Protein AF-A0A135RST0-F1 (afdb_monomer_lite)

pLDDT: mean 75.48, std 20.86, range [19.62, 98.0]

InterPro domains:
  IPR000719 Protein kinase domain [PS50011] (641-855)
  IPR011009 Protein kinase-like domain superfamily [SSF56112] (664-830)
  IPR013126 Heat shock protein 70 family [PF00012] (160-393)
  IPR043129 ATPase, nucleotide binding domain [SSF53067] (18-211)
  IPR043129 ATPase, nucleotide binding domain [SSF53067] (223-397)

Secondary structure (DSSP, 8-state):
--EE----SS-TT--SEEEEEEEE-SSEEEEEEEETT-TT-PEE------SSTT-SS-S-EE--EEE-SSSS-EEEGGGS-TT--S--B--GGGGGS-GGGS-HHHHT-HHHHHHHHHHHHTT--HHHHHHHHHHHHHHHHHHHHHHHH-HHHHHTSEEEEEEEE-TT--HHHHHHHHHHHHHTTTT---TT-PPEEEEEEHHHHHHHHHHHHHHT-TT--TT-EEEEEEE-SS-EEEEEEEEEEETTEEEEEEEEEEEES-SHHHHHHHHHHHHHHHSPTTHHHHS-HHHHHHHIIIIIIIIIHHH-SS-S--EEEEPPGGG-----STTEETTEEEE-HHHHHHHHHHHHHHHHHHHHHHHHHHHHHHS--EEEEEEEHHHHT-HHHHHHHHHHHHH--STT--PEEEE-----EEEEEEE--TTTS-GGGEEEETTTTEEEEEEEEEESS-TT----TT-----------SS--S---------SSS----------------------------------------SS-GGGSEEEEEEE--SSSPEEEEEEETTTTEEEEEEESS--S-SHHHHHHHHHHGGGS-TT--EEEE-TTS-EEEEE--GGG---PPPP--BGGGS-PPTT-EEEEGGGPEEEEEEETTEEEEEE-SSTT-SSPEEEEEE----GGGHHHHHHHHHHHTTSPP-TTBPPEEEEEE-TTT-BEEEEEEE--TT-BTTT-TTS---HHHHHHHHHHHHIIIIIS-EE-S---GGGEEE-TTT--EEE---TT-EETTSTT--TTS-HHHHHHHHHHHHHH---GGGTS-TTT--GGGGGG-TT--------S---S----------

Organism: NCBI:txid1209931

Structure (mmCIF, N/CA/C/O backbone):
data_AF-A0A135RST0-F1
#
_entry.id   AF-A0A135RST0-F1
#
loop_
_atom_site.group_PDB
_atom_site.id
_atom_site.type_symbol
_atom_site.label_atom_id
_atom_site.label_alt_id
_atom_site.label_comp_id
_atom_site.label_asym_id
_atom_site.label_entity_id
_atom_site.label_seq_id
_atom_site.pdbx_PDB_ins_code
_atom_site.Cartn_x
_atom_site.Cartn_y
_atom_site.Cartn_z
_atom_site.occupancy
_atom_site.B_iso_or_equiv
_atom_site.auth_seq_id
_atom_site.auth_comp_id
_atom_site.auth_asym_id
_atom_site.auth_atom_id
_atom_site.pdbx_PDB_model_num
ATOM 1 N N . MET A 1 1 ? -19.488 8.723 31.913 1.00 23.17 1 MET A N 1
ATOM 2 C CA . MET A 1 1 ? -19.859 7.309 31.723 1.00 23.17 1 MET A CA 1
ATOM 3 C C . MET A 1 1 ? -20.310 7.168 30.286 1.00 23.17 1 MET A C 1
ATOM 5 O O . MET A 1 1 ? -21.385 7.648 29.958 1.00 23.17 1 MET A O 1
ATOM 9 N N . VAL A 1 2 ? -19.439 6.656 29.420 1.00 26.12 2 VAL A N 1
ATOM 10 C CA . VAL A 1 2 ? -19.799 6.300 28.045 1.00 26.12 2 VAL A CA 1
ATOM 11 C C . VAL A 1 2 ? -19.950 4.783 28.057 1.00 26.12 2 VAL A C 1
ATOM 13 O O . VAL A 1 2 ? -18.961 4.070 28.192 1.00 26.12 2 VAL A O 1
ATOM 16 N N . GLU A 1 3 ? -21.185 4.290 28.034 1.00 26.34 3 GLU A N 1
ATOM 17 C CA . GLU A 1 3 ? -21.435 2.897 27.664 1.00 26.34 3 GLU A CA 1
ATOM 18 C C . GLU A 1 3 ? -21.085 2.761 26.181 1.00 26.34 3 GLU A C 1
ATOM 20 O O . GLU A 1 3 ? -21.714 3.391 25.325 1.00 26.34 3 GLU A O 1
ATOM 25 N N . LEU A 1 4 ? -20.065 1.958 25.875 1.00 36.06 4 LEU A N 1
ATOM 26 C CA . LEU A 1 4 ? -19.845 1.427 24.536 1.00 36.06 4 LEU A CA 1
ATOM 27 C C . LEU A 1 4 ? -20.716 0.177 24.419 1.00 36.06 4 LEU A C 1
ATOM 29 O O . LEU A 1 4 ? -20.244 -0.957 24.351 1.00 36.06 4 LEU A O 1
ATOM 33 N N . CYS A 1 5 ? -22.031 0.386 24.425 1.00 27.81 5 CYS A N 1
ATOM 34 C CA . CYS A 1 5 ? -22.897 -0.540 23.720 1.00 27.81 5 CYS A CA 1
ATOM 35 C C . CYS A 1 5 ? -22.493 -0.487 22.244 1.00 27.81 5 CYS A C 1
ATOM 37 O O . CYS A 1 5 ? -21.988 0.540 21.780 1.00 27.81 5 CYS A O 1
ATOM 39 N N . TYR A 1 6 ? -22.765 -1.554 21.492 1.00 33.84 6 TYR A N 1
ATOM 40 C CA . TYR A 1 6 ? -23.078 -1.423 20.071 1.00 33.84 6 TYR A CA 1
ATOM 41 C C . TYR A 1 6 ? -24.105 -0.282 19.991 1.00 33.84 6 TYR A C 1
ATOM 43 O O . TYR A 1 6 ? -25.286 -0.493 20.257 1.00 33.84 6 TYR A O 1
ATOM 51 N N . ARG A 1 7 ? -23.655 0.969 19.804 1.00 31.70 7 ARG A N 1
ATOM 52 C CA . ARG A 1 7 ? -24.569 2.071 19.542 1.00 31.70 7 ARG A CA 1
ATOM 53 C C . ARG A 1 7 ? -25.293 1.591 18.314 1.00 31.70 7 ARG A C 1
ATOM 55 O O . ARG A 1 7 ? -24.616 1.187 17.363 1.00 31.70 7 ARG A O 1
ATOM 62 N N . ASP A 1 8 ? -26.620 1.546 18.406 1.00 29.84 8 ASP A N 1
ATOM 63 C CA . ASP A 1 8 ? -27.477 1.146 17.303 1.00 29.84 8 ASP A CA 1
ATOM 64 C C . ASP A 1 8 ? -26.841 1.646 16.007 1.00 29.84 8 ASP A C 1
ATOM 66 O O . ASP A 1 8 ? -26.459 2.828 15.966 1.00 29.84 8 ASP A O 1
ATOM 70 N N . PRO A 1 9 ? -26.623 0.765 15.006 1.00 36.66 9 PRO A N 1
ATOM 71 C CA . PRO A 1 9 ? -26.068 1.194 13.732 1.00 36.66 9 PRO A CA 1
ATOM 72 C C . PRO A 1 9 ? -26.836 2.444 13.356 1.00 36.66 9 PRO A C 1
ATOM 74 O O . PRO A 1 9 ? -28.068 2.380 13.390 1.00 36.66 9 PRO A O 1
ATOM 77 N N . VAL A 1 10 ? -26.102 3.555 13.158 1.00 37.12 10 VAL A N 1
ATOM 78 C CA . VAL A 1 10 ? -26.606 4.890 12.795 1.00 37.12 10 VAL A CA 1
ATOM 79 C C . VAL A 1 10 ? -28.027 4.734 12.308 1.00 37.12 10 VAL A C 1
ATOM 81 O O . VAL A 1 10 ? -28.175 4.106 11.258 1.00 37.12 10 VAL A O 1
ATOM 84 N N . SER A 1 11 ? -29.011 5.159 13.123 1.00 35.94 11 SER A N 1
ATOM 85 C CA . SER A 1 11 ? -30.448 4.908 12.933 1.00 35.94 11 SER A CA 1
ATOM 86 C C . SER A 1 11 ? -30.737 4.542 11.484 1.00 35.94 11 SER A C 1
ATOM 88 O O . SER A 1 11 ? -30.429 5.351 10.601 1.00 35.94 11 SER A O 1
ATOM 90 N N . THR A 1 12 ? -31.308 3.364 11.233 1.00 42.47 12 THR A N 1
ATOM 91 C CA . THR A 1 12 ? -31.633 2.790 9.907 1.00 42.47 12 THR A CA 1
ATOM 92 C C . THR A 1 12 ? -32.415 3.722 8.954 1.00 42.47 12 THR A C 1
ATOM 94 O O . THR A 1 12 ? -32.726 3.356 7.820 1.00 42.47 12 THR A O 1
ATOM 97 N N . GLU A 1 13 ? -32.690 4.949 9.384 1.00 43.19 13 GLU A N 1
ATOM 98 C CA . GLU A 1 13 ? -33.202 6.097 8.654 1.00 43.19 13 GLU A CA 1
ATOM 99 C C . GLU A 1 13 ? -32.157 6.887 7.830 1.00 43.19 13 GLU A C 1
ATOM 101 O O . GLU A 1 13 ? -32.544 7.482 6.824 1.00 43.19 13 GLU A O 1
ATOM 106 N N . GLN A 1 14 ? -30.849 6.888 8.144 1.00 50.53 14 GLN A N 1
ATOM 107 C CA . GLN A 1 14 ? -29.845 7.614 7.331 1.00 50.53 14 GLN A CA 1
ATOM 108 C C . GLN A 1 14 ? -29.258 6.753 6.204 1.00 50.53 14 GLN A C 1
ATOM 110 O O . GLN A 1 14 ? -28.095 6.337 6.201 1.00 50.53 14 GLN A O 1
ATOM 115 N N . LYS A 1 15 ? -30.089 6.522 5.186 1.00 62.88 15 LYS A N 1
ATOM 116 C CA . LYS A 1 15 ? -29.631 6.041 3.877 1.00 62.88 15 LYS A CA 1
ATOM 117 C C . LYS A 1 15 ? -28.751 7.130 3.235 1.00 62.88 15 LYS A C 1
ATOM 119 O O . LYS A 1 15 ? -29.149 8.292 3.217 1.00 62.88 15 LYS A O 1
ATOM 124 N N . ASN A 1 16 ? -27.586 6.750 2.697 1.00 84.56 16 ASN A N 1
ATOM 125 C CA . ASN A 1 16 ? -26.627 7.603 1.960 1.00 84.56 16 ASN A CA 1
ATOM 126 C C . ASN A 1 16 ? -25.632 8.417 2.814 1.00 84.56 16 ASN A C 1
ATOM 128 O O . ASN A 1 16 ? -25.447 9.615 2.586 1.00 84.56 16 ASN A O 1
ATOM 132 N N . VAL A 1 17 ? -24.948 7.777 3.769 1.00 91.62 17 VAL A N 1
ATOM 133 C CA . VAL A 1 17 ? -23.801 8.379 4.476 1.00 91.62 17 VAL A CA 1
ATOM 134 C C . VAL A 1 17 ? -22.530 7.582 4.186 1.00 91.62 17 VAL A C 1
ATOM 136 O O . VAL A 1 17 ? -22.540 6.355 4.247 1.00 91.62 17 VAL A O 1
ATOM 139 N N . ILE A 1 18 ? -21.435 8.276 3.883 1.00 93.81 18 ILE A N 1
ATOM 140 C CA . ILE A 1 18 ? -20.086 7.703 3.861 1.00 93.81 18 ILE A CA 1
ATOM 141 C C . ILE A 1 18 ? -19.405 8.094 5.172 1.00 93.81 18 ILE A C 1
ATOM 143 O O . ILE A 1 18 ? -19.219 9.280 5.456 1.00 93.81 18 ILE A O 1
ATOM 147 N N . VAL A 1 19 ? -19.060 7.090 5.974 1.00 95.44 19 VAL A N 1
ATOM 148 C CA . VAL A 1 19 ? -18.311 7.263 7.221 1.00 95.44 19 V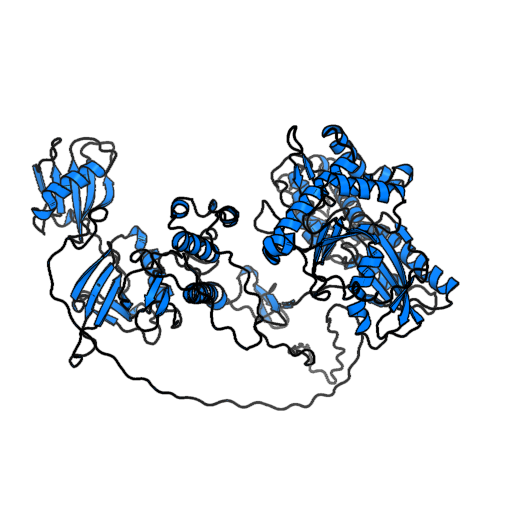AL A CA 1
ATOM 149 C C . VAL A 1 19 ? -16.830 7.103 6.901 1.00 95.44 19 VAL A C 1
ATOM 151 O O . VAL A 1 19 ? -16.457 6.127 6.257 1.00 95.44 19 VAL A O 1
ATOM 154 N N . ILE A 1 20 ? -15.995 8.054 7.314 1.00 96.81 20 ILE A N 1
ATOM 155 C CA . ILE A 1 20 ? -14.556 8.088 7.019 1.00 96.81 20 ILE A CA 1
ATOM 156 C C . ILE A 1 20 ? -13.793 8.207 8.334 1.00 96.81 20 ILE A C 1
ATOM 158 O O . ILE A 1 20 ? -13.926 9.207 9.035 1.00 96.81 20 ILE A O 1
ATOM 162 N N . GLY A 1 21 ? -12.989 7.200 8.659 1.00 96.94 21 GLY A N 1
ATOM 163 C CA . GLY A 1 21 ? -12.062 7.212 9.784 1.00 96.94 21 GLY A CA 1
ATOM 164 C C . GLY A 1 21 ? -10.684 7.707 9.350 1.00 96.94 21 GLY A C 1
ATOM 165 O O . GLY A 1 21 ? -10.096 7.140 8.431 1.00 96.94 21 GLY A O 1
ATOM 166 N N . ILE A 1 22 ? -10.153 8.736 10.010 1.00 97.50 22 ILE A N 1
ATOM 167 C CA . ILE A 1 22 ? -8.796 9.248 9.788 1.00 97.50 22 ILE A CA 1
ATOM 168 C C . ILE A 1 22 ? -7.980 9.047 11.061 1.00 97.50 22 ILE A C 1
ATOM 170 O O . ILE A 1 22 ? -8.283 9.630 12.103 1.00 97.50 22 ILE A O 1
ATOM 174 N N . ASP A 1 23 ? -6.910 8.268 10.945 1.00 94.88 23 ASP A N 1
ATOM 175 C CA . ASP A 1 23 ? -5.874 8.168 11.965 1.00 94.88 23 ASP A CA 1
ATOM 176 C C . ASP A 1 23 ? -4.697 9.056 11.563 1.00 94.88 23 ASP A C 1
ATOM 178 O O . ASP A 1 23 ? -3.902 8.679 10.705 1.00 94.88 23 ASP A O 1
ATOM 182 N N . PHE A 1 24 ? -4.603 10.261 12.130 1.00 94.50 24 PHE A N 1
ATOM 183 C CA . PHE A 1 24 ? -3.471 11.160 11.898 1.00 94.50 24 PHE A CA 1
ATOM 184 C C . PHE A 1 24 ? -2.422 10.933 12.983 1.00 94.50 24 PHE A C 1
ATOM 186 O O . PHE A 1 24 ? -2.474 11.576 14.027 1.00 94.50 24 PHE A O 1
ATOM 193 N N . GLY A 1 25 ? -1.476 10.017 12.772 1.00 89.81 25 GLY A N 1
ATOM 194 C CA . GLY A 1 25 ? -0.436 9.684 13.749 1.00 89.81 25 GLY A CA 1
ATOM 195 C C . GLY A 1 25 ? 0.806 10.581 13.670 1.00 89.81 25 GLY A C 1
ATOM 196 O O . GLY A 1 25 ? 1.017 11.323 12.712 1.00 89.81 25 GLY A O 1
ATOM 197 N N . THR A 1 26 ? 1.676 10.503 14.684 1.00 87.00 26 THR A N 1
ATOM 198 C CA . THR A 1 26 ? 2.928 11.290 14.741 1.00 87.00 26 THR A CA 1
ATOM 199 C C . THR A 1 26 ? 3.917 10.911 13.636 1.00 87.00 26 THR A C 1
ATOM 201 O O . THR A 1 26 ? 4.614 11.776 13.108 1.00 87.00 26 THR A O 1
ATOM 204 N N . THR A 1 27 ? 3.992 9.621 13.303 1.00 84.50 27 THR A N 1
ATOM 205 C CA . THR A 1 27 ? 4.923 9.068 12.306 1.00 84.50 27 THR A CA 1
ATOM 206 C C . THR A 1 27 ? 4.229 8.638 11.024 1.00 84.50 27 THR A C 1
ATOM 208 O O . THR A 1 27 ? 4.768 8.862 9.945 1.00 84.50 27 THR A O 1
ATOM 211 N N . PHE A 1 28 ? 3.043 8.045 11.135 1.00 88.75 28 PHE A N 1
ATOM 212 C CA . PHE A 1 28 ? 2.257 7.536 10.018 1.00 88.75 28 PHE A CA 1
ATOM 213 C C . PHE A 1 28 ? 0.783 7.866 10.216 1.00 88.75 28 PHE A C 1
ATOM 215 O O . PHE A 1 28 ? 0.310 7.883 11.351 1.00 88.75 28 PHE A O 1
ATOM 222 N N . SER A 1 29 ? 0.069 8.064 9.114 1.00 92.94 29 SER A N 1
ATOM 223 C CA . SER A 1 29 ? -1.367 8.313 9.071 1.00 92.94 29 SER A CA 1
ATOM 224 C C . SER A 1 29 ? -2.078 7.301 8.178 1.00 92.94 29 SER A C 1
ATOM 226 O O . SER A 1 29 ? -1.499 6.833 7.201 1.00 92.94 29 SER A O 1
ATOM 228 N N . GLY A 1 30 ? -3.325 6.967 8.493 1.00 93.31 30 GLY A N 1
ATOM 229 C CA . GLY A 1 30 ? -4.154 6.040 7.722 1.00 93.31 30 GLY A CA 1
ATOM 230 C C . GLY A 1 30 ? -5.575 6.562 7.543 1.00 93.31 30 GLY A C 1
ATOM 231 O O . GLY A 1 30 ? -6.039 7.408 8.310 1.00 93.31 30 GLY A O 1
ATOM 232 N N . VAL A 1 31 ? -6.268 6.058 6.521 1.00 95.69 31 VAL A N 1
ATOM 233 C CA . VAL A 1 31 ? -7.671 6.393 6.255 1.00 95.69 31 VAL A CA 1
ATOM 234 C C . VAL A 1 31 ? -8.448 5.118 5.959 1.00 95.69 31 VAL A C 1
ATOM 236 O O . VAL A 1 31 ? -8.016 4.293 5.157 1.00 95.69 31 VAL A O 1
ATOM 239 N N . SER A 1 32 ? -9.609 4.980 6.589 1.00 94.06 32 SER A N 1
ATOM 240 C CA . SER A 1 32 ? -10.587 3.930 6.309 1.00 94.06 32 SER A CA 1
ATOM 241 C C . SER A 1 32 ? -11.959 4.543 6.061 1.00 94.06 32 SER A C 1
ATOM 243 O O . SER A 1 32 ? -12.219 5.679 6.461 1.00 94.06 32 SER A O 1
ATOM 245 N N . TRP A 1 33 ? -12.844 3.828 5.380 1.00 94.38 33 TRP A N 1
ATOM 246 C CA . TRP A 1 33 ? -14.198 4.303 5.132 1.00 94.38 33 TRP A CA 1
ATOM 247 C C . TRP A 1 33 ? -15.186 3.151 4.954 1.00 94.38 33 TRP A C 1
ATOM 249 O O . TRP A 1 33 ? -14.810 2.039 4.604 1.00 94.38 33 TRP A O 1
ATOM 259 N N . ALA A 1 34 ? -16.465 3.427 5.192 1.00 91.31 34 ALA A N 1
ATOM 260 C CA . ALA A 1 34 ? -17.558 2.491 4.962 1.00 91.31 34 ALA A CA 1
ATOM 261 C C . ALA A 1 34 ? -18.831 3.244 4.562 1.00 91.31 34 ALA A C 1
ATOM 263 O O . ALA A 1 34 ? -19.029 4.414 4.906 1.00 91.31 34 ALA A O 1
ATOM 264 N N . PHE A 1 35 ? -19.727 2.566 3.850 1.00 88.94 35 PHE A N 1
ATOM 265 C CA . PHE A 1 35 ? -21.057 3.094 3.555 1.00 88.94 35 PHE A CA 1
ATOM 266 C C . PHE A 1 35 ? -22.028 2.744 4.690 1.00 88.94 35 PHE A C 1
ATOM 268 O O . PHE A 1 35 ? -22.030 1.608 5.159 1.00 88.94 35 PHE A O 1
ATOM 275 N N . SER A 1 36 ? -22.906 3.666 5.102 1.00 84.38 36 SER A N 1
ATOM 276 C CA . SER A 1 36 ? -23.853 3.423 6.208 1.00 84.38 36 SER A CA 1
ATOM 277 C C . SER A 1 36 ? -24.799 2.247 5.955 1.00 84.38 36 SER A C 1
ATOM 279 O O . SER A 1 36 ? -25.218 1.577 6.893 1.00 84.38 36 SER A O 1
ATOM 281 N N . GLY A 1 37 ? -25.102 1.951 4.686 1.00 78.31 37 GLY A N 1
ATOM 282 C CA . GLY A 1 37 ? -25.871 0.767 4.294 1.00 78.31 37 GLY A CA 1
ATOM 283 C C . GLY A 1 37 ? -25.095 -0.556 4.363 1.00 78.31 37 GLY A C 1
ATOM 284 O O . GLY A 1 37 ? -25.708 -1.613 4.248 1.00 78.31 37 GLY A O 1
ATOM 285 N N . GLN A 1 38 ? -23.771 -0.517 4.530 1.00 80.69 38 GLN A N 1
ATOM 286 C CA . GLN A 1 38 ? -22.887 -1.684 4.636 1.00 80.69 38 GLN A CA 1
ATOM 287 C C . GLN A 1 38 ? -21.825 -1.465 5.734 1.00 80.69 38 GLN A C 1
ATOM 289 O O . GLN A 1 38 ? -20.629 -1.464 5.451 1.00 80.69 38 GLN A O 1
ATOM 294 N N . PRO A 1 39 ? -22.230 -1.295 7.006 1.00 75.75 39 PRO A N 1
ATOM 295 C CA . PRO A 1 39 ? -21.328 -0.868 8.081 1.00 75.75 39 PRO A CA 1
ATOM 296 C C . PRO A 1 39 ? -20.241 -1.894 8.436 1.00 75.75 39 PRO A C 1
ATOM 298 O O . PRO A 1 39 ? -19.277 -1.548 9.107 1.00 75.75 39 PRO A O 1
ATOM 301 N N . LYS A 1 40 ? -20.386 -3.152 7.996 1.00 76.69 40 LYS A N 1
ATOM 302 C CA . LYS A 1 40 ? -19.386 -4.215 8.189 1.00 76.69 40 LYS A CA 1
ATOM 303 C C . LYS A 1 40 ? -18.304 -4.245 7.102 1.00 76.69 40 LYS A C 1
ATOM 305 O O . LYS A 1 40 ? -17.291 -4.906 7.291 1.00 76.69 40 LYS A O 1
ATOM 310 N N . ASN A 1 41 ? -18.505 -3.537 5.990 1.00 80.31 41 ASN A N 1
ATOM 311 C CA . ASN A 1 41 ? -17.571 -3.503 4.866 1.00 80.31 41 ASN A CA 1
ATOM 312 C C . ASN A 1 41 ? -16.693 -2.254 4.990 1.00 80.31 41 ASN A C 1
ATOM 314 O O . ASN A 1 41 ? -16.931 -1.245 4.324 1.00 80.31 41 ASN A O 1
ATOM 318 N N . VAL A 1 42 ? -15.731 -2.306 5.913 1.00 84.62 42 VAL A N 1
ATOM 319 C CA . VAL A 1 42 ? -14.754 -1.231 6.115 1.00 84.62 42 VAL A CA 1
ATOM 320 C C . VAL A 1 42 ? -13.608 -1.404 5.125 1.00 84.62 42 VAL A C 1
ATOM 322 O O . VAL A 1 42 ? -12.909 -2.411 5.141 1.00 84.62 42 VAL A O 1
ATOM 325 N N . GLU A 1 43 ? -13.403 -0.396 4.289 1.00 86.00 43 GLU A N 1
ATOM 326 C CA . GLU A 1 43 ? -12.329 -0.332 3.304 1.00 86.00 43 GLU A CA 1
ATOM 327 C C . GLU A 1 43 ? -11.182 0.523 3.847 1.00 86.00 43 GLU A C 1
ATOM 329 O O . GLU A 1 43 ? -11.392 1.658 4.283 1.00 86.00 43 GLU A O 1
ATOM 334 N N . VAL A 1 44 ? -9.954 0.008 3.795 1.00 87.00 44 VAL A N 1
ATOM 335 C CA . VAL A 1 44 ? -8.740 0.745 4.179 1.00 87.00 44 VAL A CA 1
ATOM 336 C C . VAL A 1 44 ? -8.047 1.248 2.918 1.00 87.00 44 VAL A C 1
ATOM 338 O O . VAL A 1 44 ? -7.855 0.503 1.960 1.00 87.00 44 VAL A O 1
ATOM 341 N N . ILE A 1 45 ? -7.655 2.521 2.902 1.00 86.19 45 ILE A N 1
ATOM 342 C CA . ILE A 1 45 ? -6.867 3.070 1.798 1.00 86.19 45 ILE A CA 1
ATOM 343 C C . ILE A 1 45 ? -5.432 2.572 1.948 1.00 86.19 45 ILE A C 1
ATOM 345 O O . ILE A 1 45 ? -4.734 2.970 2.877 1.00 86.19 45 ILE A O 1
ATOM 349 N N . THR A 1 46 ? -4.992 1.719 1.024 1.00 81.88 46 THR A N 1
ATOM 350 C CA . THR A 1 46 ? -3.617 1.194 1.008 1.00 81.88 46 THR A CA 1
ATOM 351 C C . THR A 1 46 ? -2.754 1.776 -0.111 1.00 81.88 46 THR A C 1
ATOM 353 O O . THR A 1 46 ? -1.524 1.715 -0.066 1.00 81.88 46 THR A O 1
ATOM 356 N N . GLN A 1 47 ? -3.398 2.388 -1.109 1.00 80.38 47 GLN A N 1
ATOM 357 C CA . GLN A 1 47 ? -2.740 2.922 -2.296 1.00 80.38 47 GLN A CA 1
ATOM 358 C C . GLN A 1 47 ? -2.372 4.382 -2.104 1.00 80.38 47 GLN A C 1
ATOM 360 O O . GLN A 1 47 ? -3.190 5.276 -2.322 1.00 80.38 47 GLN A O 1
ATOM 365 N N . TRP A 1 48 ? -1.125 4.626 -1.725 1.00 82.12 48 TRP A N 1
ATOM 366 C CA . TRP A 1 48 ? -0.570 5.966 -1.571 1.00 82.12 48 TRP A CA 1
ATOM 367 C C . TRP A 1 48 ? 0.269 6.338 -2.788 1.00 82.12 48 TRP A C 1
ATOM 369 O O . TRP A 1 48 ? 1.008 5.515 -3.328 1.00 82.12 48 TRP A O 1
ATOM 379 N N . ALA A 1 49 ? 0.166 7.591 -3.225 1.00 71.75 49 ALA A N 1
ATOM 380 C CA . ALA A 1 49 ? 1.057 8.104 -4.255 1.00 71.75 49 ALA A CA 1
ATOM 381 C C . ALA A 1 49 ? 2.509 8.093 -3.733 1.00 71.75 49 ALA A C 1
ATOM 383 O O . ALA A 1 49 ? 2.765 8.520 -2.603 1.00 71.75 49 ALA A O 1
ATOM 384 N N . SER A 1 50 ? 3.434 7.572 -4.544 1.00 68.56 50 SER A N 1
ATOM 385 C CA . SER A 1 50 ? 4.864 7.511 -4.234 1.00 68.56 50 SER A CA 1
ATOM 386 C C . SER A 1 50 ? 5.715 7.798 -5.469 1.00 68.56 50 SER A C 1
ATOM 388 O O . SER A 1 50 ? 5.318 7.462 -6.585 1.00 68.56 50 SER A O 1
ATOM 390 N N . GLU A 1 51 ? 6.902 8.380 -5.266 1.00 60.19 51 GLU A N 1
ATOM 391 C CA . GLU A 1 51 ? 7.921 8.504 -6.318 1.00 60.19 51 GLU A CA 1
ATOM 392 C C . GLU A 1 51 ? 8.670 7.191 -6.610 1.00 60.19 51 GLU A C 1
ATOM 394 O O . GLU A 1 51 ? 9.249 7.051 -7.685 1.00 60.19 51 GLU A O 1
ATOM 399 N N . LEU A 1 52 ? 8.668 6.223 -5.684 1.00 50.38 52 LEU A N 1
ATOM 400 C CA . LEU A 1 52 ? 9.377 4.947 -5.831 1.00 50.38 52 LEU A CA 1
ATOM 401 C C . LEU A 1 52 ? 8.386 3.785 -5.992 1.00 50.38 52 LEU A C 1
ATOM 403 O O . LEU A 1 52 ? 7.408 3.679 -5.255 1.00 50.38 52 LEU A O 1
ATOM 407 N N . ASN A 1 53 ? 8.681 2.862 -6.913 1.00 41.31 53 ASN A N 1
ATOM 408 C CA . ASN A 1 53 ? 7.785 1.772 -7.338 1.00 41.31 53 ASN A CA 1
ATOM 409 C C . ASN A 1 53 ? 7.449 0.712 -6.261 1.00 41.31 53 ASN A C 1
ATOM 411 O O . ASN A 1 53 ? 6.656 -0.183 -6.533 1.00 41.31 53 ASN A O 1
ATOM 415 N N . PHE A 1 54 ? 8.028 0.779 -5.056 1.00 41.44 54 PHE A N 1
ATOM 416 C CA . PHE A 1 54 ? 8.027 -0.338 -4.096 1.00 41.44 54 PHE A CA 1
ATOM 417 C C . PHE A 1 54 ? 7.149 -0.163 -2.844 1.00 41.44 54 PHE A C 1
ATOM 419 O O . PHE A 1 54 ? 7.143 -1.057 -2.005 1.00 41.44 54 PHE A O 1
ATOM 426 N N . ASN A 1 55 ? 6.401 0.938 -2.692 1.00 48.59 55 ASN A N 1
ATOM 427 C CA . ASN A 1 55 ? 5.729 1.256 -1.416 1.00 48.59 55 ASN A CA 1
ATOM 428 C C . ASN A 1 55 ? 4.206 1.504 -1.508 1.00 48.59 55 ASN A C 1
ATOM 430 O O . ASN A 1 55 ? 3.636 2.078 -0.586 1.00 48.59 55 ASN A O 1
ATOM 434 N N . SER A 1 56 ? 3.531 1.114 -2.595 1.00 50.12 56 SER A N 1
ATOM 435 C CA . SER A 1 56 ? 2.143 1.532 -2.886 1.00 50.12 56 SER A CA 1
ATOM 436 C C . SER A 1 56 ? 1.021 0.595 -2.399 1.00 50.12 56 SER A C 1
ATOM 438 O O . SER A 1 56 ? -0.109 0.726 -2.867 1.00 50.12 56 SER A O 1
ATOM 440 N N . ASP A 1 57 ? 1.283 -0.301 -1.443 1.00 56.62 57 ASP A N 1
ATOM 441 C CA . ASP A 1 57 ? 0.240 -1.118 -0.797 1.00 56.62 57 ASP A CA 1
ATOM 442 C C . ASP A 1 57 ? 0.505 -1.258 0.711 1.00 56.62 57 ASP A C 1
ATOM 444 O O . ASP A 1 57 ? 0.895 -2.307 1.224 1.00 56.62 57 ASP A O 1
ATOM 448 N N . THR A 1 58 ? 0.384 -0.142 1.431 1.00 69.81 58 THR A N 1
ATOM 449 C CA . THR A 1 58 ? 0.587 -0.082 2.885 1.00 69.81 58 THR A CA 1
ATOM 450 C C . THR A 1 58 ? -0.631 0.529 3.555 1.00 69.81 58 THR A C 1
ATOM 452 O O . THR A 1 58 ? -1.168 1.516 3.082 1.00 69.81 58 THR A O 1
ATOM 455 N N . GLU A 1 59 ? -1.055 0.022 4.711 1.00 78.44 59 GLU A N 1
ATOM 456 C CA . GLU A 1 59 ? -2.228 0.550 5.444 1.00 78.44 59 GLU A CA 1
ATOM 457 C C . GLU A 1 59 ? -2.082 2.022 5.882 1.00 78.44 59 GLU A C 1
ATOM 459 O O . GLU A 1 59 ? -3.060 2.671 6.253 1.00 78.44 59 GLU A O 1
ATOM 464 N N . LYS A 1 60 ? -0.851 2.552 5.882 1.00 84.56 60 LYS A N 1
ATOM 465 C CA . LYS A 1 60 ? -0.534 3.914 6.318 1.00 84.56 60 LYS A CA 1
ATOM 466 C C . LYS A 1 60 ? 0.498 4.588 5.415 1.00 84.56 60 LYS A C 1
ATOM 468 O O . LYS A 1 60 ? 1.328 3.918 4.804 1.00 84.56 60 LYS A O 1
ATOM 473 N N . THR A 1 61 ? 0.486 5.918 5.421 1.00 87.81 61 THR A N 1
ATOM 474 C CA . THR A 1 61 ? 1.443 6.816 4.759 1.00 87.81 61 THR A CA 1
ATOM 475 C C . THR A 1 61 ? 2.206 7.664 5.787 1.00 87.81 61 THR A C 1
ATOM 477 O O . THR A 1 61 ? 1.642 7.977 6.836 1.00 87.81 61 THR A O 1
ATOM 480 N N . PRO A 1 62 ? 3.481 8.038 5.567 1.00 89.62 62 PRO A N 1
ATOM 481 C CA . PRO A 1 62 ? 4.237 8.851 6.512 1.00 89.62 62 PRO A CA 1
ATOM 482 C C . PRO A 1 62 ? 3.584 10.212 6.788 1.00 89.62 62 PRO A C 1
ATOM 484 O O . PRO A 1 62 ? 3.114 10.900 5.877 1.00 89.62 62 PRO A O 1
ATOM 487 N N . SER A 1 63 ? 3.612 10.637 8.050 1.00 93.56 63 SER A N 1
ATOM 488 C CA . SER A 1 63 ? 3.183 11.966 8.505 1.00 93.56 63 SER A CA 1
ATOM 489 C C . SER A 1 63 ? 4.301 12.985 8.294 1.00 93.56 63 SER A C 1
ATOM 491 O O . SER A 1 63 ? 4.913 13.473 9.248 1.00 93.56 63 SER A O 1
ATOM 493 N N . THR A 1 64 ? 4.626 13.249 7.029 1.00 92.81 64 THR A N 1
ATOM 494 C CA . THR A 1 64 ? 5.772 14.072 6.623 1.00 92.81 64 THR A CA 1
ATOM 495 C C . THR A 1 64 ? 5.385 15.100 5.566 1.00 92.81 64 THR A C 1
ATOM 497 O O . THR A 1 64 ? 4.559 14.814 4.697 1.00 92.81 64 THR A O 1
ATOM 500 N N . LEU A 1 65 ? 6.006 16.280 5.628 1.00 93.19 65 LEU A N 1
ATOM 501 C CA . LEU A 1 65 ? 5.848 17.369 4.658 1.00 93.19 65 LEU A CA 1
ATOM 502 C C . LEU A 1 65 ? 7.209 17.904 4.217 1.00 93.19 65 LEU A C 1
ATOM 504 O O . LEU A 1 65 ? 8.114 18.031 5.032 1.00 93.19 65 LEU A O 1
ATOM 508 N N . LEU A 1 66 ? 7.340 18.276 2.950 1.00 91.62 66 LEU A N 1
ATOM 509 C CA . LEU A 1 66 ? 8.480 19.029 2.438 1.00 91.62 66 LEU A CA 1
ATOM 510 C C . LEU A 1 66 ? 7.954 20.207 1.616 1.00 91.62 66 LEU A C 1
ATOM 512 O O . LEU A 1 66 ? 7.388 19.995 0.546 1.00 91.62 66 LEU A O 1
ATOM 516 N N . TYR A 1 67 ? 8.117 21.425 2.129 1.00 88.06 67 TYR A N 1
ATOM 517 C CA . TYR A 1 67 ? 7.693 22.653 1.452 1.00 88.06 67 TYR A CA 1
ATOM 518 C C . TYR A 1 67 ? 8.710 23.066 0.389 1.00 88.06 67 TYR A C 1
ATOM 520 O O . TYR A 1 67 ? 9.901 23.125 0.682 1.00 88.06 67 TYR A O 1
ATOM 528 N N . ARG A 1 68 ? 8.246 23.405 -0.820 1.00 78.81 68 ARG A N 1
ATOM 529 C CA . ARG A 1 68 ? 9.087 23.963 -1.887 1.00 78.81 68 ARG A CA 1
ATOM 530 C C . ARG A 1 68 ? 8.364 25.148 -2.537 1.00 78.81 68 ARG A C 1
ATOM 532 O O . ARG A 1 68 ? 7.287 24.982 -3.090 1.00 78.81 68 ARG A O 1
ATOM 539 N N . GLY A 1 69 ? 8.962 26.341 -2.500 1.00 63.03 69 GLY A N 1
ATOM 540 C CA . GLY A 1 69 ? 8.418 27.548 -3.148 1.00 63.03 69 GLY A CA 1
ATOM 541 C C . GLY A 1 69 ? 7.483 28.407 -2.277 1.00 63.03 69 GLY A C 1
ATOM 542 O O . GLY A 1 69 ? 7.361 28.198 -1.075 1.00 63.03 69 GLY A O 1
ATOM 543 N N . LEU A 1 70 ? 6.853 29.424 -2.888 1.00 55.72 70 LEU A N 1
ATOM 544 C CA . LEU A 1 70 ? 6.100 30.497 -2.203 1.00 55.72 70 LEU A CA 1
ATOM 545 C C . LEU A 1 70 ? 4.567 30.282 -2.130 1.00 55.72 70 LEU A C 1
ATOM 547 O O . LEU A 1 70 ? 3.861 31.155 -1.630 1.00 55.72 70 LEU A O 1
ATOM 551 N N . GLN A 1 71 ? 4.021 29.157 -2.612 1.00 55.00 71 GLN A N 1
ATOM 552 C CA . GLN A 1 71 ? 2.564 28.954 -2.744 1.00 55.00 71 GLN A CA 1
ATOM 553 C C . GLN A 1 71 ? 2.089 27.559 -2.315 1.00 55.00 71 GLN A C 1
ATOM 555 O O . GLN A 1 71 ? 1.667 26.778 -3.151 1.00 55.00 71 GLN A O 1
ATOM 560 N N . ASP A 1 72 ? 2.138 27.230 -1.021 1.00 62.38 72 ASP A N 1
ATOM 561 C CA . ASP A 1 72 ? 1.552 26.004 -0.421 1.00 62.38 72 ASP A CA 1
ATOM 562 C C . ASP A 1 72 ? 1.921 24.655 -1.093 1.00 62.38 72 ASP A C 1
ATOM 564 O O . ASP A 1 72 ? 1.398 23.607 -0.711 1.00 62.38 72 ASP A O 1
ATOM 568 N N . GLU A 1 73 ? 2.840 24.655 -2.062 1.00 74.00 73 GLU A N 1
ATOM 569 C CA . GLU A 1 73 ? 3.373 23.498 -2.762 1.00 74.00 73 GLU A CA 1
ATOM 570 C C . GLU A 1 73 ? 4.258 22.722 -1.791 1.00 74.00 73 GLU A C 1
ATOM 572 O O . GLU A 1 73 ? 5.314 23.174 -1.343 1.00 74.00 73 GLU A O 1
ATOM 577 N N . ALA A 1 74 ? 3.773 21.544 -1.410 1.00 86.44 74 ALA A N 1
ATOM 578 C CA . ALA A 1 74 ? 4.481 20.658 -0.512 1.00 86.44 74 ALA A CA 1
ATOM 579 C C . ALA A 1 74 ? 4.363 19.223 -1.006 1.00 86.44 74 ALA A C 1
ATOM 581 O O . ALA A 1 74 ? 3.264 18.737 -1.303 1.00 86.44 74 ALA A O 1
ATOM 582 N N . PHE A 1 75 ? 5.496 18.533 -1.040 1.00 90.19 75 PHE A N 1
ATOM 583 C CA . PHE A 1 75 ? 5.506 17.082 -1.107 1.00 90.19 75 PHE A CA 1
ATOM 584 C C . PHE A 1 75 ? 5.097 16.522 0.255 1.00 90.19 75 PHE A C 1
ATOM 586 O O . PHE A 1 75 ? 5.314 17.147 1.296 1.00 90.19 75 PHE A O 1
ATOM 593 N N . TRP A 1 76 ? 4.481 15.346 0.261 1.00 91.88 76 TRP A N 1
ATOM 594 C CA . TRP A 1 76 ? 3.946 14.746 1.479 1.00 91.88 76 TRP A CA 1
ATOM 595 C C . TRP A 1 76 ? 4.031 13.226 1.426 1.00 91.88 76 TRP A C 1
ATOM 597 O O . TRP A 1 76 ? 4.000 12.636 0.343 1.00 91.88 76 TRP A O 1
ATOM 607 N N . GLY A 1 77 ? 4.135 12.593 2.594 1.00 89.62 77 GLY A N 1
ATOM 608 C CA . GLY A 1 77 ? 4.181 11.135 2.707 1.00 89.62 77 GLY A CA 1
ATOM 609 C C . GLY A 1 77 ? 5.231 10.504 1.787 1.00 89.62 77 GLY A C 1
ATOM 610 O O . GLY A 1 77 ? 6.371 10.964 1.718 1.00 89.62 77 GLY A O 1
ATOM 611 N N . TYR A 1 78 ? 4.830 9.469 1.047 1.00 84.69 78 TYR A N 1
ATOM 612 C CA . TYR A 1 78 ? 5.701 8.746 0.113 1.00 84.69 78 TYR A CA 1
ATOM 613 C C . TYR A 1 78 ? 6.028 9.489 -1.197 1.00 84.69 78 TYR A C 1
ATOM 615 O O . TYR A 1 78 ? 6.828 8.980 -1.985 1.00 84.69 78 TYR A O 1
ATOM 623 N N . ASN A 1 79 ? 5.437 10.665 -1.440 1.00 84.38 79 ASN A N 1
ATOM 624 C CA . ASN A 1 79 ? 5.760 11.518 -2.591 1.00 84.38 79 ASN A CA 1
ATOM 625 C C . ASN A 1 79 ? 6.948 12.455 -2.335 1.00 84.38 79 ASN A C 1
ATOM 627 O O . ASN A 1 79 ? 7.306 13.222 -3.221 1.00 84.38 79 ASN A O 1
ATOM 631 N N . ILE A 1 80 ? 7.524 12.468 -1.130 1.00 82.50 80 ILE A N 1
ATOM 632 C CA . ILE A 1 80 ? 8.729 13.262 -0.868 1.00 82.50 80 ILE A CA 1
ATOM 633 C C . ILE A 1 80 ? 9.911 12.623 -1.615 1.00 82.50 80 ILE A C 1
ATOM 635 O O . ILE A 1 80 ? 10.164 11.434 -1.392 1.00 82.50 80 ILE A O 1
ATOM 639 N N . PRO A 1 81 ? 10.646 13.375 -2.459 1.00 76.38 81 PRO A N 1
ATOM 640 C CA . PRO A 1 81 ? 11.712 12.798 -3.262 1.00 76.38 81 PRO A CA 1
ATOM 641 C C . PRO A 1 81 ? 12.838 12.203 -2.428 1.00 76.38 81 PRO A C 1
ATOM 643 O O . PRO A 1 81 ? 13.438 12.884 -1.597 1.00 76.38 81 PRO A O 1
ATOM 646 N N . ALA A 1 82 ? 13.166 10.935 -2.688 1.00 64.31 82 ALA A N 1
ATOM 647 C CA . ALA A 1 82 ? 14.197 10.211 -1.942 1.00 64.31 82 ALA A CA 1
ATOM 648 C C . ALA A 1 82 ? 15.616 10.764 -2.165 1.00 64.31 82 ALA A C 1
ATOM 650 O O . ALA A 1 82 ? 16.487 10.538 -1.335 1.00 64.31 82 ALA A O 1
ATOM 651 N N . ALA A 1 83 ? 15.837 11.477 -3.274 1.00 60.84 83 ALA A N 1
ATOM 652 C CA . ALA A 1 83 ? 17.108 12.108 -3.632 1.00 60.84 83 ALA A CA 1
ATOM 653 C C . ALA A 1 83 ? 17.185 13.598 -3.237 1.00 60.84 83 ALA A C 1
ATOM 655 O O . ALA A 1 83 ? 18.040 14.322 -3.740 1.00 60.84 83 ALA A O 1
ATOM 656 N N . SER A 1 84 ? 16.256 14.096 -2.412 1.00 64.81 84 SER A N 1
ATOM 657 C CA . SER A 1 84 ? 16.289 15.486 -1.950 1.00 64.81 84 SER A CA 1
ATOM 658 C C . SER A 1 84 ? 17.236 15.649 -0.758 1.00 64.81 84 SER A C 1
ATOM 660 O O . SER A 1 84 ? 17.061 14.991 0.263 1.00 64.81 84 SER A O 1
ATOM 662 N N . ASP A 1 85 ? 18.177 16.594 -0.854 1.00 67.81 85 ASP A N 1
ATOM 663 C CA . ASP A 1 85 ? 19.026 17.032 0.270 1.00 67.81 85 ASP A CA 1
ATOM 664 C C . ASP A 1 85 ? 18.254 17.856 1.330 1.00 67.81 85 ASP A C 1
ATOM 666 O O . ASP A 1 85 ? 18.788 18.212 2.394 1.00 67.81 85 ASP A O 1
ATOM 670 N N . GLU A 1 86 ? 16.997 18.201 1.030 1.00 77.62 86 GLU A N 1
ATOM 671 C CA . GLU A 1 86 ? 16.134 19.029 1.865 1.00 77.62 86 GLU A CA 1
ATOM 672 C C . GLU A 1 86 ? 15.521 18.203 3.006 1.00 77.62 86 GLU A C 1
ATOM 674 O O . GLU A 1 86 ? 15.086 17.062 2.848 1.00 77.62 86 GLU A O 1
ATOM 679 N N . GLU A 1 87 ? 15.475 18.786 4.202 1.00 83.69 87 GLU A N 1
ATOM 680 C CA . GLU A 1 87 ? 14.981 18.090 5.386 1.00 83.69 87 GLU A CA 1
ATOM 681 C C . GLU A 1 87 ? 13.455 18.210 5.489 1.00 83.69 87 GLU A C 1
ATOM 683 O O . GLU A 1 87 ? 12.916 19.299 5.677 1.00 83.69 87 GLU A O 1
ATOM 688 N N . ALA A 1 88 ? 12.752 17.081 5.388 1.00 88.56 88 ALA A N 1
ATOM 689 C CA . ALA A 1 88 ? 11.301 17.047 5.534 1.00 88.56 88 ALA A CA 1
ATOM 690 C C . ALA A 1 88 ? 10.860 17.303 6.988 1.00 88.56 88 ALA A C 1
ATOM 692 O O . ALA A 1 88 ? 11.407 16.730 7.934 1.00 88.56 8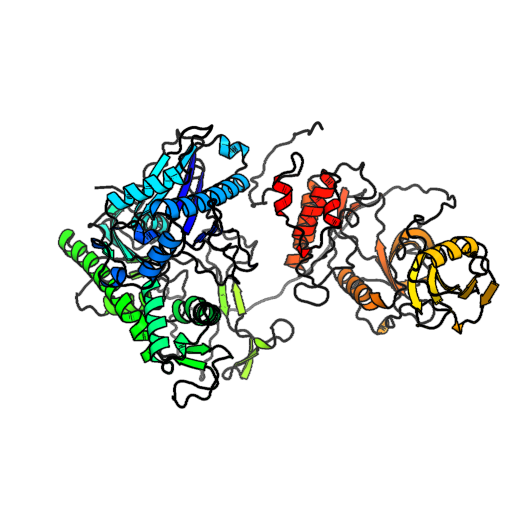8 ALA A O 1
ATOM 693 N N . LEU A 1 89 ? 9.799 18.090 7.155 1.00 91.81 89 LEU A N 1
ATOM 694 C CA . LEU A 1 89 ? 9.101 18.312 8.414 1.00 91.81 89 LEU A CA 1
ATOM 695 C C . LEU A 1 89 ? 8.436 17.011 8.891 1.00 91.81 89 LEU A C 1
ATOM 697 O O . LEU A 1 89 ? 7.598 16.423 8.201 1.00 91.81 89 LEU A O 1
ATOM 701 N N . LYS A 1 90 ? 8.788 16.585 10.106 1.00 91.12 90 LYS A N 1
ATOM 702 C CA . LYS A 1 90 ? 8.244 15.409 10.804 1.00 91.12 90 LYS A CA 1
ATOM 703 C C . LYS A 1 90 ? 7.814 15.806 12.217 1.00 91.12 90 LYS A C 1
ATOM 705 O O . LYS A 1 90 ? 8.226 16.846 12.717 1.00 91.12 90 LYS A O 1
ATOM 710 N N . TRP A 1 91 ? 6.987 14.981 12.862 1.00 89.38 91 TRP A N 1
ATOM 711 C CA . TRP A 1 91 ? 6.573 15.127 14.273 1.00 89.38 91 TRP A CA 1
ATOM 712 C C . TRP A 1 91 ? 5.805 16.418 14.605 1.00 89.38 91 TRP A C 1
ATOM 714 O O . TRP A 1 91 ? 5.523 16.698 15.770 1.00 89.38 91 TRP A O 1
ATOM 724 N N . PHE A 1 92 ? 5.382 17.171 13.590 1.00 93.06 92 PHE A N 1
ATOM 725 C CA . PHE A 1 92 ? 4.620 18.408 13.748 1.00 93.06 92 PHE A CA 1
ATOM 726 C C . PHE A 1 92 ? 3.254 18.193 14.429 1.00 93.06 92 PHE A C 1
ATOM 728 O O . PHE A 1 92 ? 2.741 19.123 15.043 1.00 93.06 92 PHE A O 1
ATOM 735 N N . LYS A 1 93 ? 2.709 16.960 14.444 1.00 92.00 93 LYS A N 1
ATOM 736 C CA . LYS A 1 93 ? 1.540 16.585 15.271 1.00 92.00 93 LYS A CA 1
ATOM 737 C C . LYS A 1 93 ? 1.752 16.927 16.753 1.00 92.00 93 LYS A C 1
ATOM 739 O O . LYS A 1 93 ? 0.847 17.460 17.387 1.00 92.00 93 LYS A O 1
ATOM 744 N N . LEU A 1 94 ? 2.939 16.652 17.305 1.00 88.75 94 LEU A N 1
ATOM 745 C CA . LEU A 1 94 ? 3.237 16.883 18.726 1.00 88.75 94 LEU A CA 1
ATOM 746 C C . LEU A 1 94 ? 3.342 18.375 19.071 1.00 88.75 94 LEU A C 1
ATOM 748 O O . LEU A 1 94 ? 3.151 18.748 20.225 1.00 88.75 94 LEU A O 1
ATOM 752 N N . LEU A 1 95 ? 3.576 19.238 18.077 1.00 91.88 95 LEU A N 1
ATOM 753 C CA . LEU A 1 95 ? 3.616 20.691 18.258 1.00 91.88 95 LEU A CA 1
ATOM 754 C C . LEU A 1 95 ? 2.222 21.308 18.456 1.00 91.88 95 LEU A C 1
ATOM 756 O O . LEU A 1 95 ? 2.116 22.502 18.735 1.00 91.88 95 LEU A O 1
ATOM 760 N N . LEU A 1 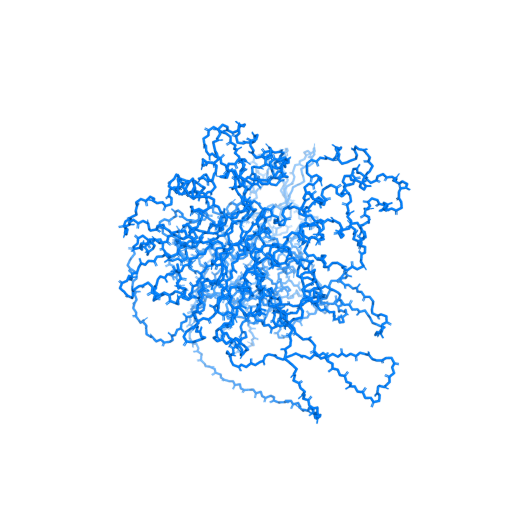96 ? 1.145 20.522 18.310 1.00 91.94 96 LEU A N 1
ATOM 761 C CA . LEU A 1 96 ? -0.203 20.946 18.698 1.00 91.94 96 LEU A CA 1
ATOM 762 C C . LEU A 1 96 ? -0.342 21.072 20.221 1.00 91.94 96 LEU A C 1
ATOM 764 O O . LEU A 1 96 ? -1.242 21.773 20.685 1.00 91.94 96 LEU A O 1
ATOM 768 N N . ILE A 1 97 ? 0.563 20.453 20.982 1.00 89.94 97 ILE A N 1
ATOM 769 C CA . ILE A 1 97 ? 0.649 20.530 22.438 1.00 89.94 97 ILE A CA 1
ATOM 770 C C . ILE A 1 97 ? 1.637 21.641 22.819 1.00 89.94 97 ILE A C 1
ATOM 772 O O . ILE A 1 97 ? 2.725 21.753 22.254 1.00 89.94 97 ILE A O 1
ATOM 776 N N . ASP A 1 98 ? 1.282 22.463 23.807 1.00 87.12 98 ASP A N 1
ATOM 777 C CA . ASP A 1 98 ? 2.206 23.477 24.322 1.00 87.12 98 ASP A CA 1
ATOM 778 C C . ASP A 1 98 ? 3.434 22.825 24.968 1.00 87.12 98 ASP A C 1
ATOM 780 O O . ASP A 1 98 ? 3.302 21.848 25.703 1.00 87.12 98 ASP A O 1
ATOM 784 N N . ALA A 1 99 ? 4.613 23.436 24.803 1.00 83.38 99 ALA A N 1
ATOM 785 C CA . ALA A 1 99 ? 5.874 22.903 25.327 1.00 83.38 99 ALA A CA 1
ATOM 786 C C . ALA A 1 99 ? 5.813 22.539 26.821 1.00 83.38 99 ALA A C 1
ATOM 788 O O . ALA A 1 99 ? 6.323 21.496 27.203 1.00 83.38 99 ALA A O 1
ATOM 789 N N . LYS A 1 100 ? 5.117 23.336 27.646 1.00 82.31 100 LYS A N 1
ATOM 790 C CA . LYS A 1 100 ? 4.927 23.087 29.091 1.00 82.31 100 LYS A CA 1
ATOM 791 C C . LYS A 1 100 ? 4.227 21.762 29.426 1.00 82.31 100 LYS A C 1
ATOM 793 O O . LYS A 1 100 ? 4.352 21.288 30.546 1.00 82.31 100 LYS A O 1
ATOM 798 N N . ASN A 1 101 ? 3.468 21.211 28.479 1.00 81.06 101 ASN A N 1
ATOM 799 C CA . ASN A 1 101 ? 2.721 19.964 28.623 1.00 81.06 101 ASN A CA 1
ATOM 800 C C . ASN A 1 101 ? 3.418 18.785 27.916 1.00 81.06 101 ASN A C 1
ATOM 802 O O . ASN A 1 101 ? 2.899 17.674 27.934 1.00 81.06 101 ASN A O 1
ATOM 806 N N . LEU A 1 102 ? 4.576 19.015 27.285 1.00 75.56 102 LEU A N 1
ATOM 807 C CA . LEU A 1 102 ? 5.450 17.954 26.786 1.00 75.56 102 LEU A CA 1
ATOM 808 C C . LEU A 1 102 ? 6.386 17.493 27.911 1.00 75.56 102 LEU A C 1
ATOM 810 O O . LEU A 1 102 ? 6.767 18.293 28.769 1.00 75.56 102 LEU A O 1
ATOM 814 N N . SER A 1 103 ? 6.810 16.227 27.885 1.00 70.56 103 SER A N 1
ATOM 815 C CA . SER A 1 103 ? 7.820 15.733 28.828 1.00 70.56 103 SER A CA 1
ATOM 816 C C . SER A 1 103 ? 9.135 16.524 28.695 1.00 70.56 103 SER A C 1
ATOM 818 O O . SER A 1 103 ? 9.454 16.996 27.597 1.00 70.56 103 SER A O 1
ATOM 820 N N . PRO A 1 104 ? 9.926 16.685 29.775 1.00 71.31 104 PRO A N 1
ATOM 821 C CA . PRO A 1 104 ? 11.195 17.415 29.723 1.00 71.31 104 PRO A CA 1
ATOM 822 C C . PRO A 1 104 ? 12.159 16.904 28.645 1.00 71.31 104 PRO A C 1
ATOM 824 O O . PRO A 1 104 ? 12.845 17.706 28.009 1.00 71.31 104 PRO A O 1
ATOM 827 N N . ASP A 1 105 ? 12.179 15.593 28.410 1.00 65.81 105 ASP A N 1
ATOM 828 C CA . ASP A 1 105 ? 13.033 14.971 27.396 1.00 65.81 105 ASP A CA 1
ATOM 829 C C . ASP A 1 105 ? 12.564 15.315 25.981 1.00 65.81 105 ASP A C 1
ATOM 831 O O . ASP A 1 105 ? 13.372 15.679 25.126 1.00 65.81 105 ASP A O 1
ATOM 835 N N . LEU A 1 106 ? 11.248 15.326 25.744 1.00 69.56 106 LEU A N 1
ATOM 836 C CA . LEU A 1 106 ? 10.695 15.713 24.452 1.00 69.56 106 LEU A CA 1
ATOM 837 C C . LEU A 1 106 ? 10.836 17.220 24.188 1.00 69.56 106 LEU A C 1
ATOM 839 O O . LEU A 1 106 ? 11.055 17.629 23.051 1.00 69.56 106 LEU A O 1
ATOM 843 N N . GLN A 1 107 ? 10.778 18.068 25.219 1.00 75.75 107 GLN A N 1
ATOM 844 C CA . GLN A 1 107 ? 11.060 19.500 25.058 1.00 75.75 107 GLN A CA 1
ATOM 845 C C . GLN A 1 107 ? 12.493 19.760 24.569 1.00 75.75 107 GLN A C 1
ATOM 847 O O . GLN A 1 107 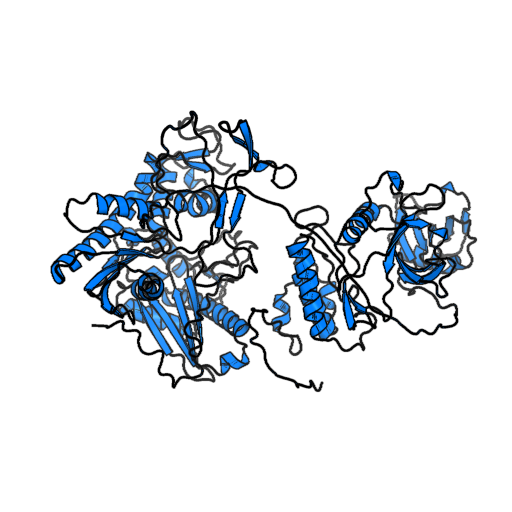? 12.720 20.721 23.833 1.00 75.75 107 GLN A O 1
ATOM 852 N N . LYS A 1 108 ? 13.445 18.908 24.970 1.00 74.62 108 LYS A N 1
ATOM 853 C CA . LYS A 1 108 ? 14.868 18.989 24.602 1.00 74.62 108 LYS A CA 1
ATOM 854 C C . LYS A 1 108 ? 15.231 18.142 23.377 1.00 74.62 108 LYS A C 1
ATOM 856 O O . LYS A 1 108 ? 16.383 18.164 22.948 1.00 74.62 108 LYS A O 1
ATOM 861 N N . SER A 1 109 ? 14.274 17.403 22.818 1.00 74.75 109 SER A N 1
ATOM 862 C CA . SER A 1 109 ? 14.485 16.532 21.663 1.00 74.75 109 SER A CA 1
ATOM 863 C C . SER A 1 109 ? 14.924 17.338 20.439 1.00 74.75 109 SER A C 1
ATOM 865 O O . SER A 1 109 ? 14.314 18.349 20.071 1.00 74.75 109 SER A O 1
ATOM 867 N N . CYS A 1 110 ? 15.966 16.848 19.761 1.00 75.62 110 CYS A N 1
ATOM 868 C CA . CYS A 1 110 ? 16.445 17.447 18.518 1.00 75.62 110 CYS A CA 1
ATOM 869 C C . CYS A 1 110 ? 15.380 17.423 17.412 1.00 75.62 110 CYS A C 1
ATOM 871 O O . CYS A 1 110 ? 15.321 18.345 16.612 1.00 75.62 110 CYS A O 1
ATOM 873 N N . GLN A 1 111 ? 14.481 16.437 17.412 1.00 80.00 111 GLN A N 1
ATOM 874 C CA . GLN A 1 111 ? 13.398 16.307 16.442 1.00 80.00 111 GLN A CA 1
ATOM 875 C C . GLN A 1 111 ? 12.348 17.408 16.615 1.00 80.00 111 GLN A C 1
ATOM 877 O O . GLN A 1 111 ? 11.923 18.003 15.629 1.00 80.00 111 GLN A O 1
ATOM 882 N N . ILE A 1 112 ? 11.967 17.732 17.857 1.00 85.81 112 ILE A N 1
ATOM 883 C CA . ILE A 1 112 ? 11.056 18.852 18.145 1.00 85.81 112 ILE A CA 1
ATOM 884 C C . ILE A 1 112 ? 11.714 20.192 17.810 1.00 85.81 112 ILE A C 1
ATOM 886 O O . ILE A 1 112 ? 11.058 21.069 17.248 1.00 85.81 112 ILE A O 1
ATOM 890 N N . ALA A 1 113 ? 13.004 20.352 18.120 1.00 87.31 113 ALA A N 1
ATOM 891 C CA . ALA A 1 113 ? 13.758 21.545 17.745 1.00 87.31 113 ALA A CA 1
ATOM 892 C C . ALA A 1 113 ? 13.835 21.714 16.217 1.00 87.31 113 ALA A C 1
ATOM 894 O O . ALA A 1 113 ? 13.552 22.797 15.709 1.00 87.31 113 ALA A O 1
ATOM 895 N N . THR A 1 114 ? 14.132 20.639 15.481 1.00 87.50 114 THR A N 1
ATOM 896 C CA . THR A 1 114 ? 14.119 20.618 14.013 1.00 87.50 114 THR A CA 1
ATOM 897 C C . THR A 1 114 ? 12.734 20.933 13.463 1.00 87.50 114 THR A C 1
ATOM 899 O O . THR A 1 114 ? 12.625 21.759 12.565 1.00 87.50 114 THR A O 1
ATOM 902 N N . ALA A 1 115 ? 11.671 20.330 14.001 1.00 91.12 115 ALA A N 1
ATOM 903 C CA . ALA A 1 115 ? 10.312 20.575 13.529 1.00 91.12 115 ALA A CA 1
ATOM 904 C C . ALA A 1 115 ? 9.905 22.048 13.694 1.00 91.12 115 ALA A C 1
ATOM 906 O O . ALA A 1 115 ? 9.341 22.626 12.772 1.00 91.12 115 ALA A O 1
ATOM 907 N N . LYS A 1 116 ? 10.246 22.673 14.830 1.00 91.94 116 LYS A N 1
ATOM 908 C CA . LYS A 1 116 ? 10.035 24.113 15.050 1.00 91.94 116 LYS A CA 1
ATOM 909 C C . LYS A 1 116 ? 10.842 24.961 14.070 1.00 91.94 116 LYS A C 1
ATOM 911 O O . LYS A 1 116 ? 10.263 25.798 13.397 1.00 91.94 116 LYS A O 1
ATOM 916 N N . ARG A 1 117 ? 12.143 24.680 13.923 1.00 93.38 117 ARG A N 1
ATOM 917 C CA . ARG A 1 117 ? 13.011 25.389 12.973 1.00 93.38 117 ARG A CA 1
ATOM 918 C C . ARG A 1 117 ? 12.468 25.316 11.545 1.00 93.38 117 ARG A C 1
ATOM 920 O O . ARG A 1 117 ? 12.401 26.333 10.881 1.00 93.38 117 ARG A O 1
ATOM 927 N N . LEU A 1 118 ? 12.060 24.134 11.080 1.00 91.81 118 LEU A N 1
ATOM 928 C CA . LEU A 1 118 ? 11.524 23.958 9.726 1.00 91.81 118 LEU A CA 1
ATOM 929 C C . LEU A 1 118 ? 10.185 24.681 9.517 1.00 91.81 118 LEU A C 1
ATOM 931 O O . LEU A 1 118 ? 9.905 25.115 8.404 1.00 91.81 118 LEU A O 1
ATOM 935 N N . LEU A 1 119 ? 9.358 24.811 10.560 1.00 91.88 119 LEU A N 1
ATOM 936 C CA . LEU A 1 119 ? 8.146 25.634 10.512 1.00 91.88 119 LEU A CA 1
ATOM 937 C C . LEU A 1 119 ? 8.478 27.126 10.422 1.00 91.88 119 LEU A C 1
ATOM 939 O O . LEU A 1 119 ? 7.901 27.822 9.587 1.00 91.88 119 LEU A O 1
ATOM 943 N N . ASP A 1 120 ? 9.436 27.587 11.228 1.00 91.62 120 ASP A N 1
ATOM 944 C CA . ASP A 1 120 ? 9.916 28.970 11.208 1.00 91.62 120 ASP A CA 1
ATOM 945 C C . ASP A 1 120 ? 10.539 29.314 9.841 1.00 91.62 120 ASP A C 1
ATOM 947 O O . ASP A 1 120 ? 10.185 30.328 9.242 1.00 91.62 120 ASP A O 1
ATOM 951 N N . ASP A 1 121 ? 11.390 28.431 9.302 1.00 89.62 121 ASP A N 1
ATOM 952 C CA . ASP A 1 121 ? 12.019 28.562 7.978 1.00 89.62 121 ASP A CA 1
ATOM 953 C C . ASP A 1 121 ? 10.968 28.615 6.853 1.00 89.62 121 ASP A C 1
ATOM 955 O O . ASP A 1 121 ? 11.129 29.340 5.871 1.00 89.62 121 ASP A O 1
ATOM 959 N N . ALA A 1 122 ? 9.868 27.868 7.003 1.00 87.06 122 ALA A N 1
ATOM 960 C CA . ALA A 1 122 ? 8.741 27.881 6.073 1.00 87.06 122 ALA A CA 1
ATOM 961 C C . ALA A 1 122 ? 7.768 29.055 6.300 1.00 87.06 122 ALA A C 1
ATOM 963 O O . ALA A 1 122 ? 6.828 29.212 5.520 1.00 87.06 122 ALA A O 1
ATOM 964 N N . ASN A 1 123 ? 7.965 29.866 7.349 1.00 89.00 123 ASN A N 1
ATOM 965 C CA . ASN A 1 123 ? 7.039 30.906 7.802 1.00 89.00 123 ASN A CA 1
ATOM 966 C C . ASN A 1 123 ? 5.599 30.374 7.961 1.00 89.00 123 ASN A C 1
ATOM 968 O O . ASN A 1 123 ? 4.639 30.937 7.424 1.00 89.00 123 ASN A O 1
ATOM 972 N N . ARG A 1 124 ? 5.471 29.237 8.654 1.00 89.38 124 ARG A N 1
ATOM 973 C CA . ARG A 1 124 ? 4.211 28.520 8.888 1.00 89.38 124 ARG A CA 1
ATOM 974 C C . ARG A 1 124 ? 4.008 28.251 10.370 1.00 89.38 124 ARG A C 1
ATOM 976 O O . ARG A 1 124 ? 4.944 27.868 11.065 1.00 89.38 124 ARG A O 1
ATOM 983 N N . ASP A 1 125 ? 2.771 28.356 10.842 1.00 93.19 125 ASP A N 1
ATOM 984 C CA . ASP A 1 125 ? 2.422 27.865 12.176 1.00 93.19 125 ASP A CA 1
ATOM 985 C C . ASP A 1 125 ? 2.083 26.358 12.176 1.00 93.19 125 ASP A C 1
ATOM 987 O O . ASP A 1 125 ? 1.883 25.718 11.138 1.00 93.19 125 ASP A O 1
ATOM 991 N N . THR A 1 126 ? 2.027 25.751 13.365 1.00 94.44 126 THR A N 1
ATOM 992 C CA . THR A 1 126 ? 1.725 24.319 13.505 1.00 94.44 126 THR A CA 1
ATOM 993 C C . THR A 1 126 ? 0.363 23.928 12.922 1.00 94.44 126 THR A C 1
ATOM 995 O O . THR A 1 126 ? 0.241 22.870 12.305 1.00 94.44 126 THR A O 1
ATOM 998 N N . VAL A 1 127 ? -0.680 24.734 13.147 1.00 96.56 127 VAL A N 1
ATOM 999 C CA . VAL A 1 127 ? -2.041 24.453 12.662 1.00 96.56 127 VAL A CA 1
ATOM 1000 C C . VAL A 1 127 ? -2.067 24.521 11.141 1.00 96.56 127 VAL A C 1
ATOM 1002 O O . VAL A 1 127 ? -2.697 23.669 10.516 1.00 96.56 127 VAL A O 1
ATOM 1005 N N . GLU A 1 128 ? -1.348 25.468 10.539 1.00 94.44 128 GLU A N 1
ATOM 1006 C CA . GLU A 1 128 ? -1.173 25.544 9.089 1.00 94.44 128 GLU A CA 1
ATOM 1007 C C . GLU A 1 128 ? -0.499 24.285 8.544 1.00 94.44 128 GLU A C 1
ATOM 1009 O O . GLU A 1 128 ? -1.020 23.678 7.609 1.00 94.44 128 GLU A O 1
ATOM 1014 N N . ALA A 1 129 ? 0.586 23.816 9.166 1.00 94.94 129 ALA A N 1
ATOM 1015 C CA . ALA A 1 129 ? 1.261 22.599 8.722 1.00 94.94 129 ALA A CA 1
ATOM 1016 C C . ALA A 1 129 ? 0.400 21.338 8.865 1.00 94.94 129 ALA A C 1
ATOM 1018 O O . ALA A 1 129 ? 0.327 20.529 7.938 1.00 94.94 129 ALA A O 1
ATOM 1019 N N . VAL A 1 130 ? -0.317 21.191 9.984 1.00 97.12 130 VAL A N 1
ATOM 1020 C CA . VAL A 1 130 ? -1.283 20.096 10.157 1.00 97.12 130 VAL A CA 1
ATOM 1021 C C . VAL A 1 130 ? -2.392 20.194 9.113 1.00 97.12 130 VAL A C 1
ATOM 1023 O O . VAL A 1 130 ? -2.718 19.188 8.489 1.00 97.12 130 VAL A O 1
ATOM 1026 N N . SER A 1 131 ? -2.922 21.390 8.853 1.00 96.56 131 SER A N 1
ATOM 1027 C CA . SER A 1 131 ? -3.956 21.583 7.833 1.00 96.56 131 SER A CA 1
ATOM 1028 C C . SER A 1 131 ? -3.457 21.276 6.421 1.00 96.56 131 SER A C 1
ATOM 1030 O O . SER A 1 131 ? -4.182 20.659 5.647 1.00 96.56 131 SER A O 1
ATOM 1032 N N . SER A 1 132 ? -2.207 21.624 6.098 1.00 94.94 132 SER A N 1
ATOM 1033 C CA . SER A 1 132 ? -1.585 21.338 4.803 1.00 94.94 132 SER A CA 1
ATOM 1034 C C . SER A 1 132 ? -1.455 19.830 4.582 1.00 94.94 132 SER A C 1
ATOM 1036 O O . SER A 1 132 ? -1.860 19.318 3.538 1.00 94.94 132 SER A O 1
ATOM 1038 N N . TYR A 1 133 ? -0.991 19.089 5.596 1.00 96.44 133 TYR A N 1
ATOM 1039 C CA . TYR A 1 133 ? -0.938 17.629 5.532 1.00 96.44 133 TYR A CA 1
ATOM 1040 C C . TYR A 1 133 ? -2.335 17.004 5.428 1.00 96.44 133 TYR A C 1
ATOM 1042 O O . TYR A 1 133 ? -2.581 16.191 4.537 1.00 96.44 133 TYR A O 1
ATOM 1050 N N . LEU A 1 134 ? -3.269 17.408 6.298 1.00 97.56 134 LEU A N 1
ATOM 1051 C CA . LEU A 1 134 ? -4.633 16.878 6.308 1.00 97.56 134 LEU A CA 1
ATOM 1052 C C . LEU A 1 134 ? -5.373 17.163 5.001 1.00 97.56 134 LEU A C 1
ATOM 1054 O O . LEU A 1 134 ? -6.087 16.287 4.532 1.00 97.56 134 LEU A O 1
ATOM 1058 N N . ARG A 1 135 ? -5.171 18.327 4.371 1.00 96.06 135 ARG A N 1
ATOM 1059 C CA . ARG A 1 135 ? -5.757 18.654 3.061 1.00 96.06 135 ARG A CA 1
ATOM 1060 C C . ARG A 1 135 ? -5.301 17.667 1.995 1.00 96.06 135 ARG A C 1
ATOM 1062 O O . ARG A 1 135 ? -6.098 17.203 1.188 1.00 96.06 135 ARG A O 1
ATOM 1069 N N . ARG A 1 136 ? -4.014 17.318 1.999 1.00 94.75 136 ARG A N 1
ATOM 1070 C CA . ARG A 1 136 ? -3.426 16.375 1.037 1.00 94.75 136 ARG A CA 1
ATOM 1071 C C . ARG A 1 136 ? -3.908 14.951 1.273 1.00 94.75 136 ARG A C 1
ATOM 1073 O O . ARG A 1 136 ? -4.330 14.297 0.321 1.00 94.75 136 ARG A O 1
ATOM 1080 N N . LEU A 1 137 ? -3.920 14.520 2.535 1.00 95.69 137 LEU A N 1
ATOM 1081 C CA . LEU A 1 137 ? -4.474 13.232 2.943 1.00 95.69 137 LEU A CA 1
ATOM 1082 C C . LEU A 1 137 ? -5.958 13.126 2.566 1.00 95.69 137 LEU A C 1
ATOM 1084 O O . LEU A 1 137 ? -6.383 12.118 2.006 1.00 95.69 137 LEU A O 1
ATOM 1088 N N . TRP A 1 138 ? -6.728 14.184 2.827 1.00 96.31 138 TRP A N 1
ATOM 1089 C CA . TRP A 1 138 ? -8.148 14.274 2.514 1.00 96.31 138 TRP A CA 1
ATOM 1090 C C . TRP A 1 138 ? -8.409 14.207 1.017 1.00 96.31 138 TRP A C 1
ATOM 1092 O O . TRP A 1 138 ? -9.170 13.351 0.587 1.00 96.31 138 TRP A O 1
ATOM 1102 N N . ASN A 1 139 ? -7.754 15.045 0.214 1.00 94.06 139 ASN A N 1
ATOM 1103 C CA . ASN A 1 139 ? -7.949 15.055 -1.235 1.00 94.06 139 ASN A CA 1
ATOM 1104 C C . ASN A 1 139 ? -7.634 13.685 -1.846 1.00 94.06 139 ASN A C 1
ATOM 1106 O O . ASN A 1 139 ? -8.432 13.155 -2.614 1.00 94.06 139 ASN A O 1
ATOM 1110 N N . HIS A 1 140 ? -6.531 13.062 -1.417 1.00 93.19 140 HIS A N 1
ATOM 1111 C CA . HIS A 1 140 ? -6.186 11.700 -1.826 1.00 93.19 140 HIS A CA 1
ATOM 1112 C C . HIS A 1 140 ? -7.260 10.682 -1.417 1.00 93.19 140 HIS A C 1
ATOM 1114 O O . HIS A 1 140 ? -7.659 9.839 -2.222 1.00 93.19 140 HIS A O 1
ATOM 1120 N N . ALA A 1 141 ? -7.762 10.772 -0.182 1.00 93.19 141 ALA A N 1
ATOM 1121 C CA . ALA A 1 141 ? -8.813 9.891 0.306 1.00 93.19 141 ALA A CA 1
ATOM 1122 C C . ALA A 1 141 ? -10.125 10.058 -0.468 1.00 93.19 141 ALA A C 1
ATOM 1124 O O . ALA A 1 141 ? -10.727 9.065 -0.868 1.00 93.19 141 ALA A O 1
ATOM 1125 N N . ILE A 1 142 ? -10.554 11.294 -0.729 1.00 92.62 142 ILE A N 1
ATOM 1126 C CA . ILE A 1 142 ? -11.762 11.592 -1.504 1.00 92.62 142 ILE A CA 1
ATOM 1127 C C . ILE A 1 142 ? -11.640 11.089 -2.937 1.00 92.62 142 ILE A C 1
ATOM 1129 O O . ILE A 1 142 ? -12.582 10.479 -3.442 1.00 92.62 142 ILE A O 1
ATOM 1133 N N . ASP A 1 143 ? -10.484 11.270 -3.570 1.00 87.94 143 ASP A N 1
ATOM 1134 C CA . ASP A 1 143 ? -10.240 10.740 -4.907 1.00 87.94 143 ASP A CA 1
ATOM 1135 C C . ASP A 1 143 ? -10.326 9.210 -4.920 1.00 87.94 143 ASP A C 1
ATOM 1137 O O . ASP A 1 143 ? -10.930 8.634 -5.828 1.00 87.94 143 ASP A O 1
ATOM 1141 N N . HIS A 1 144 ? -9.750 8.534 -3.922 1.00 87.12 144 HIS A N 1
ATOM 1142 C CA . HIS A 1 144 ? -9.789 7.074 -3.805 1.00 87.12 144 HIS A CA 1
ATOM 1143 C C . HIS A 1 144 ? -11.205 6.546 -3.522 1.00 87.12 144 HIS A C 1
ATOM 1145 O O . HIS A 1 144 ? -11.662 5.596 -4.164 1.00 87.12 144 HIS A O 1
ATOM 1151 N N . ILE A 1 145 ? -11.936 7.179 -2.600 1.00 86.00 145 ILE A N 1
ATOM 1152 C CA . ILE A 1 145 ? -13.334 6.844 -2.299 1.00 86.00 145 ILE A CA 1
ATOM 1153 C C . ILE A 1 145 ? -14.203 7.080 -3.537 1.00 86.00 145 ILE A C 1
ATOM 1155 O O . ILE A 1 145 ? -15.027 6.233 -3.874 1.00 86.00 145 ILE A O 1
ATOM 1159 N N . GLY A 1 146 ? -13.993 8.178 -4.267 1.00 83.19 146 GLY A N 1
ATOM 1160 C CA . GLY A 1 146 ? -14.713 8.491 -5.501 1.00 83.19 146 GLY A CA 1
ATOM 1161 C C . GLY A 1 146 ? -14.451 7.486 -6.625 1.00 83.19 146 GLY A C 1
ATOM 1162 O O . GLY A 1 146 ? -15.378 7.132 -7.352 1.00 83.19 146 GLY A O 1
ATOM 1163 N N . GLN A 1 147 ? -13.223 6.971 -6.741 1.00 77.25 147 GLN A N 1
ATOM 1164 C CA . GLN A 1 147 ? -12.891 5.873 -7.660 1.00 77.25 147 GLN A CA 1
ATOM 1165 C C . GLN A 1 147 ? -13.560 4.554 -7.255 1.00 77.25 147 GLN A C 1
ATOM 1167 O O . GLN A 1 147 ? -13.995 3.802 -8.123 1.00 77.25 147 GLN A O 1
ATOM 1172 N N . SER A 1 148 ? -13.649 4.284 -5.950 1.00 74.81 148 SER A N 1
ATOM 1173 C CA . SER A 1 148 ? -14.190 3.028 -5.413 1.00 74.81 148 SER A CA 1
ATOM 1174 C C . SER A 1 148 ? -15.723 2.987 -5.441 1.00 74.81 148 SER A C 1
ATOM 1176 O O . SER A 1 148 ? -16.312 1.970 -5.788 1.00 74.81 148 SER A O 1
ATOM 1178 N N . THR A 1 149 ? -16.380 4.103 -5.108 1.00 75.50 149 THR A N 1
ATOM 1179 C CA . THR A 1 149 ? -17.851 4.220 -5.009 1.00 75.50 149 THR A CA 1
ATOM 1180 C C . THR A 1 149 ? -18.518 4.776 -6.267 1.00 75.50 149 THR A C 1
ATOM 1182 O O . THR A 1 149 ? -19.721 4.601 -6.456 1.00 75.50 149 THR A O 1
ATOM 1185 N N . GLY A 1 150 ? -17.759 5.452 -7.132 1.00 77.94 150 GLY A N 1
ATOM 1186 C CA . GLY A 1 150 ? -18.277 6.263 -8.230 1.00 77.94 150 GLY A CA 1
ATOM 1187 C C . GLY A 1 150 ? -18.572 7.704 -7.794 1.00 77.94 150 GLY A C 1
ATOM 1188 O O . GLY A 1 150 ? -19.366 7.961 -6.889 1.00 77.94 150 GLY A O 1
ATOM 1189 N N . ILE A 1 151 ? -17.978 8.675 -8.496 1.00 79.88 151 ILE A N 1
ATOM 1190 C CA . ILE A 1 151 ? -18.060 10.114 -8.173 1.00 79.88 151 ILE A CA 1
ATOM 1191 C C . ILE A 1 151 ? -19.513 10.613 -8.093 1.00 79.88 151 ILE A C 1
ATOM 1193 O O . ILE A 1 151 ? -19.839 11.434 -7.236 1.00 79.88 151 ILE A O 1
ATOM 1197 N N . GLY A 1 152 ? -20.393 10.120 -8.972 1.00 78.12 152 GLY A N 1
ATOM 1198 C CA . GLY A 1 152 ? -21.812 10.483 -8.973 1.00 78.12 152 GLY A CA 1
ATOM 1199 C C . GLY A 1 152 ? -22.526 10.067 -7.687 1.00 78.12 152 GLY A C 1
ATOM 1200 O O . GLY A 1 152 ? -23.228 10.883 -7.096 1.00 78.12 152 GLY A O 1
ATOM 1201 N N . LEU A 1 153 ? -22.288 8.839 -7.215 1.00 78.19 153 LEU A N 1
ATOM 1202 C CA . LEU A 1 153 ? -22.866 8.329 -5.972 1.00 78.19 153 LEU A CA 1
ATOM 1203 C C . LEU A 1 153 ? -22.293 9.067 -4.760 1.00 78.19 153 LEU A C 1
ATOM 1205 O O . LEU A 1 153 ? -23.045 9.501 -3.895 1.00 78.19 153 LEU A O 1
ATOM 1209 N N . MET A 1 154 ? -20.977 9.292 -4.738 1.00 84.94 154 MET A N 1
ATOM 1210 C CA . MET A 1 154 ? -20.310 10.011 -3.652 1.00 84.94 154 MET A CA 1
ATOM 1211 C C . MET A 1 154 ? -20.883 11.422 -3.436 1.00 84.94 154 MET A C 1
ATOM 1213 O O . MET A 1 154 ? -21.038 11.850 -2.295 1.00 84.94 154 MET A O 1
ATOM 1217 N N . LYS A 1 155 ? -21.246 12.135 -4.515 1.00 85.38 155 LYS A N 1
ATOM 1218 C CA . LYS A 1 155 ? -21.868 13.473 -4.447 1.00 85.38 155 LYS A CA 1
ATOM 1219 C C . LYS A 1 155 ? -23.268 13.476 -3.827 1.00 85.38 155 LYS A C 1
ATOM 1221 O O . LYS A 1 155 ? -23.705 14.528 -3.369 1.00 85.38 155 LYS A O 1
ATOM 1226 N N . LEU A 1 156 ? -23.957 12.334 -3.822 1.00 86.44 156 LEU A N 1
ATOM 1227 C CA . LEU A 1 156 ? -25.286 12.157 -3.226 1.00 86.44 156 LEU A CA 1
ATOM 1228 C C . LEU A 1 156 ? -25.222 11.726 -1.753 1.00 86.44 156 LEU A C 1
ATOM 1230 O O . LEU A 1 156 ? -26.262 11.626 -1.102 1.00 86.44 156 LEU A O 1
ATOM 1234 N N . CYS A 1 157 ? -24.023 11.480 -1.222 1.00 88.50 157 CYS A N 1
ATOM 1235 C CA . CYS A 1 157 ? -23.825 11.003 0.140 1.00 88.50 157 CYS A CA 1
ATOM 1236 C C . CYS A 1 157 ? -23.399 12.127 1.083 1.00 88.50 157 CYS A C 1
ATOM 1238 O O . CYS A 1 157 ? -22.491 12.904 0.777 1.00 88.50 157 CYS A O 1
ATOM 1240 N N . LYS A 1 158 ? -23.994 12.158 2.280 1.00 93.12 158 LYS A N 1
ATOM 1241 C CA . LYS A 1 158 ? -23.456 12.938 3.402 1.00 93.12 158 LYS A CA 1
ATOM 1242 C C . LYS A 1 158 ? -22.200 12.276 3.938 1.00 93.12 158 LYS A C 1
ATOM 1244 O O . LYS A 1 158 ? -22.011 11.070 3.791 1.00 93.12 158 LYS A O 1
ATOM 1249 N N . PHE A 1 159 ? -21.328 13.073 4.537 1.00 95.25 159 PHE A N 1
ATOM 1250 C CA . PHE A 1 159 ? -20.053 12.596 5.049 1.00 95.25 159 PHE A CA 1
ATOM 1251 C C . PHE A 1 159 ? -20.050 12.677 6.570 1.00 95.25 159 PHE A C 1
ATOM 1253 O O . PHE A 1 159 ? -20.430 13.698 7.140 1.00 95.25 159 PHE A O 1
ATOM 1260 N N . HIS A 1 160 ? -19.605 11.605 7.218 1.00 96.50 160 HIS A N 1
ATOM 1261 C CA . HIS A 1 160 ? -19.304 11.591 8.646 1.00 96.50 160 HIS A CA 1
ATOM 1262 C C . HIS A 1 160 ? -17.828 11.260 8.818 1.00 96.50 160 HIS A C 1
ATOM 1264 O O . HIS A 1 160 ? -17.410 10.127 8.615 1.00 96.50 160 HIS A O 1
ATOM 1270 N N . VAL A 1 161 ? -17.033 12.267 9.161 1.00 97.69 161 VAL A N 1
ATOM 1271 C CA . VAL A 1 161 ? -15.595 12.126 9.375 1.00 97.69 161 VAL A CA 1
ATOM 1272 C C . VAL A 1 161 ? -15.328 11.934 10.861 1.00 97.69 161 VAL A C 1
ATOM 1274 O O . VAL A 1 161 ? -15.742 12.747 11.689 1.00 97.69 161 VAL A O 1
ATOM 1277 N N . VAL A 1 162 ? -14.625 10.859 11.195 1.00 97.31 162 VAL A N 1
ATOM 1278 C CA . VAL A 1 162 ? -14.192 10.522 12.549 1.00 97.31 162 VAL A CA 1
ATOM 1279 C C . VAL A 1 162 ? -12.670 10.570 12.584 1.00 97.31 162 VAL A C 1
ATOM 1281 O O . VAL A 1 162 ? -12.017 9.860 11.826 1.00 97.31 162 VAL A O 1
ATOM 1284 N N . ILE A 1 163 ? -12.094 11.414 13.441 1.00 96.62 163 ILE A N 1
ATOM 1285 C CA . ILE A 1 163 ? -10.636 11.567 13.562 1.00 96.62 163 ILE A CA 1
ATOM 1286 C C . ILE A 1 163 ? -10.180 11.078 14.935 1.00 96.62 163 ILE A C 1
ATOM 1288 O O . ILE A 1 163 ? -10.772 11.455 15.952 1.00 96.62 163 ILE A O 1
ATOM 1292 N N . THR A 1 164 ? -9.133 10.255 14.967 1.00 92.69 164 THR A N 1
ATOM 1293 C CA . THR A 1 164 ? -8.532 9.779 16.219 1.00 92.69 164 THR A CA 1
ATOM 1294 C C . THR A 1 164 ? -7.659 10.864 16.863 1.00 92.69 164 THR A C 1
ATOM 1296 O O . THR A 1 164 ? -7.003 11.658 16.183 1.00 92.69 164 THR A O 1
ATOM 1299 N N . LEU A 1 165 ? -7.665 10.930 18.195 1.00 89.69 165 LEU A N 1
ATOM 1300 C CA . LEU A 1 165 ? -6.793 11.797 18.993 1.00 89.69 165 LEU A CA 1
ATOM 1301 C C . LEU A 1 165 ? -6.237 11.030 20.200 1.00 89.69 165 LEU A C 1
ATOM 1303 O O . LEU A 1 165 ? -6.974 10.236 20.783 1.00 89.69 165 LEU A O 1
ATOM 1307 N N . PRO A 1 166 ? -5.001 11.290 20.658 1.00 83.25 166 PRO A N 1
ATOM 1308 C CA . PRO A 1 166 ? -4.506 10.669 21.883 1.00 83.25 166 PRO A CA 1
ATOM 1309 C C . PRO A 1 166 ? -5.373 11.056 23.086 1.00 83.25 166 PRO A C 1
ATOM 1311 O O . PRO A 1 166 ? -5.786 12.213 23.220 1.00 83.25 166 PRO A O 1
ATOM 1314 N N . ALA A 1 167 ? -5.647 10.103 23.977 1.00 78.62 167 ALA A N 1
ATOM 1315 C CA . ALA A 1 167 ? -6.577 10.304 25.092 1.00 78.62 167 ALA A CA 1
ATOM 1316 C C . ALA A 1 167 ? -6.072 11.357 26.096 1.00 78.62 167 ALA A C 1
ATOM 1318 O O . ALA A 1 167 ? -6.863 12.052 26.735 1.00 78.62 167 ALA A O 1
ATOM 1319 N N . ILE A 1 168 ? -4.749 11.510 26.205 1.00 76.44 168 ILE A N 1
ATOM 1320 C CA . ILE A 1 168 ? -4.099 12.464 27.112 1.00 76.44 168 ILE A CA 1
ATOM 1321 C C . ILE A 1 168 ? -4.078 13.909 26.593 1.00 76.44 168 ILE A C 1
ATOM 1323 O O . ILE A 1 168 ? -3.602 14.807 27.291 1.00 76.44 168 ILE A O 1
ATOM 1327 N N . TRP A 1 169 ? -4.534 14.162 25.361 1.00 81.94 169 TRP A N 1
ATOM 1328 C CA . TRP A 1 169 ? -4.422 15.490 24.765 1.00 81.94 169 TRP A CA 1
ATOM 1329 C C . TRP A 1 169 ? -5.322 16.518 25.460 1.00 81.94 169 TRP A C 1
ATOM 1331 O O . TRP A 1 169 ? -6.533 16.315 25.563 1.00 81.94 169 TRP A O 1
ATOM 1341 N N . PRO A 1 170 ? -4.770 17.674 25.881 1.00 85.62 170 PRO A N 1
ATOM 1342 C CA . PRO A 1 170 ? -5.574 18.752 26.443 1.00 85.62 170 PRO A CA 1
ATOM 1343 C C . PRO A 1 170 ? -6.612 19.289 25.450 1.00 85.62 170 PRO A C 1
ATOM 1345 O O . PRO A 1 170 ? -6.355 19.330 24.245 1.00 85.62 170 PRO A O 1
ATOM 1348 N N . GLU A 1 171 ? -7.724 19.828 25.958 1.00 87.31 171 GLU A N 1
ATOM 1349 C CA . GLU A 1 171 ? -8.843 20.325 25.136 1.00 87.31 171 GLU A CA 1
ATOM 1350 C C . GLU A 1 171 ? -8.418 21.385 24.101 1.00 87.31 171 GLU A C 1
ATOM 1352 O O . GLU A 1 171 ? -8.920 21.411 22.977 1.00 87.31 171 GLU A O 1
ATOM 1357 N N . TYR A 1 172 ? -7.424 22.223 24.421 1.00 91.44 172 TYR A N 1
ATOM 1358 C CA . TYR A 1 172 ? -6.902 23.202 23.462 1.00 91.44 172 TYR A CA 1
ATOM 1359 C C . TYR A 1 172 ? -6.241 22.536 22.238 1.00 91.44 172 TYR A C 1
ATOM 1361 O O . TYR A 1 172 ? -6.280 23.099 21.146 1.00 91.44 172 TYR A O 1
ATOM 1369 N N . SER A 1 173 ? -5.663 21.339 22.386 1.00 90.19 173 SER A N 1
ATOM 1370 C CA . SER A 1 173 ? -5.045 20.586 21.281 1.00 90.19 173 SER A CA 1
ATOM 1371 C C . SER A 1 173 ? -6.119 20.044 20.341 1.00 90.19 173 SER A C 1
ATOM 1373 O O . SER A 1 173 ? -5.967 20.105 19.122 1.00 90.19 173 SER A O 1
ATOM 1375 N N . LYS A 1 174 ? -7.256 19.605 20.897 1.00 91.69 174 LYS A N 1
ATOM 1376 C CA . LYS A 1 174 ? -8.450 19.224 20.131 1.00 91.69 174 LYS A CA 1
ATOM 1377 C C . LYS A 1 174 ? -9.048 20.418 19.384 1.00 91.69 174 LYS A C 1
ATOM 1379 O O . LYS A 1 174 ? -9.396 20.287 18.213 1.00 91.69 174 LYS A O 1
ATOM 1384 N N . ALA A 1 175 ? -9.095 21.599 20.005 1.00 93.94 175 ALA A N 1
ATOM 1385 C CA . ALA A 1 175 ? -9.516 22.829 19.330 1.00 93.94 175 ALA A CA 1
ATOM 1386 C C . ALA A 1 175 ? -8.574 23.212 18.170 1.00 93.94 175 ALA A C 1
ATOM 1388 O O . ALA A 1 175 ? -9.043 23.557 17.084 1.00 93.94 175 ALA A O 1
ATOM 1389 N N . ARG A 1 176 ? -7.251 23.092 18.360 1.00 97.38 176 ARG A N 1
ATOM 1390 C CA . ARG A 1 176 ? -6.255 23.295 17.291 1.00 97.38 176 ARG A CA 1
ATOM 1391 C C . ARG A 1 176 ? -6.411 22.275 16.159 1.00 97.38 176 ARG A C 1
ATOM 1393 O O . ARG A 1 176 ? -6.370 22.672 14.999 1.00 97.38 176 ARG A O 1
ATOM 1400 N N . MET A 1 177 ? -6.656 20.999 16.478 1.00 96.50 177 MET A N 1
ATOM 1401 C CA . MET A 1 177 ? -6.954 19.969 15.475 1.00 96.50 177 MET A CA 1
ATOM 1402 C C . MET A 1 177 ? -8.218 20.311 14.685 1.00 96.50 177 MET A C 1
ATOM 1404 O O . MET A 1 177 ? -8.199 20.274 13.461 1.00 96.50 177 MET A O 1
ATOM 1408 N N . LYS A 1 178 ? -9.305 20.698 15.362 1.00 96.69 178 LYS A N 1
ATOM 1409 C CA . LYS A 1 178 ? -10.552 21.098 14.698 1.00 96.69 178 LYS A CA 1
ATOM 1410 C C . LYS A 1 178 ? -10.323 22.249 13.713 1.00 96.69 178 LYS A C 1
ATOM 1412 O O . LYS A 1 178 ? -10.765 22.163 12.573 1.00 96.69 178 LYS A O 1
ATOM 1417 N N . ARG A 1 179 ? -9.560 23.271 14.116 1.00 97.69 179 ARG A N 1
ATOM 1418 C CA . ARG A 1 179 ? -9.174 24.374 13.224 1.00 97.69 179 ARG A CA 1
ATOM 1419 C C . ARG A 1 179 ? -8.334 23.893 12.037 1.00 97.69 179 ARG A C 1
ATOM 1421 O O . ARG A 1 179 ? -8.529 24.364 10.925 1.00 97.69 179 ARG A O 1
ATOM 1428 N N . ALA A 1 180 ? -7.420 22.944 12.245 1.00 98.00 180 ALA A N 1
ATOM 1429 C CA . ALA A 1 180 ? -6.645 22.362 11.151 1.00 98.00 180 ALA A CA 1
ATOM 1430 C C . ALA A 1 180 ? -7.530 21.588 10.156 1.00 98.00 180 ALA A C 1
ATOM 1432 O O . ALA A 1 180 ? -7.313 21.686 8.954 1.00 98.00 180 ALA A O 1
ATOM 1433 N N . VAL A 1 181 ? -8.543 20.866 10.645 1.00 98.00 181 VAL A N 1
ATOM 1434 C CA . VAL A 1 181 ? -9.536 20.133 9.836 1.00 98.00 181 VAL A CA 1
ATOM 1435 C C . VAL A 1 181 ? -10.406 21.090 9.014 1.00 98.00 181 VAL A C 1
ATOM 1437 O O . VAL A 1 181 ? -10.637 20.845 7.831 1.00 98.00 181 VAL A O 1
ATOM 1440 N N . GLU A 1 182 ? -10.841 22.199 9.617 1.00 97.38 182 GLU A N 1
ATOM 1441 C CA . GLU A 1 182 ? -11.543 23.293 8.930 1.00 97.38 182 GLU A CA 1
ATOM 1442 C C . GLU A 1 182 ? -10.664 23.897 7.826 1.00 97.38 182 GLU A C 1
ATOM 1444 O O . GLU A 1 182 ? -11.055 23.910 6.660 1.00 97.38 182 GLU A O 1
ATOM 1449 N N . ASN A 1 183 ? -9.434 24.298 8.163 1.00 96.69 183 ASN A N 1
ATOM 1450 C CA . ASN A 1 183 ? -8.470 24.856 7.212 1.00 96.69 183 ASN A CA 1
ATOM 1451 C C . ASN A 1 183 ? -8.097 23.867 6.093 1.00 96.69 183 ASN A C 1
ATOM 1453 O O . ASN A 1 183 ? -7.745 24.285 4.990 1.00 96.69 183 ASN A O 1
ATOM 1457 N N . ALA A 1 184 ? -8.148 22.560 6.356 1.00 96.75 184 ALA A N 1
ATOM 1458 C CA . ALA A 1 184 ? -7.855 21.513 5.383 1.00 96.75 184 ALA A CA 1
ATOM 1459 C C . ALA A 1 184 ? -8.966 21.315 4.336 1.00 96.75 184 ALA A C 1
ATOM 1461 O O . ALA A 1 184 ? -8.763 20.558 3.392 1.00 96.75 184 ALA A O 1
ATOM 1462 N N . GLY A 1 185 ? -10.122 21.968 4.489 1.00 96.00 185 GLY A N 1
ATOM 1463 C CA . GLY A 1 185 ? -11.259 21.831 3.575 1.00 96.00 185 GLY A CA 1
ATOM 1464 C C . GLY A 1 185 ? -12.112 20.577 3.816 1.00 96.00 185 GLY A C 1
ATOM 1465 O O . GLY A 1 185 ? -12.996 20.252 3.028 1.00 96.00 185 GLY A O 1
ATOM 1466 N N . ILE A 1 186 ? -11.891 19.855 4.922 1.00 97.00 186 ILE A N 1
ATOM 1467 C CA . ILE A 1 186 ? -12.633 18.619 5.242 1.00 97.00 186 ILE A CA 1
ATOM 1468 C C . ILE A 1 186 ? -14.120 18.918 5.510 1.00 97.00 186 ILE A C 1
ATOM 1470 O O . ILE A 1 186 ? -14.995 18.097 5.219 1.00 97.00 186 ILE A O 1
ATOM 1474 N N . LEU A 1 187 ? -14.409 20.112 6.040 1.00 95.69 187 LEU A N 1
ATOM 1475 C CA . LEU A 1 187 ? -15.760 20.577 6.371 1.00 95.69 187 LEU A CA 1
ATOM 1476 C C . LEU A 1 187 ? -16.362 21.511 5.312 1.00 95.69 187 LEU A C 1
ATOM 1478 O O . LEU A 1 187 ? -17.354 22.180 5.592 1.00 95.69 187 LEU A O 1
ATOM 1482 N N . GLU A 1 188 ? -15.775 21.583 4.114 1.00 91.81 188 GLU A N 1
ATOM 1483 C CA . GLU A 1 188 ? -16.359 22.352 3.014 1.00 91.81 188 GLU A CA 1
ATOM 1484 C C . GLU A 1 188 ? -17.763 21.847 2.660 1.00 91.81 188 GLU A C 1
ATOM 1486 O O . GLU A 1 188 ? -18.056 20.647 2.710 1.00 91.81 188 GLU A O 1
ATOM 1491 N N . THR A 1 189 ? -18.639 22.784 2.291 1.00 88.44 189 THR A N 1
ATOM 1492 C CA . THR A 1 189 ? -20.031 22.495 1.943 1.00 88.44 189 THR A CA 1
ATOM 1493 C C . THR A 1 189 ? -20.111 21.541 0.757 1.00 88.44 189 THR A C 1
ATOM 1495 O O . THR A 1 189 ? -19.433 21.707 -0.258 1.00 88.44 189 THR A O 1
ATOM 1498 N N . ARG A 1 190 ? -20.993 20.545 0.866 1.00 85.56 190 ARG A N 1
ATOM 1499 C CA . ARG A 1 190 ? -21.187 19.500 -0.144 1.00 85.56 190 ARG A CA 1
ATOM 1500 C C . ARG A 1 190 ? -22.635 19.460 -0.632 1.00 85.56 190 ARG A C 1
ATOM 1502 O O . ARG A 1 190 ? -23.537 19.777 0.140 1.00 85.56 190 ARG A O 1
ATOM 1509 N N . PRO A 1 191 ? -22.892 19.009 -1.878 1.00 84.81 191 PRO A N 1
ATOM 1510 C CA . PRO A 1 191 ? -24.248 18.957 -2.435 1.00 84.81 191 PRO A CA 1
ATOM 1511 C C . PRO A 1 191 ? -25.246 18.136 -1.605 1.00 84.81 191 PRO A C 1
ATOM 1513 O O . PRO A 1 191 ? -26.413 18.498 -1.511 1.00 84.81 191 PRO A O 1
ATOM 1516 N N . ALA A 1 192 ? -24.791 17.045 -0.983 1.00 86.00 192 ALA A N 1
ATOM 1517 C CA . ALA A 1 192 ? -25.625 16.180 -0.148 1.00 86.00 192 ALA A CA 1
ATOM 1518 C C . ALA A 1 192 ? -25.875 16.721 1.277 1.00 86.00 192 ALA A C 1
ATOM 1520 O O . ALA A 1 192 ? -26.645 16.124 2.034 1.00 86.00 192 ALA A O 1
ATOM 1521 N N . GLY A 1 193 ? -25.240 17.836 1.651 1.00 88.56 193 GLY A N 1
ATOM 1522 C CA . GLY A 1 193 ? -25.305 18.451 2.976 1.00 88.56 193 GLY A CA 1
ATOM 1523 C C . GLY A 1 193 ? -23.956 18.489 3.696 1.00 88.56 193 GLY A C 1
ATOM 1524 O O . GLY A 1 193 ? -22.959 17.953 3.212 1.00 88.56 193 GLY A O 1
ATOM 1525 N N . ASP A 1 194 ? -23.948 19.134 4.862 1.00 91.62 194 ASP A N 1
ATOM 1526 C CA . ASP A 1 194 ? -22.733 19.387 5.639 1.00 91.62 194 ASP A CA 1
ATOM 1527 C C . ASP A 1 194 ? -22.074 18.104 6.163 1.00 91.62 194 ASP A C 1
ATOM 1529 O O . ASP A 1 194 ? -22.743 17.132 6.535 1.00 91.62 194 ASP A O 1
ATOM 1533 N N . THR A 1 195 ? -20.741 18.124 6.222 1.00 94.50 195 THR A N 1
ATOM 1534 C CA . THR A 1 195 ? -19.935 17.058 6.824 1.00 94.50 195 THR A CA 1
ATOM 1535 C C . THR A 1 195 ? -20.087 17.072 8.345 1.00 94.50 195 THR A C 1
ATOM 1537 O O . THR A 1 195 ? -19.830 18.082 9.001 1.00 94.50 195 THR A O 1
ATOM 1540 N N . VAL A 1 196 ? -20.428 15.925 8.930 1.00 96.06 196 VAL A N 1
ATOM 1541 C CA . VAL A 1 196 ? -20.405 15.726 10.384 1.00 96.06 196 VAL A CA 1
ATOM 1542 C C . VAL A 1 196 ? -18.983 15.373 10.809 1.00 96.06 196 VAL A C 1
ATOM 1544 O O . VAL A 1 196 ? -18.422 14.398 10.319 1.00 96.06 196 VAL A O 1
ATOM 1547 N N . LEU A 1 197 ? -18.405 16.136 11.738 1.00 96.81 197 LEU A N 1
ATOM 1548 C CA . LEU A 1 197 ? -17.102 15.842 12.337 1.00 96.81 197 LEU A CA 1
ATOM 1549 C C . LEU A 1 197 ? -17.273 15.259 13.738 1.00 96.81 197 LEU A C 1
ATOM 1551 O O . LEU A 1 197 ? -17.984 15.814 14.576 1.00 96.81 197 LEU A O 1
ATOM 1555 N N . SER A 1 198 ? -16.581 14.164 14.021 1.00 95.81 198 SER A N 1
ATOM 1556 C CA . SER A 1 198 ? -16.468 13.586 15.357 1.00 95.81 198 SER A CA 1
ATOM 1557 C C . SER A 1 198 ? -15.012 13.280 15.684 1.00 95.81 198 SER A C 1
ATOM 1559 O O . SER A 1 198 ? -14.203 13.010 14.800 1.00 95.81 198 SER A O 1
ATOM 1561 N N . PHE A 1 199 ? -14.688 13.317 16.972 1.00 93.00 199 PHE A N 1
ATOM 1562 C CA . PHE A 1 199 ? -13.399 12.868 17.480 1.00 93.00 199 PHE A CA 1
ATOM 1563 C C . PHE A 1 199 ? -13.616 11.653 18.366 1.00 93.00 199 PHE A C 1
ATOM 1565 O O . PHE A 1 199 ? -14.569 11.630 19.147 1.00 93.00 199 PHE A O 1
ATOM 1572 N N . ILE A 1 200 ? -12.716 10.688 18.251 1.00 90.56 200 ILE A N 1
ATOM 1573 C CA . ILE A 1 200 ? -12.638 9.506 19.106 1.00 90.56 200 ILE A CA 1
ATOM 1574 C C . ILE A 1 200 ? -11.224 9.423 19.672 1.00 90.56 200 ILE A C 1
ATOM 1576 O O . ILE A 1 200 ? -10.283 9.912 19.039 1.00 90.56 200 ILE A O 1
ATOM 1580 N N . SER A 1 201 ? -11.051 8.851 20.862 1.00 85.81 201 SER A N 1
ATOM 1581 C CA . SER A 1 201 ? -9.688 8.624 21.340 1.00 85.81 201 SER A CA 1
ATOM 1582 C C . SER A 1 201 ? -9.024 7.476 20.562 1.00 85.81 201 SER A C 1
ATOM 1584 O O . SER A 1 201 ? -9.692 6.516 20.189 1.00 85.81 201 SER A O 1
ATOM 1586 N N . GLU A 1 202 ? -7.722 7.575 20.290 1.00 84.94 202 GLU A N 1
ATOM 1587 C CA . GLU A 1 202 ? -6.911 6.512 19.666 1.00 84.94 202 GLU A CA 1
ATOM 1588 C C . GLU A 1 202 ? -7.108 5.144 20.352 1.00 84.94 202 GLU A C 1
ATOM 1590 O O . GLU A 1 202 ? -7.524 4.201 19.671 1.00 84.94 202 GLU A O 1
ATOM 1595 N N . PRO A 1 203 ? -6.960 5.018 21.688 1.00 79.62 203 PRO A N 1
ATOM 1596 C CA . PRO A 1 203 ? -7.137 3.729 22.351 1.00 79.62 203 PRO A CA 1
ATOM 1597 C C . PRO A 1 203 ? -8.597 3.227 22.351 1.00 79.62 203 PRO A C 1
ATOM 1599 O O . PRO A 1 203 ? -8.821 2.019 22.353 1.00 79.62 203 PRO A O 1
ATOM 1602 N N . GLU A 1 204 ? -9.602 4.110 22.287 1.00 83.25 204 GLU A N 1
ATOM 1603 C CA . GLU A 1 204 ? -11.017 3.720 22.129 1.00 83.25 204 GLU A CA 1
ATOM 1604 C C . GLU A 1 204 ? -11.314 3.214 20.712 1.00 83.25 204 GLU A C 1
ATOM 1606 O O . GLU A 1 204 ? -11.987 2.198 20.546 1.00 83.25 204 GLU A O 1
ATOM 1611 N N . ALA A 1 205 ? -10.774 3.876 19.684 1.00 85.62 205 ALA A N 1
ATOM 1612 C CA . ALA A 1 205 ? -10.868 3.403 18.305 1.00 85.62 205 ALA A CA 1
ATOM 1613 C C . ALA A 1 205 ? -10.189 2.037 18.143 1.00 85.62 205 ALA A C 1
ATOM 1615 O O . ALA A 1 205 ? -10.741 1.144 17.499 1.00 85.62 205 ALA A O 1
ATOM 1616 N N . ALA A 1 206 ? -9.025 1.852 18.770 1.00 82.56 206 ALA A N 1
ATOM 1617 C CA . ALA A 1 206 ? -8.335 0.574 18.768 1.00 82.56 206 ALA A CA 1
ATOM 1618 C C . ALA A 1 206 ? -9.126 -0.509 19.516 1.00 82.56 206 ALA A C 1
ATOM 1620 O O . ALA A 1 206 ? -9.232 -1.625 19.020 1.00 82.56 206 ALA A O 1
ATOM 1621 N N . ALA A 1 207 ? -9.746 -0.182 20.653 1.00 80.50 207 ALA A N 1
ATOM 1622 C CA . ALA A 1 207 ? -10.618 -1.112 21.364 1.00 80.50 207 ALA A CA 1
ATOM 1623 C C . ALA A 1 207 ? -11.810 -1.556 20.509 1.00 80.50 207 ALA A C 1
ATOM 1625 O O . ALA A 1 207 ? -12.090 -2.746 20.432 1.00 80.50 207 ALA A O 1
ATOM 1626 N N . LEU A 1 208 ? -12.483 -0.628 19.820 1.00 81.81 208 LEU A N 1
ATOM 1627 C CA . LEU A 1 208 ? -13.574 -0.963 18.898 1.00 81.81 208 LEU A CA 1
ATOM 1628 C C . LEU A 1 208 ? -13.109 -1.887 17.765 1.00 81.81 208 LEU A C 1
ATOM 1630 O O . LEU A 1 208 ? -13.838 -2.804 17.394 1.00 81.81 208 LEU A O 1
ATOM 1634 N N . ALA A 1 209 ? -11.899 -1.676 17.243 1.00 79.00 209 ALA A N 1
ATOM 1635 C CA . ALA A 1 209 ? -11.332 -2.524 16.199 1.00 79.00 209 ALA A CA 1
ATOM 1636 C C . ALA A 1 209 ? -11.021 -3.951 16.690 1.00 79.00 209 ALA A C 1
ATOM 1638 O O . ALA A 1 209 ? -11.160 -4.892 15.917 1.00 79.00 209 ALA A O 1
ATOM 1639 N N . THR A 1 210 ? -10.649 -4.129 17.963 1.00 74.38 210 THR A N 1
ATOM 1640 C CA . THR A 1 210 ? -10.324 -5.448 18.543 1.00 74.38 210 THR A CA 1
ATOM 1641 C C . THR A 1 210 ? -11.517 -6.155 19.193 1.00 74.38 210 THR A C 1
ATOM 1643 O O . THR A 1 210 ? -11.413 -7.317 19.594 1.00 74.38 210 THR A O 1
ATOM 1646 N N . MET A 1 211 ? -12.683 -5.502 19.277 1.00 74.12 211 MET A N 1
ATOM 1647 C CA . MET A 1 211 ? -13.892 -6.098 19.856 1.00 74.12 211 MET A CA 1
ATOM 1648 C C . MET A 1 211 ? -14.391 -7.326 19.088 1.00 74.12 211 MET A C 1
ATOM 1650 O O . MET A 1 211 ? -14.872 -8.263 19.719 1.00 74.12 211 MET A O 1
ATOM 1654 N N . GLU A 1 212 ? -14.293 -7.374 17.757 1.00 68.00 212 GLU A N 1
ATOM 1655 C CA . GLU A 1 212 ? -14.769 -8.557 17.019 1.00 68.00 212 GLU A CA 1
ATOM 1656 C C . GLU A 1 212 ? -13.885 -9.790 17.302 1.00 68.00 212 GLU A C 1
ATOM 1658 O O . GLU A 1 212 ? -14.408 -10.896 17.445 1.00 68.00 212 GLU A O 1
ATOM 1663 N N . ASP A 1 213 ? -12.576 -9.593 17.502 1.00 68.19 213 ASP A N 1
ATOM 1664 C CA . ASP A 1 213 ? -11.636 -10.657 17.887 1.00 68.19 213 ASP A CA 1
ATOM 1665 C C . ASP A 1 213 ? -11.902 -11.153 19.315 1.00 68.19 213 ASP A C 1
ATOM 1667 O O . ASP A 1 213 ? -11.930 -12.355 19.583 1.00 68.19 213 ASP A O 1
ATOM 1671 N N . LEU A 1 214 ? -12.164 -10.226 20.243 1.00 67.88 214 LEU A N 1
ATOM 1672 C CA . LEU A 1 214 ? -12.558 -10.536 21.619 1.00 67.88 214 LEU A CA 1
ATOM 1673 C C . LEU A 1 214 ? -13.870 -11.348 21.659 1.00 67.88 214 LEU A C 1
ATOM 1675 O O . LEU A 1 214 ? -13.958 -12.343 22.371 1.00 67.88 214 LEU A O 1
ATOM 1679 N N . LYS A 1 215 ? -14.877 -10.979 20.862 1.00 69.19 215 LYS A N 1
ATOM 1680 C CA . LYS A 1 215 ? -16.227 -11.570 20.897 1.00 69.19 215 LYS A CA 1
ATOM 1681 C C . LYS A 1 215 ? -16.247 -13.068 20.583 1.00 69.19 215 LYS A C 1
ATOM 1683 O O . LYS A 1 215 ? -17.099 -13.788 21.096 1.00 69.19 215 LYS A O 1
ATOM 1688 N N . ASN A 1 216 ? -15.326 -13.543 19.748 1.00 67.31 216 ASN A N 1
ATOM 1689 C CA . ASN A 1 216 ? -15.262 -14.950 19.348 1.00 67.31 216 ASN A CA 1
ATOM 1690 C C . ASN A 1 216 ? -14.541 -15.843 20.369 1.00 67.31 216 ASN A C 1
ATOM 1692 O O . ASN A 1 216 ? -14.425 -17.053 20.156 1.00 67.31 216 ASN A O 1
ATOM 1696 N N . ARG A 1 217 ? -14.058 -15.278 21.483 1.00 68.88 217 ARG A N 1
ATOM 1697 C CA . ARG A 1 217 ? -13.311 -16.039 22.480 1.00 68.88 217 ARG A CA 1
ATOM 1698 C C . ARG A 1 217 ? -14.210 -16.722 23.509 1.00 68.88 217 ARG A C 1
ATOM 1700 O O . ARG A 1 217 ? -15.026 -16.064 24.152 1.00 68.88 217 ARG A O 1
ATOM 1707 N N . PRO A 1 218 ? -14.031 -18.039 23.730 1.00 73.12 218 PRO A N 1
ATOM 1708 C CA . PRO A 1 218 ? -14.889 -18.809 24.627 1.00 73.12 218 PRO A CA 1
ATOM 1709 C C . PRO A 1 218 ? -14.620 -18.533 26.112 1.00 73.12 218 PRO A C 1
ATOM 1711 O O . PRO A 1 218 ? -15.421 -18.921 26.963 1.00 73.12 218 PRO A O 1
ATOM 1714 N N . ASP A 1 219 ? -13.482 -17.927 26.451 1.00 78.88 219 ASP A N 1
ATOM 1715 C CA . ASP A 1 219 ? -13.078 -17.675 27.827 1.00 78.88 219 ASP A CA 1
ATOM 1716 C C . ASP A 1 219 ? -13.511 -16.304 28.354 1.00 78.88 219 ASP A C 1
ATOM 1718 O O . ASP A 1 219 ? -13.449 -16.120 29.568 1.00 78.88 219 ASP A O 1
ATOM 1722 N N . ILE A 1 220 ? -14.017 -15.392 27.519 1.00 82.44 220 ILE A N 1
ATOM 1723 C CA . ILE A 1 220 ? -14.519 -14.073 27.935 1.00 82.44 220 ILE A CA 1
ATOM 1724 C C . ILE A 1 220 ? -15.883 -14.173 28.627 1.00 82.44 220 ILE A C 1
ATOM 1726 O O . ILE A 1 220 ? -16.780 -14.888 28.183 1.00 82.44 220 ILE A O 1
ATOM 1730 N N . ARG A 1 221 ? -16.047 -13.437 29.732 1.00 85.94 221 ARG A N 1
ATOM 1731 C CA . ARG A 1 221 ? -17.273 -13.392 30.536 1.00 85.94 221 ARG A CA 1
ATOM 1732 C C . ARG A 1 221 ? -17.620 -11.968 30.947 1.00 85.94 221 ARG A C 1
ATOM 1734 O O . ARG A 1 221 ? -16.750 -11.111 31.084 1.00 85.94 221 ARG A O 1
ATOM 1741 N N . ASP A 1 222 ? -18.896 -11.756 31.231 1.00 88.31 222 ASP A N 1
ATOM 1742 C CA . ASP A 1 222 ? -19.376 -10.516 31.830 1.00 88.31 222 ASP A CA 1
ATOM 1743 C C . ASP A 1 222 ? -18.647 -10.253 33.167 1.00 88.31 222 ASP A C 1
ATOM 1745 O O . ASP A 1 222 ? -18.464 -11.151 33.998 1.00 88.31 222 ASP A O 1
ATOM 1749 N N . GLY A 1 223 ? -18.207 -9.013 33.362 1.00 88.25 223 GLY A N 1
ATOM 1750 C CA . GLY A 1 223 ? -17.384 -8.565 34.485 1.00 88.25 223 GLY A CA 1
ATOM 1751 C C . GLY A 1 223 ? -15.874 -8.763 34.302 1.00 88.25 223 GLY A C 1
ATOM 1752 O O . GLY A 1 223 ? -15.106 -8.339 35.173 1.00 88.25 223 GLY A O 1
ATOM 1753 N N . ASP A 1 224 ? -15.417 -9.379 33.206 1.00 89.69 224 ASP A N 1
ATOM 1754 C CA . ASP A 1 224 ? -13.990 -9.422 32.878 1.00 89.69 224 ASP A CA 1
ATOM 1755 C C . ASP A 1 224 ? -13.470 -8.026 32.511 1.00 89.69 224 ASP A C 1
ATOM 1757 O O . ASP A 1 224 ? -14.185 -7.199 31.941 1.00 89.69 224 ASP A O 1
ATOM 1761 N N . HIS A 1 225 ? -12.204 -7.771 32.845 1.00 90.19 225 HIS A N 1
ATOM 1762 C CA . HIS A 1 225 ? -11.535 -6.503 32.577 1.00 90.19 225 HIS A CA 1
ATOM 1763 C C . HIS A 1 225 ? -10.364 -6.706 31.621 1.00 90.19 225 HIS A C 1
ATOM 1765 O O . HIS A 1 225 ? -9.602 -7.666 31.760 1.00 90.19 225 HIS A O 1
ATOM 1771 N N . PHE A 1 226 ? -10.180 -5.779 30.690 1.00 88.69 226 PHE A N 1
ATOM 1772 C CA . PHE A 1 226 ? -9.019 -5.755 29.807 1.00 88.69 226 PHE A CA 1
ATOM 1773 C C . PHE A 1 226 ? -8.475 -4.339 29.648 1.00 88.69 226 PHE A C 1
ATOM 1775 O O . PHE A 1 226 ? -9.194 -3.354 29.819 1.00 88.69 226 PHE A O 1
ATOM 1782 N N . VAL A 1 227 ? -7.190 -4.254 29.321 1.00 89.50 227 VAL A N 1
ATOM 1783 C CA . VAL A 1 227 ? -6.483 -3.006 29.031 1.00 89.50 227 VAL A CA 1
ATOM 1784 C C . VAL A 1 227 ? -6.111 -3.012 27.557 1.00 89.50 227 VAL A C 1
ATOM 1786 O O . VAL A 1 227 ? -5.529 -3.975 27.070 1.00 89.50 227 VAL A O 1
ATOM 1789 N N . VAL A 1 228 ? -6.424 -1.945 26.836 1.00 88.25 228 VAL A N 1
ATOM 1790 C CA . VAL A 1 228 ? -5.892 -1.699 25.494 1.00 88.25 228 VAL A CA 1
ATOM 1791 C C . VAL A 1 228 ? -4.724 -0.744 25.644 1.00 88.25 228 VAL A C 1
ATOM 1793 O O . VAL A 1 228 ? -4.892 0.347 26.180 1.00 88.25 228 VAL A O 1
ATOM 1796 N N . CYS A 1 229 ? -3.547 -1.169 25.199 1.00 90.25 229 CYS A N 1
ATOM 1797 C CA . CYS A 1 229 ? -2.322 -0.384 25.208 1.00 90.25 229 CYS A CA 1
ATOM 1798 C C . CYS A 1 229 ? -1.936 -0.066 23.760 1.00 90.25 229 CYS A C 1
ATOM 1800 O O . CYS A 1 229 ? -1.314 -0.879 23.069 1.00 90.25 229 CYS A O 1
ATOM 1802 N N . ASP A 1 230 ? -2.320 1.126 23.306 1.00 88.62 230 ASP A N 1
ATOM 1803 C CA . ASP A 1 230 ? -1.921 1.682 22.018 1.00 88.62 230 ASP A CA 1
ATOM 1804 C C . ASP A 1 230 ? -0.513 2.247 22.113 1.00 88.62 230 ASP A C 1
ATOM 1806 O O . ASP A 1 230 ? -0.294 3.399 22.478 1.00 88.62 230 ASP A O 1
ATOM 1810 N N . ALA A 1 231 ? 0.462 1.395 21.807 1.00 89.00 231 ALA A N 1
ATOM 1811 C CA . ALA A 1 231 ? 1.852 1.780 21.706 1.00 89.00 231 ALA A CA 1
ATOM 1812 C C . ALA A 1 231 ? 2.146 2.232 20.269 1.00 89.00 231 ALA A C 1
ATOM 1814 O O . ALA A 1 231 ? 2.509 1.451 19.381 1.00 89.00 231 ALA A O 1
ATOM 1815 N N . GLY A 1 232 ? 1.978 3.529 20.032 1.00 84.56 232 GLY A N 1
ATOM 1816 C CA . GLY A 1 232 ? 2.171 4.176 18.744 1.00 84.56 232 GLY A CA 1
ATOM 1817 C C . GLY A 1 232 ? 3.620 4.576 18.448 1.00 84.56 232 GLY A C 1
ATOM 1818 O O . GLY A 1 232 ? 4.590 4.164 19.087 1.00 84.56 232 GLY A O 1
ATOM 1819 N N . GLY A 1 233 ? 3.779 5.412 17.419 1.00 80.19 233 GLY A N 1
ATOM 1820 C CA . GLY A 1 233 ? 5.081 5.970 17.052 1.00 80.19 233 GLY A CA 1
ATOM 1821 C C . GLY A 1 233 ? 5.587 6.992 18.069 1.00 80.19 233 GLY A C 1
ATOM 1822 O O . GLY A 1 233 ? 6.728 6.900 18.493 1.00 80.19 233 GLY A O 1
ATOM 1823 N N . GLY A 1 234 ? 4.750 7.955 18.466 1.00 77.88 234 GLY A N 1
ATOM 1824 C CA . GLY A 1 234 ? 5.146 9.042 19.374 1.00 77.88 234 GLY A CA 1
ATOM 1825 C C . GLY A 1 234 ? 4.596 8.925 20.796 1.00 77.88 234 GLY A C 1
ATOM 1826 O O . GLY A 1 234 ? 5.261 9.347 21.737 1.00 77.88 234 GLY A O 1
ATOM 1827 N N . THR A 1 235 ? 3.403 8.360 20.956 1.00 83.62 235 THR A N 1
ATOM 1828 C CA . THR A 1 235 ? 2.714 8.211 22.242 1.00 83.62 235 THR A CA 1
ATOM 1829 C C . THR A 1 235 ? 2.428 6.747 22.527 1.00 83.62 235 THR A C 1
ATOM 1831 O O . THR A 1 235 ? 2.392 5.920 21.613 1.00 83.62 235 THR A O 1
ATOM 1834 N N . VAL A 1 236 ? 2.262 6.450 23.808 1.00 87.69 236 VAL A N 1
ATOM 1835 C CA . VAL A 1 236 ? 1.656 5.222 24.300 1.00 87.69 236 VAL A CA 1
ATOM 1836 C C . VAL A 1 236 ? 0.440 5.635 25.112 1.00 87.69 236 VAL A C 1
ATOM 1838 O O . VAL A 1 236 ? 0.586 6.366 26.092 1.00 87.69 236 VAL A O 1
ATOM 1841 N N . ASP A 1 237 ? -0.741 5.198 24.697 1.00 87.06 237 ASP A N 1
ATOM 1842 C CA . ASP A 1 237 ? -2.021 5.537 25.309 1.00 87.06 237 ASP A CA 1
ATOM 1843 C C . ASP A 1 237 ? -2.725 4.250 25.755 1.00 87.06 237 ASP A C 1
ATOM 1845 O O . ASP A 1 237 ? -2.774 3.259 25.029 1.00 87.06 237 ASP A O 1
ATOM 1849 N N . LEU A 1 238 ? -3.266 4.251 26.969 1.00 87.88 238 LEU A N 1
ATOM 1850 C CA . LEU A 1 238 ? -3.930 3.108 27.573 1.00 87.88 238 LEU A CA 1
ATOM 1851 C C . LEU A 1 238 ? -5.352 3.462 27.966 1.00 87.88 238 LEU A C 1
ATOM 1853 O O . LEU A 1 238 ? -5.610 4.521 28.542 1.00 87.88 238 LEU A O 1
ATOM 1857 N N . ILE A 1 239 ? -6.257 2.523 27.727 1.00 87.75 239 ILE A N 1
ATOM 1858 C CA . ILE A 1 239 ? -7.629 2.573 28.216 1.00 87.75 239 ILE A CA 1
ATOM 1859 C C . ILE A 1 239 ? -8.033 1.205 28.747 1.00 87.75 239 ILE A C 1
ATOM 1861 O O . ILE A 1 239 ? -7.568 0.170 28.273 1.00 87.75 239 ILE A O 1
ATOM 1865 N N . SER A 1 240 ? -8.918 1.215 29.730 1.00 90.00 240 SER A N 1
ATOM 1866 C CA . SER A 1 240 ? -9.306 0.024 30.467 1.00 90.00 240 SER A CA 1
ATOM 1867 C C . SER A 1 240 ? -10.809 -0.152 30.392 1.00 90.00 240 SER A C 1
ATOM 1869 O O . SER A 1 240 ? -11.555 0.795 30.646 1.00 90.00 240 SER A O 1
ATOM 1871 N N . TYR A 1 241 ? -11.259 -1.363 30.089 1.00 89.31 241 TYR A N 1
ATOM 1872 C CA . TYR A 1 241 ? -12.667 -1.676 29.879 1.00 89.31 241 TYR A CA 1
ATOM 1873 C C . TYR A 1 241 ? -13.128 -2.835 30.757 1.00 89.31 241 TYR A C 1
ATOM 1875 O O . TYR A 1 241 ? -12.400 -3.804 30.959 1.00 89.31 241 TYR A O 1
ATOM 1883 N N . GLU A 1 242 ? -14.361 -2.727 31.247 1.00 91.12 242 GLU A N 1
ATOM 1884 C CA . GLU A 1 242 ? -15.141 -3.823 31.822 1.00 91.12 242 GLU A CA 1
ATOM 1885 C C . GLU A 1 242 ? -16.114 -4.329 30.755 1.00 91.12 242 GLU A C 1
ATOM 1887 O O . GLU A 1 242 ? -16.828 -3.536 30.133 1.00 91.12 242 GLU A O 1
ATOM 1892 N N . ILE A 1 243 ? -16.164 -5.644 30.564 1.00 88.44 243 ILE A N 1
ATOM 1893 C CA . ILE A 1 243 ? -17.116 -6.306 29.672 1.00 88.44 243 ILE A CA 1
ATOM 1894 C C . ILE A 1 243 ? -18.453 -6.400 30.398 1.00 88.44 243 ILE A C 1
ATOM 1896 O O . ILE A 1 243 ? -18.585 -7.130 31.374 1.00 88.44 243 ILE A O 1
ATOM 1900 N N . VAL A 1 244 ? -19.449 -5.645 29.940 1.00 88.88 244 VAL A N 1
ATOM 1901 C CA . VAL A 1 244 ? -20.789 -5.615 30.554 1.00 88.88 244 VAL A CA 1
ATOM 1902 C C . VAL A 1 244 ? -21.765 -6.582 29.894 1.00 88.88 244 VAL A C 1
ATOM 1904 O O . VAL A 1 244 ? -22.815 -6.868 30.460 1.00 88.88 244 VAL A O 1
ATOM 1907 N N . GLY A 1 245 ? -21.418 -7.091 28.714 1.00 82.94 245 GLY A N 1
ATOM 1908 C CA . GLY A 1 245 ? -22.167 -8.125 28.019 1.00 82.94 245 GLY A CA 1
ATOM 1909 C C . GLY A 1 245 ? -21.320 -8.758 26.926 1.00 82.94 245 GLY A C 1
ATOM 1910 O O . GLY A 1 245 ? -20.484 -8.090 26.319 1.00 82.94 245 GLY A O 1
ATOM 1911 N N . THR A 1 246 ? -21.540 -10.043 26.675 1.00 78.75 246 THR A N 1
ATOM 1912 C CA . THR A 1 246 ? -20.801 -10.845 25.683 1.00 78.75 246 THR A CA 1
ATOM 1913 C C . THR A 1 246 ? -21.585 -11.095 24.390 1.00 78.75 246 THR A C 1
ATOM 1915 O O . THR A 1 246 ? -20.990 -11.402 23.358 1.00 78.75 246 THR A O 1
ATOM 1918 N N . SER A 1 247 ? -22.911 -10.912 24.389 1.00 76.06 247 SER A N 1
ATOM 1919 C CA . SER A 1 247 ? -23.747 -11.036 23.186 1.00 76.06 247 SER A CA 1
ATOM 1920 C C . SER A 1 247 ? -25.033 -10.187 23.274 1.00 76.06 247 SER A C 1
ATOM 1922 O O . SER A 1 247 ? -26.000 -10.632 23.896 1.00 76.06 247 SER A O 1
ATOM 1924 N N . PRO A 1 248 ? -25.099 -9.006 22.619 1.00 75.19 248 PRO A N 1
ATOM 1925 C CA . PRO A 1 248 ? -24.015 -8.362 21.874 1.00 75.19 248 PRO A CA 1
ATOM 1926 C C . PRO A 1 248 ? -22.868 -7.971 22.806 1.00 75.19 248 PRO A C 1
ATOM 1928 O O . PRO A 1 248 ? -23.101 -7.677 23.980 1.00 75.19 248 PRO A O 1
ATOM 1931 N N . MET A 1 249 ? -21.635 -7.967 22.291 1.00 78.31 249 MET A N 1
ATOM 1932 C CA . MET A 1 249 ? -20.524 -7.514 23.114 1.00 78.31 249 MET A CA 1
ATOM 1933 C C . MET A 1 249 ? -20.677 -6.026 23.425 1.00 78.31 249 MET A C 1
ATOM 1935 O O . MET A 1 249 ? -20.884 -5.211 22.525 1.00 78.31 249 MET A O 1
ATOM 1939 N N . ALA A 1 250 ? -20.594 -5.694 24.706 1.00 79.50 250 ALA A N 1
ATOM 1940 C CA . ALA A 1 250 ? -20.698 -4.341 25.211 1.00 79.50 250 ALA A CA 1
ATOM 1941 C C . ALA A 1 250 ? -19.658 -4.140 26.307 1.00 79.50 250 ALA A C 1
ATOM 1943 O O . ALA A 1 250 ? -19.440 -5.015 27.151 1.00 79.50 250 ALA A O 1
ATOM 1944 N N . VAL A 1 251 ? -19.028 -2.970 26.301 1.00 83.81 251 VAL A N 1
ATOM 1945 C CA . VAL A 1 251 ? -18.017 -2.610 27.292 1.00 83.81 251 VAL A CA 1
ATOM 1946 C C . VAL A 1 251 ? -18.295 -1.227 27.866 1.00 83.81 251 VAL A C 1
ATOM 1948 O O . VAL A 1 251 ? -18.941 -0.384 27.242 1.00 83.81 251 VAL A O 1
ATOM 1951 N N . LYS A 1 252 ? -17.781 -0.960 29.061 1.00 84.81 252 LYS A N 1
ATOM 1952 C CA . LYS A 1 252 ? -17.740 0.392 29.630 1.00 84.81 252 LYS A CA 1
ATOM 1953 C C . LYS A 1 252 ? -16.346 0.677 30.160 1.00 84.81 252 LYS A C 1
ATOM 1955 O O . LYS A 1 252 ? -15.651 -0.232 30.609 1.00 84.81 252 LYS A O 1
ATOM 1960 N N . GLU A 1 253 ? -15.934 1.937 30.098 1.00 87.94 253 GLU A N 1
ATOM 1961 C CA . GLU A 1 253 ? -14.644 2.363 30.642 1.00 87.94 253 GLU A CA 1
ATOM 1962 C C . GLU A 1 253 ? -14.569 2.027 32.145 1.00 87.94 253 GLU A C 1
ATOM 1964 O O . GLU A 1 253 ? -15.406 2.467 32.942 1.00 87.94 253 GLU A O 1
ATOM 1969 N N . ALA A 1 254 ? -13.579 1.221 32.529 1.00 89.31 254 ALA A N 1
ATOM 1970 C CA . ALA A 1 254 ? -13.397 0.745 33.895 1.00 89.31 254 ALA A CA 1
ATOM 1971 C C . ALA A 1 254 ? -12.733 1.816 34.770 1.00 89.31 254 ALA A C 1
ATOM 1973 O O . ALA A 1 254 ? -13.212 2.129 35.868 1.00 89.31 254 ALA A O 1
ATOM 1974 N N . VAL A 1 255 ? -11.647 2.405 34.278 1.00 88.62 255 VAL A N 1
ATOM 1975 C CA . VAL A 1 255 ? -10.861 3.465 34.923 1.00 88.62 255 VAL A CA 1
ATOM 1976 C C . VAL A 1 255 ? -10.409 4.459 33.862 1.00 88.62 255 VAL A C 1
ATOM 1978 O O . VAL A 1 255 ? -10.415 4.140 32.676 1.00 88.62 255 VAL A O 1
ATOM 1981 N N . LYS A 1 256 ? -10.036 5.666 34.295 1.00 83.38 256 LYS A N 1
ATOM 1982 C CA . LYS A 1 256 ? -9.625 6.725 33.378 1.00 83.38 256 LYS A CA 1
ATOM 1983 C C . LYS A 1 256 ? -8.373 6.291 32.609 1.00 83.38 256 LYS A C 1
ATOM 1985 O O . LYS A 1 256 ? -7.396 5.850 33.215 1.00 83.38 256 LYS A O 1
ATOM 1990 N N . GLY A 1 257 ? -8.393 6.462 31.291 1.00 81.00 257 GLY A N 1
ATOM 1991 C CA . GLY A 1 257 ? -7.216 6.233 30.453 1.00 81.00 257 GLY A CA 1
ATOM 1992 C C . GLY A 1 257 ? -5.982 7.037 30.896 1.00 81.00 257 GLY A C 1
ATOM 1993 O O . GLY A 1 257 ? -6.094 8.103 31.509 1.00 81.00 257 GLY A O 1
ATOM 1994 N N . ASN A 1 258 ? -4.798 6.517 30.581 1.00 82.00 258 ASN A N 1
ATOM 1995 C CA . ASN A 1 258 ? -3.499 7.121 30.896 1.00 82.00 258 ASN A CA 1
ATOM 1996 C C . ASN A 1 258 ? -2.591 7.043 29.665 1.00 82.00 258 ASN A C 1
ATOM 1998 O O . ASN A 1 258 ? -2.880 6.294 28.742 1.00 82.00 258 ASN A O 1
ATOM 2002 N N . GLY A 1 259 ? -1.497 7.789 29.624 1.00 83.12 259 GLY A N 1
ATOM 2003 C CA . GLY A 1 259 ? -0.578 7.726 28.497 1.00 83.12 259 GLY A CA 1
ATOM 2004 C C . GLY A 1 259 ? 0.650 8.598 28.678 1.00 83.12 259 GLY A C 1
ATOM 2005 O O . GLY A 1 259 ? 0.712 9.454 29.564 1.00 83.12 259 GLY A O 1
ATOM 2006 N N . ARG A 1 260 ? 1.649 8.378 27.827 1.00 82.81 260 ARG A N 1
ATOM 2007 C CA . ARG A 1 260 ? 2.922 9.100 27.861 1.00 82.81 260 ARG A CA 1
ATOM 2008 C C . ARG A 1 260 ? 3.526 9.212 26.467 1.00 82.81 260 ARG A C 1
ATOM 2010 O O . ARG A 1 260 ? 3.219 8.456 25.551 1.00 82.81 260 ARG A O 1
ATOM 2017 N N . LEU A 1 261 ? 4.427 10.169 26.308 1.00 79.00 261 LEU A N 1
ATOM 2018 C CA . LEU A 1 261 ? 5.247 10.341 25.114 1.00 79.00 261 LEU A CA 1
ATOM 2019 C C . LEU A 1 261 ? 6.448 9.382 25.182 1.00 79.00 261 LEU A C 1
ATOM 2021 O O . LEU A 1 261 ? 7.555 9.836 25.435 1.00 79.00 261 LEU A O 1
ATOM 2025 N N . CYS A 1 262 ? 6.215 8.074 25.029 1.00 82.12 262 CYS A N 1
ATOM 2026 C CA . CYS A 1 262 ? 7.248 7.022 25.062 1.00 82.12 262 CYS A CA 1
ATOM 2027 C C . CYS A 1 262 ? 7.086 5.989 23.919 1.00 82.12 262 CYS A C 1
ATOM 2029 O O . CYS A 1 262 ? 7.323 4.797 24.090 1.00 82.12 262 CYS A O 1
ATOM 2031 N N . GLY A 1 263 ? 6.642 6.435 22.736 1.00 84.12 263 GLY A N 1
ATOM 2032 C CA . GLY A 1 263 ? 6.421 5.563 21.573 1.00 84.12 263 GLY A CA 1
ATOM 2033 C C . GLY A 1 263 ? 7.693 5.037 20.877 1.00 84.12 263 GLY A C 1
ATOM 2034 O O . GLY A 1 263 ? 8.828 5.284 21.283 1.00 84.12 263 GLY A O 1
ATOM 2035 N N . GLY A 1 264 ? 7.516 4.337 19.754 1.00 84.81 264 GLY A N 1
ATOM 2036 C CA . GLY A 1 264 ? 8.619 3.714 19.007 1.00 84.81 264 GLY A CA 1
ATOM 2037 C C . GLY A 1 264 ? 9.721 4.669 18.521 1.00 84.81 264 GLY A C 1
ATOM 2038 O O . GLY A 1 264 ? 10.837 4.221 18.277 1.00 84.81 264 GLY A O 1
ATOM 2039 N N . VAL A 1 265 ? 9.451 5.973 18.416 1.00 80.81 265 VAL A N 1
ATOM 2040 C CA . VAL A 1 265 ? 10.457 6.973 18.023 1.00 80.81 265 VAL A CA 1
ATOM 2041 C C . VAL A 1 265 ? 11.577 7.174 19.043 1.00 80.81 265 VAL A C 1
ATOM 2043 O O . VAL A 1 265 ? 12.678 7.587 18.681 1.00 80.81 265 VAL A O 1
ATOM 2046 N N . PHE A 1 266 ? 11.322 6.876 20.317 1.00 84.25 266 PHE A N 1
ATOM 2047 C CA . PHE A 1 266 ? 12.340 6.979 21.363 1.00 84.25 266 PHE A CA 1
ATOM 2048 C C . PHE A 1 266 ? 13.385 5.868 21.227 1.00 84.25 266 PHE A C 1
ATOM 2050 O O . PHE A 1 266 ? 14.557 6.085 21.534 1.00 84.25 266 PHE A O 1
ATOM 2057 N N . LEU A 1 267 ? 12.995 4.724 20.653 1.00 90.12 267 LEU A N 1
ATOM 2058 C CA . LEU A 1 267 ? 13.940 3.688 20.246 1.00 90.12 267 LEU A CA 1
ATOM 2059 C C . LEU A 1 267 ? 14.853 4.181 19.117 1.00 90.12 267 LEU A C 1
ATOM 2061 O O . LEU A 1 267 ? 16.045 3.893 19.128 1.00 90.12 267 LEU A O 1
ATOM 2065 N N . ASP A 1 268 ? 14.313 4.953 18.170 1.00 86.69 268 ASP A N 1
ATOM 2066 C CA . ASP A 1 268 ? 15.077 5.484 17.032 1.00 86.69 268 ASP A CA 1
ATOM 2067 C C . ASP A 1 268 ? 16.170 6.436 17.514 1.00 86.69 268 ASP A C 1
ATOM 2069 O O . ASP A 1 268 ? 17.324 6.347 17.088 1.00 86.69 268 ASP A O 1
ATOM 2073 N N . GLN A 1 269 ? 15.826 7.315 18.460 1.00 81.69 269 GLN A N 1
ATOM 2074 C CA . GLN A 1 269 ? 16.791 8.211 19.086 1.00 81.69 269 GLN A CA 1
ATOM 2075 C C . GLN A 1 269 ? 17.854 7.437 19.880 1.00 81.69 269 GLN A C 1
ATOM 2077 O O . GLN A 1 269 ? 19.049 7.662 19.676 1.00 81.69 269 GLN A O 1
ATOM 2082 N N . ALA A 1 270 ? 17.440 6.504 20.741 1.00 89.06 270 ALA A N 1
ATOM 2083 C CA . ALA A 1 270 ? 18.363 5.708 21.547 1.00 89.06 270 ALA A CA 1
ATOM 2084 C C . ALA A 1 270 ? 19.306 4.855 20.674 1.00 89.06 270 ALA A C 1
ATOM 2086 O O . ALA A 1 270 ? 20.483 4.685 21.002 1.00 89.06 270 ALA A O 1
ATOM 2087 N N . PHE A 1 271 ? 18.834 4.374 19.520 1.00 91.69 271 PHE A N 1
ATOM 2088 C CA . PHE A 1 271 ? 19.664 3.651 18.561 1.00 91.69 271 PHE A CA 1
ATOM 2089 C C . PHE A 1 271 ? 20.702 4.557 17.885 1.00 91.69 271 PHE A C 1
ATOM 2091 O O . PHE A 1 271 ? 21.873 4.186 17.783 1.00 91.69 271 PHE A O 1
ATOM 2098 N N . VAL A 1 272 ? 20.323 5.773 17.480 1.00 87.94 272 VAL A N 1
ATOM 2099 C CA . VAL A 1 272 ? 21.276 6.768 16.953 1.00 87.94 272 VAL A CA 1
ATOM 2100 C C . VAL A 1 272 ? 22.353 7.106 17.990 1.00 87.94 272 VAL A C 1
ATOM 2102 O O . VAL A 1 272 ? 23.537 7.193 17.656 1.00 87.94 272 VAL A O 1
ATOM 2105 N N . GLU A 1 273 ? 21.976 7.259 19.259 1.00 88.06 273 GLU A N 1
ATOM 2106 C CA . GLU A 1 273 ? 22.918 7.503 20.357 1.00 88.06 273 GLU A CA 1
ATOM 2107 C C . GLU A 1 273 ? 23.856 6.310 20.599 1.00 88.06 273 GLU A C 1
ATOM 2109 O O . GLU A 1 273 ? 25.064 6.500 20.786 1.00 88.06 273 GLU A O 1
ATOM 2114 N N . LEU A 1 274 ? 23.342 5.077 20.510 1.00 90.88 274 LEU A N 1
ATOM 2115 C CA . LEU A 1 274 ? 24.161 3.865 20.546 1.00 90.88 274 LEU A CA 1
ATOM 2116 C C . LEU A 1 274 ? 25.208 3.873 19.426 1.00 90.88 274 LEU A C 1
ATOM 2118 O O . LEU A 1 274 ? 26.388 3.639 19.699 1.00 90.88 274 LEU A O 1
ATOM 2122 N N . LEU A 1 275 ? 24.808 4.169 18.185 1.00 88.75 275 LEU A N 1
ATOM 2123 C CA . LEU A 1 275 ? 25.735 4.225 17.053 1.00 88.75 275 LEU A CA 1
ATOM 2124 C C . LEU A 1 275 ? 26.805 5.301 17.260 1.00 88.75 275 LEU A C 1
ATOM 2126 O O . LEU A 1 275 ? 27.991 5.013 17.111 1.00 88.75 275 LEU A O 1
ATOM 2130 N N . ARG A 1 276 ? 26.426 6.508 17.693 1.00 86.62 276 ARG A N 1
ATOM 2131 C CA . ARG A 1 276 ? 27.383 7.582 18.020 1.00 86.62 276 ARG A CA 1
ATOM 2132 C C . ARG A 1 276 ? 28.419 7.158 19.061 1.00 86.62 276 ARG A C 1
ATOM 2134 O O . ARG A 1 276 ? 29.583 7.523 18.936 1.00 86.62 276 ARG A O 1
ATOM 2141 N N . ARG A 1 277 ? 28.015 6.375 20.067 1.00 86.62 277 ARG A N 1
ATOM 2142 C CA . ARG A 1 277 ? 28.907 5.869 21.123 1.00 86.62 277 ARG A CA 1
ATOM 2143 C C . ARG A 1 277 ? 29.830 4.746 20.641 1.00 86.62 277 ARG A C 1
ATOM 2145 O O . ARG A 1 277 ? 30.987 4.672 21.064 1.00 86.62 277 ARG A O 1
ATOM 2152 N N . GLN A 1 278 ? 29.319 3.851 19.796 1.00 84.44 278 GLN A N 1
ATOM 2153 C CA . GLN A 1 278 ? 30.073 2.696 19.296 1.00 84.44 278 GLN A CA 1
ATOM 2154 C C . GLN A 1 278 ? 31.104 3.088 18.231 1.00 84.44 278 GLN A C 1
ATOM 2156 O O . GLN A 1 278 ? 32.198 2.513 18.175 1.00 84.44 278 GLN A O 1
ATOM 2161 N N . LEU A 1 279 ? 30.785 4.094 17.416 1.00 82.38 279 LEU A N 1
ATOM 2162 C CA . LEU A 1 279 ? 31.677 4.619 16.391 1.00 82.38 279 LEU A CA 1
ATOM 2163 C C . LEU A 1 279 ? 32.803 5.474 16.994 1.00 82.38 279 LEU A C 1
ATOM 2165 O O . LEU A 1 279 ? 32.721 5.975 18.115 1.00 82.38 279 LEU A O 1
ATOM 2169 N N . SER A 1 280 ? 33.895 5.622 16.242 1.00 78.19 280 SER A N 1
ATOM 2170 C CA . SER A 1 280 ? 34.985 6.524 16.627 1.00 78.19 280 SER A CA 1
ATOM 2171 C C . SER A 1 280 ? 34.493 7.980 16.666 1.00 78.19 280 SER A C 1
ATOM 2173 O O . SER A 1 280 ? 33.659 8.347 15.832 1.00 78.19 280 SER A O 1
ATOM 2175 N N . PRO A 1 281 ? 35.019 8.832 17.570 1.00 78.31 281 PRO A N 1
ATOM 2176 C CA . PRO A 1 281 ? 34.637 10.243 17.637 1.00 78.31 281 PRO A CA 1
ATOM 2177 C C . PRO A 1 281 ? 34.713 10.933 16.266 1.00 78.31 281 PRO A C 1
ATOM 2179 O O . PRO A 1 281 ? 35.688 10.752 15.537 1.00 78.31 281 PRO A O 1
ATOM 2182 N N . GLY A 1 282 ? 33.670 11.685 15.901 1.00 74.94 282 GLY A N 1
ATOM 2183 C CA . GLY A 1 282 ? 33.560 12.392 14.618 1.00 74.94 282 GLY A CA 1
ATOM 2184 C C . GLY A 1 282 ? 33.210 11.520 13.403 1.00 74.94 282 GLY A C 1
ATOM 2185 O O . GLY A 1 282 ? 32.902 12.061 12.345 1.00 74.94 282 GLY A O 1
ATOM 2186 N N . MET A 1 283 ? 33.202 10.184 13.517 1.00 80.50 283 MET A N 1
ATOM 2187 C CA . MET A 1 283 ? 32.824 9.308 12.397 1.00 80.50 283 MET A CA 1
ATOM 2188 C C . MET A 1 283 ? 31.345 9.450 12.035 1.00 80.50 283 MET A C 1
ATOM 2190 O O . MET A 1 283 ? 31.016 9.457 10.852 1.00 80.50 283 MET A O 1
ATOM 2194 N N . TRP A 1 284 ? 30.470 9.568 13.039 1.00 82.31 284 TRP A N 1
ATOM 2195 C CA . TRP A 1 284 ? 29.046 9.816 12.814 1.00 82.31 284 TRP A CA 1
ATOM 2196 C C . TRP A 1 284 ? 28.816 11.168 12.141 1.00 82.31 284 TRP A C 1
ATOM 2198 O O . TRP A 1 284 ? 28.121 11.239 11.134 1.00 82.31 284 TRP A O 1
ATOM 2208 N N . ASP A 1 285 ? 29.457 12.215 12.658 1.00 83.06 285 ASP A N 1
ATOM 2209 C CA . ASP A 1 285 ? 29.279 13.592 12.182 1.00 83.06 285 ASP A CA 1
ATOM 2210 C C . ASP A 1 285 ? 29.843 13.811 10.775 1.00 83.06 285 ASP A C 1
ATOM 2212 O O . ASP A 1 285 ? 29.426 14.721 10.068 1.00 83.06 285 ASP A O 1
ATOM 2216 N N . ALA A 1 286 ? 30.778 12.960 10.348 1.00 82.38 286 ALA A N 1
ATOM 2217 C CA . ALA A 1 286 ? 31.300 12.984 8.994 1.00 82.38 286 ALA A CA 1
ATOM 2218 C C . ALA A 1 286 ? 30.350 12.331 7.970 1.00 82.38 286 ALA A C 1
ATOM 2220 O O . ALA A 1 286 ? 30.511 12.575 6.774 1.00 82.38 286 ALA A O 1
ATOM 2221 N N . MET A 1 287 ? 29.408 11.471 8.379 1.00 82.06 287 MET A N 1
ATOM 2222 C CA . MET A 1 287 ? 28.488 10.820 7.437 1.00 82.06 287 MET A CA 1
ATOM 2223 C C . MET A 1 287 ? 27.547 11.837 6.788 1.00 82.06 287 MET A C 1
ATOM 2225 O O . MET A 1 287 ? 27.025 12.736 7.445 1.00 82.06 287 MET A O 1
ATOM 2229 N N . SER A 1 288 ? 27.312 11.671 5.487 1.00 80.00 288 SER A N 1
ATOM 2230 C CA . SER A 1 288 ? 26.278 12.434 4.785 1.00 80.00 288 SER A CA 1
ATOM 2231 C C . SER A 1 288 ? 24.884 12.058 5.301 1.00 80.00 288 SER A C 1
ATOM 2233 O O . SER A 1 288 ? 24.671 10.953 5.813 1.00 80.00 288 SER A O 1
ATOM 2235 N N . LYS A 1 289 ? 23.914 12.967 5.147 1.00 71.25 289 LYS A N 1
ATOM 2236 C CA . LYS A 1 289 ? 22.515 12.725 5.542 1.00 71.25 289 LYS A CA 1
ATOM 2237 C C . LYS A 1 289 ? 21.958 11.454 4.891 1.00 71.25 289 LYS A C 1
ATOM 2239 O O . LYS A 1 289 ? 21.388 10.613 5.578 1.00 71.25 289 LYS A O 1
ATOM 2244 N N . ASP A 1 290 ? 22.232 11.280 3.605 1.00 71.00 290 ASP A N 1
ATOM 2245 C CA . ASP A 1 290 ? 21.888 10.105 2.807 1.00 71.00 290 ASP A CA 1
ATOM 2246 C C . ASP A 1 290 ? 22.433 8.788 3.363 1.00 71.00 290 ASP A C 1
ATOM 2248 O O . ASP A 1 290 ? 21.739 7.770 3.403 1.00 71.00 290 ASP A O 1
ATOM 2252 N N . GLU A 1 291 ? 23.697 8.783 3.785 1.00 79.81 291 GLU A N 1
ATOM 2253 C CA . GLU A 1 291 ? 24.334 7.605 4.371 1.00 79.81 291 GLU A CA 1
ATOM 2254 C C . GLU A 1 291 ? 23.685 7.220 5.698 1.00 79.81 291 GLU A C 1
ATOM 2256 O O . GLU A 1 291 ? 23.411 6.040 5.924 1.00 79.81 291 GLU A O 1
ATOM 2261 N N . VAL A 1 292 ? 23.397 8.209 6.547 1.00 80.50 292 VAL A N 1
ATOM 2262 C CA . VAL A 1 292 ? 22.683 7.997 7.811 1.00 80.50 292 VAL A CA 1
ATOM 2263 C C . VAL A 1 292 ? 21.270 7.479 7.545 1.00 80.50 292 VAL A C 1
ATOM 2265 O O . VAL A 1 292 ? 20.839 6.520 8.184 1.00 80.50 292 VAL A O 1
ATOM 2268 N N . GLN A 1 293 ? 20.561 8.064 6.578 1.00 72.56 293 GLN A N 1
ATOM 2269 C CA . GLN A 1 293 ? 19.194 7.677 6.248 1.00 72.56 293 GLN A CA 1
ATOM 2270 C C . GLN A 1 293 ? 19.113 6.243 5.721 1.00 72.56 293 GLN A C 1
ATOM 2272 O O . GLN A 1 293 ? 18.283 5.480 6.208 1.00 72.56 293 GLN A O 1
ATOM 2277 N N . ARG A 1 294 ? 19.993 5.842 4.794 1.00 74.94 294 ARG A N 1
ATOM 2278 C CA . ARG A 1 294 ? 20.063 4.449 4.317 1.00 74.94 294 ARG A CA 1
ATOM 2279 C C . ARG A 1 294 ? 20.412 3.482 5.444 1.00 74.94 294 ARG A C 1
ATOM 2281 O O . ARG A 1 294 ? 19.767 2.449 5.586 1.00 74.94 294 ARG A O 1
ATOM 2288 N N . LEU A 1 295 ? 21.380 3.839 6.292 1.00 83.25 295 LEU A N 1
ATOM 2289 C CA . LEU A 1 295 ? 21.774 3.000 7.422 1.00 83.25 295 LEU A CA 1
ATOM 2290 C C . LEU A 1 295 ? 20.593 2.742 8.365 1.00 83.25 295 LEU A C 1
ATOM 2292 O O . LEU A 1 295 ? 20.348 1.586 8.717 1.00 83.25 295 LEU A O 1
ATOM 2296 N N . LEU A 1 296 ? 19.866 3.795 8.753 1.00 82.69 296 LEU A N 1
ATOM 2297 C CA . LEU A 1 296 ? 18.700 3.691 9.634 1.00 82.69 296 LEU A CA 1
ATOM 2298 C C . LEU A 1 296 ? 17.527 2.978 8.953 1.00 82.69 296 LEU A C 1
ATOM 2300 O O . LEU A 1 296 ? 16.863 2.159 9.583 1.00 82.69 296 LEU A O 1
ATOM 2304 N N . ASN A 1 297 ? 17.288 3.230 7.669 1.00 76.44 297 ASN A N 1
ATOM 2305 C CA . ASN A 1 297 ? 16.231 2.549 6.933 1.00 76.44 297 ASN A CA 1
ATOM 2306 C C . ASN A 1 297 ? 16.478 1.032 6.883 1.00 76.44 297 ASN A C 1
ATOM 2308 O O . ASN A 1 297 ? 15.646 0.245 7.335 1.00 76.44 297 ASN A O 1
ATOM 2312 N N . ASP A 1 298 ? 17.651 0.624 6.402 1.00 76.44 298 ASP A N 1
ATOM 2313 C CA . ASP A 1 298 ? 17.915 -0.772 6.054 1.00 76.44 298 ASP A CA 1
ATOM 2314 C C . ASP A 1 298 ? 18.230 -1.623 7.289 1.00 76.44 298 ASP A C 1
ATOM 2316 O O . ASP A 1 298 ? 17.705 -2.725 7.447 1.00 76.44 298 ASP A O 1
ATOM 2320 N N . ASN A 1 299 ? 19.072 -1.114 8.197 1.00 86.44 299 ASN A N 1
ATOM 2321 C CA . ASN A 1 299 ? 19.538 -1.895 9.345 1.00 86.44 299 ASN A CA 1
ATOM 2322 C C . ASN A 1 299 ? 18.595 -1.773 10.551 1.00 86.44 299 ASN A C 1
ATOM 2324 O O . ASN A 1 299 ? 18.481 -2.722 11.327 1.00 86.44 299 ASN A O 1
ATOM 2328 N N . TRP A 1 300 ? 17.925 -0.629 10.731 1.00 89.69 300 TRP A N 1
ATOM 2329 C CA . TRP A 1 300 ? 17.101 -0.360 11.911 1.00 89.69 300 TRP A CA 1
ATOM 2330 C C . TRP A 1 300 ? 15.604 -0.537 11.637 1.00 89.69 300 TRP A C 1
ATOM 2332 O O . TRP A 1 300 ? 15.029 -1.508 12.132 1.00 89.69 300 TRP A O 1
ATOM 2342 N N . GLU A 1 301 ? 14.985 0.314 10.812 1.00 79.88 301 GLU A N 1
ATOM 2343 C CA . GLU A 1 301 ? 13.529 0.303 10.568 1.00 79.88 301 GLU A CA 1
ATOM 2344 C C . GLU A 1 301 ? 13.039 -0.974 9.870 1.00 79.88 301 GLU A C 1
ATOM 2346 O O . GLU A 1 301 ? 11.988 -1.520 10.220 1.00 79.88 301 GLU A O 1
ATOM 2351 N N . HIS A 1 302 ? 13.796 -1.483 8.893 1.00 75.38 302 HIS A N 1
ATOM 2352 C CA . HIS A 1 302 ? 13.492 -2.734 8.187 1.00 75.38 302 HIS A CA 1
ATOM 2353 C C . HIS A 1 302 ? 14.245 -3.958 8.739 1.00 75.38 302 HIS A C 1
ATOM 2355 O O . HIS A 1 302 ? 14.006 -5.080 8.289 1.00 75.38 302 HIS A O 1
ATOM 2361 N N . GLY A 1 303 ? 15.090 -3.766 9.756 1.00 86.00 303 GLY A N 1
ATOM 2362 C CA . GLY A 1 303 ? 15.933 -4.804 10.346 1.00 86.00 303 GLY A CA 1
ATOM 2363 C C . GLY A 1 303 ? 15.697 -4.984 11.845 1.00 86.00 303 GLY A C 1
ATOM 2364 O O . GLY A 1 303 ? 14.697 -5.572 12.267 1.00 86.00 303 GLY A O 1
ATOM 2365 N N . ILE A 1 304 ? 16.651 -4.505 12.647 1.00 90.81 304 ILE A N 1
ATOM 2366 C CA . ILE A 1 304 ? 16.774 -4.768 14.089 1.00 90.81 304 ILE A CA 1
ATOM 2367 C C . ILE A 1 304 ? 15.484 -4.420 14.847 1.00 90.81 304 ILE A C 1
ATOM 2369 O O . ILE A 1 304 ? 14.997 -5.250 15.613 1.00 90.81 304 ILE A O 1
ATOM 2373 N N . LYS A 1 305 ? 14.877 -3.249 14.603 1.00 87.88 305 LYS A N 1
ATOM 2374 C CA . LYS A 1 305 ? 13.699 -2.756 15.347 1.00 87.88 305 LYS A CA 1
ATOM 2375 C C . LYS A 1 305 ? 12.493 -3.698 15.270 1.00 87.88 305 LYS A C 1
ATOM 2377 O O . LYS A 1 305 ? 11.748 -3.838 16.238 1.00 87.88 305 LYS A O 1
ATOM 2382 N N . LYS A 1 306 ? 12.307 -4.361 14.123 1.00 82.88 306 LYS A N 1
ATOM 2383 C CA . LYS A 1 306 ? 11.180 -5.277 13.864 1.00 82.88 306 LYS A CA 1
ATOM 2384 C C . LYS A 1 306 ? 11.449 -6.719 14.290 1.00 82.88 306 LYS A C 1
ATOM 2386 O O . LYS A 1 306 ? 10.501 -7.489 14.400 1.00 82.88 306 LYS A O 1
ATOM 2391 N N . GLN A 1 307 ? 12.711 -7.100 14.485 1.00 86.25 307 GLN A N 1
ATOM 2392 C CA . GLN A 1 307 ? 13.114 -8.497 14.691 1.00 86.25 307 GLN A CA 1
ATOM 2393 C C . GLN A 1 307 ? 13.748 -8.764 16.063 1.00 86.25 307 GLN A C 1
ATOM 2395 O O . GLN A 1 307 ? 13.862 -9.921 16.473 1.00 86.25 307 GLN A O 1
ATOM 2400 N N . PHE A 1 308 ? 14.196 -7.729 16.772 1.00 89.19 308 PHE A N 1
ATOM 2401 C CA . PHE A 1 308 ? 14.748 -7.871 18.111 1.00 89.19 308 PHE A CA 1
ATOM 2402 C C . PHE A 1 308 ? 13.619 -8.088 19.126 1.00 89.19 308 PHE A C 1
ATOM 2404 O O . PHE A 1 308 ? 12.699 -7.283 19.230 1.00 89.19 308 PHE A O 1
ATOM 2411 N N . TYR A 1 309 ? 13.697 -9.193 19.862 1.00 90.06 309 TYR A N 1
ATOM 2412 C CA . TYR A 1 309 ? 12.828 -9.567 20.981 1.00 90.06 309 TYR A CA 1
ATOM 2413 C C . TYR A 1 309 ? 13.620 -9.826 22.274 1.00 90.06 309 TYR A C 1
ATOM 2415 O O . TYR A 1 309 ? 13.110 -10.421 23.218 1.00 90.06 309 TYR A O 1
ATOM 2423 N N . GLY A 1 310 ? 14.889 -9.401 22.318 1.00 87.38 310 GLY A N 1
ATOM 2424 C CA . GLY A 1 310 ? 15.789 -9.639 23.449 1.00 87.38 310 GLY A CA 1
ATOM 2425 C C . GLY A 1 310 ? 16.624 -10.916 23.319 1.00 87.38 310 GLY A C 1
ATOM 2426 O O . GLY A 1 310 ? 17.259 -11.331 24.286 1.00 87.38 310 GLY A O 1
ATOM 2427 N N . GLN A 1 311 ? 16.665 -11.538 22.138 1.00 88.88 311 GLN A N 1
ATOM 2428 C CA . GLN A 1 311 ? 17.474 -12.728 21.885 1.00 88.88 311 GLN A CA 1
ATOM 2429 C C . GLN A 1 311 ? 18.977 -12.465 22.036 1.00 88.88 311 GLN A C 1
ATOM 2431 O O . GLN A 1 311 ? 19.481 -11.396 21.686 1.00 88.88 311 GLN A O 1
ATOM 2436 N N . GLN A 1 312 ? 19.704 -13.486 22.494 1.00 89.56 312 GLN A N 1
ATOM 2437 C CA . GLN A 1 312 ? 21.167 -13.503 22.520 1.00 89.56 312 GLN A CA 1
ATOM 2438 C C . GLN A 1 312 ? 21.695 -13.765 21.104 1.00 89.56 312 GLN A C 1
ATOM 2440 O O . GLN A 1 312 ? 21.990 -14.899 20.728 1.00 89.56 312 GLN A O 1
ATOM 2445 N N . LYS A 1 313 ? 21.722 -12.712 20.285 1.00 88.31 313 LYS A N 1
ATOM 2446 C CA . LYS A 1 313 ? 22.155 -12.743 18.887 1.00 88.31 313 LYS A CA 1
ATOM 2447 C C . LYS A 1 313 ? 22.969 -11.492 18.574 1.00 88.31 313 LYS A C 1
ATOM 2449 O O . LYS A 1 313 ? 22.598 -10.397 18.991 1.00 88.31 313 LYS A O 1
ATOM 2454 N N . ASP A 1 314 ? 24.015 -11.675 17.778 1.00 89.56 314 ASP A N 1
ATOM 2455 C CA . ASP A 1 314 ? 24.779 -10.582 17.190 1.00 89.56 314 ASP A CA 1
ATOM 2456 C C . ASP A 1 314 ? 24.078 -10.034 15.939 1.00 89.56 314 ASP A C 1
ATOM 2458 O O . ASP A 1 314 ? 23.637 -10.778 15.055 1.00 89.56 314 ASP A O 1
ATOM 2462 N N . TRP A 1 315 ? 23.999 -8.712 15.856 1.00 90.00 315 TRP A N 1
ATOM 2463 C CA . TRP A 1 315 ? 23.388 -7.967 14.766 1.00 90.00 315 TRP A CA 1
ATOM 2464 C C . TRP A 1 315 ? 24.451 -7.227 13.983 1.00 90.00 315 TRP A C 1
ATOM 2466 O O . TRP A 1 315 ? 25.302 -6.551 14.551 1.00 90.00 315 TRP A O 1
ATOM 2476 N N . VAL A 1 316 ? 24.389 -7.346 12.663 1.00 88.12 316 VAL A N 1
ATOM 2477 C CA . VAL A 1 316 ? 25.352 -6.709 11.771 1.00 88.12 316 VAL A CA 1
ATOM 2478 C C . VAL A 1 316 ? 24.741 -5.422 11.239 1.00 88.12 316 VAL A C 1
ATOM 2480 O O . VAL A 1 316 ? 23.706 -5.456 10.580 1.00 88.12 316 VAL A O 1
ATOM 2483 N N . VAL A 1 317 ? 25.401 -4.299 11.510 1.00 88.06 317 VAL A N 1
ATOM 2484 C CA . VAL A 1 317 ? 25.106 -2.995 10.915 1.00 88.06 317 VAL A CA 1
ATOM 2485 C C . VAL A 1 317 ? 26.157 -2.721 9.847 1.00 88.06 317 VAL A C 1
ATOM 2487 O O . VAL A 1 317 ? 27.354 -2.605 10.136 1.00 88.06 317 VAL A O 1
ATOM 2490 N N . THR A 1 318 ? 25.718 -2.646 8.593 1.00 84.75 318 THR A N 1
ATOM 2491 C CA . THR A 1 318 ? 26.621 -2.395 7.464 1.00 84.75 318 THR A CA 1
ATOM 2492 C C . THR A 1 318 ? 26.936 -0.908 7.374 1.00 84.75 318 THR A C 1
ATOM 2494 O O . THR A 1 318 ? 26.028 -0.089 7.235 1.00 84.75 318 THR A O 1
ATOM 2497 N N . MET A 1 319 ? 28.222 -0.549 7.432 1.00 82.62 319 MET A N 1
ATOM 2498 C CA . MET A 1 319 ? 28.637 0.848 7.311 1.00 82.62 319 MET A CA 1
ATOM 2499 C C . MET A 1 319 ? 28.780 1.264 5.841 1.00 82.62 319 MET A C 1
ATOM 2501 O O . MET A 1 319 ? 29.194 0.444 5.010 1.00 82.62 319 MET A O 1
ATOM 2505 N N . PRO A 1 320 ? 28.529 2.548 5.517 1.00 77.88 320 PRO A N 1
ATOM 2506 C CA . PRO A 1 320 ? 28.775 3.095 4.187 1.00 77.88 320 PRO A CA 1
ATOM 2507 C C . PRO A 1 320 ? 30.208 2.833 3.712 1.00 77.88 320 PRO A C 1
ATOM 2509 O O . PRO A 1 320 ? 31.149 2.904 4.505 1.00 77.88 320 PRO A O 1
ATOM 2512 N N . GLN A 1 321 ? 30.385 2.570 2.411 1.00 70.56 321 GLN A N 1
ATOM 2513 C CA . GLN A 1 321 ? 31.693 2.251 1.812 1.00 70.56 321 GLN A CA 1
ATOM 2514 C C . GLN A 1 321 ? 32.761 3.316 2.108 1.00 70.56 321 GLN A C 1
ATOM 2516 O O . GLN A 1 321 ? 33.910 2.978 2.388 1.00 70.56 321 GLN A O 1
ATOM 2521 N N . SER A 1 322 ? 32.362 4.591 2.156 1.00 65.75 322 SER A N 1
ATOM 2522 C CA . SER A 1 322 ? 33.213 5.737 2.509 1.00 65.75 322 SER A CA 1
ATOM 2523 C C . SER A 1 322 ? 33.827 5.649 3.921 1.00 65.75 322 SER A C 1
ATOM 2525 O O . SER A 1 322 ? 34.813 6.328 4.214 1.00 65.75 322 SER A O 1
ATOM 2527 N N . ARG A 1 323 ? 33.271 4.808 4.808 1.00 66.94 323 ARG A N 1
ATOM 2528 C CA . ARG A 1 323 ? 33.638 4.679 6.230 1.00 66.94 323 ARG A CA 1
ATOM 2529 C C . ARG A 1 323 ? 34.269 3.334 6.597 1.00 66.94 323 ARG A C 1
ATOM 2531 O O . ARG A 1 323 ? 34.541 3.092 7.771 1.00 66.94 323 ARG A O 1
ATOM 2538 N N . GLN A 1 324 ? 34.564 2.471 5.626 1.00 64.25 324 GLN A N 1
ATOM 2539 C CA . GLN A 1 324 ? 35.115 1.126 5.857 1.00 64.25 324 GLN A CA 1
ATOM 2540 C C . GLN A 1 324 ? 36.637 1.111 6.130 1.00 64.25 324 GLN A C 1
ATOM 2542 O O . GLN A 1 324 ? 37.366 0.269 5.606 1.00 64.25 324 GLN A O 1
ATOM 2547 N N . GLN A 1 325 ? 37.153 2.027 6.958 1.00 55.06 325 GLN A N 1
ATOM 2548 C CA . GLN A 1 325 ? 38.563 1.994 7.373 1.00 55.06 325 GLN A CA 1
ATOM 2549 C C . GLN A 1 325 ? 38.819 1.008 8.526 1.00 55.06 325 GLN A C 1
ATOM 2551 O O . GLN A 1 325 ? 37.915 0.630 9.274 1.00 55.06 325 GLN A O 1
ATOM 2556 N N . LYS A 1 326 ? 40.084 0.580 8.665 1.00 47.00 326 LYS A N 1
ATOM 2557 C CA . LYS A 1 326 ? 40.569 -0.341 9.707 1.00 47.00 326 LYS A CA 1
ATOM 2558 C C . LYS A 1 326 ? 40.430 0.293 11.098 1.00 47.00 326 LYS A C 1
ATOM 2560 O O . LYS A 1 326 ? 41.342 0.949 11.587 1.00 47.00 326 LYS A O 1
ATOM 2565 N N . SER A 1 327 ? 39.289 0.079 11.740 1.00 47.81 327 SER A N 1
ATOM 2566 C CA . SER A 1 327 ? 39.130 0.284 13.179 1.00 47.81 327 SER A CA 1
ATOM 2567 C C . SER A 1 327 ? 39.818 -0.854 13.944 1.00 47.81 327 SER A C 1
ATOM 2569 O O . SER A 1 327 ? 39.696 -2.020 13.572 1.00 47.81 327 SER A O 1
ATOM 2571 N N . HIS A 1 328 ? 40.536 -0.515 15.018 1.00 49.50 328 HIS A N 1
ATOM 2572 C CA . HIS A 1 328 ? 41.156 -1.473 15.943 1.00 49.50 328 HIS A CA 1
ATOM 2573 C C . HIS A 1 328 ? 40.204 -1.933 17.069 1.00 49.50 328 HIS A C 1
ATOM 2575 O O . HIS A 1 328 ? 40.629 -2.665 17.962 1.00 49.50 328 HIS A O 1
ATOM 2581 N N . ARG A 1 329 ? 38.925 -1.519 17.059 1.00 55.31 329 ARG A N 1
ATOM 2582 C CA . ARG A 1 329 ? 37.922 -1.997 18.029 1.00 55.31 329 ARG A CA 1
ATOM 2583 C C . ARG A 1 329 ? 37.410 -3.384 17.633 1.00 55.31 329 ARG A C 1
ATOM 2585 O O . ARG A 1 329 ? 37.054 -3.609 16.481 1.00 55.31 329 ARG A O 1
ATOM 2592 N N . SER A 1 330 ? 37.320 -4.296 18.603 1.00 53.09 330 SER A N 1
ATOM 2593 C CA . SER A 1 330 ? 36.881 -5.692 18.413 1.00 53.09 330 SER A CA 1
ATOM 2594 C C . SER A 1 330 ? 35.480 -5.840 17.797 1.00 53.09 330 SER A C 1
ATOM 2596 O O . SER A 1 330 ? 35.223 -6.850 17.137 1.00 53.09 330 SER A O 1
ATOM 2598 N N . THR A 1 331 ? 34.614 -4.835 17.976 1.00 58.44 331 THR A N 1
ATOM 2599 C CA . THR A 1 331 ? 33.238 -4.748 17.452 1.00 58.44 331 THR A CA 1
ATOM 2600 C C . THR A 1 331 ? 33.150 -4.329 15.982 1.00 58.44 331 THR A C 1
ATOM 2602 O O . THR A 1 331 ? 32.085 -4.453 15.381 1.00 58.44 331 THR A O 1
ATOM 2605 N N . PHE A 1 332 ? 34.248 -3.862 15.374 1.00 64.75 332 PHE A N 1
ATOM 2606 C CA . PHE A 1 332 ? 34.280 -3.425 13.979 1.00 64.75 332 PHE A CA 1
ATOM 2607 C C . PHE A 1 332 ? 35.102 -4.396 13.132 1.00 64.75 332 PHE A C 1
ATOM 2609 O O . PHE A 1 332 ? 36.322 -4.496 13.274 1.00 64.75 332 PHE A O 1
ATOM 2616 N N . ARG A 1 333 ? 34.453 -5.125 12.221 1.00 60.72 333 ARG A N 1
ATOM 2617 C CA . ARG A 1 333 ? 35.128 -6.092 11.343 1.00 60.72 333 ARG A CA 1
ATOM 2618 C C . ARG A 1 333 ? 34.788 -5.801 9.890 1.00 60.72 333 ARG A C 1
ATOM 2620 O O . ARG A 1 333 ? 33.628 -5.852 9.501 1.00 60.72 333 ARG A O 1
ATOM 2627 N N . ARG A 1 334 ? 35.813 -5.514 9.076 1.00 62.75 334 ARG A N 1
ATOM 2628 C CA . ARG A 1 334 ? 35.701 -5.354 7.608 1.00 62.75 334 ARG A CA 1
ATOM 2629 C C . ARG A 1 334 ? 34.564 -4.408 7.166 1.00 62.75 334 ARG A C 1
ATOM 2631 O O . ARG A 1 334 ? 33.815 -4.738 6.257 1.00 62.75 334 ARG A O 1
ATOM 2638 N N . GLY A 1 335 ? 34.417 -3.253 7.819 1.00 70.81 335 GLY A N 1
ATOM 2639 C CA . GLY A 1 335 ? 33.383 -2.276 7.448 1.00 70.81 335 GLY A CA 1
ATOM 2640 C C . GLY A 1 335 ? 31.978 -2.575 7.983 1.00 70.81 335 GLY A C 1
ATOM 2641 O O . GLY A 1 335 ? 31.019 -1.948 7.544 1.00 70.81 335 GLY A O 1
ATOM 2642 N N . THR A 1 336 ? 31.845 -3.503 8.932 1.00 81.06 336 THR A N 1
ATOM 2643 C CA . THR A 1 336 ? 30.584 -3.793 9.629 1.00 81.06 336 THR A CA 1
ATOM 2644 C C . THR A 1 336 ? 30.738 -3.595 11.133 1.00 81.06 336 THR A C 1
ATOM 2646 O O . THR A 1 336 ? 31.779 -3.938 11.705 1.00 81.06 336 THR A O 1
ATOM 2649 N N . LEU A 1 337 ? 29.709 -3.024 11.760 1.00 85.69 337 LEU A N 1
ATOM 2650 C CA . LEU A 1 337 ? 29.580 -2.895 13.207 1.00 85.69 337 LEU A CA 1
ATOM 2651 C C . LEU A 1 337 ? 28.717 -4.049 13.723 1.00 85.69 337 LEU A C 1
ATOM 2653 O O . LEU A 1 337 ? 27.601 -4.243 13.249 1.00 85.69 337 LEU A O 1
ATOM 2657 N N . ILE A 1 338 ? 29.235 -4.809 14.684 1.00 88.94 338 ILE A N 1
ATOM 2658 C CA . ILE A 1 338 ? 28.505 -5.907 15.319 1.00 88.94 338 ILE A CA 1
ATOM 2659 C C . ILE A 1 338 ? 27.928 -5.402 16.644 1.00 88.94 338 ILE A C 1
ATOM 2661 O O . ILE A 1 338 ? 28.679 -4.931 17.497 1.00 88.94 338 ILE A O 1
ATOM 2665 N N . LEU A 1 339 ? 26.607 -5.494 16.800 1.00 91.62 339 LEU A N 1
ATOM 2666 C CA . LEU A 1 339 ? 25.864 -5.127 18.004 1.00 91.62 339 LEU A CA 1
ATOM 2667 C C . LEU A 1 339 ? 25.324 -6.386 18.681 1.00 91.62 339 LEU A C 1
ATOM 2669 O O . LEU A 1 339 ? 24.585 -7.156 18.071 1.00 91.62 339 LEU A O 1
ATOM 2673 N N . SER A 1 340 ? 25.677 -6.590 19.942 1.00 92.31 340 SER A N 1
ATOM 2674 C CA . SER A 1 340 ? 25.211 -7.724 20.739 1.00 92.31 340 SER A CA 1
ATOM 2675 C C . SER A 1 340 ? 23.894 -7.412 21.460 1.00 92.31 340 SER A C 1
ATOM 2677 O O . SER A 1 340 ? 23.412 -6.275 21.469 1.00 92.31 340 SER A O 1
ATOM 2679 N N . HIS A 1 341 ? 23.337 -8.407 22.156 1.00 92.88 341 HIS A N 1
ATOM 2680 C CA . HIS A 1 341 ? 22.246 -8.181 23.109 1.00 92.88 341 HIS A CA 1
ATOM 2681 C C . HIS A 1 341 ? 22.593 -7.098 24.144 1.00 92.88 341 HIS A C 1
ATOM 2683 O O . HIS A 1 341 ? 21.760 -6.244 24.425 1.00 92.88 341 HIS A O 1
ATOM 2689 N N . ALA A 1 342 ? 23.819 -7.095 24.678 1.00 93.06 342 ALA A N 1
ATOM 2690 C CA . ALA A 1 342 ? 24.243 -6.126 25.692 1.00 93.06 342 ALA A CA 1
ATOM 2691 C C . ALA A 1 342 ? 24.289 -4.682 25.161 1.00 93.06 342 ALA A C 1
ATOM 2693 O O . ALA A 1 342 ? 24.188 -3.736 25.940 1.00 93.06 342 ALA A O 1
ATOM 2694 N N . ASP A 1 343 ? 24.414 -4.510 23.842 1.00 93.06 343 ASP A N 1
ATOM 2695 C CA . ASP A 1 343 ? 24.388 -3.202 23.191 1.00 93.06 343 ASP A CA 1
ATOM 2696 C C . ASP A 1 343 ? 22.960 -2.731 22.901 1.00 93.06 343 ASP A C 1
ATOM 2698 O O . ASP A 1 343 ? 22.656 -1.552 23.085 1.00 93.06 343 ASP A O 1
ATOM 2702 N N . LEU A 1 344 ? 22.092 -3.643 22.446 1.00 95.00 344 LEU A N 1
ATOM 2703 C CA . LEU A 1 344 ? 20.724 -3.330 22.026 1.00 95.00 344 LEU A CA 1
ATOM 2704 C C . LEU A 1 344 ? 19.721 -3.300 23.179 1.00 95.00 344 LEU A C 1
ATOM 2706 O O . LEU A 1 344 ? 18.820 -2.473 23.160 1.00 95.00 344 LEU A O 1
ATOM 2710 N N . ASP A 1 345 ? 19.849 -4.150 24.195 1.00 94.88 345 ASP A N 1
ATOM 2711 C CA . ASP A 1 345 ? 18.911 -4.175 25.324 1.00 94.88 345 ASP A CA 1
ATOM 2712 C C . ASP A 1 345 ? 18.768 -2.796 26.012 1.00 94.88 345 ASP A C 1
ATOM 2714 O O . ASP A 1 345 ? 17.633 -2.366 26.218 1.00 94.88 345 ASP A O 1
ATOM 2718 N N . PRO A 1 346 ? 19.847 -2.014 26.240 1.00 95.31 346 PRO A N 1
ATOM 2719 C CA . PRO A 1 346 ? 19.743 -0.644 26.753 1.00 95.31 346 PRO A CA 1
ATOM 2720 C C . PRO A 1 346 ? 19.026 0.354 25.832 1.00 95.31 346 PRO A C 1
ATOM 2722 O O . PRO A 1 346 ? 18.638 1.419 26.303 1.00 95.31 346 PRO A O 1
ATOM 2725 N N . VAL A 1 347 ? 18.863 0.046 24.540 1.00 94.69 347 VAL A N 1
ATOM 2726 C CA . VAL A 1 347 ? 18.085 0.870 23.596 1.00 94.69 347 VAL A CA 1
ATOM 2727 C C . VAL A 1 347 ? 16.590 0.663 23.808 1.00 94.69 347 VAL A C 1
ATOM 2729 O O . VAL A 1 347 ? 15.832 1.619 23.707 1.00 94.69 347 VAL A O 1
ATOM 2732 N N . PHE A 1 348 ? 16.156 -0.566 24.107 1.00 95.12 348 PHE A N 1
ATOM 2733 C CA . PHE A 1 348 ? 14.733 -0.897 24.224 1.00 95.12 348 PHE A CA 1
ATOM 2734 C C . PHE A 1 348 ? 14.215 -0.877 25.660 1.00 95.12 348 PHE A C 1
ATOM 2736 O O . PHE A 1 348 ? 13.104 -0.404 25.898 1.00 95.12 348 PHE A O 1
ATOM 2743 N N . ARG A 1 349 ? 15.002 -1.379 26.619 1.00 95.00 349 ARG A N 1
ATOM 2744 C CA . ARG A 1 349 ? 14.577 -1.582 28.009 1.00 95.00 349 ARG A CA 1
ATOM 2745 C C . ARG A 1 349 ? 14.011 -0.325 28.672 1.00 95.00 349 ARG A C 1
ATOM 2747 O O . ARG A 1 349 ? 12.956 -0.458 29.281 1.00 95.00 349 ARG A O 1
ATOM 2754 N N . PRO A 1 350 ? 14.641 0.866 28.594 1.00 93.50 350 PRO A N 1
ATOM 2755 C CA . PRO A 1 350 ? 14.114 2.036 29.295 1.00 93.50 350 PRO A CA 1
ATOM 2756 C C . PRO A 1 350 ? 12.724 2.428 28.782 1.00 93.50 350 PRO A C 1
ATOM 2758 O O . PRO A 1 350 ? 11.825 2.661 29.578 1.00 93.50 350 PRO A O 1
ATOM 2761 N N . ILE A 1 351 ? 12.522 2.388 27.462 1.00 92.75 351 ILE A N 1
ATOM 2762 C CA . ILE A 1 351 ? 11.241 2.711 26.828 1.00 92.75 351 ILE A CA 1
ATOM 2763 C C . ILE A 1 351 ? 10.198 1.638 27.174 1.00 92.75 351 ILE A C 1
ATOM 2765 O O . ILE A 1 351 ? 9.075 1.962 27.547 1.00 92.75 351 ILE A O 1
ATOM 2769 N N . ALA A 1 352 ? 10.563 0.353 27.102 1.00 94.19 352 ALA A N 1
ATOM 2770 C CA . ALA A 1 352 ? 9.668 -0.741 27.479 1.00 94.19 352 ALA A CA 1
ATOM 2771 C C . ALA A 1 352 ? 9.266 -0.678 28.964 1.00 94.19 352 ALA A C 1
ATOM 2773 O O . ALA A 1 352 ? 8.115 -0.957 29.292 1.00 94.19 352 ALA A O 1
ATOM 2774 N N . LYS A 1 353 ? 10.182 -0.248 29.842 1.00 94.31 353 LYS A N 1
ATOM 2775 C CA . LYS A 1 353 ? 9.909 -0.017 31.263 1.00 94.31 353 LYS A CA 1
ATOM 2776 C C . LYS A 1 353 ? 8.902 1.113 31.474 1.00 94.31 353 LYS A C 1
ATOM 2778 O O . LYS A 1 353 ? 8.015 0.983 32.306 1.00 94.31 353 LYS A O 1
ATOM 2783 N N . GLU A 1 354 ? 8.965 2.184 30.686 1.00 91.88 354 GLU A N 1
ATOM 2784 C CA . GLU A 1 354 ? 7.942 3.232 30.756 1.00 91.88 354 GLU A CA 1
ATOM 2785 C C . GLU A 1 354 ? 6.548 2.726 30.368 1.00 91.88 354 GLU A C 1
ATOM 2787 O O . GLU A 1 354 ? 5.561 3.133 30.980 1.00 91.88 354 GLU A O 1
ATOM 2792 N N . VAL A 1 355 ? 6.455 1.832 29.377 1.00 92.94 355 VAL A N 1
ATOM 2793 C CA . VAL A 1 355 ? 5.182 1.186 29.014 1.00 92.94 355 VAL A CA 1
ATOM 2794 C C . VAL A 1 355 ? 4.709 0.245 30.120 1.00 92.94 355 VAL A C 1
ATOM 2796 O O . VAL A 1 355 ? 3.531 0.255 30.464 1.00 92.94 355 VAL A O 1
ATOM 2799 N N . GLU A 1 356 ? 5.618 -0.536 30.703 1.00 93.94 356 GLU A N 1
ATOM 2800 C CA . GLU A 1 356 ? 5.334 -1.409 31.847 1.00 93.94 356 GLU A CA 1
ATOM 2801 C C . GLU A 1 356 ? 4.765 -0.620 33.029 1.00 93.94 356 GLU A C 1
ATOM 2803 O O . GLU A 1 356 ? 3.748 -1.026 33.582 1.00 93.94 356 GLU A O 1
ATOM 2808 N N . ASP A 1 357 ? 5.361 0.525 33.373 1.00 92.44 357 ASP A N 1
ATOM 2809 C CA . ASP A 1 357 ? 4.876 1.385 34.456 1.00 92.44 357 ASP A CA 1
ATOM 2810 C C . ASP A 1 357 ? 3.437 1.854 34.189 1.00 92.44 357 ASP A C 1
ATOM 2812 O O . ASP A 1 357 ? 2.581 1.760 35.067 1.00 92.44 357 ASP A O 1
ATOM 2816 N N . LEU A 1 358 ? 3.133 2.285 32.959 1.00 91.00 358 LEU A N 1
ATOM 2817 C CA . LEU A 1 358 ? 1.782 2.711 32.581 1.00 91.00 358 LEU A CA 1
ATOM 2818 C C . LEU A 1 358 ? 0.759 1.567 32.630 1.00 91.00 358 LEU A C 1
ATOM 2820 O O . LEU A 1 358 ? -0.370 1.762 33.088 1.00 91.00 358 LEU A O 1
ATOM 2824 N N . VAL A 1 359 ? 1.138 0.380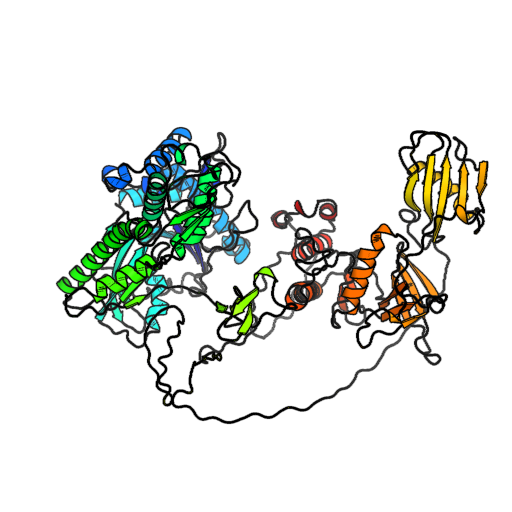 32.149 1.00 92.31 359 VAL A N 1
ATOM 2825 C CA . VAL A 1 359 ? 0.299 -0.825 32.213 1.00 92.31 359 VAL A CA 1
ATOM 2826 C C . VAL A 1 359 ? 0.056 -1.215 33.672 1.00 92.31 359 VAL A C 1
ATOM 2828 O O . VAL A 1 359 ? -1.085 -1.472 34.052 1.00 92.31 359 VAL A O 1
ATOM 2831 N N . GLY A 1 360 ? 1.100 -1.203 34.502 1.00 92.19 360 GLY A N 1
ATOM 2832 C CA . GLY A 1 360 ? 1.020 -1.492 35.932 1.00 92.19 360 GLY A CA 1
ATOM 2833 C C . GLY A 1 360 ? 0.108 -0.518 36.678 1.00 92.19 360 GLY A C 1
ATOM 2834 O O . GLY A 1 360 ? -0.736 -0.950 37.461 1.00 92.19 360 GLY A O 1
ATOM 2835 N N . GLU A 1 361 ? 0.203 0.782 36.385 1.00 90.56 361 GLU A N 1
ATOM 2836 C CA . GLU A 1 361 ? -0.696 1.807 36.929 1.00 90.56 361 GLU A CA 1
ATOM 2837 C C . GLU A 1 361 ? -2.165 1.540 36.558 1.00 90.56 361 GLU A C 1
ATOM 2839 O O . GLU A 1 361 ? -3.042 1.653 37.416 1.00 90.56 361 GLU A O 1
ATOM 2844 N N . GLN A 1 362 ? -2.448 1.156 35.307 1.00 89.25 362 GLN A N 1
ATOM 2845 C CA . GLN A 1 362 ? -3.805 0.813 34.860 1.00 89.25 362 GLN A CA 1
ATOM 2846 C C . GLN A 1 362 ? -4.348 -0.439 35.559 1.00 89.25 362 GLN A C 1
ATOM 2848 O O . GLN A 1 362 ? -5.478 -0.428 36.050 1.00 89.25 362 GLN A O 1
ATOM 2853 N N . ILE A 1 363 ? -3.537 -1.499 35.654 1.00 91.88 363 ILE A N 1
ATOM 2854 C CA . ILE A 1 363 ? -3.897 -2.729 36.373 1.00 91.88 363 ILE A CA 1
ATOM 2855 C C . ILE A 1 363 ? -4.217 -2.407 37.833 1.00 91.88 363 ILE A C 1
ATOM 2857 O O . ILE A 1 363 ? -5.270 -2.806 38.331 1.00 91.88 363 ILE A O 1
ATOM 2861 N N . HIS A 1 364 ? -3.353 -1.637 38.496 1.00 91.81 364 HIS A N 1
ATOM 2862 C CA . HIS A 1 364 ? -3.531 -1.274 39.896 1.00 91.81 364 HIS A CA 1
ATOM 2863 C C . HIS A 1 364 ? -4.827 -0.488 40.129 1.00 91.81 364 HIS A C 1
ATOM 2865 O O . HIS A 1 364 ? -5.590 -0.825 41.031 1.00 91.81 364 HIS A O 1
ATOM 2871 N N . GLN A 1 365 ? -5.129 0.503 39.283 1.00 91.31 365 GLN A N 1
ATOM 2872 C CA . GLN A 1 365 ? -6.369 1.280 39.391 1.00 91.31 365 GLN A CA 1
ATOM 2873 C C . GLN A 1 365 ? -7.625 0.413 39.212 1.00 91.31 365 GLN A C 1
ATOM 2875 O O . GLN A 1 365 ? -8.640 0.651 39.869 1.00 91.31 365 GLN A O 1
ATOM 2880 N N . ILE A 1 366 ? -7.584 -0.591 38.329 1.00 91.88 366 ILE A N 1
ATOM 2881 C CA . ILE A 1 366 ? -8.696 -1.535 38.140 1.00 91.88 366 ILE A CA 1
ATOM 2882 C C . ILE A 1 366 ? -8.862 -2.420 39.376 1.00 91.88 366 ILE A C 1
ATOM 2884 O O . ILE A 1 366 ? -9.980 -2.578 39.869 1.00 91.88 366 ILE A O 1
ATOM 2888 N N . GLU A 1 367 ? -7.765 -2.976 39.888 1.00 91.50 367 GLU A N 1
ATOM 2889 C CA . GLU A 1 367 ? -7.775 -3.840 41.069 1.00 91.50 367 GLU A CA 1
ATOM 2890 C C . GLU A 1 367 ? -8.254 -3.090 42.320 1.00 91.50 367 GLU A C 1
ATOM 2892 O O . GLU A 1 367 ? -9.053 -3.625 43.093 1.00 91.50 367 GLU A O 1
ATOM 2897 N N . GLU A 1 368 ? -7.837 -1.833 42.489 1.00 92.50 368 GLU A N 1
ATOM 2898 C CA . GLU A 1 368 ? -8.265 -0.964 43.587 1.00 92.50 368 GLU A CA 1
ATOM 2899 C C . GLU A 1 368 ? -9.758 -0.617 43.490 1.00 92.50 368 GLU A C 1
ATOM 2901 O O . GLU A 1 368 ? -10.487 -0.743 44.474 1.00 92.50 368 GLU A O 1
ATOM 2906 N N . LYS A 1 369 ? -10.231 -0.210 42.304 1.00 93.06 369 LYS A N 1
ATOM 2907 C CA . LYS A 1 369 ? -11.602 0.285 42.109 1.00 93.06 369 LYS A CA 1
ATOM 2908 C C . LYS A 1 369 ? -12.651 -0.822 42.025 1.00 93.06 369 LYS A C 1
ATOM 2910 O O . LYS A 1 369 ? -13.761 -0.647 42.523 1.00 93.06 369 LYS A O 1
ATOM 2915 N N . HIS A 1 370 ? -12.333 -1.923 41.348 1.00 89.50 370 HIS A N 1
ATOM 2916 C CA . HIS A 1 370 ? -13.301 -2.974 41.009 1.00 89.50 370 HIS A CA 1
ATOM 2917 C C . HIS A 1 370 ? -13.070 -4.277 41.771 1.00 89.50 370 HIS A C 1
ATOM 2919 O O . HIS A 1 370 ? -13.913 -5.170 41.705 1.00 89.50 370 HIS A O 1
ATOM 2925 N N . HIS A 1 371 ? -11.949 -4.412 42.491 1.00 88.62 371 HIS A N 1
ATOM 2926 C CA . HIS A 1 371 ? -11.550 -5.653 43.172 1.00 88.62 371 HIS A CA 1
ATOM 2927 C C . HIS A 1 371 ? -11.516 -6.863 42.220 1.00 88.62 371 HIS A C 1
ATOM 2929 O O . HIS A 1 371 ? -11.816 -8.002 42.592 1.00 88.62 371 HIS A O 1
ATOM 2935 N N . ARG A 1 372 ? -11.166 -6.603 40.955 1.00 85.75 372 ARG A N 1
ATOM 2936 C CA . ARG A 1 372 ? -11.080 -7.575 39.863 1.00 85.75 372 ARG A CA 1
ATOM 2937 C C . ARG A 1 372 ? -9.715 -7.487 39.196 1.00 85.75 372 ARG A C 1
ATOM 2939 O O . ARG A 1 372 ? -9.082 -6.442 39.189 1.00 85.75 372 ARG A O 1
ATOM 2946 N N . LYS A 1 373 ? -9.287 -8.616 38.640 1.00 85.75 373 LYS A N 1
ATOM 2947 C CA . LYS A 1 373 ? -8.014 -8.771 37.929 1.00 85.75 373 LYS A CA 1
ATOM 2948 C C . LYS A 1 373 ? -8.191 -8.323 36.486 1.00 85.75 373 LYS A C 1
ATOM 2950 O O . LYS A 1 373 ? -9.244 -8.579 35.897 1.00 85.75 373 LYS A O 1
ATOM 2955 N N . VAL A 1 374 ? -7.136 -7.774 35.899 1.00 87.81 374 VAL A N 1
ATOM 2956 C CA . VAL A 1 374 ? -7.050 -7.633 34.443 1.00 87.81 374 VAL A CA 1
ATOM 2957 C C . VAL A 1 374 ? -6.801 -9.000 33.821 1.00 87.81 374 VAL A C 1
ATOM 2959 O O . VAL A 1 374 ? -5.923 -9.744 34.255 1.00 87.81 374 VAL A O 1
ATOM 2962 N N . LYS A 1 375 ? -7.592 -9.332 32.805 1.00 86.06 375 LYS A N 1
ATOM 2963 C CA . LYS A 1 375 ? -7.535 -10.614 32.106 1.00 86.06 375 LYS A CA 1
ATOM 2964 C C . LYS A 1 375 ? -6.718 -10.556 30.821 1.00 86.06 375 LYS A C 1
ATOM 2966 O O . LYS A 1 375 ? -5.986 -11.498 30.530 1.00 86.06 375 LYS A O 1
ATOM 2971 N N . TYR A 1 376 ? -6.806 -9.446 30.091 1.00 83.62 376 TYR A N 1
ATOM 2972 C CA . TYR A 1 376 ? -6.047 -9.242 28.859 1.00 83.62 376 TYR A CA 1
ATOM 2973 C C . TYR A 1 376 ? -5.414 -7.864 28.816 1.00 83.62 376 TYR A C 1
ATOM 2975 O O . TYR A 1 376 ? -6.002 -6.882 29.273 1.00 83.62 376 TYR A O 1
ATOM 2983 N N . ILE A 1 377 ? -4.237 -7.809 28.205 1.00 87.56 377 ILE A N 1
ATOM 2984 C CA . ILE A 1 377 ? -3.617 -6.576 27.741 1.00 87.56 377 ILE A CA 1
ATOM 2985 C C . ILE A 1 377 ? -3.475 -6.700 26.231 1.00 87.56 377 ILE A C 1
ATOM 2987 O O . ILE A 1 377 ? -2.754 -7.556 25.724 1.00 87.56 377 ILE A O 1
ATOM 2991 N N . ILE A 1 378 ? -4.183 -5.851 25.506 1.00 86.19 378 ILE A N 1
ATOM 2992 C CA . ILE A 1 378 ? -4.210 -5.864 24.050 1.00 86.19 378 ILE A CA 1
ATOM 2993 C C . ILE A 1 378 ? -3.205 -4.826 23.570 1.00 86.19 378 ILE A C 1
ATOM 2995 O O . ILE A 1 378 ? -3.402 -3.628 23.787 1.00 86.19 378 ILE A O 1
ATOM 2999 N N . LEU A 1 379 ? -2.121 -5.279 22.940 1.00 87.25 379 LEU A N 1
ATOM 3000 C CA . LEU A 1 379 ? -1.117 -4.395 22.359 1.00 87.25 379 LEU A CA 1
ATOM 3001 C C . LEU A 1 379 ? -1.523 -4.018 20.937 1.00 87.25 379 LEU A C 1
ATOM 3003 O O . LEU A 1 379 ? -1.650 -4.866 20.050 1.00 87.25 379 LEU A O 1
ATOM 3007 N N . VAL A 1 380 ? -1.682 -2.719 20.717 1.00 84.38 380 VAL A N 1
ATOM 3008 C CA . VAL A 1 380 ? -2.002 -2.122 19.416 1.00 84.38 380 VAL A CA 1
ATOM 3009 C C . VAL A 1 380 ? -0.995 -1.015 19.091 1.00 84.38 380 VAL A C 1
ATOM 3011 O O . VAL A 1 380 ? -0.132 -0.680 19.903 1.00 84.38 380 VAL A O 1
ATOM 3014 N N . GLY A 1 381 ? -1.041 -0.496 17.866 1.00 79.12 381 GLY A N 1
ATOM 3015 C CA . GLY A 1 381 ? -0.097 0.522 17.403 1.00 79.12 381 GLY A CA 1
ATOM 3016 C C . GLY A 1 381 ? 1.226 -0.042 16.862 1.00 79.12 381 GLY A C 1
ATOM 3017 O O . GLY A 1 381 ? 1.545 -1.229 16.960 1.00 79.12 381 GLY A O 1
ATOM 3018 N N . GLY A 1 382 ? 2.003 0.823 16.203 1.00 80.81 382 GLY A N 1
ATOM 3019 C CA . GLY A 1 382 ? 3.230 0.421 15.502 1.00 80.81 382 GLY A CA 1
ATOM 3020 C C . GLY A 1 382 ? 4.331 -0.103 16.430 1.00 80.81 382 GLY A C 1
ATOM 3021 O O . GLY A 1 382 ? 5.030 -1.049 16.070 1.00 80.81 382 GLY A O 1
ATOM 3022 N N . PHE A 1 383 ? 4.465 0.477 17.625 1.00 86.69 383 PHE A N 1
ATOM 3023 C CA . PHE A 1 383 ? 5.374 -0.005 18.662 1.00 86.69 383 PHE A CA 1
ATOM 3024 C C . PHE A 1 383 ? 4.772 -1.182 19.444 1.00 86.69 383 PHE A C 1
ATOM 3026 O O . PHE A 1 383 ? 5.514 -2.085 19.815 1.00 86.69 383 PHE A O 1
ATOM 3033 N N . GLY A 1 384 ? 3.444 -1.276 19.572 1.00 85.94 384 GLY A N 1
ATOM 3034 C CA . GLY A 1 384 ? 2.763 -2.459 20.118 1.00 85.94 384 GLY A CA 1
ATOM 3035 C C . GLY A 1 384 ? 3.058 -3.741 19.336 1.00 85.94 384 GLY A C 1
ATOM 3036 O O . GLY A 1 384 ? 3.135 -4.820 19.912 1.00 85.94 384 GLY A O 1
ATOM 3037 N N . ARG A 1 385 ? 3.337 -3.623 18.028 1.00 83.12 385 ARG A N 1
ATOM 3038 C CA . ARG A 1 385 ? 3.783 -4.740 17.170 1.00 83.12 385 ARG A CA 1
ATOM 3039 C C . ARG A 1 385 ? 5.252 -5.150 17.383 1.00 83.12 385 ARG A C 1
ATOM 3041 O O . ARG A 1 385 ? 5.687 -6.133 16.769 1.00 83.12 385 ARG A O 1
ATOM 3048 N N . CYS A 1 386 ? 6.024 -4.413 18.191 1.00 86.31 386 CYS A N 1
ATOM 3049 C CA . CYS A 1 386 ? 7.440 -4.675 18.450 1.00 86.31 386 CYS A CA 1
ATOM 3050 C C . CYS A 1 386 ? 7.623 -5.954 19.287 1.00 86.31 386 CYS A C 1
ATOM 3052 O O . CYS A 1 386 ? 7.157 -6.008 20.429 1.00 86.31 386 CYS A O 1
ATOM 3054 N N . PRO A 1 387 ? 8.356 -6.965 18.780 1.00 87.44 387 PRO A N 1
ATOM 3055 C CA . PRO A 1 387 ? 8.561 -8.221 19.502 1.00 87.44 387 PRO A CA 1
ATOM 3056 C C . PRO A 1 387 ? 9.241 -8.069 20.871 1.00 87.44 387 PRO A C 1
ATOM 3058 O O . PRO A 1 387 ? 8.938 -8.830 21.792 1.00 87.44 387 PRO A O 1
ATOM 3061 N N . TYR A 1 388 ? 10.146 -7.094 21.021 1.00 92.81 388 TYR A N 1
ATOM 3062 C CA . TYR A 1 388 ? 10.795 -6.807 22.303 1.00 92.81 388 TYR A CA 1
ATOM 3063 C C . TYR A 1 388 ? 9.786 -6.349 23.348 1.00 92.81 388 TYR A C 1
ATOM 3065 O O . TYR A 1 388 ? 9.793 -6.887 24.449 1.00 92.81 388 TYR A O 1
ATOM 3073 N N . LEU A 1 389 ? 8.905 -5.401 23.004 1.00 92.19 389 LEU A N 1
ATOM 3074 C CA . LEU A 1 389 ? 7.917 -4.870 23.944 1.00 92.19 389 LEU A CA 1
ATOM 3075 C C . LEU A 1 389 ? 6.985 -5.978 24.446 1.00 92.19 389 LEU A C 1
ATOM 3077 O O . LEU A 1 389 ? 6.808 -6.123 25.651 1.00 92.19 389 LEU A O 1
ATOM 3081 N N . TYR A 1 390 ? 6.470 -6.800 23.528 1.00 89.75 390 TYR A N 1
ATOM 3082 C CA . TYR A 1 390 ? 5.651 -7.963 23.869 1.00 89.75 390 TYR A CA 1
ATOM 3083 C C . TYR A 1 390 ? 6.378 -8.911 24.834 1.00 89.75 390 TYR A C 1
ATOM 3085 O O . TYR A 1 390 ? 5.870 -9.222 25.907 1.00 89.75 390 TYR A O 1
ATOM 3093 N N . THR A 1 391 ? 7.595 -9.339 24.476 1.00 89.00 391 THR A N 1
ATOM 3094 C CA . THR A 1 391 ? 8.366 -10.317 25.265 1.00 89.00 391 THR A CA 1
ATOM 3095 C C . THR A 1 391 ? 8.752 -9.759 26.632 1.00 89.00 391 THR A C 1
ATOM 3097 O O . THR A 1 391 ? 8.725 -10.479 27.629 1.00 89.00 391 THR A O 1
ATOM 3100 N N . TYR A 1 392 ? 9.101 -8.474 26.682 1.00 91.56 392 TYR A N 1
ATOM 3101 C CA . TYR A 1 392 ? 9.432 -7.765 27.908 1.00 91.56 392 TYR A CA 1
ATOM 3102 C C . TYR A 1 392 ? 8.222 -7.711 28.848 1.00 91.56 392 TYR A C 1
ATOM 3104 O O . TYR A 1 392 ? 8.309 -8.220 29.962 1.00 91.56 392 TYR A O 1
ATOM 3112 N N . LEU A 1 393 ? 7.077 -7.195 28.386 1.00 89.94 393 LEU A N 1
ATOM 3113 C CA . LEU A 1 393 ? 5.863 -7.104 29.203 1.00 89.94 393 LEU A CA 1
ATOM 3114 C C . LEU A 1 393 ? 5.371 -8.487 29.644 1.00 89.94 393 LEU A C 1
ATOM 3116 O O . LEU A 1 393 ? 5.030 -8.664 30.808 1.00 89.94 393 LEU A O 1
ATOM 3120 N N . ALA A 1 394 ? 5.394 -9.484 28.752 1.00 86.75 394 ALA A N 1
ATOM 3121 C CA . ALA A 1 394 ? 4.972 -10.846 29.080 1.00 86.75 394 ALA A CA 1
ATOM 3122 C C . ALA A 1 394 ? 5.836 -11.454 30.192 1.00 86.75 394 ALA A C 1
ATOM 3124 O O . ALA A 1 394 ? 5.325 -12.162 31.057 1.00 86.75 394 ALA A O 1
ATOM 3125 N N . ARG A 1 395 ? 7.144 -11.163 30.193 1.00 87.56 395 ARG A N 1
ATOM 3126 C CA . ARG A 1 395 ? 8.067 -11.615 31.237 1.00 87.56 395 ARG A CA 1
ATOM 3127 C C . ARG A 1 395 ? 7.849 -10.876 32.555 1.00 87.56 395 ARG A C 1
ATOM 3129 O O . ARG A 1 395 ? 7.754 -11.528 33.589 1.00 87.56 395 ARG A O 1
ATOM 3136 N N . GLU A 1 396 ? 7.813 -9.546 32.537 1.00 85.75 396 GLU A N 1
ATOM 3137 C CA . GLU A 1 396 ? 7.730 -8.756 33.774 1.00 85.75 396 GLU A CA 1
ATOM 3138 C C . GLU A 1 396 ? 6.382 -8.955 34.481 1.00 85.75 396 GLU A C 1
ATOM 3140 O O . GLU A 1 396 ? 6.353 -9.159 35.693 1.00 85.75 396 GLU A O 1
ATOM 3145 N N . LEU A 1 397 ? 5.279 -9.027 33.728 1.00 81.44 397 LEU A N 1
ATOM 3146 C CA . LEU A 1 397 ? 3.947 -9.286 34.287 1.00 81.44 397 LEU A CA 1
ATOM 3147 C C . LEU A 1 397 ? 3.768 -10.734 34.774 1.00 81.44 397 LEU A C 1
ATOM 3149 O O . LEU A 1 397 ? 2.943 -10.987 35.647 1.00 81.44 397 LEU A O 1
ATOM 3153 N N . ALA A 1 398 ? 4.545 -11.688 34.250 1.00 72.75 398 ALA A N 1
ATOM 3154 C CA . ALA A 1 398 ? 4.574 -13.056 34.772 1.00 72.75 398 ALA A CA 1
ATOM 3155 C C . ALA A 1 398 ? 5.410 -13.187 36.060 1.00 72.75 398 ALA A C 1
ATOM 3157 O O . ALA A 1 398 ? 5.122 -14.052 36.885 1.00 72.75 398 ALA A O 1
ATOM 3158 N N . ASN A 1 399 ? 6.440 -12.348 36.225 1.00 62.19 399 ASN A N 1
ATOM 3159 C CA . ASN A 1 399 ? 7.375 -12.389 37.354 1.00 62.19 399 ASN A CA 1
ATOM 3160 C C . ASN A 1 399 ? 6.955 -11.517 38.545 1.00 62.19 399 ASN A C 1
ATOM 3162 O O . ASN A 1 399 ? 7.523 -11.659 39.628 1.00 62.19 399 ASN A O 1
ATOM 3166 N N . SER A 1 400 ? 6.010 -10.592 38.374 1.00 57.69 400 SER A N 1
ATOM 3167 C CA . SER A 1 400 ? 5.520 -9.773 39.479 1.00 57.69 400 SER A CA 1
ATOM 3168 C C . SER A 1 400 ? 4.762 -10.639 40.497 1.00 57.69 400 SER A C 1
ATOM 3170 O O . SER A 1 400 ? 3.638 -11.066 40.242 1.00 57.69 400 SER A O 1
ATOM 3172 N N . ASP A 1 401 ? 5.366 -10.847 41.674 1.00 44.16 401 ASP A N 1
ATOM 3173 C CA . ASP A 1 401 ? 4.831 -11.540 42.867 1.00 44.16 401 ASP A CA 1
ATOM 3174 C C . ASP A 1 401 ? 3.558 -10.894 43.475 1.00 44.16 401 ASP A C 1
ATOM 3176 O O . ASP A 1 401 ? 3.091 -11.276 44.553 1.00 44.16 401 ASP A O 1
ATOM 3180 N N . THR A 1 402 ? 2.922 -9.945 42.778 1.00 43.50 402 THR A N 1
ATOM 3181 C CA . THR A 1 402 ? 1.502 -9.605 42.946 1.00 43.50 402 THR A CA 1
ATOM 3182 C C . THR A 1 402 ? 0.659 -10.797 42.507 1.00 43.50 402 THR A C 1
ATOM 3184 O O . THR A 1 402 ? 0.092 -10.852 41.419 1.00 43.50 402 THR A O 1
ATOM 3187 N N . SER A 1 403 ? 0.635 -11.798 43.382 1.00 35.75 403 SER A N 1
ATOM 3188 C CA . SER A 1 403 ? -0.128 -13.034 43.301 1.00 35.75 403 SER A CA 1
ATOM 3189 C C . SER A 1 403 ? -1.558 -12.796 42.811 1.00 35.75 403 SER A C 1
ATOM 3191 O O . SER A 1 403 ? -2.446 -12.507 43.611 1.00 35.75 403 SER A O 1
ATOM 3193 N N . SER A 1 404 ? -1.775 -12.921 41.490 1.00 36.88 404 SER A N 1
ATOM 3194 C CA . SER A 1 404 ? -2.996 -13.414 40.826 1.00 36.88 404 SER A CA 1
ATOM 3195 C C . SER A 1 404 ? -3.231 -12.948 39.378 1.00 36.88 404 SER A C 1
ATOM 3197 O O . SER A 1 404 ? -4.193 -13.415 38.762 1.00 36.88 404 SER A O 1
ATOM 3199 N N . THR A 1 405 ? -2.520 -11.956 38.852 1.00 38.88 405 THR A N 1
ATOM 3200 C CA . THR A 1 405 ? -2.977 -11.278 37.625 1.00 38.88 405 THR A CA 1
ATOM 3201 C C . THR A 1 405 ? -2.400 -11.980 36.392 1.00 38.88 405 THR A C 1
ATOM 3203 O O . THR A 1 405 ? -1.372 -11.587 35.860 1.00 38.88 405 THR A O 1
ATOM 3206 N N . SER A 1 406 ? -3.039 -13.070 35.942 1.00 42.88 406 SER A N 1
ATOM 3207 C CA . SER A 1 406 ? -2.681 -13.759 34.691 1.00 42.88 406 SER A CA 1
ATOM 3208 C C . SER A 1 406 ? -3.218 -12.984 33.481 1.00 42.88 406 SER A C 1
ATOM 3210 O O . SER A 1 406 ? -4.165 -13.425 32.827 1.00 42.88 406 SER A O 1
ATOM 3212 N N . ALA A 1 407 ? -2.673 -11.797 33.217 1.00 43.56 407 ALA A N 1
ATOM 3213 C CA . ALA A 1 407 ? -3.040 -11.039 32.028 1.00 43.56 407 ALA A CA 1
ATOM 3214 C C . ALA A 1 407 ? -2.361 -11.661 30.798 1.00 43.56 407 ALA A C 1
ATOM 3216 O O . ALA A 1 407 ? -1.133 -11.742 30.741 1.00 43.56 407 ALA A O 1
ATOM 3217 N N . ARG A 1 408 ? -3.144 -12.123 29.817 1.00 54.50 408 ARG A N 1
ATOM 3218 C CA . ARG A 1 408 ? -2.597 -12.556 28.521 1.00 54.50 408 ARG A CA 1
ATOM 3219 C C . ARG A 1 408 ? -2.334 -11.334 27.654 1.00 54.50 408 ARG A C 1
ATOM 3221 O O . ARG A 1 408 ? -3.184 -10.445 27.570 1.00 54.50 408 ARG A O 1
ATOM 3228 N N . ILE A 1 409 ? -1.152 -11.284 27.048 1.00 48.25 409 ILE A N 1
ATOM 3229 C CA . ILE A 1 409 ? -0.799 -10.235 26.096 1.00 48.25 409 ILE A CA 1
ATOM 3230 C C . ILE A 1 409 ? -1.137 -10.745 24.710 1.00 48.25 409 ILE A C 1
ATOM 3232 O O . ILE A 1 409 ? -0.677 -11.816 24.333 1.00 48.25 409 ILE A O 1
ATOM 3236 N N . GLU A 1 410 ? -1.877 -9.957 23.945 1.00 47.81 410 GLU A N 1
ATOM 3237 C CA . GLU A 1 410 ? -2.157 -10.278 22.553 1.00 47.81 410 GLU A CA 1
ATOM 3238 C C . GLU A 1 410 ? -1.658 -9.195 21.623 1.00 47.81 410 GLU A C 1
ATOM 3240 O O . GLU A 1 410 ? -1.796 -7.998 21.889 1.00 47.81 410 GLU A O 1
ATOM 3245 N N . THR A 1 411 ? -1.099 -9.639 20.501 1.00 39.84 411 THR A N 1
ATOM 3246 C CA . THR A 1 411 ? -0.767 -8.760 19.386 1.00 39.84 411 THR A CA 1
ATOM 3247 C C . THR A 1 411 ? -1.733 -9.059 18.252 1.00 39.84 411 THR A C 1
ATOM 3249 O O . THR A 1 411 ? -1.630 -10.106 17.615 1.00 39.84 411 THR A O 1
ATOM 3252 N N . VAL A 1 412 ? -2.628 -8.123 17.941 1.00 35.91 412 VAL A N 1
ATOM 3253 C CA . VAL A 1 412 ? -3.450 -8.238 16.732 1.00 35.91 412 VAL A CA 1
ATOM 3254 C C . VAL A 1 412 ? -2.536 -8.039 15.525 1.00 35.91 412 VAL A C 1
ATOM 3256 O O . VAL A 1 412 ? -1.977 -6.963 15.286 1.00 35.91 412 VAL A O 1
ATOM 3259 N N . ARG A 1 413 ? -2.321 -9.115 14.780 1.00 33.06 413 ARG A N 1
ATOM 3260 C CA . ARG A 1 413 ? -1.632 -9.112 13.490 1.00 33.06 413 ARG A CA 1
ATOM 3261 C C . ARG A 1 413 ? -2.542 -9.884 12.512 1.00 33.06 413 ARG A C 1
ATOM 3263 O O . ARG A 1 413 ? -3.440 -10.601 12.933 1.00 33.06 413 ARG A O 1
ATOM 3270 N N . THR A 1 414 ? -2.325 -9.720 11.213 1.00 31.56 414 THR A N 1
ATOM 3271 C CA . THR A 1 414 ? -2.991 -10.489 10.145 1.00 31.56 414 THR A CA 1
ATOM 3272 C C . THR A 1 414 ? -1.943 -10.846 9.091 1.00 31.56 414 THR A C 1
ATOM 3274 O O . THR A 1 414 ? -1.498 -9.981 8.341 1.00 31.56 414 THR A O 1
ATOM 3277 N N . THR A 1 415 ? -1.492 -12.100 9.037 1.00 34.78 415 THR A N 1
ATOM 3278 C CA . THR A 1 415 ? -0.537 -12.608 8.042 1.00 34.78 415 THR A CA 1
ATOM 3279 C C . THR A 1 415 ? -0.944 -14.000 7.569 1.00 34.78 415 THR A C 1
ATOM 3281 O O . THR A 1 415 ? -1.085 -14.922 8.365 1.00 34.78 415 THR A O 1
ATOM 3284 N N . LEU A 1 416 ? -1.097 -14.150 6.251 1.00 40.34 416 LEU A N 1
ATOM 3285 C CA . LEU A 1 416 ? -1.605 -15.346 5.559 1.00 40.34 416 LEU A CA 1
ATOM 3286 C C . LEU A 1 416 ? -0.492 -16.332 5.119 1.00 40.34 416 LEU A C 1
ATOM 3288 O O . LEU A 1 416 ? -0.746 -17.253 4.338 1.00 40.34 416 LEU A O 1
ATOM 3292 N N . SER A 1 417 ? 0.744 -16.160 5.606 1.00 45.66 417 SER A N 1
ATOM 3293 C CA . SER A 1 417 ? 1.938 -16.890 5.139 1.00 45.66 417 SER A CA 1
ATOM 3294 C C . SER A 1 417 ? 2.984 -17.149 6.221 1.00 45.66 417 SER A C 1
ATOM 3296 O O . SER A 1 417 ? 3.115 -16.352 7.148 1.00 45.66 417 SER A O 1
ATOM 3298 N N . TRP A 1 418 ? 3.813 -18.182 6.038 1.00 49.84 418 TRP A N 1
ATOM 3299 C CA . TRP A 1 418 ? 4.982 -18.472 6.876 1.00 49.84 418 TRP A CA 1
ATOM 3300 C C . TRP A 1 418 ? 6.216 -18.862 6.049 1.00 49.84 418 TRP A C 1
ATOM 3302 O O . TRP A 1 418 ? 6.107 -19.445 4.969 1.00 49.84 418 TRP A O 1
ATOM 3312 N N . LYS A 1 419 ? 7.414 -18.537 6.554 1.00 55.94 419 LYS A N 1
ATOM 3313 C CA . LYS A 1 419 ? 8.679 -18.922 5.913 1.00 55.94 419 LYS A CA 1
ATOM 3314 C C . LYS A 1 419 ? 9.048 -20.360 6.264 1.00 55.94 419 LYS A C 1
ATOM 3316 O O . LYS A 1 419 ? 9.028 -20.708 7.441 1.00 55.94 419 LYS A O 1
ATOM 3321 N N . TYR A 1 420 ? 9.445 -21.160 5.280 1.00 67.12 420 TYR A N 1
ATOM 3322 C CA . TYR A 1 420 ? 9.797 -22.565 5.475 1.00 67.12 420 TYR A CA 1
ATOM 3323 C C . TYR A 1 420 ? 11.081 -22.970 4.747 1.00 67.12 420 TYR A C 1
ATOM 3325 O O . TYR A 1 420 ? 11.508 -22.313 3.799 1.00 67.12 420 TYR A O 1
ATOM 3333 N N . LEU A 1 421 ? 11.690 -24.064 5.216 1.00 69.88 421 LEU A N 1
ATOM 3334 C CA . LEU A 1 421 ? 12.849 -24.706 4.598 1.00 69.88 421 LEU A CA 1
ATOM 3335 C C . LEU A 1 421 ? 12.372 -25.913 3.778 1.00 69.88 421 LEU A C 1
ATOM 3337 O O . LEU A 1 421 ? 11.599 -26.731 4.276 1.00 69.88 421 LEU A O 1
ATOM 3341 N N . THR A 1 422 ? 12.853 -26.060 2.546 1.00 82.00 422 THR A N 1
ATOM 3342 C CA . THR A 1 422 ? 12.494 -27.188 1.662 1.00 82.00 422 THR A CA 1
ATOM 3343 C C . THR A 1 422 ? 13.719 -27.743 0.947 1.00 82.00 422 THR A C 1
ATOM 3345 O O . THR A 1 422 ? 14.790 -27.153 1.026 1.00 82.00 422 THR A O 1
ATOM 3348 N N . ASN A 1 423 ? 13.610 -28.882 0.264 1.00 87.69 423 ASN A N 1
ATOM 3349 C CA . ASN A 1 423 ? 14.729 -29.432 -0.505 1.00 87.69 423 ASN A CA 1
ATOM 3350 C C . ASN A 1 423 ? 15.119 -28.479 -1.636 1.00 87.69 423 ASN A C 1
ATOM 3352 O O . ASN A 1 423 ? 14.262 -27.979 -2.363 1.00 87.69 423 ASN A O 1
ATOM 3356 N N . TYR A 1 424 ? 16.420 -28.227 -1.779 1.00 76.25 424 TYR A N 1
ATOM 3357 C CA . TYR A 1 424 ? 16.918 -27.388 -2.854 1.00 76.25 424 TYR A CA 1
ATOM 3358 C C . TYR A 1 424 ? 16.684 -28.090 -4.186 1.00 76.25 424 TYR A C 1
ATOM 3360 O O . TYR A 1 424 ? 17.153 -29.207 -4.407 1.00 76.25 424 TYR A O 1
ATOM 3368 N N . ASP A 1 425 ? 15.999 -27.392 -5.079 1.00 82.44 425 ASP A N 1
ATOM 3369 C CA . ASP A 1 425 ? 15.701 -27.857 -6.421 1.00 82.44 425 ASP A CA 1
ATOM 3370 C C . ASP A 1 425 ? 16.251 -26.785 -7.359 1.00 82.44 425 ASP A C 1
ATOM 3372 O O . ASP A 1 425 ? 15.739 -25.666 -7.355 1.00 82.44 425 ASP A O 1
ATOM 3376 N N . PRO A 1 426 ? 17.310 -27.075 -8.129 1.00 73.19 426 PRO A N 1
ATOM 3377 C CA . PRO A 1 426 ? 17.915 -26.098 -9.023 1.00 73.19 426 PRO A CA 1
ATOM 3378 C C . PRO A 1 426 ? 16.986 -25.628 -10.156 1.00 73.19 426 PRO A C 1
ATOM 3380 O O . PRO A 1 426 ? 17.344 -24.667 -10.834 1.00 73.19 426 PRO A O 1
ATOM 3383 N N . GLN A 1 427 ? 15.837 -26.279 -10.386 1.00 65.88 427 GLN A N 1
ATOM 3384 C CA . GLN A 1 427 ? 14.828 -25.860 -11.366 1.00 65.88 427 GLN A CA 1
ATOM 3385 C C . GLN A 1 427 ? 13.770 -24.909 -10.780 1.00 65.88 427 GLN A C 1
ATOM 3387 O O . GLN A 1 427 ? 13.115 -24.193 -11.539 1.00 65.88 427 GLN A O 1
ATOM 3392 N N . VAL A 1 428 ? 13.605 -24.892 -9.452 1.00 67.62 428 VAL A N 1
ATOM 3393 C CA . VAL A 1 428 ? 12.545 -24.142 -8.749 1.00 67.62 428 VAL A CA 1
ATOM 3394 C C . VAL A 1 428 ? 13.116 -23.041 -7.851 1.00 67.62 428 VAL A C 1
ATOM 3396 O O . VAL A 1 428 ? 12.545 -21.958 -7.763 1.00 67.62 428 VAL A O 1
ATOM 3399 N N . HIS A 1 429 ? 14.254 -23.292 -7.207 1.00 79.50 429 HIS A N 1
ATOM 3400 C CA . HIS A 1 429 ? 14.852 -22.422 -6.198 1.00 79.50 429 HIS A CA 1
ATOM 3401 C C . HIS A 1 429 ? 16.063 -21.661 -6.749 1.00 79.50 429 HIS A C 1
ATOM 3403 O O . HIS A 1 429 ? 16.866 -22.195 -7.520 1.00 79.50 429 HIS A O 1
ATOM 3409 N N . LEU A 1 430 ? 16.232 -20.405 -6.325 1.00 68.81 430 LEU A N 1
ATOM 3410 C CA . LEU A 1 430 ? 17.381 -19.597 -6.722 1.00 68.81 430 LEU A CA 1
ATOM 3411 C C . LEU A 1 430 ? 18.663 -20.161 -6.107 1.00 68.81 430 LEU A C 1
ATOM 3413 O O . LEU A 1 430 ? 18.698 -20.564 -4.948 1.00 68.81 430 LEU A O 1
ATOM 3417 N N . LYS A 1 431 ? 19.775 -20.101 -6.846 1.00 75.06 431 LYS A N 1
ATOM 3418 C CA . LYS A 1 431 ? 21.074 -20.597 -6.359 1.00 75.06 431 LYS A CA 1
ATOM 3419 C C . LYS A 1 431 ? 21.554 -19.905 -5.076 1.00 75.06 431 LYS A C 1
ATOM 3421 O O . LYS A 1 431 ? 22.316 -20.510 -4.326 1.00 75.06 431 LYS A O 1
ATOM 3426 N N . ILE A 1 432 ? 21.113 -18.667 -4.834 1.00 71.50 432 ILE A N 1
ATOM 3427 C CA . ILE A 1 432 ? 21.407 -17.901 -3.614 1.00 71.50 432 ILE A CA 1
ATOM 3428 C C . ILE A 1 432 ? 20.652 -18.421 -2.383 1.00 71.50 432 ILE A C 1
ATOM 3430 O O . ILE A 1 432 ? 21.167 -18.312 -1.277 1.00 71.50 432 ILE A O 1
ATOM 3434 N N . ASP A 1 433 ? 19.498 -19.057 -2.582 1.00 72.75 433 ASP A N 1
ATOM 3435 C CA . ASP A 1 433 ? 18.680 -19.627 -1.508 1.00 72.75 433 ASP A CA 1
ATOM 3436 C C . ASP A 1 433 ? 19.218 -20.991 -1.044 1.00 72.75 433 ASP A C 1
ATOM 3438 O O . ASP A 1 433 ? 18.737 -21.570 -0.074 1.00 72.75 433 ASP A O 1
ATOM 3442 N N . ARG A 1 434 ? 20.232 -21.538 -1.725 1.00 88.88 434 ARG A N 1
ATOM 3443 C CA . ARG A 1 434 ? 20.791 -22.857 -1.428 1.00 88.88 434 ARG A CA 1
ATOM 3444 C C . ARG A 1 434 ? 21.608 -22.856 -0.132 1.00 88.88 434 ARG A C 1
ATOM 3446 O O . ARG A 1 434 ? 22.713 -22.319 -0.095 1.00 88.88 434 ARG A O 1
ATOM 3453 N N . THR A 1 435 ? 21.137 -23.586 0.873 1.00 79.88 435 THR A N 1
ATOM 3454 C CA . THR A 1 435 ? 21.825 -23.832 2.148 1.00 79.88 435 THR A CA 1
ATOM 3455 C C . THR A 1 435 ? 22.028 -25.330 2.400 1.00 79.88 435 THR A C 1
ATOM 3457 O O . THR A 1 435 ? 21.283 -26.157 1.883 1.00 79.88 435 THR A O 1
ATOM 3460 N N . TRP A 1 436 ? 23.061 -25.722 3.147 1.00 84.50 436 TRP A N 1
ATOM 3461 C CA . TRP A 1 436 ? 23.324 -27.133 3.470 1.00 84.50 436 TRP A CA 1
ATOM 3462 C C . TRP A 1 436 ? 22.691 -27.507 4.811 1.00 84.50 436 TRP A C 1
ATOM 3464 O O . TRP A 1 436 ? 22.985 -26.865 5.820 1.00 84.50 436 TRP A O 1
ATOM 3474 N N . ASP A 1 437 ? 21.881 -28.567 4.841 1.00 77.19 437 ASP A N 1
ATOM 3475 C CA . ASP A 1 437 ? 21.370 -29.140 6.086 1.00 77.19 437 ASP A CA 1
ATOM 3476 C C . ASP A 1 437 ? 22.280 -30.280 6.553 1.00 77.19 437 ASP A C 1
ATOM 3478 O O . ASP A 1 437 ? 22.331 -31.353 5.952 1.00 77.19 437 ASP A O 1
ATOM 3482 N N . ALA A 1 438 ? 23.006 -30.045 7.646 1.00 64.38 438 ALA A N 1
ATOM 3483 C CA . ALA A 1 438 ? 23.943 -31.013 8.210 1.00 64.38 438 ALA A CA 1
ATOM 3484 C C . ALA A 1 438 ? 23.271 -32.210 8.913 1.00 64.38 438 ALA A C 1
ATOM 3486 O O . ALA A 1 438 ? 23.954 -33.191 9.188 1.00 64.38 438 ALA A O 1
ATOM 3487 N N . ARG A 1 439 ? 21.968 -32.144 9.224 1.00 66.38 439 ARG A N 1
ATOM 3488 C CA . ARG A 1 439 ? 21.227 -33.239 9.879 1.00 66.38 439 ARG A CA 1
ATOM 3489 C C . ARG A 1 439 ? 20.646 -34.197 8.851 1.00 66.38 439 ARG A C 1
ATOM 3491 O O . ARG A 1 439 ? 20.696 -35.405 9.043 1.00 66.38 439 ARG A O 1
ATOM 3498 N N . GLU A 1 440 ? 20.128 -33.656 7.752 1.00 70.12 440 GLU A N 1
ATOM 3499 C CA . GLU A 1 440 ? 19.609 -34.455 6.636 1.00 70.12 440 GLU A CA 1
ATOM 3500 C C . GLU A 1 440 ? 20.668 -34.787 5.583 1.00 70.12 440 GLU A C 1
ATOM 3502 O O . GLU A 1 440 ? 20.434 -35.639 4.730 1.00 70.12 440 GLU A O 1
ATOM 3507 N N . MET A 1 441 ? 21.838 -34.144 5.647 1.00 73.75 441 MET A N 1
ATOM 3508 C CA . MET A 1 441 ? 22.933 -34.299 4.686 1.00 73.75 441 MET A CA 1
ATOM 3509 C C . MET A 1 441 ? 22.483 -34.035 3.240 1.00 73.75 441 MET A C 1
ATOM 3511 O O . MET A 1 441 ? 22.894 -34.728 2.306 1.00 73.75 441 MET A O 1
ATOM 3515 N N . ILE A 1 442 ? 21.637 -33.017 3.053 1.00 78.12 442 ILE A N 1
ATOM 3516 C CA . ILE A 1 442 ? 21.130 -32.585 1.746 1.00 78.12 442 ILE A CA 1
ATOM 3517 C C . ILE A 1 442 ? 21.120 -31.059 1.629 1.00 78.12 442 ILE A C 1
ATOM 3519 O O . ILE A 1 442 ? 21.063 -30.326 2.617 1.00 78.12 442 ILE A O 1
ATOM 3523 N N . TRP A 1 443 ? 21.152 -30.565 0.391 1.00 75.81 443 TRP A N 1
ATOM 3524 C CA . TRP A 1 443 ? 20.963 -29.144 0.109 1.00 75.81 443 TRP A CA 1
ATOM 3525 C C . TRP A 1 443 ? 19.479 -28.774 0.253 1.00 75.81 443 TRP A C 1
ATOM 3527 O O . TRP A 1 443 ? 18.614 -29.401 -0.359 1.00 75.81 443 TRP A O 1
ATOM 3537 N N . LYS A 1 444 ? 19.195 -27.739 1.043 1.00 85.25 444 LYS A N 1
ATOM 3538 C CA . LYS A 1 444 ? 17.880 -27.125 1.258 1.00 85.25 444 LYS A CA 1
ATOM 3539 C C . LYS A 1 444 ? 17.825 -25.733 0.616 1.00 85.25 444 LYS A C 1
ATOM 3541 O O . LYS A 1 444 ? 18.861 -25.119 0.370 1.00 85.25 444 LYS A O 1
ATOM 3546 N N . ALA A 1 445 ? 16.630 -25.242 0.324 1.00 81.88 445 ALA A N 1
ATOM 3547 C CA . ALA A 1 445 ? 16.368 -23.855 -0.026 1.00 81.88 445 ALA A CA 1
ATOM 3548 C C . ALA A 1 445 ? 15.856 -23.115 1.221 1.00 81.88 445 ALA A C 1
ATOM 3550 O O . ALA A 1 445 ? 14.824 -23.489 1.783 1.00 81.88 445 ALA A O 1
ATOM 3551 N N . ASP A 1 446 ? 16.604 -22.106 1.661 1.00 64.25 446 ASP A N 1
ATOM 3552 C CA . ASP A 1 446 ? 16.218 -21.146 2.699 1.00 64.25 446 ASP A CA 1
ATOM 3553 C C . ASP A 1 446 ? 15.405 -19.998 2.064 1.00 64.25 446 ASP A C 1
ATOM 3555 O O . ASP A 1 446 ? 15.386 -19.845 0.846 1.00 64.25 446 ASP A O 1
ATOM 3559 N N . ASN A 1 447 ? 14.699 -19.197 2.862 1.00 64.06 447 ASN A N 1
ATOM 3560 C CA . ASN A 1 447 ? 13.896 -18.051 2.406 1.00 64.06 447 ASN A CA 1
ATOM 3561 C C . ASN A 1 447 ? 12.690 -18.386 1.493 1.00 64.06 447 ASN A C 1
ATOM 3563 O O . ASN A 1 447 ? 12.242 -17.541 0.719 1.00 64.06 447 ASN A O 1
ATOM 3567 N N . GLN A 1 448 ? 12.107 -19.581 1.620 1.00 80.69 448 GLN A N 1
ATOM 3568 C CA . GLN A 1 448 ? 10.874 -19.938 0.908 1.00 80.69 448 GLN A CA 1
ATOM 3569 C C . GLN A 1 448 ? 9.640 -19.525 1.715 1.00 80.69 448 GLN A C 1
ATOM 3571 O O . GLN A 1 448 ? 9.651 -19.588 2.943 1.00 80.69 448 GLN A O 1
ATOM 3576 N N . MET A 1 449 ? 8.567 -19.103 1.046 1.00 63.44 449 MET A N 1
ATOM 3577 C CA . MET A 1 449 ? 7.311 -18.694 1.688 1.00 63.44 449 MET A CA 1
ATOM 3578 C C . MET A 1 449 ? 6.198 -19.676 1.326 1.00 63.44 449 MET A C 1
ATOM 3580 O O . MET A 1 449 ? 5.992 -19.969 0.150 1.00 63.44 449 MET A O 1
ATOM 3584 N N . LYS A 1 450 ? 5.467 -20.171 2.327 1.00 58.78 450 LYS A N 1
ATOM 3585 C CA . LYS A 1 450 ? 4.297 -21.032 2.151 1.00 58.78 450 LYS A CA 1
ATOM 3586 C C . LYS A 1 450 ? 3.053 -20.295 2.641 1.00 58.78 450 LYS A C 1
ATOM 3588 O O . LYS A 1 450 ? 3.026 -19.766 3.751 1.00 58.78 450 LYS A O 1
ATOM 3593 N N . TRP A 1 451 ? 2.031 -20.245 1.796 1.00 58.19 451 TRP A N 1
ATOM 3594 C CA . TRP A 1 451 ? 0.742 -19.620 2.093 1.00 58.19 451 TRP A CA 1
ATOM 3595 C C . TRP A 1 451 ? -0.241 -20.693 2.568 1.00 58.19 451 TRP A C 1
ATOM 3597 O O . TRP A 1 451 ? -0.273 -21.784 2.000 1.00 58.19 451 TRP A O 1
ATOM 3607 N N . TYR A 1 452 ? -1.031 -20.403 3.607 1.00 50.34 452 TYR A N 1
ATOM 3608 C CA . TYR A 1 452 ? -2.045 -21.345 4.121 1.00 50.34 452 TYR A CA 1
ATOM 3609 C C . TYR A 1 452 ? -3.270 -21.456 3.207 1.00 50.34 452 TYR A C 1
ATOM 3611 O O . TYR A 1 452 ? -4.010 -22.435 3.259 1.00 50.34 452 TYR A O 1
ATOM 3619 N N . LEU A 1 453 ? -3.476 -20.434 2.380 1.00 53.56 453 LEU A N 1
ATOM 3620 C CA . LEU A 1 453 ? -4.564 -20.299 1.431 1.00 53.56 453 LEU A CA 1
ATOM 3621 C C . LEU A 1 453 ? -3.983 -19.766 0.128 1.00 53.56 453 LEU A C 1
ATOM 3623 O O . LEU A 1 453 ? -3.175 -18.839 0.133 1.00 53.56 453 LEU A O 1
ATOM 3627 N N . THR A 1 454 ? -4.402 -20.348 -0.986 1.00 50.03 454 THR A N 1
ATOM 3628 C CA . THR A 1 454 ? -4.116 -19.827 -2.323 1.00 50.03 454 THR A CA 1
ATOM 3629 C C . THR A 1 454 ? -5.363 -19.151 -2.876 1.00 50.03 454 THR A C 1
ATOM 3631 O O . THR A 1 454 ? -6.483 -19.570 -2.573 1.00 50.03 454 THR A O 1
ATOM 3634 N N . GLU A 1 455 ? -5.191 -18.112 -3.687 1.00 38.91 455 GLU A N 1
ATOM 3635 C CA . GLU A 1 455 ? -6.307 -17.414 -4.326 1.00 38.91 455 GLU A CA 1
ATOM 3636 C C . GLU A 1 455 ? -7.202 -18.404 -5.101 1.00 38.91 455 GLU A C 1
ATOM 3638 O O . GLU A 1 455 ? -6.710 -19.237 -5.863 1.00 38.91 455 GLU A O 1
ATOM 3643 N N . GLY A 1 456 ? -8.515 -18.366 -4.840 1.00 44.75 456 GLY A N 1
ATOM 3644 C CA . GLY A 1 456 ? -9.494 -19.319 -5.384 1.00 44.75 456 GLY A CA 1
ATOM 3645 C C . GLY A 1 456 ? -9.795 -20.550 -4.514 1.00 44.75 456 GLY A C 1
ATOM 3646 O O . GLY A 1 456 ? -10.600 -21.386 -4.918 1.00 44.75 456 GLY A O 1
ATOM 3647 N N . THR A 1 457 ? -9.193 -20.674 -3.326 1.00 50.56 457 THR A N 1
ATOM 3648 C CA . THR A 1 457 ? -9.557 -21.729 -2.360 1.00 50.56 457 THR A CA 1
ATOM 3649 C C . THR A 1 457 ? -10.924 -21.428 -1.738 1.00 50.56 457 THR A C 1
ATOM 3651 O O . THR A 1 457 ? -11.103 -20.368 -1.146 1.00 50.56 457 THR A O 1
ATOM 3654 N N . ASP A 1 458 ? -11.878 -22.357 -1.849 1.00 45.97 458 ASP A N 1
ATOM 3655 C CA . ASP A 1 458 ? -13.194 -22.257 -1.203 1.00 45.97 458 ASP A CA 1
ATOM 3656 C C . ASP A 1 458 ? -13.056 -22.552 0.300 1.00 45.97 458 ASP A C 1
ATOM 3658 O O . ASP A 1 458 ? -12.806 -23.691 0.712 1.00 45.97 458 ASP A O 1
ATOM 3662 N N . VAL A 1 459 ? -13.134 -21.503 1.121 1.00 46.12 459 VAL A N 1
ATOM 3663 C CA . VAL A 1 459 ? -12.943 -21.577 2.573 1.00 46.12 459 VAL A CA 1
ATOM 3664 C C . VAL A 1 459 ? -14.306 -21.460 3.242 1.00 46.12 459 VAL A C 1
ATOM 3666 O O . VAL A 1 459 ? -14.899 -20.389 3.318 1.00 46.12 459 VAL A O 1
ATOM 3669 N N . CYS A 1 460 ? -14.828 -22.584 3.722 1.00 39.62 460 CYS A N 1
ATOM 3670 C CA . CYS A 1 460 ? -16.058 -22.601 4.505 1.00 39.62 460 CYS A CA 1
ATOM 3671 C C . CYS A 1 460 ? -15.744 -22.112 5.930 1.00 39.62 460 CYS A C 1
ATOM 3673 O O . CYS A 1 460 ? -14.838 -22.665 6.557 1.00 39.62 460 CYS A O 1
ATOM 3675 N N . GLU A 1 461 ? -16.494 -21.132 6.456 1.00 42.88 461 GLU A N 1
ATOM 3676 C CA . GLU A 1 461 ? -16.266 -20.477 7.767 1.00 42.88 461 GLU A CA 1
ATOM 3677 C C . GLU A 1 461 ? -16.140 -21.454 8.960 1.00 42.88 461 GLU A C 1
ATOM 3679 O O . GLU A 1 461 ? -15.658 -21.085 10.026 1.00 42.88 461 GLU A O 1
ATOM 3684 N N . THR A 1 462 ? -16.532 -22.723 8.793 1.00 35.62 462 THR A N 1
ATOM 3685 C CA . THR A 1 462 ? -16.575 -23.738 9.854 1.00 35.62 462 THR A CA 1
ATOM 3686 C C . THR A 1 462 ? -15.541 -24.869 9.733 1.00 35.62 462 THR A C 1
ATOM 3688 O O . THR A 1 462 ? -15.564 -25.781 10.561 1.00 35.62 462 THR A O 1
ATOM 3691 N N . LYS A 1 463 ? -14.663 -24.902 8.712 1.00 41.88 463 LYS A N 1
ATOM 3692 C CA . LYS A 1 463 ? -13.778 -26.065 8.453 1.00 41.88 463 LYS A CA 1
ATOM 3693 C C . LYS A 1 463 ? -12.287 -25.728 8.618 1.00 41.88 463 LYS A C 1
ATOM 3695 O O . LYS A 1 463 ? -11.744 -24.916 7.881 1.00 41.88 463 LYS A O 1
ATOM 3700 N N . ALA A 1 464 ? -11.611 -26.400 9.556 1.00 42.28 464 ALA A N 1
ATOM 3701 C CA . ALA A 1 464 ? -10.189 -26.180 9.846 1.00 42.28 464 ALA A CA 1
ATOM 3702 C C . ALA A 1 464 ? -9.259 -26.619 8.693 1.00 42.28 464 ALA A C 1
ATOM 3704 O O . ALA A 1 464 ? -9.387 -27.732 8.174 1.00 42.28 464 ALA A O 1
ATOM 3705 N N . ILE A 1 465 ? -8.286 -25.769 8.352 1.00 50.81 465 ILE A N 1
ATOM 3706 C CA . ILE A 1 465 ? -7.206 -26.042 7.387 1.00 50.81 465 ILE A CA 1
ATOM 3707 C C . ILE A 1 465 ? -6.110 -26.859 8.094 1.00 50.81 465 ILE A C 1
ATOM 3709 O O . ILE A 1 465 ? -5.760 -26.565 9.235 1.00 50.81 465 ILE A O 1
ATOM 3713 N N . ARG A 1 466 ? -5.578 -27.907 7.448 1.00 52.06 466 ARG A N 1
ATOM 3714 C CA . ARG A 1 466 ? -4.557 -28.812 8.017 1.00 52.06 466 ARG A CA 1
ATOM 3715 C C . ARG A 1 466 ? -3.344 -28.905 7.090 1.00 52.06 466 ARG A C 1
ATOM 3717 O O . ARG A 1 466 ? -3.525 -29.012 5.882 1.00 52.06 466 ARG A O 1
ATOM 3724 N N . ASP A 1 467 ? -2.138 -28.941 7.654 1.00 53.47 467 ASP A N 1
ATOM 3725 C CA . ASP A 1 467 ? -0.875 -29.167 6.933 1.00 53.47 467 ASP A CA 1
ATOM 3726 C C . ASP A 1 467 ? -0.013 -30.192 7.697 1.00 53.47 467 ASP A C 1
ATOM 3728 O O . ASP A 1 467 ? -0.211 -30.406 8.894 1.00 53.47 467 ASP A O 1
ATOM 3732 N N . SER A 1 468 ? 0.903 -30.870 7.005 1.00 53.66 468 SER A N 1
ATOM 3733 C CA . SER A 1 468 ? 1.745 -31.932 7.581 1.00 53.66 468 SER A CA 1
ATOM 3734 C C . SER A 1 468 ? 3.142 -31.418 7.933 1.00 53.66 468 SER A C 1
ATOM 3736 O O . SER A 1 468 ? 3.702 -30.595 7.211 1.00 53.66 468 SER A O 1
ATOM 3738 N N . TYR A 1 469 ? 3.740 -31.948 9.003 1.00 57.91 469 TYR A N 1
ATOM 3739 C CA . TYR A 1 469 ? 5.130 -31.681 9.393 1.00 57.91 469 TYR A CA 1
ATOM 3740 C C . TYR A 1 469 ? 5.856 -32.986 9.749 1.00 57.91 469 TYR A C 1
ATOM 3742 O O . TYR A 1 469 ? 5.226 -34.026 9.946 1.00 57.91 469 TYR A O 1
ATOM 3750 N N . TYR A 1 470 ? 7.187 -32.938 9.821 1.00 58.75 470 TYR A N 1
ATOM 3751 C CA . TYR A 1 470 ? 8.017 -34.055 10.272 1.00 58.75 470 TYR A CA 1
ATOM 3752 C C . TYR A 1 470 ? 9.172 -33.556 11.151 1.00 58.75 470 TYR A C 1
ATOM 3754 O O . TYR A 1 470 ? 9.543 -32.382 11.101 1.00 58.75 470 TYR A O 1
ATOM 3762 N N . ARG A 1 471 ? 9.743 -34.452 11.964 1.00 54.94 471 ARG A N 1
ATOM 3763 C CA . ARG A 1 471 ? 10.891 -34.180 12.837 1.00 54.94 471 ARG A CA 1
ATOM 3764 C C . ARG A 1 471 ? 11.871 -35.345 12.800 1.00 54.94 471 ARG A C 1
ATOM 3766 O O . ARG A 1 471 ? 11.463 -36.499 12.708 1.00 54.94 471 ARG A O 1
ATOM 3773 N N . LEU A 1 472 ? 13.157 -35.032 12.890 1.00 59.94 472 LEU A N 1
ATOM 3774 C CA . LEU A 1 472 ? 14.235 -36.016 12.925 1.00 59.94 472 LEU A CA 1
ATOM 3775 C C . LEU A 1 472 ? 14.721 -36.215 14.359 1.00 59.94 472 LEU A C 1
ATOM 3777 O O . LEU A 1 472 ? 14.852 -35.246 15.108 1.00 59.94 472 LEU A O 1
ATOM 3781 N N . TYR A 1 473 ? 15.011 -37.466 14.710 1.00 57.38 473 TYR A N 1
ATOM 3782 C CA . TYR A 1 473 ? 15.587 -37.855 15.993 1.00 57.38 473 TYR A CA 1
ATOM 3783 C C . TYR A 1 473 ? 16.895 -38.600 15.749 1.00 57.38 473 TYR A C 1
ATOM 3785 O O . TYR A 1 473 ? 16.954 -39.487 14.900 1.00 57.38 473 TYR A O 1
ATOM 3793 N N . ASP A 1 474 ? 17.922 -38.292 16.538 1.00 59.22 474 ASP A N 1
ATOM 3794 C CA . ASP A 1 474 ? 19.239 -38.929 16.405 1.00 59.22 474 ASP A CA 1
ATOM 3795 C C . ASP A 1 474 ? 19.228 -40.417 16.815 1.00 59.22 474 ASP A C 1
ATOM 3797 O O . ASP A 1 474 ? 20.162 -41.162 16.514 1.00 59.22 474 ASP A O 1
ATOM 3801 N N . LYS A 1 475 ? 18.181 -40.868 17.524 1.00 58.09 475 LYS A N 1
ATOM 3802 C CA . LYS A 1 475 ? 17.944 -42.262 17.938 1.00 58.09 475 LYS A CA 1
ATOM 3803 C C . LYS A 1 475 ? 16.440 -42.575 17.924 1.00 58.09 475 LYS A C 1
ATOM 3805 O O . LYS A 1 475 ? 15.655 -41.651 18.135 1.00 58.09 475 LYS A O 1
ATOM 3810 N N . PRO A 1 476 ? 16.022 -43.845 17.736 1.00 57.09 476 PRO A N 1
ATOM 3811 C CA . PRO A 1 476 ? 14.611 -44.227 17.789 1.00 57.09 476 PRO A CA 1
ATOM 3812 C C . PRO A 1 476 ? 14.028 -43.916 19.179 1.00 57.09 476 PRO A C 1
ATOM 3814 O O . PRO A 1 476 ? 14.529 -44.461 20.168 1.00 57.09 476 PRO A O 1
ATOM 3817 N N . PRO A 1 477 ? 13.016 -43.042 19.292 1.00 59.41 477 PRO A N 1
ATOM 3818 C CA . PRO A 1 477 ? 12.421 -42.715 20.582 1.00 59.41 477 PRO A CA 1
ATOM 3819 C C . PRO A 1 477 ? 11.540 -43.873 21.074 1.00 59.41 477 PRO A C 1
ATOM 3821 O O . PRO A 1 477 ? 10.773 -44.449 20.305 1.00 59.41 477 PRO A O 1
ATOM 3824 N N . SER A 1 478 ? 11.642 -44.222 22.360 1.00 50.59 478 SER A N 1
ATOM 3825 C CA . SER A 1 478 ? 10.805 -45.252 23.001 1.00 50.59 478 SER A CA 1
ATOM 3826 C C . SER A 1 478 ? 9.384 -44.766 23.311 1.00 50.59 478 SER A C 1
ATOM 3828 O O . SER A 1 478 ? 8.471 -45.574 23.434 1.00 50.59 478 SER A O 1
ATOM 3830 N N . GLU A 1 479 ? 9.201 -43.452 23.421 1.00 48.75 479 GLU A N 1
ATOM 3831 C CA . GLU A 1 479 ? 7.927 -42.759 23.590 1.00 48.75 479 GLU A CA 1
ATOM 3832 C C . GLU A 1 479 ? 8.084 -41.359 22.979 1.00 48.75 479 GLU A C 1
ATOM 3834 O O . GLU A 1 479 ? 9.124 -40.719 23.156 1.00 48.75 479 GLU A O 1
ATOM 3839 N N . ILE A 1 480 ? 7.086 -40.895 22.223 1.00 46.88 480 ILE A N 1
ATOM 3840 C CA . ILE A 1 480 ? 7.065 -39.547 21.644 1.00 46.88 480 ILE A CA 1
ATOM 3841 C C . ILE A 1 480 ? 5.944 -38.775 22.335 1.00 46.88 480 ILE A C 1
ATOM 3843 O O . ILE A 1 480 ? 4.772 -38.956 22.015 1.00 46.88 480 ILE A O 1
ATOM 3847 N N . VAL A 1 481 ? 6.312 -37.913 23.282 1.00 40.47 481 VAL A N 1
ATOM 3848 C CA . VAL A 1 481 ? 5.409 -36.912 23.861 1.00 40.47 481 VAL A CA 1
ATOM 3849 C C . VAL A 1 481 ? 5.745 -35.577 23.206 1.00 40.47 481 VAL A C 1
ATOM 3851 O O . VAL A 1 481 ? 6.795 -34.996 23.477 1.00 40.47 481 VAL A O 1
ATOM 3854 N N . GLU A 1 482 ? 4.882 -35.110 22.304 1.00 38.88 482 GLU A N 1
ATOM 3855 C CA . GLU A 1 482 ? 5.038 -33.811 21.646 1.00 38.88 482 GLU A CA 1
ATOM 3856 C C . GLU A 1 482 ? 3.961 -32.826 22.099 1.00 38.88 482 GLU A C 1
ATOM 3858 O O . GLU A 1 482 ? 2.763 -33.090 22.008 1.00 38.88 482 GLU A O 1
ATOM 3863 N N . THR A 1 483 ? 4.408 -31.649 22.534 1.00 35.44 483 THR A N 1
ATOM 3864 C CA . THR A 1 483 ? 3.563 -30.468 22.713 1.00 35.44 483 THR A CA 1
ATOM 3865 C C . THR A 1 483 ? 3.657 -29.636 21.439 1.00 35.44 483 THR A C 1
ATOM 3867 O O . THR A 1 483 ? 4.691 -29.021 21.167 1.00 35.44 483 THR A O 1
ATOM 3870 N N . LEU A 1 484 ? 2.595 -29.652 20.636 1.00 31.41 484 LEU A N 1
ATOM 3871 C CA . LEU A 1 484 ? 2.472 -28.839 19.429 1.00 31.41 484 LEU A CA 1
ATOM 3872 C C . LEU A 1 484 ? 2.022 -27.423 19.789 1.00 31.41 484 LEU A C 1
ATOM 3874 O O . LEU A 1 484 ? 0.960 -27.233 20.377 1.00 31.41 484 LEU A O 1
ATOM 3878 N N . TRP A 1 485 ? 2.818 -26.437 19.388 1.00 33.03 485 TRP A N 1
ATOM 3879 C CA . TRP A 1 485 ? 2.490 -25.019 19.489 1.00 33.03 485 TRP A CA 1
ATOM 3880 C C . TRP A 1 485 ? 2.235 -24.507 18.069 1.00 33.03 485 TRP A C 1
ATOM 3882 O O . TRP A 1 485 ? 3.147 -24.540 17.244 1.00 33.03 485 TRP A O 1
ATOM 3892 N N . TYR A 1 486 ? 1.015 -24.068 17.756 1.00 33.28 486 TYR A N 1
ATOM 3893 C CA . TYR A 1 486 ? 0.718 -23.385 16.495 1.00 33.28 486 TYR A CA 1
ATOM 3894 C C . TYR A 1 486 ? 0.084 -22.021 16.778 1.00 33.28 486 TYR A C 1
ATOM 3896 O O . TYR A 1 486 ? -0.669 -21.869 17.735 1.00 33.28 486 TYR A O 1
ATOM 3904 N N . SER A 1 487 ? 0.436 -21.034 15.952 1.00 29.88 487 SER A N 1
ATOM 3905 C CA . SER A 1 487 ? -0.008 -19.641 16.035 1.00 29.88 487 SER A CA 1
ATOM 3906 C C . SER A 1 487 ? -0.964 -19.373 14.875 1.00 29.88 487 SER A C 1
ATOM 3908 O O . SER A 1 487 ? -0.555 -19.357 13.715 1.00 29.88 487 SER A O 1
ATOM 3910 N N . ALA A 1 488 ? -2.247 -19.206 15.183 1.00 33.75 488 ALA A N 1
ATOM 3911 C CA . ALA A 1 488 ? -3.175 -18.482 14.324 1.00 33.75 488 ALA A CA 1
ATOM 3912 C C . ALA A 1 488 ? -3.283 -17.098 14.950 1.00 33.75 488 ALA A C 1
ATOM 3914 O O . ALA A 1 488 ? -4.077 -16.901 15.855 1.00 33.75 488 ALA A O 1
ATOM 3915 N N . HIS A 1 489 ? -2.372 -16.211 14.566 1.00 28.56 489 HIS A N 1
ATOM 3916 C CA . HIS A 1 489 ? -2.156 -14.956 15.270 1.00 28.56 489 HIS A CA 1
ATOM 3917 C C . HIS A 1 489 ? -2.050 -15.070 16.789 1.00 28.56 489 HIS A C 1
ATOM 3919 O O . HIS A 1 489 ? -2.977 -14.756 17.514 1.00 28.56 489 HIS A O 1
ATOM 3925 N N . ASP A 1 490 ? -0.870 -15.521 17.219 1.00 28.20 490 ASP A N 1
ATOM 3926 C CA . ASP A 1 490 ? -0.274 -15.388 18.553 1.00 28.20 490 ASP A CA 1
ATOM 3927 C C . ASP A 1 490 ? -1.270 -15.164 19.709 1.00 28.20 490 ASP A C 1
ATOM 3929 O O . ASP A 1 490 ? -1.285 -14.098 20.319 1.00 28.20 490 ASP A O 1
ATOM 3933 N N . ASP A 1 491 ? -2.014 -16.216 20.070 1.00 25.94 491 ASP A N 1
ATOM 3934 C CA . ASP A 1 491 ? -2.312 -16.486 21.474 1.00 25.94 491 ASP A CA 1
ATOM 3935 C C . ASP A 1 491 ? -2.005 -17.951 21.814 1.00 25.94 491 ASP A C 1
ATOM 3937 O O . ASP A 1 491 ? -2.281 -18.899 21.069 1.00 25.94 491 ASP A O 1
ATOM 3941 N N . LEU A 1 492 ? -1.356 -18.122 22.959 1.00 27.38 492 LEU A N 1
ATOM 3942 C CA . LEU A 1 492 ? -1.036 -19.403 23.558 1.00 27.38 492 LEU A CA 1
ATOM 3943 C C . LEU A 1 492 ? -2.289 -19.981 24.226 1.00 27.38 492 LEU A C 1
ATOM 3945 O O . LEU A 1 492 ? -2.960 -19.317 25.010 1.00 27.38 492 LEU A O 1
ATOM 3949 N N . SER A 1 493 ? -2.463 -21.291 24.036 1.00 27.69 493 SER A N 1
ATOM 3950 C CA . SER A 1 493 ? -3.265 -22.252 24.814 1.00 27.69 493 SER A CA 1
ATOM 3951 C C . SER A 1 493 ? -4.692 -22.564 24.342 1.00 27.69 493 SER A C 1
ATOM 3953 O O . SER A 1 493 ? -5.674 -21.985 24.789 1.00 27.69 493 SER A O 1
ATOM 3955 N N . LEU A 1 494 ? -4.797 -23.665 23.592 1.00 23.84 494 LEU A N 1
ATOM 3956 C CA . LEU A 1 494 ? -5.776 -24.722 23.852 1.00 23.84 494 LEU A CA 1
ATOM 3957 C C . LEU A 1 494 ? -5.090 -26.068 23.578 1.00 23.84 494 LEU A C 1
ATOM 3959 O O . LEU A 1 494 ? -4.783 -26.412 22.440 1.00 23.84 494 LEU A O 1
ATOM 3963 N N . GLY A 1 495 ? -4.786 -26.807 24.647 1.00 23.47 495 GLY A N 1
ATOM 3964 C CA . GLY A 1 495 ? -4.264 -28.166 24.543 1.00 23.47 495 GLY A CA 1
ATOM 3965 C C . GLY A 1 495 ? -5.361 -29.114 24.068 1.00 23.47 495 GLY A C 1
ATOM 3966 O O . GLY A 1 495 ? -6.385 -29.251 24.733 1.00 23.47 495 GLY A O 1
ATOM 3967 N N . ILE A 1 496 ? -5.138 -29.786 22.939 1.00 23.06 496 ILE A N 1
ATOM 3968 C CA . ILE A 1 496 ? -5.946 -30.925 22.497 1.00 23.06 496 ILE A CA 1
ATOM 3969 C C . ILE A 1 496 ? -5.034 -32.149 22.477 1.00 23.06 496 ILE A C 1
ATOM 3971 O O . ILE A 1 496 ? -4.098 -32.235 21.686 1.00 23.06 496 ILE A O 1
ATOM 3975 N N . THR A 1 497 ? -5.314 -33.108 23.355 1.00 23.88 497 THR A N 1
ATOM 3976 C CA . THR A 1 497 ? -4.734 -34.452 23.303 1.00 23.88 497 THR A CA 1
ATOM 3977 C C . THR A 1 497 ? -5.522 -35.272 22.283 1.00 23.88 497 THR A C 1
ATOM 3979 O O . THR A 1 497 ? -6.709 -35.506 22.494 1.00 23.88 497 THR A O 1
ATOM 3982 N N . LEU A 1 498 ? -4.897 -35.726 21.191 1.00 22.81 498 LEU A N 1
ATOM 3983 C CA . LEU A 1 498 ? -5.500 -36.715 20.289 1.00 22.81 498 LEU A CA 1
ATOM 3984 C C . LEU A 1 498 ? -4.483 -37.774 19.849 1.00 22.81 498 LEU A C 1
ATOM 3986 O O . LEU A 1 498 ? -3.410 -37.477 19.331 1.00 22.81 498 LEU A O 1
ATOM 3990 N N . THR A 1 499 ? -4.875 -39.020 20.091 1.00 23.61 499 THR A N 1
ATOM 3991 C CA . THR A 1 499 ? -4.177 -40.279 19.823 1.00 23.61 499 THR A CA 1
ATOM 3992 C C . THR A 1 499 ? -4.200 -40.626 18.329 1.00 23.61 499 THR A C 1
ATOM 3994 O O . THR A 1 499 ? -5.225 -40.477 17.664 1.00 23.61 499 THR A O 1
ATOM 3997 N N . THR A 1 500 ? -3.082 -41.117 17.795 1.00 22.70 500 THR A N 1
ATOM 3998 C CA . THR A 1 500 ? -2.900 -41.523 16.392 1.00 22.70 500 THR A CA 1
ATOM 3999 C C . THR A 1 500 ? -3.449 -42.923 16.095 1.00 22.70 500 THR A C 1
ATOM 4001 O O . THR A 1 500 ? -3.212 -43.864 16.848 1.00 22.70 500 THR A O 1
ATOM 4004 N N . LEU A 1 501 ? -4.088 -43.085 14.928 1.00 22.30 501 LEU A N 1
ATOM 4005 C CA . LEU A 1 501 ? -4.262 -44.371 14.239 1.00 22.30 501 LEU A CA 1
ATOM 4006 C C . LEU A 1 501 ? -3.868 -44.218 12.761 1.00 22.30 501 LEU A C 1
ATOM 4008 O O . LEU A 1 501 ? -4.287 -43.286 12.079 1.00 22.30 501 LEU A O 1
ATOM 4012 N N . THR A 1 502 ? -3.021 -45.133 12.298 1.00 25.88 502 THR A N 1
ATOM 4013 C CA . THR A 1 502 ? -2.433 -45.238 10.956 1.00 25.88 502 THR A CA 1
ATOM 4014 C C . THR A 1 502 ? -3.338 -46.003 9.983 1.00 25.88 502 THR A C 1
ATOM 4016 O O . THR A 1 502 ? -4.031 -46.926 10.401 1.00 25.88 502 THR A O 1
ATOM 4019 N N . THR A 1 503 ? -3.295 -45.683 8.677 1.00 24.97 503 THR A N 1
ATOM 4020 C CA . THR A 1 503 ? -3.325 -46.654 7.546 1.00 24.97 503 THR A CA 1
ATOM 4021 C C . THR A 1 503 ? -3.182 -45.986 6.160 1.00 24.97 503 THR A C 1
ATOM 4023 O O . THR A 1 503 ? -3.350 -44.783 6.005 1.00 24.97 503 THR A O 1
ATOM 4026 N N . GLN A 1 504 ? -2.756 -46.807 5.191 1.00 24.30 504 GLN A N 1
ATOM 4027 C CA . GLN A 1 504 ? -2.070 -46.547 3.910 1.00 24.30 504 GLN A CA 1
ATOM 4028 C C . GLN A 1 504 ? -2.989 -46.373 2.655 1.00 24.30 504 GLN A C 1
ATOM 4030 O O . GLN A 1 504 ? -4.203 -46.507 2.786 1.00 24.30 504 GLN A O 1
ATOM 4035 N N . PRO A 1 505 ? -2.438 -46.066 1.445 1.00 27.83 505 PRO A N 1
ATOM 4036 C CA . PRO A 1 505 ? -3.120 -45.398 0.317 1.00 27.83 505 PRO A CA 1
ATOM 4037 C C . PRO A 1 505 ? -3.558 -46.327 -0.840 1.00 27.83 505 PRO A C 1
ATOM 4039 O O . PRO A 1 505 ? -3.094 -47.459 -0.919 1.00 27.83 505 PRO A O 1
ATOM 4042 N N . ASN A 1 506 ? -4.357 -45.820 -1.802 1.00 24.06 506 ASN A N 1
ATOM 4043 C CA . ASN A 1 506 ? -4.466 -46.392 -3.162 1.00 24.06 506 ASN A CA 1
ATOM 4044 C C . ASN A 1 506 ? -4.910 -45.393 -4.269 1.00 24.06 506 ASN A C 1
ATOM 4046 O O . ASN A 1 506 ? -5.528 -44.369 -3.994 1.00 24.06 506 ASN A O 1
ATOM 4050 N N . ARG A 1 507 ? -4.512 -45.725 -5.513 1.00 24.70 507 ARG A N 1
ATOM 4051 C CA . ARG A 1 507 ? -4.419 -44.964 -6.793 1.00 24.70 507 ARG A CA 1
ATOM 4052 C C . ARG A 1 507 ? -5.713 -44.889 -7.675 1.00 24.70 507 ARG A C 1
ATOM 4054 O O . ARG A 1 507 ? -6.679 -45.564 -7.339 1.00 24.70 507 ARG A O 1
ATOM 4061 N N . PRO A 1 508 ? -5.716 -44.120 -8.808 1.00 31.77 508 PRO A N 1
ATOM 4062 C CA . PRO A 1 508 ? -6.899 -43.670 -9.589 1.00 31.77 508 PRO A CA 1
ATOM 4063 C C . PRO A 1 508 ? -7.087 -44.311 -10.998 1.00 31.77 508 PRO A C 1
ATOM 4065 O O . PRO A 1 508 ? -6.206 -45.032 -11.463 1.00 31.77 508 PRO A O 1
ATOM 4068 N N . SER A 1 509 ? -8.178 -43.969 -11.724 1.00 22.39 509 SER A N 1
ATOM 4069 C CA . SER A 1 509 ? -8.386 -44.292 -13.164 1.00 22.39 509 SER A CA 1
ATOM 4070 C C . SER A 1 509 ? -9.350 -43.355 -13.958 1.00 22.39 509 SER A C 1
ATOM 4072 O O . SER A 1 509 ? -10.487 -43.164 -13.539 1.00 22.39 509 SER A O 1
ATOM 4074 N N . SER A 1 510 ? -8.836 -42.824 -15.092 1.00 23.61 510 SER A N 1
ATOM 4075 C CA . SER A 1 510 ? -9.330 -42.464 -16.472 1.00 23.61 510 SER A CA 1
ATOM 4076 C C . SER A 1 510 ? -10.828 -42.440 -16.919 1.00 23.61 510 SER A C 1
ATOM 4078 O O . SER A 1 510 ? -11.605 -43.136 -16.288 1.00 23.61 510 SER A O 1
ATOM 4080 N N . VAL A 1 511 ? -11.348 -41.900 -18.066 1.00 23.47 511 VAL A N 1
ATOM 4081 C CA . VAL A 1 511 ? -11.070 -40.967 -19.233 1.00 23.47 511 VAL A CA 1
ATOM 4082 C C . VAL A 1 511 ? -12.362 -40.945 -20.154 1.00 23.47 511 VAL A C 1
ATOM 4084 O O . VAL A 1 511 ? -13.128 -41.901 -20.068 1.00 23.47 511 VAL A O 1
ATOM 4087 N N . ALA A 1 512 ? -12.523 -39.944 -21.071 1.00 22.19 512 ALA A N 1
ATOM 4088 C CA . ALA A 1 512 ? -13.268 -39.882 -22.391 1.00 22.19 512 ALA A CA 1
ATOM 4089 C C . ALA A 1 512 ? -14.696 -39.248 -22.448 1.00 22.19 512 ALA A C 1
ATOM 4091 O O . ALA A 1 512 ? -15.431 -39.384 -21.481 1.00 22.19 512 ALA A O 1
ATOM 4092 N N . SER A 1 513 ? -15.266 -38.671 -23.541 1.00 21.89 513 SER A N 1
ATOM 4093 C CA . SER A 1 513 ? -14.904 -37.846 -24.743 1.00 21.89 513 SER A CA 1
ATOM 4094 C C . SER A 1 513 ? -16.168 -37.631 -25.644 1.00 21.89 513 SER A C 1
ATOM 4096 O O . SER A 1 513 ? -17.145 -38.346 -25.448 1.00 21.89 513 SER A O 1
ATOM 4098 N N . HIS A 1 514 ? -16.081 -36.753 -26.678 1.00 22.98 514 HIS A N 1
ATOM 4099 C CA . HIS A 1 514 ? -16.962 -36.522 -27.879 1.00 22.98 514 HIS A CA 1
ATOM 4100 C C . HIS A 1 514 ? -18.071 -35.443 -27.796 1.00 22.98 514 HIS A C 1
ATOM 4102 O O . HIS A 1 514 ? -18.626 -35.246 -26.726 1.00 22.98 514 HIS A O 1
ATOM 4108 N N . ASN A 1 515 ? -18.547 -34.745 -28.852 1.00 22.34 515 ASN A N 1
ATOM 4109 C CA . ASN A 1 515 ? -18.131 -34.331 -30.224 1.00 22.34 515 ASN A CA 1
ATOM 4110 C C . ASN A 1 515 ? -19.187 -33.292 -30.744 1.00 22.34 515 ASN A C 1
ATOM 4112 O O . ASN A 1 515 ? -20.312 -33.291 -30.251 1.00 22.34 515 ASN A O 1
ATOM 4116 N N . LEU A 1 516 ? -18.868 -32.472 -31.764 1.00 21.61 516 LEU A N 1
ATOM 4117 C CA . LEU A 1 516 ? -19.751 -31.530 -32.515 1.00 21.61 516 LEU A CA 1
ATOM 4118 C C . LEU A 1 516 ? -19.690 -31.807 -34.048 1.00 21.61 516 LEU A C 1
ATOM 4120 O O . LEU A 1 516 ? -18.694 -32.382 -34.488 1.00 21.61 516 LEU A O 1
ATOM 4124 N N . PRO A 1 517 ? -20.659 -31.334 -34.871 1.00 23.34 517 PRO A N 1
ATOM 4125 C CA . PRO A 1 517 ? -20.485 -31.055 -36.325 1.00 23.34 517 PRO A CA 1
ATOM 4126 C C . PRO A 1 517 ? -20.972 -29.620 -36.719 1.00 23.34 517 PRO A C 1
ATOM 4128 O O . PRO A 1 517 ? -21.919 -29.138 -36.108 1.00 23.34 517 PRO A O 1
ATOM 4131 N N . GLN A 1 518 ? -20.331 -28.774 -37.555 1.00 22.64 518 GLN A N 1
ATOM 4132 C CA . GLN A 1 518 ? -19.917 -28.727 -38.991 1.00 22.64 518 GLN A CA 1
ATOM 4133 C C . GLN A 1 518 ? -20.614 -27.576 -39.785 1.00 22.64 518 GLN A C 1
ATOM 4135 O O . GLN A 1 518 ? -21.665 -27.081 -39.398 1.00 22.64 518 GLN A O 1
ATOM 4140 N N . THR A 1 519 ? -19.942 -27.131 -40.858 1.00 25.39 519 THR A N 1
ATOM 4141 C CA . THR A 1 519 ? -19.880 -25.810 -41.549 1.00 25.39 519 THR A CA 1
ATOM 4142 C C . THR A 1 519 ? -20.677 -25.670 -42.870 1.00 25.39 519 THR A C 1
ATOM 4144 O O . THR A 1 519 ? -21.096 -26.678 -43.427 1.00 25.39 519 THR A O 1
ATOM 4147 N N . SER A 1 520 ? -20.691 -24.470 -43.491 1.00 21.34 520 SER A N 1
ATOM 4148 C CA . SER A 1 520 ? -20.696 -24.303 -44.971 1.00 21.34 520 SER A CA 1
ATOM 4149 C C . SER A 1 520 ? -19.992 -23.010 -45.459 1.00 21.34 520 SER A C 1
ATOM 4151 O O . SER A 1 520 ? -20.011 -22.002 -44.758 1.00 21.34 520 SER A O 1
ATOM 4153 N N . SER A 1 521 ? -19.376 -23.063 -46.653 1.00 21.91 521 SER A N 1
ATOM 4154 C CA . SER A 1 521 ? -18.357 -22.160 -47.243 1.00 21.91 521 SER A CA 1
ATOM 4155 C C . SER A 1 521 ? -18.806 -21.397 -48.514 1.00 21.91 521 SER A C 1
ATOM 4157 O O . SER A 1 521 ? -19.841 -21.728 -49.089 1.00 21.91 521 SER A O 1
ATOM 4159 N N . ALA A 1 522 ? -17.985 -20.439 -48.995 1.00 19.62 522 ALA A N 1
ATOM 4160 C CA . ALA A 1 522 ? -17.884 -20.014 -50.409 1.00 19.62 522 ALA A CA 1
ATOM 4161 C C . ALA A 1 522 ? -16.531 -19.307 -50.726 1.00 19.62 522 ALA A C 1
ATOM 4163 O O . ALA A 1 522 ? -15.957 -18.653 -49.855 1.00 19.62 522 ALA A O 1
ATOM 4164 N N . THR A 1 523 ? -16.038 -19.447 -51.970 1.00 21.88 523 THR A N 1
ATOM 4165 C CA . THR A 1 523 ? -14.702 -19.055 -52.503 1.00 21.88 523 THR A CA 1
ATOM 4166 C C . THR A 1 523 ? -14.783 -17.842 -53.458 1.00 21.88 523 THR A C 1
ATOM 4168 O O . THR A 1 523 ? -15.803 -17.666 -54.119 1.00 21.88 523 THR A O 1
ATOM 4171 N N . ILE A 1 524 ? -13.710 -17.035 -53.559 1.00 22.55 524 ILE A N 1
ATOM 4172 C CA . ILE A 1 524 ? -13.567 -15.799 -54.373 1.00 22.55 524 ILE A CA 1
ATOM 4173 C C . ILE A 1 524 ? -12.415 -15.935 -55.397 1.00 22.55 524 ILE A C 1
ATOM 4175 O O . ILE A 1 524 ? -11.412 -16.586 -55.109 1.00 22.55 524 ILE A O 1
ATOM 4179 N N . THR A 1 525 ? -12.572 -15.296 -56.564 1.00 21.50 525 THR A N 1
ATOM 4180 C CA . THR A 1 525 ? -11.637 -15.162 -57.706 1.00 21.50 525 THR A CA 1
ATOM 4181 C C . THR A 1 525 ? -10.655 -13.980 -57.555 1.00 21.50 525 THR A C 1
ATOM 4183 O O . THR A 1 525 ? -11.002 -12.959 -56.969 1.00 21.50 525 THR A O 1
ATOM 4186 N N . THR A 1 526 ? -9.445 -14.103 -58.113 1.00 26.23 526 THR A N 1
ATOM 4187 C CA . THR A 1 526 ? -8.273 -13.216 -57.945 1.00 26.23 526 THR A CA 1
ATOM 4188 C C . THR A 1 526 ? -8.176 -12.048 -58.945 1.00 26.23 526 THR A C 1
ATOM 4190 O O . THR A 1 526 ? -8.395 -12.218 -60.142 1.00 26.23 526 THR A O 1
ATOM 4193 N N . HIS A 1 527 ? -7.736 -10.879 -58.461 1.00 25.31 527 HIS A N 1
ATOM 4194 C CA . HIS A 1 527 ? -7.123 -9.797 -59.245 1.00 25.31 527 HIS A CA 1
ATOM 4195 C C . HIS A 1 527 ? -5.802 -9.396 -58.569 1.00 25.31 527 HIS A C 1
ATOM 4197 O O . HIS A 1 527 ? -5.791 -9.189 -57.357 1.00 25.31 527 HIS A O 1
ATOM 4203 N N . HIS A 1 528 ? -4.712 -9.295 -59.344 1.00 35.59 528 HIS A N 1
ATOM 4204 C CA . HIS A 1 528 ? -3.409 -8.796 -58.888 1.00 35.59 528 HIS A CA 1
ATOM 4205 C C . HIS A 1 528 ? -3.539 -7.330 -58.463 1.00 35.59 528 HIS A C 1
ATOM 4207 O O . HIS A 1 528 ? -3.655 -6.432 -59.295 1.00 35.59 528 HIS A O 1
ATOM 4213 N N . LYS A 1 529 ? -3.569 -7.126 -57.152 1.00 36.69 529 LYS A N 1
ATOM 4214 C CA . LYS A 1 529 ? -3.479 -5.840 -56.469 1.00 36.69 529 LYS A CA 1
ATOM 4215 C C . LYS A 1 529 ? -2.066 -5.767 -55.882 1.00 36.69 529 LYS A C 1
ATOM 4217 O O . LYS A 1 529 ? -1.528 -6.823 -55.552 1.00 36.69 529 LYS A O 1
ATOM 4222 N N . GLU A 1 530 ? -1.470 -4.579 -55.776 1.00 47.66 530 GLU A N 1
ATOM 4223 C CA . GLU A 1 530 ? -0.284 -4.376 -54.924 1.00 47.66 530 GLU A CA 1
ATOM 4224 C C . GLU A 1 530 ? -0.568 -5.052 -53.575 1.00 47.66 530 GLU A C 1
ATOM 4226 O O . GLU A 1 530 ? -1.570 -4.736 -52.927 1.00 47.66 530 GLU A O 1
ATOM 4231 N N . MET A 1 531 ? 0.206 -6.093 -53.251 1.00 54.28 531 MET A N 1
ATOM 4232 C CA . MET A 1 531 ? -0.122 -6.998 -52.142 1.00 54.28 531 MET A CA 1
ATOM 4233 C C . MET A 1 531 ? 0.316 -6.430 -50.788 1.00 54.28 531 MET A C 1
ATOM 4235 O O . MET A 1 531 ? -0.056 -6.975 -49.757 1.00 54.28 531 MET A O 1
ATOM 4239 N N . ILE A 1 532 ? 1.088 -5.338 -50.778 1.00 62.00 532 ILE A N 1
ATOM 4240 C CA . ILE A 1 532 ? 1.604 -4.674 -49.577 1.00 62.00 532 ILE A CA 1
ATOM 4241 C C . ILE A 1 532 ? 1.378 -3.164 -49.710 1.00 62.00 532 ILE A C 1
ATOM 4243 O O . ILE A 1 532 ? 1.396 -2.616 -50.811 1.00 62.00 532 ILE A O 1
ATOM 4247 N N . ASP A 1 533 ? 1.142 -2.491 -48.583 1.00 59.06 533 ASP A N 1
ATOM 4248 C CA . ASP A 1 533 ? 1.062 -1.031 -48.527 1.00 59.06 533 ASP A CA 1
ATOM 4249 C C . ASP A 1 533 ? 2.374 -0.389 -49.045 1.00 59.06 533 ASP A C 1
ATOM 4251 O O . ASP A 1 533 ? 3.460 -0.795 -48.607 1.00 59.06 533 ASP A O 1
ATOM 4255 N N . PRO A 1 534 ? 2.311 0.616 -49.942 1.00 63.31 534 PRO A N 1
ATOM 4256 C CA . PRO A 1 534 ? 3.487 1.300 -50.485 1.00 63.31 534 PRO A CA 1
ATOM 4257 C C . PRO A 1 534 ? 4.475 1.849 -49.441 1.00 63.31 534 PRO A C 1
ATOM 4259 O O . PRO A 1 534 ? 5.661 2.011 -49.758 1.00 63.31 534 PRO A O 1
ATOM 4262 N N . GLU A 1 535 ? 4.024 2.136 -48.213 1.00 58.75 535 GLU A N 1
ATOM 4263 C CA . GLU A 1 535 ? 4.893 2.582 -47.114 1.00 58.75 535 GLU A CA 1
ATOM 4264 C C . GLU A 1 535 ? 5.833 1.482 -46.598 1.00 58.75 535 GLU A C 1
ATOM 4266 O O . GLU A 1 535 ? 6.935 1.788 -46.145 1.00 58.75 535 GLU A O 1
ATOM 4271 N N . PHE A 1 536 ? 5.458 0.205 -46.725 1.00 63.66 536 PHE A N 1
ATOM 4272 C CA . PHE A 1 536 ? 6.249 -0.938 -46.252 1.00 63.66 536 PHE A CA 1
ATOM 4273 C C . PHE A 1 536 ? 6.929 -1.714 -47.383 1.00 63.66 536 PHE A C 1
ATOM 4275 O O . PHE A 1 536 ? 7.397 -2.821 -47.155 1.00 63.66 536 PHE A O 1
ATOM 4282 N N . GLY A 1 537 ? 6.992 -1.187 -48.608 1.00 73.44 537 GLY A N 1
ATOM 4283 C CA . GLY A 1 537 ? 7.585 -1.923 -49.734 1.00 73.44 537 GLY A CA 1
ATOM 4284 C C . GLY A 1 537 ? 9.114 -2.070 -49.667 1.00 73.44 537 GLY A C 1
ATOM 4285 O O . GLY A 1 537 ? 9.672 -2.992 -50.267 1.00 73.44 537 GLY A O 1
ATOM 4286 N N . TYR A 1 538 ? 9.800 -1.168 -48.949 1.00 81.31 538 TYR A N 1
ATOM 4287 C CA . TYR A 1 538 ? 11.263 -1.051 -48.955 1.00 81.31 538 TYR A CA 1
ATOM 4288 C C . TYR A 1 538 ? 11.815 -0.744 -47.567 1.00 81.31 538 TYR A C 1
ATOM 4290 O O . TYR A 1 538 ? 11.237 0.054 -46.834 1.00 81.31 538 TYR A O 1
ATOM 4298 N N . TRP A 1 539 ? 12.958 -1.336 -47.227 1.00 75.12 539 TRP A N 1
ATOM 4299 C CA . TRP A 1 539 ? 13.632 -1.102 -45.949 1.00 75.12 539 TRP A CA 1
ATOM 4300 C C . TRP A 1 539 ? 15.148 -1.274 -46.087 1.00 75.12 539 TRP A C 1
ATOM 4302 O O . TRP A 1 539 ? 15.586 -2.192 -46.775 1.00 75.12 539 TRP A O 1
ATOM 4312 N N . ALA A 1 540 ? 15.961 -0.434 -45.441 1.00 78.38 540 ALA A N 1
ATOM 4313 C CA . ALA A 1 540 ? 17.418 -0.533 -45.529 1.00 78.38 540 ALA A CA 1
ATOM 4314 C C . ALA A 1 540 ? 18.046 -1.098 -44.232 1.00 78.38 540 ALA A C 1
ATOM 4316 O O . ALA A 1 540 ? 18.061 -0.423 -43.202 1.00 78.38 540 ALA A O 1
ATOM 4317 N N . PRO A 1 541 ? 18.606 -2.331 -44.240 1.00 59.59 541 PRO A N 1
ATOM 4318 C CA . PRO A 1 541 ? 19.283 -2.894 -43.064 1.00 59.59 541 PRO A CA 1
ATOM 4319 C C . PRO A 1 541 ? 20.515 -2.137 -42.588 1.00 59.59 541 PRO A C 1
ATOM 4321 O O . PRO A 1 541 ? 20.929 -2.299 -41.437 1.00 59.59 541 PRO A O 1
ATOM 4324 N N . GLY A 1 542 ? 21.122 -1.347 -43.466 1.00 66.12 542 GLY A N 1
ATOM 4325 C CA . GLY A 1 542 ? 22.308 -0.567 -43.167 1.00 66.12 542 GLY A CA 1
ATOM 4326 C C . GLY A 1 542 ? 22.962 -0.014 -44.427 1.00 66.12 542 GLY A C 1
ATOM 4327 O O . GLY A 1 542 ? 22.549 -0.297 -45.553 1.00 66.12 542 GLY A O 1
ATOM 4328 N N . GLY A 1 543 ? 24.019 0.770 -44.226 1.00 67.81 543 GLY A N 1
ATOM 4329 C CA . GLY A 1 543 ? 24.812 1.346 -45.305 1.00 67.81 543 GLY A CA 1
ATOM 4330 C C . GLY A 1 543 ? 26.289 1.442 -44.936 1.00 67.81 543 GLY A C 1
ATOM 4331 O O . GLY A 1 543 ? 26.654 1.728 -43.793 1.00 67.81 543 GLY A O 1
ATOM 4332 N N . ALA A 1 544 ? 27.158 1.212 -45.915 1.00 65.31 544 ALA A N 1
ATOM 4333 C CA . ALA A 1 544 ? 28.599 1.374 -45.776 1.00 65.31 544 ALA A CA 1
ATOM 4334 C C . ALA A 1 544 ? 28.978 2.857 -45.957 1.00 65.31 544 ALA A C 1
ATOM 4336 O O . ALA A 1 544 ? 29.414 3.286 -47.026 1.00 65.31 544 ALA A O 1
ATOM 4337 N N . ILE A 1 545 ? 28.811 3.661 -44.901 1.00 60.06 545 ILE A N 1
ATOM 4338 C CA . ILE A 1 545 ? 29.157 5.094 -44.893 1.00 60.06 545 ILE A CA 1
ATOM 4339 C C . ILE A 1 545 ? 30.585 5.273 -44.353 1.00 60.06 545 ILE A C 1
ATOM 4341 O O . ILE A 1 545 ? 30.813 5.771 -43.250 1.00 60.06 545 ILE A O 1
ATOM 4345 N N . PHE A 1 546 ? 31.588 4.829 -45.111 1.00 52.59 546 PHE A N 1
ATOM 4346 C CA . PHE A 1 546 ? 32.985 5.135 -44.787 1.00 52.59 546 PHE A CA 1
ATOM 4347 C C . PHE A 1 546 ? 33.309 6.602 -45.141 1.00 52.59 546 PHE A C 1
ATOM 4349 O O . PHE A 1 546 ? 32.676 7.181 -46.023 1.00 52.59 546 PHE A O 1
ATOM 4356 N N . PRO A 1 547 ? 34.348 7.229 -44.553 1.00 52.69 547 PRO A N 1
ATOM 4357 C CA . PRO A 1 547 ? 34.822 8.560 -44.961 1.00 52.69 547 PRO A CA 1
ATOM 4358 C C . PRO A 1 547 ? 35.410 8.616 -46.392 1.00 52.69 547 PRO A C 1
ATOM 4360 O O . PRO A 1 547 ? 36.049 9.602 -46.758 1.00 52.69 547 PRO A O 1
ATOM 4363 N N . ARG A 1 548 ? 35.222 7.572 -47.210 1.00 51.84 548 ARG A N 1
ATOM 4364 C CA . ARG A 1 548 ? 35.612 7.511 -48.620 1.00 51.84 548 ARG A CA 1
ATOM 4365 C C . ARG A 1 548 ? 34.370 7.258 -49.475 1.00 51.84 548 ARG A C 1
ATOM 4367 O O . ARG A 1 548 ? 33.692 6.260 -49.289 1.00 51.84 548 ARG A O 1
ATOM 4374 N N . VAL A 1 549 ? 34.117 8.185 -50.394 1.00 60.50 549 VAL A N 1
ATOM 4375 C CA . VAL A 1 549 ? 33.126 8.105 -51.479 1.00 60.50 549 VAL A CA 1
ATOM 4376 C C . VAL A 1 549 ? 33.530 6.971 -52.436 1.00 60.50 549 VAL A C 1
ATOM 4378 O O . VAL A 1 549 ? 34.730 6.886 -52.728 1.00 60.50 549 VAL A O 1
ATOM 4381 N N . PRO A 1 550 ? 32.614 6.124 -52.954 1.00 71.75 550 PRO A N 1
ATOM 4382 C CA . PRO A 1 550 ? 31.139 6.202 -52.948 1.00 71.75 550 PRO A CA 1
ATOM 4383 C C . PRO A 1 550 ? 30.438 5.585 -51.720 1.00 71.75 550 PRO A C 1
ATOM 4385 O O . PRO A 1 550 ? 31.027 4.782 -51.004 1.00 71.75 550 PRO A O 1
ATOM 4388 N N . SER A 1 551 ? 29.175 5.968 -51.490 1.00 82.00 551 SER A N 1
ATOM 4389 C CA . SER A 1 551 ? 28.312 5.415 -50.432 1.00 82.00 551 SER A CA 1
ATOM 4390 C C . SER A 1 551 ? 27.426 4.295 -50.980 1.00 82.00 551 SER A C 1
ATOM 4392 O O . SER A 1 551 ? 26.815 4.463 -52.034 1.00 82.00 551 SER A O 1
ATOM 4394 N N . THR A 1 552 ? 27.317 3.186 -50.245 1.00 86.19 552 THR A N 1
ATOM 4395 C CA . THR A 1 552 ? 26.451 2.049 -50.600 1.00 86.19 552 THR A CA 1
ATOM 4396 C C . THR A 1 552 ? 25.403 1.821 -49.520 1.00 86.19 552 THR A C 1
ATOM 4398 O O . THR A 1 552 ? 25.748 1.736 -48.340 1.00 86.19 552 THR A O 1
ATOM 4401 N N . TRP A 1 553 ? 24.145 1.692 -49.934 1.00 86.12 553 TRP A N 1
ATOM 4402 C CA . TRP A 1 553 ? 23.017 1.308 -49.087 1.00 86.12 553 TRP A CA 1
ATOM 4403 C C . TRP A 1 553 ? 22.489 -0.051 -49.508 1.00 86.12 553 TRP A C 1
ATOM 4405 O O . TRP A 1 553 ? 22.314 -0.294 -50.695 1.00 86.12 553 TRP A O 1
ATOM 4415 N N . TYR A 1 554 ? 22.208 -0.920 -48.551 1.00 86.56 554 TYR A N 1
ATOM 4416 C CA . TYR A 1 554 ? 21.569 -2.203 -48.819 1.00 86.56 554 TYR A CA 1
ATOM 4417 C C . TYR A 1 554 ? 20.075 -2.014 -48.626 1.00 86.56 554 TYR A C 1
ATOM 4419 O O . TYR A 1 554 ? 19.675 -1.557 -47.561 1.00 86.56 554 TYR A O 1
ATOM 4427 N N . ILE A 1 555 ? 19.261 -2.308 -49.639 1.00 86.00 555 ILE A N 1
ATOM 4428 C CA . ILE A 1 555 ? 17.818 -2.060 -49.599 1.00 86.00 555 ILE A CA 1
ATOM 4429 C C . ILE A 1 555 ? 17.079 -3.359 -49.872 1.00 86.00 555 ILE A C 1
ATOM 4431 O O . ILE A 1 555 ? 17.188 -3.939 -50.948 1.00 86.00 555 ILE A O 1
ATOM 4435 N N . LEU A 1 556 ? 16.295 -3.799 -48.902 1.00 82.69 556 LEU A N 1
ATOM 4436 C CA . LEU A 1 556 ? 15.352 -4.888 -49.049 1.00 82.69 556 LEU A CA 1
ATOM 4437 C C . LEU A 1 556 ? 14.132 -4.412 -49.840 1.00 82.69 556 LEU A C 1
ATOM 4439 O O . LEU A 1 556 ? 13.431 -3.504 -49.396 1.00 82.69 556 LEU A O 1
ATOM 4443 N N . SER A 1 557 ? 13.844 -5.070 -50.963 1.00 82.88 557 SER A N 1
ATOM 4444 C CA . SER A 1 557 ? 12.508 -5.059 -51.561 1.00 82.88 557 SER A CA 1
ATOM 4445 C C . SER A 1 557 ? 11.689 -6.156 -50.899 1.00 82.88 557 SER A C 1
ATOM 4447 O O . SER A 1 557 ? 11.988 -7.342 -51.049 1.00 82.88 557 SER A O 1
ATOM 4449 N N . ILE A 1 558 ? 10.658 -5.768 -50.155 1.00 75.38 558 ILE A N 1
ATOM 4450 C CA . ILE A 1 558 ? 9.786 -6.718 -49.460 1.00 75.38 558 ILE A CA 1
ATOM 4451 C C . ILE A 1 558 ? 8.931 -7.479 -50.477 1.00 75.38 558 ILE A C 1
ATOM 4453 O O . ILE A 1 558 ? 8.721 -8.685 -50.333 1.00 75.38 558 ILE A O 1
ATOM 4457 N N . ASP A 1 559 ? 8.538 -6.817 -51.568 1.00 76.06 559 ASP A N 1
ATOM 4458 C CA . ASP A 1 559 ? 7.775 -7.457 -52.632 1.00 76.06 559 ASP A CA 1
ATOM 4459 C C . ASP A 1 559 ? 8.568 -8.535 -53.379 1.00 76.06 559 ASP A C 1
ATOM 4461 O O . ASP A 1 559 ? 8.035 -9.609 -53.678 1.00 76.06 559 ASP A O 1
ATOM 4465 N N . GLN A 1 560 ? 9.851 -8.289 -53.633 1.00 79.19 560 GLN A N 1
ATOM 4466 C CA . GLN A 1 560 ? 10.715 -9.249 -54.321 1.00 79.19 560 GLN A CA 1
ATOM 4467 C C . GLN A 1 560 ? 11.501 -10.157 -53.357 1.00 79.19 560 GLN A C 1
ATOM 4469 O O . GLN A 1 560 ? 12.161 -11.088 -53.805 1.00 79.19 560 GLN A O 1
ATOM 4474 N N . ARG A 1 561 ? 11.414 -9.920 -52.038 1.00 77.50 561 ARG A N 1
ATOM 4475 C CA . ARG A 1 561 ? 12.125 -10.643 -50.963 1.00 77.50 561 ARG A CA 1
ATOM 4476 C C . ARG A 1 561 ? 13.639 -10.765 -51.192 1.00 77.50 561 ARG A C 1
ATOM 4478 O O . ARG A 1 561 ? 14.238 -11.785 -50.852 1.00 77.50 561 ARG A O 1
ATOM 4485 N N . ARG A 1 562 ? 14.252 -9.719 -51.749 1.00 81.75 562 ARG A N 1
ATOM 4486 C CA . ARG A 1 562 ? 15.696 -9.653 -52.021 1.00 81.75 562 ARG A CA 1
ATOM 4487 C C . ARG A 1 562 ? 16.286 -8.316 -51.607 1.00 81.75 562 ARG A C 1
ATOM 4489 O O . ARG A 1 562 ? 15.599 -7.291 -51.653 1.00 81.75 562 ARG A O 1
ATOM 4496 N N . ILE A 1 563 ? 17.550 -8.338 -51.199 1.00 84.38 563 ILE A N 1
ATOM 4497 C CA . ILE A 1 563 ? 18.323 -7.138 -50.886 1.00 84.38 563 ILE A CA 1
ATOM 4498 C C . ILE A 1 563 ? 19.099 -6.722 -52.132 1.00 84.38 563 ILE A C 1
ATOM 4500 O O . ILE A 1 563 ? 19.767 -7.541 -52.751 1.00 84.38 563 ILE A O 1
ATOM 4504 N N . ILE A 1 564 ? 19.012 -5.440 -52.487 1.00 89.38 564 ILE A N 1
ATOM 4505 C CA . ILE A 1 564 ? 19.790 -4.843 -53.571 1.00 89.38 564 ILE A CA 1
ATOM 4506 C C . ILE A 1 564 ? 20.706 -3.771 -52.992 1.00 89.38 564 ILE A C 1
ATOM 4508 O O . ILE A 1 564 ? 20.251 -2.835 -52.327 1.00 89.38 564 ILE A O 1
ATOM 4512 N N . ALA A 1 565 ? 22.006 -3.894 -53.251 1.00 89.38 565 ALA A N 1
ATOM 4513 C CA . ALA A 1 565 ? 22.981 -2.873 -52.900 1.00 89.38 565 ALA A CA 1
ATOM 4514 C C . ALA A 1 565 ? 22.901 -1.703 -53.894 1.00 89.38 565 ALA A C 1
ATOM 4516 O O . ALA A 1 565 ? 23.065 -1.879 -55.096 1.00 89.38 565 ALA A O 1
ATOM 4517 N N . VAL A 1 566 ? 22.660 -0.491 -53.404 1.00 90.25 566 VAL A N 1
ATOM 4518 C CA . VAL A 1 566 ? 22.564 0.736 -54.200 1.00 90.25 566 VAL A CA 1
ATOM 4519 C C . VAL A 1 566 ? 23.759 1.629 -53.890 1.00 90.25 566 VAL A C 1
ATOM 4521 O O . VAL A 1 566 ? 23.847 2.228 -52.816 1.00 90.25 566 VAL A O 1
ATOM 4524 N N . THR A 1 567 ? 24.688 1.729 -54.839 1.00 90.06 567 THR A N 1
ATOM 4525 C CA . THR A 1 567 ? 25.892 2.559 -54.729 1.00 90.06 567 THR A CA 1
ATOM 4526 C C . THR A 1 567 ? 25.710 3.894 -55.443 1.00 90.06 567 THR A C 1
ATOM 4528 O O . THR A 1 567 ? 25.398 3.945 -56.633 1.00 90.06 567 THR A O 1
ATOM 4531 N N . MET A 1 568 ? 25.974 4.985 -54.727 1.00 87.31 568 MET A N 1
ATOM 4532 C CA . MET A 1 568 ? 25.858 6.361 -55.212 1.00 87.31 568 MET A CA 1
ATOM 4533 C C . MET A 1 568 ? 27.177 7.118 -55.059 1.00 87.31 568 MET A C 1
ATOM 4535 O O . MET A 1 568 ? 27.907 6.956 -54.076 1.00 87.31 568 MET A O 1
ATOM 4539 N N . ASP A 1 569 ? 27.463 7.999 -56.016 1.00 79.69 569 ASP A N 1
ATOM 4540 C CA . ASP A 1 569 ? 28.592 8.920 -55.920 1.00 79.69 569 ASP A CA 1
ATOM 4541 C C . ASP A 1 569 ? 28.240 10.090 -54.972 1.00 79.69 569 ASP A C 1
ATOM 4543 O O . ASP A 1 569 ? 27.270 10.817 -55.169 1.00 79.69 569 ASP A O 1
ATOM 4547 N N . GLY A 1 570 ? 29.043 10.271 -53.925 1.00 68.44 570 GLY A N 1
ATOM 4548 C CA . GLY A 1 570 ? 28.863 11.272 -52.863 1.00 68.44 570 GLY A CA 1
ATOM 4549 C C . GLY A 1 570 ? 28.640 10.641 -51.486 1.00 68.44 570 GLY A C 1
ATOM 4550 O O . GLY A 1 570 ? 28.312 9.464 -51.384 1.00 68.44 570 GLY A O 1
ATOM 4551 N N . LYS A 1 571 ? 28.854 11.415 -50.413 1.00 68.25 571 LYS A N 1
ATOM 4552 C CA . LYS A 1 571 ? 28.527 10.980 -49.047 1.00 68.25 571 LYS A CA 1
ATOM 4553 C C . LYS A 1 571 ? 27.026 11.168 -48.835 1.00 68.25 571 LYS A C 1
ATOM 4555 O O . LYS A 1 571 ? 26.564 12.305 -48.859 1.00 68.25 571 LYS A O 1
ATOM 4560 N N . GLN A 1 572 ? 26.301 10.078 -48.610 1.00 69.38 572 GLN A N 1
ATOM 4561 C CA . GLN A 1 572 ? 24.883 10.125 -48.251 1.00 69.38 572 GLN A CA 1
ATOM 4562 C C . GLN A 1 572 ? 24.712 9.832 -46.763 1.00 69.38 572 GLN A C 1
ATOM 4564 O O . GLN A 1 572 ? 25.301 8.887 -46.243 1.00 69.38 572 GLN A O 1
ATOM 4569 N N . GLU A 1 573 ? 23.937 10.671 -46.080 1.00 66.19 573 GLU A N 1
ATOM 4570 C CA . GLU A 1 573 ? 23.668 10.537 -44.640 1.00 66.19 573 GLU A CA 1
ATOM 4571 C C . GLU A 1 573 ? 22.333 9.830 -44.351 1.00 66.19 573 GLU A C 1
ATOM 4573 O O . GLU A 1 573 ? 22.110 9.435 -43.211 1.00 66.19 573 GLU A O 1
ATOM 4578 N N . SER A 1 574 ? 21.487 9.628 -45.373 1.00 76.38 574 SER A N 1
ATOM 4579 C CA . SER A 1 574 ? 20.196 8.927 -45.292 1.00 76.38 574 SER A CA 1
ATOM 4580 C C . SER A 1 574 ? 20.017 7.920 -46.439 1.00 76.38 574 SER A C 1
ATOM 4582 O O . SER A 1 574 ? 20.600 8.081 -47.516 1.00 76.38 574 SER A O 1
ATOM 4584 N N . GLU A 1 575 ? 19.193 6.900 -46.195 1.00 80.19 575 GLU A N 1
ATOM 4585 C CA . GLU A 1 575 ? 18.782 5.853 -47.138 1.00 80.19 575 GLU A CA 1
ATOM 4586 C C . GLU A 1 575 ? 17.696 6.305 -48.127 1.00 80.19 575 GLU A C 1
ATOM 4588 O O . GLU A 1 575 ? 17.547 5.691 -49.182 1.00 80.19 575 GLU A O 1
ATOM 4593 N N . ASP A 1 576 ? 16.978 7.394 -47.828 1.00 85.06 576 ASP A N 1
ATOM 4594 C CA . ASP A 1 576 ? 15.781 7.833 -48.568 1.00 85.06 576 ASP A CA 1
ATOM 4595 C C . ASP A 1 576 ? 16.026 7.958 -50.076 1.00 85.06 576 ASP A C 1
ATOM 4597 O O . ASP A 1 576 ? 15.269 7.437 -50.896 1.00 85.06 576 ASP A O 1
ATOM 4601 N N . LEU A 1 577 ? 17.141 8.593 -50.453 1.00 84.06 577 LEU A N 1
ATOM 4602 C CA . LEU A 1 577 ? 17.513 8.775 -51.854 1.00 84.06 577 LEU A CA 1
ATOM 4603 C C . LEU A 1 577 ? 17.800 7.433 -52.543 1.00 84.06 577 LEU A C 1
ATOM 4605 O O . LEU A 1 577 ? 17.440 7.235 -53.702 1.00 84.06 577 LEU A O 1
ATOM 4609 N N . ALA A 1 578 ? 18.429 6.500 -51.827 1.00 85.88 578 ALA A N 1
ATOM 4610 C CA . ALA A 1 578 ? 18.721 5.170 -52.343 1.00 85.88 578 ALA A CA 1
ATOM 4611 C C . ALA A 1 578 ? 17.418 4.390 -52.592 1.00 85.88 578 ALA A C 1
ATOM 4613 O O . ALA A 1 578 ? 17.273 3.750 -53.635 1.00 85.88 578 ALA A O 1
ATOM 4614 N N . VAL A 1 579 ? 16.451 4.500 -51.671 1.00 86.88 579 VAL A N 1
ATOM 4615 C CA . VAL A 1 579 ? 15.121 3.879 -51.777 1.00 86.88 579 VAL A CA 1
ATOM 4616 C C . VAL A 1 579 ? 14.333 4.471 -52.942 1.00 86.88 579 VAL A C 1
ATOM 4618 O O . VAL A 1 579 ? 13.779 3.721 -53.743 1.00 86.88 579 VAL A O 1
ATOM 4621 N N . GLU A 1 580 ? 14.305 5.797 -53.092 1.00 86.62 580 GLU A N 1
ATOM 4622 C CA . GLU A 1 580 ? 13.630 6.460 -54.216 1.00 86.62 580 GLU A CA 1
ATOM 4623 C C . GLU A 1 580 ? 14.210 6.057 -55.571 1.00 86.62 580 GLU A C 1
ATOM 4625 O O . GLU A 1 580 ? 13.471 5.903 -56.547 1.00 86.62 580 GLU A O 1
ATOM 4630 N N . ILE A 1 581 ? 15.531 5.897 -55.650 1.00 86.06 581 ILE A N 1
ATOM 4631 C CA . ILE A 1 581 ? 16.184 5.458 -56.877 1.00 86.06 581 ILE A CA 1
ATOM 4632 C C . ILE A 1 581 ? 15.855 3.992 -57.148 1.00 86.06 581 ILE A C 1
ATOM 4634 O O . ILE A 1 581 ? 15.461 3.669 -58.267 1.00 86.06 581 ILE A O 1
ATOM 4638 N N . LEU A 1 582 ? 15.947 3.114 -56.146 1.00 87.81 582 LEU A N 1
ATOM 4639 C CA . LEU A 1 582 ? 15.617 1.704 -56.333 1.00 87.81 582 LEU A CA 1
ATOM 4640 C C . LEU A 1 582 ? 14.160 1.517 -56.763 1.00 87.81 582 LEU A C 1
ATOM 4642 O O . LEU A 1 582 ? 13.914 0.786 -57.717 1.00 87.81 582 LEU A O 1
ATOM 4646 N N . LYS A 1 583 ? 13.216 2.242 -56.149 1.00 87.31 583 LYS A N 1
ATOM 4647 C CA . LYS A 1 583 ? 11.790 2.246 -56.522 1.00 87.31 583 LYS A CA 1
ATOM 4648 C C . LYS A 1 583 ? 11.555 2.499 -58.014 1.00 87.31 583 LYS A C 1
ATOM 4650 O O . LYS A 1 583 ? 10.627 1.942 -58.583 1.00 87.31 583 LYS A O 1
ATOM 4655 N N . LYS A 1 584 ? 12.387 3.320 -58.666 1.00 86.75 584 LYS A N 1
ATOM 4656 C CA . LYS A 1 584 ? 12.258 3.621 -60.106 1.00 86.75 584 LYS A CA 1
ATOM 4657 C C . LYS A 1 584 ? 12.707 2.473 -61.010 1.00 86.75 584 LYS A C 1
ATOM 4659 O O . LYS A 1 584 ? 12.301 2.437 -62.167 1.00 86.75 584 LYS A O 1
ATOM 4664 N N . HIS A 1 585 ? 13.565 1.586 -60.507 1.00 86.50 585 HIS A N 1
ATOM 4665 C CA . HIS A 1 585 ? 14.272 0.590 -61.317 1.00 86.50 585 HIS A CA 1
ATOM 4666 C C . HIS A 1 585 ? 13.893 -0.855 -60.979 1.00 86.50 585 HIS A C 1
ATOM 4668 O O . HIS A 1 585 ? 13.943 -1.705 -61.861 1.00 86.50 585 HIS A O 1
ATOM 4674 N N . ILE A 1 586 ? 13.490 -1.137 -59.742 1.00 86.94 586 ILE A N 1
ATOM 4675 C CA . ILE A 1 586 ? 13.266 -2.476 -59.169 1.00 86.94 586 ILE A CA 1
ATOM 4676 C C . ILE A 1 586 ? 12.365 -3.405 -59.997 1.00 86.94 586 ILE A C 1
ATOM 4678 O O . ILE A 1 586 ? 12.707 -4.572 -60.163 1.00 86.94 586 ILE A O 1
ATOM 4682 N N . ASP A 1 587 ? 11.280 -2.900 -60.585 1.00 84.44 587 ASP A N 1
ATOM 4683 C CA . ASP A 1 587 ? 10.364 -3.698 -61.421 1.00 84.44 587 ASP A CA 1
ATOM 4684 C C . ASP A 1 587 ? 10.952 -4.055 -62.794 1.00 84.44 587 ASP A C 1
ATOM 4686 O O . ASP A 1 587 ? 10.440 -4.919 -63.504 1.00 84.44 587 ASP A O 1
ATOM 4690 N N . THR A 1 588 ? 12.031 -3.376 -63.186 1.00 87.00 588 THR A N 1
ATOM 4691 C CA . THR A 1 588 ? 12.760 -3.606 -64.440 1.00 87.00 588 THR A CA 1
ATOM 4692 C C . THR A 1 588 ? 14.099 -4.314 -64.234 1.00 87.00 588 THR A C 1
ATOM 4694 O O . THR A 1 588 ? 14.732 -4.699 -65.219 1.00 87.00 588 THR A O 1
ATOM 4697 N N . LEU A 1 589 ? 14.541 -4.494 -62.982 1.00 88.38 589 LEU A N 1
ATOM 4698 C CA . LEU A 1 589 ? 15.788 -5.186 -62.661 1.00 88.38 589 LEU A CA 1
ATOM 4699 C C . LEU A 1 589 ? 15.610 -6.709 -62.803 1.00 88.38 589 LEU A C 1
ATOM 4701 O O . LEU A 1 589 ? 14.741 -7.270 -62.136 1.00 88.38 589 LEU A O 1
ATOM 4705 N N . PRO A 1 590 ? 16.460 -7.393 -63.592 1.00 89.19 590 PRO A N 1
ATOM 4706 C CA . PRO A 1 590 ? 16.522 -8.856 -63.634 1.00 89.19 590 PRO A CA 1
ATOM 4707 C C . PRO A 1 590 ? 16.678 -9.502 -62.247 1.00 89.19 590 PRO A C 1
ATOM 4709 O O . PRO A 1 590 ? 17.281 -8.908 -61.350 1.00 89.19 590 PRO A O 1
ATOM 4712 N N . ASP A 1 591 ? 16.159 -10.721 -62.072 1.00 84.31 591 ASP A N 1
ATOM 4713 C CA . ASP A 1 591 ? 16.140 -11.446 -60.786 1.00 84.31 591 ASP A CA 1
ATOM 4714 C C . ASP A 1 591 ? 17.541 -11.794 -60.249 1.00 84.31 591 ASP A C 1
ATOM 4716 O O . ASP A 1 591 ? 17.728 -11.908 -59.041 1.00 84.31 591 ASP A O 1
ATOM 4720 N N . ASP A 1 592 ? 18.534 -11.909 -61.131 1.00 87.31 592 ASP A N 1
ATOM 4721 C CA . ASP A 1 592 ? 19.928 -12.259 -60.833 1.00 87.31 592 ASP A CA 1
ATOM 4722 C C . ASP A 1 592 ? 20.826 -11.047 -60.531 1.00 87.31 592 ASP A C 1
ATOM 4724 O O . ASP A 1 592 ? 22.047 -11.179 -60.475 1.00 87.31 592 ASP A O 1
ATOM 4728 N N . VAL A 1 593 ? 20.237 -9.861 -60.354 1.00 91.12 593 VAL A N 1
ATOM 4729 C CA . VAL A 1 593 ? 20.956 -8.620 -60.038 1.00 91.12 593 VAL A CA 1
ATOM 4730 C C . VAL A 1 593 ? 20.922 -8.351 -58.540 1.00 91.12 593 VAL A C 1
ATOM 4732 O O . VAL A 1 593 ? 19.848 -8.215 -57.953 1.00 91.12 593 VAL A O 1
ATOM 4735 N N . TYR A 1 594 ? 22.107 -8.190 -57.953 1.00 90.31 594 TYR A N 1
ATOM 4736 C CA . TYR A 1 594 ? 22.305 -8.031 -56.508 1.00 90.31 594 TYR A CA 1
ATOM 4737 C C . TYR A 1 594 ? 22.796 -6.632 -56.116 1.00 90.31 594 TYR A C 1
ATOM 4739 O O . TYR A 1 594 ? 22.536 -6.157 -55.011 1.00 90.31 594 TYR A O 1
ATOM 4747 N N . ALA A 1 595 ? 23.444 -5.913 -57.039 1.00 90.44 595 ALA A N 1
ATOM 4748 C CA . ALA A 1 595 ? 23.889 -4.542 -56.807 1.00 90.44 595 ALA A CA 1
ATOM 4749 C C . ALA A 1 595 ? 23.669 -3.643 -58.025 1.00 90.44 595 ALA A C 1
ATOM 4751 O O . ALA A 1 595 ? 23.771 -4.074 -59.173 1.00 90.44 595 ALA A O 1
ATOM 4752 N N . ILE A 1 596 ? 23.420 -2.361 -57.780 1.00 92.81 596 ILE A N 1
ATOM 4753 C CA . ILE A 1 596 ? 23.302 -1.319 -58.793 1.00 92.81 596 ILE A CA 1
ATOM 4754 C C . ILE A 1 596 ? 24.156 -0.112 -58.412 1.00 92.81 596 ILE A C 1
ATOM 4756 O O . ILE A 1 596 ? 24.231 0.283 -57.248 1.00 92.81 596 ILE A O 1
ATOM 4760 N N . LYS A 1 597 ? 24.774 0.522 -59.409 1.00 90.88 597 LYS A N 1
ATOM 4761 C CA . LYS A 1 597 ? 25.431 1.820 -59.252 1.00 90.88 597 LYS A CA 1
ATOM 4762 C C . LYS A 1 597 ? 24.667 2.875 -60.026 1.00 90.88 597 LYS A C 1
ATOM 4764 O O . LYS A 1 597 ? 24.330 2.665 -61.194 1.00 90.88 597 LYS A O 1
ATOM 4769 N N . VAL A 1 598 ? 24.447 4.032 -59.416 1.00 89.31 598 VAL A N 1
ATOM 4770 C CA . VAL A 1 598 ? 23.632 5.105 -59.997 1.00 89.31 598 VAL A CA 1
ATOM 4771 C C . VAL A 1 598 ? 24.373 6.442 -60.010 1.00 89.31 598 VAL A C 1
ATOM 4773 O O . VAL A 1 598 ? 25.222 6.711 -59.158 1.00 89.31 598 VAL A O 1
ATOM 4776 N N . SER A 1 599 ? 24.083 7.267 -61.017 1.00 84.75 599 SER A N 1
ATOM 4777 C CA . SER A 1 599 ? 24.653 8.609 -61.164 1.00 84.75 599 SER A CA 1
ATOM 4778 C C . SER A 1 599 ? 24.051 9.590 -60.142 1.00 84.75 599 SER A C 1
ATOM 4780 O O . SER A 1 599 ? 23.010 9.288 -59.554 1.00 84.75 599 SER A O 1
ATOM 4782 N N . PRO A 1 600 ? 24.632 10.795 -59.961 1.00 76.44 600 PRO A N 1
ATOM 4783 C CA . PRO A 1 600 ? 24.048 11.835 -59.105 1.00 76.44 600 PRO A CA 1
ATOM 4784 C C . PRO A 1 600 ? 22.603 12.223 -59.465 1.00 76.44 600 PRO A C 1
ATOM 4786 O O . PRO A 1 600 ? 21.855 12.652 -58.594 1.00 76.44 600 PRO A O 1
ATOM 4789 N N . ASP A 1 601 ? 22.197 12.029 -60.725 1.00 78.44 601 ASP A N 1
ATOM 4790 C CA . ASP A 1 601 ? 20.833 12.289 -61.212 1.00 78.44 601 ASP A CA 1
ATOM 4791 C C . ASP A 1 601 ? 19.878 11.085 -61.025 1.00 78.44 601 ASP A C 1
ATOM 4793 O O . ASP A 1 601 ? 18.718 11.138 -61.435 1.00 78.44 601 ASP A O 1
ATOM 4797 N N . GLY A 1 602 ? 20.351 9.977 -60.436 1.00 77.50 602 GLY A N 1
ATOM 4798 C CA . GLY A 1 602 ? 19.559 8.774 -60.144 1.00 77.50 602 GLY A CA 1
ATOM 4799 C C . GLY A 1 602 ? 19.407 7.776 -61.302 1.00 77.50 602 GLY A C 1
ATOM 4800 O O . GLY A 1 602 ? 18.572 6.870 -61.229 1.00 77.50 602 GLY A O 1
ATOM 4801 N N . ASN A 1 603 ? 20.200 7.914 -62.369 1.00 85.81 603 ASN A N 1
ATOM 4802 C CA . ASN A 1 603 ? 20.185 6.992 -63.511 1.00 85.81 603 ASN A CA 1
ATOM 4803 C C . ASN A 1 603 ? 21.126 5.800 -63.281 1.00 85.81 603 ASN A C 1
ATOM 4805 O O . ASN A 1 603 ? 22.232 5.978 -62.771 1.00 85.81 603 ASN A O 1
ATOM 4809 N N . LEU A 1 604 ? 20.719 4.598 -63.703 1.00 87.94 604 LEU A N 1
ATOM 4810 C CA . LEU A 1 604 ? 21.553 3.389 -63.662 1.00 87.94 604 LEU A CA 1
ATOM 4811 C C . LEU A 1 604 ? 22.832 3.566 -64.497 1.00 87.94 604 LEU A C 1
ATOM 4813 O O . LEU A 1 604 ? 22.778 3.935 -65.668 1.00 87.94 604 LEU A O 1
ATOM 4817 N N . THR A 1 605 ? 23.982 3.278 -63.888 1.00 87.75 605 THR A N 1
ATOM 4818 C CA . THR A 1 605 ? 25.312 3.334 -64.527 1.00 87.75 605 THR A CA 1
ATOM 4819 C C . THR A 1 605 ? 25.949 1.954 -64.664 1.00 87.75 605 THR A C 1
ATOM 4821 O O . THR A 1 605 ? 26.610 1.689 -65.665 1.00 87.75 605 THR A O 1
ATOM 4824 N N . SER A 1 606 ? 25.727 1.060 -63.698 1.00 91.44 606 SER A N 1
ATOM 4825 C CA . SER A 1 606 ? 26.128 -0.348 -63.772 1.00 91.44 606 SER A CA 1
ATOM 4826 C C . SER A 1 606 ? 25.244 -1.222 -62.883 1.00 91.44 606 SER A C 1
ATOM 4828 O O . SER A 1 606 ? 24.599 -0.725 -61.961 1.00 91.44 606 SER A O 1
ATOM 4830 N N . MET A 1 607 ? 25.250 -2.527 -63.147 1.00 93.81 607 MET A N 1
ATOM 4831 C CA . MET A 1 607 ? 24.559 -3.563 -62.375 1.00 93.81 607 MET A CA 1
ATOM 4832 C C . MET A 1 607 ? 25.536 -4.716 -62.125 1.00 93.81 607 MET A C 1
ATOM 4834 O O . MET A 1 607 ? 26.369 -4.991 -62.991 1.00 93.81 607 MET A O 1
ATOM 4838 N N . SER A 1 608 ? 25.438 -5.368 -60.969 1.00 91.75 608 SER A N 1
ATOM 4839 C CA . SER A 1 608 ? 26.190 -6.578 -60.637 1.00 91.75 608 SER A CA 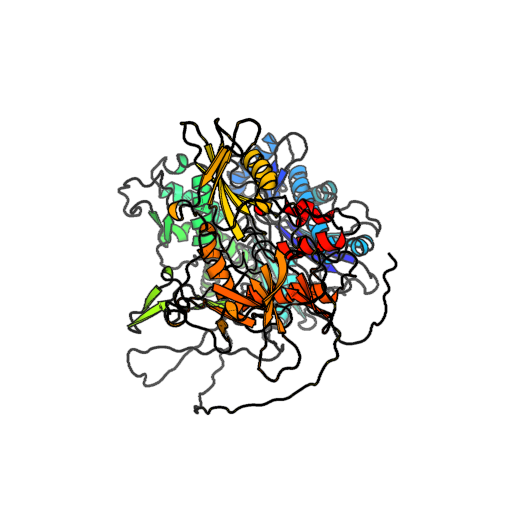1
ATOM 4840 C C . SER A 1 608 ? 25.259 -7.776 -60.537 1.00 91.75 608 SER A C 1
ATOM 4842 O O . SER A 1 608 ? 24.214 -7.701 -59.890 1.00 91.75 608 SER A O 1
ATOM 4844 N N . THR A 1 609 ? 25.676 -8.871 -61.164 1.00 91.44 609 THR A N 1
ATOM 4845 C CA . THR A 1 609 ? 25.068 -10.203 -61.056 1.00 91.44 609 THR A CA 1
ATOM 4846 C C . THR A 1 609 ? 26.017 -11.189 -60.366 1.00 91.44 609 THR A C 1
ATOM 4848 O O . THR A 1 609 ? 25.854 -12.400 -60.509 1.00 91.44 609 THR A O 1
ATOM 4851 N N . ASP A 1 610 ? 27.070 -10.692 -59.705 1.00 87.38 610 ASP A N 1
ATOM 4852 C CA . ASP A 1 610 ? 27.992 -11.527 -58.936 1.00 87.38 610 ASP A CA 1
ATOM 4853 C C . ASP A 1 610 ? 27.285 -12.003 -57.656 1.00 87.38 610 ASP A C 1
ATOM 4855 O O . ASP A 1 610 ? 26.867 -11.158 -56.864 1.00 87.38 610 ASP A O 1
ATOM 4859 N N . PRO A 1 611 ? 27.121 -13.319 -57.428 1.00 81.50 611 PRO A N 1
ATOM 4860 C CA . PRO A 1 611 ? 26.490 -13.829 -56.213 1.00 81.50 611 PRO A CA 1
ATOM 4861 C C . PRO A 1 611 ? 27.187 -13.401 -54.916 1.00 81.50 611 PRO A C 1
ATOM 4863 O O . PRO A 1 611 ? 26.554 -13.423 -53.868 1.00 81.50 611 PRO A O 1
ATOM 4866 N N . GLU A 1 612 ? 28.468 -13.016 -54.958 1.00 83.06 612 GLU A N 1
ATOM 4867 C CA . GLU A 1 612 ? 29.171 -12.485 -53.780 1.00 83.06 612 GLU A CA 1
ATOM 4868 C C . GLU A 1 612 ? 28.679 -11.083 -53.373 1.00 83.06 612 GLU A C 1
ATOM 4870 O O . GLU A 1 612 ? 28.924 -10.658 -52.246 1.00 83.06 612 GLU A O 1
ATOM 4875 N N . ASP A 1 613 ? 27.964 -10.384 -54.261 1.00 81.81 613 ASP A N 1
ATOM 4876 C CA . ASP A 1 613 ? 27.283 -9.121 -53.958 1.00 81.81 613 ASP A CA 1
ATOM 4877 C C . ASP A 1 613 ? 25.847 -9.342 -53.425 1.00 81.81 613 ASP A C 1
ATOM 4879 O O . ASP A 1 613 ? 25.157 -8.367 -53.107 1.00 81.81 613 ASP A O 1
ATOM 4883 N N . ASP A 1 614 ? 25.371 -10.595 -53.335 1.00 82.31 614 ASP A N 1
ATOM 4884 C CA . ASP A 1 614 ? 24.065 -10.925 -52.755 1.00 82.31 614 ASP A CA 1
ATOM 4885 C C . ASP A 1 614 ? 24.113 -10.877 -51.227 1.00 82.31 614 ASP A C 1
ATOM 4887 O O . ASP A 1 614 ? 24.543 -11.801 -50.535 1.00 82.31 614 ASP A O 1
ATOM 4891 N N . GLU A 1 615 ? 23.602 -9.780 -50.688 1.00 74.94 615 GLU A N 1
ATOM 4892 C CA . GLU A 1 615 ? 23.494 -9.556 -49.248 1.00 74.94 615 GLU A CA 1
ATOM 4893 C C . GLU A 1 615 ? 22.175 -10.106 -48.676 1.00 74.94 615 GLU A C 1
ATOM 4895 O O . GLU A 1 615 ? 21.829 -9.846 -47.520 1.00 74.94 615 GLU A O 1
ATOM 4900 N N . THR A 1 616 ? 21.400 -10.866 -49.462 1.00 72.31 616 THR A N 1
ATOM 4901 C CA . THR A 1 616 ? 20.155 -11.493 -49.008 1.00 72.31 616 THR A CA 1
ATOM 4902 C C . THR A 1 616 ? 20.458 -12.615 -48.014 1.00 72.31 616 THR A C 1
ATOM 4904 O O . THR A 1 616 ? 20.806 -13.743 -48.360 1.00 72.31 616 THR A O 1
ATOM 4907 N N . LEU A 1 617 ? 20.289 -12.321 -46.725 1.00 64.06 617 LEU A N 1
ATOM 4908 C CA . LEU A 1 617 ? 20.526 -13.285 -45.654 1.00 64.06 617 LEU A CA 1
ATOM 4909 C C . LEU A 1 617 ? 19.286 -14.153 -45.395 1.00 64.06 617 LEU A C 1
ATOM 4911 O O . LEU A 1 617 ? 18.182 -13.658 -45.180 1.00 64.06 617 LEU A O 1
ATOM 4915 N N . CYS A 1 618 ? 19.482 -15.472 -45.323 1.00 58.34 618 CYS A N 1
ATOM 4916 C CA . CYS A 1 618 ? 18.484 -16.390 -44.781 1.00 58.34 618 CYS A CA 1
ATOM 4917 C C . CYS A 1 618 ? 18.806 -16.697 -43.317 1.00 58.34 618 CYS A C 1
ATOM 4919 O O . CYS A 1 618 ? 19.900 -17.148 -42.973 1.00 58.34 618 CYS A O 1
ATOM 4921 N N . VAL A 1 619 ? 17.823 -16.511 -42.441 1.00 59.81 619 VAL A N 1
ATOM 4922 C CA . VAL A 1 619 ? 17.938 -16.856 -41.026 1.00 59.81 619 VAL A CA 1
ATOM 4923 C C . VAL A 1 619 ? 18.115 -18.375 -40.859 1.00 59.81 619 VAL A C 1
ATOM 4925 O O . VAL A 1 619 ? 17.262 -19.168 -41.255 1.00 59.81 619 VAL A O 1
ATOM 4928 N N . HIS A 1 620 ? 19.246 -18.788 -40.277 1.00 61.62 620 HIS A N 1
ATOM 4929 C CA . HIS A 1 620 ? 19.591 -20.192 -40.047 1.00 61.62 620 HIS A CA 1
ATOM 4930 C C . HIS A 1 620 ? 19.169 -20.666 -38.655 1.00 61.62 620 HIS A C 1
ATOM 4932 O O . HIS A 1 620 ? 19.707 -20.225 -37.641 1.00 61.62 620 HIS A O 1
ATOM 4938 N N . TYR A 1 621 ? 18.283 -21.653 -38.613 1.00 70.00 621 TYR A N 1
ATOM 4939 C CA . TYR A 1 621 ? 17.876 -22.342 -37.390 1.00 70.00 621 TYR A CA 1
ATOM 4940 C C . TYR A 1 621 ? 18.328 -23.814 -37.397 1.00 70.00 621 TYR A C 1
ATOM 4942 O O . TYR A 1 621 ? 18.764 -24.337 -38.437 1.00 70.00 621 TYR A O 1
ATOM 4950 N N . PRO A 1 622 ? 18.308 -24.486 -36.231 1.00 81.31 622 PRO A N 1
ATOM 4951 C CA . PRO A 1 622 ? 18.777 -25.861 -36.115 1.00 81.31 622 PRO A CA 1
ATOM 4952 C C . PRO A 1 622 ? 17.943 -26.843 -36.962 1.00 81.31 622 PRO A C 1
ATOM 4954 O O . PRO A 1 622 ? 16.757 -26.604 -37.227 1.00 81.31 622 PRO A O 1
ATOM 4957 N N . PRO A 1 623 ? 18.547 -27.967 -37.392 1.00 87.94 623 PRO A N 1
ATOM 4958 C CA . PRO A 1 623 ? 17.823 -29.113 -37.931 1.00 87.94 623 PRO A CA 1
ATOM 4959 C C . PRO A 1 623 ? 16.685 -29.551 -37.005 1.00 87.94 623 PRO A C 1
ATOM 4961 O O . PRO A 1 623 ? 16.814 -29.500 -35.781 1.00 87.94 623 PRO A O 1
ATOM 4964 N N . LEU A 1 624 ? 15.592 -30.061 -37.578 1.00 87.19 624 LEU A N 1
ATOM 4965 C CA . LEU A 1 624 ? 14.419 -30.489 -36.805 1.00 87.19 624 LEU A CA 1
ATOM 4966 C C . LEU A 1 624 ? 14.751 -31.499 -35.686 1.00 87.19 624 LEU A C 1
ATOM 4968 O O . LEU A 1 624 ? 14.097 -31.503 -34.647 1.00 87.19 624 LEU A O 1
ATOM 4972 N N . GLY A 1 625 ? 15.756 -32.354 -35.898 1.00 85.31 625 GLY A N 1
ATOM 4973 C CA . GLY A 1 625 ? 16.189 -33.367 -34.929 1.00 85.31 625 GLY A CA 1
ATOM 4974 C C . GLY A 1 625 ? 16.956 -32.823 -33.719 1.00 85.31 625 GLY A C 1
ATOM 4975 O O . GLY A 1 625 ? 17.104 -33.541 -32.737 1.00 85.31 625 GLY A O 1
ATOM 4976 N N . GLU A 1 626 ? 17.427 -31.576 -33.766 1.00 86.62 626 GLU A N 1
ATOM 4977 C CA . GLU A 1 626 ? 18.163 -30.936 -32.665 1.00 86.62 626 GLU A CA 1
ATOM 4978 C C . GLU A 1 626 ? 17.246 -30.158 -31.710 1.00 86.62 626 GLU A C 1
ATOM 4980 O O . GLU A 1 626 ? 17.712 -29.611 -30.711 1.00 86.62 626 GLU A O 1
ATOM 4985 N N . ILE A 1 627 ? 15.939 -30.104 -31.994 1.00 86.69 627 ILE A N 1
ATOM 4986 C CA . ILE A 1 627 ? 14.969 -29.378 -31.175 1.00 86.69 627 ILE A CA 1
ATOM 4987 C C . ILE A 1 627 ? 14.000 -30.311 -30.456 1.00 86.69 627 ILE A C 1
ATOM 4989 O O . ILE A 1 627 ? 13.482 -31.279 -31.013 1.00 86.69 627 ILE A O 1
ATOM 4993 N N . GLU A 1 628 ? 13.682 -29.967 -29.211 1.00 85.19 628 GLU A N 1
ATOM 4994 C CA . GLU A 1 628 ? 12.645 -30.652 -28.446 1.00 85.19 628 GLU A CA 1
ATOM 4995 C C . GLU A 1 628 ? 11.265 -30.106 -28.831 1.00 85.19 628 GLU A C 1
ATOM 4997 O O . GLU A 1 628 ? 10.928 -28.960 -28.523 1.00 85.19 628 GLU A O 1
ATOM 5002 N N . ARG A 1 629 ? 10.455 -30.910 -29.528 1.00 85.94 629 ARG A N 1
ATOM 5003 C CA . ARG A 1 629 ? 9.125 -30.500 -30.004 1.00 85.94 629 ARG A CA 1
ATOM 5004 C C . ARG A 1 629 ? 8.027 -30.893 -29.008 1.00 85.94 629 ARG A C 1
ATOM 5006 O O . ARG A 1 629 ? 7.972 -32.062 -28.633 1.00 85.94 629 ARG A O 1
ATOM 5013 N N . PRO A 1 630 ? 7.113 -29.973 -28.643 1.00 82.75 630 PRO A N 1
ATOM 5014 C CA . PRO A 1 630 ? 5.940 -30.286 -27.839 1.00 82.75 630 PRO A CA 1
ATOM 5015 C C . PRO A 1 630 ? 5.059 -31.335 -28.509 1.00 82.75 630 PRO A C 1
ATOM 5017 O O . PRO A 1 630 ? 4.894 -31.353 -29.735 1.00 82.75 630 PRO A O 1
ATOM 5020 N N . GLU A 1 631 ? 4.461 -32.188 -27.684 1.00 77.12 631 GLU A N 1
ATOM 5021 C CA . GLU A 1 631 ? 3.550 -33.229 -28.137 1.00 77.12 631 GLU A CA 1
ATOM 5022 C C . GLU A 1 631 ? 2.354 -32.609 -28.885 1.00 77.12 631 GLU A C 1
ATOM 5024 O O . GLU A 1 631 ? 1.690 -31.695 -28.397 1.00 77.12 631 GLU A O 1
ATOM 5029 N N . GLY A 1 632 ? 2.098 -33.083 -30.108 1.00 80.19 632 GLY A N 1
ATOM 5030 C CA . GLY A 1 632 ? 0.986 -32.620 -30.948 1.00 80.19 632 GLY A CA 1
ATOM 5031 C C . GLY A 1 632 ? 1.320 -31.549 -31.996 1.00 80.19 632 GLY A C 1
ATOM 5032 O O . GLY A 1 632 ? 0.485 -31.314 -32.871 1.00 80.19 632 GLY A O 1
ATOM 5033 N N . ILE A 1 633 ? 2.521 -30.955 -31.990 1.00 88.38 633 ILE A N 1
ATOM 5034 C CA . ILE A 1 633 ? 2.950 -30.014 -33.042 1.00 88.38 633 ILE A CA 1
ATOM 5035 C C . ILE A 1 633 ? 3.487 -30.777 -34.262 1.00 88.38 633 ILE A C 1
ATOM 5037 O O . ILE A 1 633 ? 4.481 -31.506 -34.184 1.00 88.38 633 ILE A O 1
ATOM 5041 N N . ARG A 1 634 ? 2.824 -30.604 -35.412 1.00 91.44 634 ARG A N 1
ATOM 5042 C CA . ARG A 1 634 ? 3.205 -31.228 -36.691 1.00 91.44 634 ARG A CA 1
ATOM 5043 C C . ARG A 1 634 ? 4.147 -30.329 -37.489 1.00 91.44 634 ARG A C 1
ATOM 5045 O O . ARG A 1 634 ? 4.256 -29.136 -37.216 1.00 91.44 634 ARG A O 1
ATOM 5052 N N . THR A 1 635 ? 4.802 -30.906 -38.489 1.00 93.19 635 THR A N 1
ATOM 5053 C CA . THR A 1 635 ? 5.638 -30.172 -39.444 1.00 93.19 635 THR A CA 1
ATOM 5054 C C . THR A 1 635 ? 4.973 -30.076 -40.815 1.00 93.19 635 THR A C 1
ATOM 5056 O O . THR A 1 635 ? 4.007 -30.799 -41.093 1.00 93.19 635 THR A O 1
ATOM 5059 N N . ILE A 1 636 ? 5.468 -29.159 -41.641 1.00 93.81 636 ILE A N 1
ATOM 5060 C CA . ILE A 1 636 ? 5.155 -29.012 -43.066 1.00 93.81 636 ILE A CA 1
ATOM 5061 C C . ILE A 1 636 ? 6.395 -28.486 -43.791 1.00 93.81 636 ILE A C 1
ATOM 5063 O O . ILE A 1 636 ? 7.160 -27.721 -43.195 1.00 93.81 636 ILE A O 1
ATOM 5067 N N . VAL A 1 637 ? 6.628 -28.909 -45.031 1.00 93.00 637 VAL A N 1
ATOM 5068 C CA . VAL A 1 637 ? 7.751 -28.384 -45.819 1.00 93.00 637 VAL A CA 1
ATOM 5069 C C . VAL A 1 637 ? 7.340 -27.044 -46.428 1.00 93.00 637 VAL A C 1
ATOM 5071 O O . VAL A 1 637 ? 6.200 -26.881 -46.856 1.00 93.00 637 VAL A O 1
ATOM 5074 N N . ARG A 1 638 ? 8.245 -26.060 -46.463 1.00 89.94 638 ARG A N 1
ATOM 5075 C CA . ARG A 1 638 ? 7.951 -24.711 -46.974 1.00 89.94 638 ARG A CA 1
ATOM 5076 C C . ARG A 1 638 ? 7.384 -24.740 -48.395 1.00 89.94 638 ARG A C 1
ATOM 5078 O O . ARG A 1 638 ? 6.431 -24.021 -48.667 1.00 89.94 638 ARG A O 1
ATOM 5085 N N . SER A 1 639 ? 7.923 -25.589 -49.267 1.00 90.25 639 SER A N 1
ATOM 5086 C CA . SER A 1 639 ? 7.464 -25.753 -50.653 1.00 90.25 639 SER A CA 1
ATOM 5087 C C . SER A 1 639 ? 6.032 -26.293 -50.797 1.00 90.25 639 SER A C 1
ATOM 5089 O O . SER A 1 639 ? 5.459 -26.206 -51.880 1.00 90.25 639 SER A O 1
ATOM 5091 N N . GLU A 1 640 ? 5.430 -26.818 -49.725 1.00 92.06 640 GLU A N 1
ATOM 5092 C CA . GLU A 1 640 ? 4.028 -27.262 -49.696 1.00 92.06 640 GLU A CA 1
ATOM 5093 C C . GLU A 1 640 ? 3.049 -26.121 -49.351 1.00 92.06 640 GLU A C 1
ATOM 5095 O O . GLU A 1 640 ? 1.832 -26.322 -49.378 1.00 92.06 640 GLU A O 1
ATOM 5100 N N . LEU A 1 641 ? 3.556 -24.931 -49.008 1.00 93.31 641 LEU A N 1
ATOM 5101 C CA . LEU A 1 641 ? 2.757 -23.743 -48.719 1.00 93.31 641 LEU A CA 1
ATOM 5102 C C . LEU A 1 641 ? 2.576 -22.910 -49.992 1.00 93.31 641 LEU A C 1
ATOM 5104 O O . LEU A 1 641 ? 3.539 -22.399 -50.558 1.00 93.31 641 LEU A O 1
ATOM 5108 N N . GLN A 1 642 ? 1.328 -22.725 -50.415 1.00 93.88 642 GLN A N 1
ATOM 5109 C CA . GLN A 1 642 ? 0.977 -21.840 -51.521 1.00 93.88 642 GLN A CA 1
ATOM 5110 C C . GLN A 1 642 ? 0.606 -20.452 -50.991 1.00 93.88 642 GLN A C 1
ATOM 5112 O O . GLN A 1 642 ? -0.374 -20.322 -50.256 1.00 93.88 642 GLN A O 1
ATOM 5117 N N . GLU A 1 643 ? 1.355 -19.422 -51.386 1.00 91.88 643 GLU A N 1
ATOM 5118 C CA . GLU A 1 643 ? 1.062 -18.018 -51.073 1.00 91.88 643 GLU A CA 1
ATOM 5119 C C . GLU A 1 643 ? -0.275 -17.583 -51.693 1.00 91.88 643 GLU A C 1
ATOM 5121 O O . GLU A 1 643 ? -0.535 -17.813 -52.875 1.00 91.88 643 GLU A O 1
ATOM 5126 N N . ILE A 1 644 ? -1.142 -16.996 -50.868 1.00 91.38 644 ILE A N 1
ATOM 5127 C CA . ILE A 1 644 ? -2.444 -16.447 -51.264 1.00 91.38 644 ILE A CA 1
ATOM 5128 C C . ILE A 1 644 ? -2.397 -14.921 -51.251 1.00 91.38 644 ILE A C 1
ATOM 5130 O O . ILE A 1 644 ? -2.953 -14.297 -52.149 1.00 91.38 644 ILE A O 1
ATOM 5134 N N . ASP A 1 645 ? -1.813 -14.347 -50.199 1.00 87.12 645 ASP A N 1
ATOM 5135 C CA . ASP A 1 645 ? -1.771 -12.905 -49.951 1.00 87.12 645 ASP A CA 1
ATOM 5136 C C . ASP A 1 645 ? -0.625 -12.568 -48.986 1.00 87.12 645 ASP A C 1
ATOM 5138 O O . ASP A 1 645 ? -0.087 -13.466 -48.329 1.00 87.12 645 ASP A O 1
ATOM 5142 N N . ARG A 1 646 ? -0.287 -11.285 -48.844 1.00 84.44 646 ARG A N 1
ATOM 5143 C CA . ARG A 1 646 ? 0.724 -10.804 -47.893 1.00 84.44 646 ARG A CA 1
ATOM 5144 C C . ARG A 1 646 ? 0.085 -9.876 -46.884 1.00 84.44 646 ARG A C 1
ATOM 5146 O O . ARG A 1 646 ? -0.509 -8.865 -47.225 1.00 84.44 646 ARG A O 1
ATOM 5153 N N . LEU A 1 647 ? 0.194 -10.249 -45.615 1.00 80.25 647 LEU A N 1
ATOM 5154 C CA . LEU A 1 647 ? -0.389 -9.481 -44.516 1.00 80.25 647 LEU A CA 1
ATOM 5155 C C . LEU A 1 647 ? 0.622 -8.494 -43.916 1.00 80.25 647 LEU A C 1
ATOM 5157 O O . LEU A 1 647 ? 0.239 -7.615 -43.152 1.00 80.25 647 LEU A O 1
ATOM 5161 N N . GLY A 1 648 ? 1.906 -8.641 -44.248 1.00 76.25 648 GLY A N 1
ATOM 5162 C CA . GLY A 1 648 ? 2.982 -7.743 -43.848 1.00 76.25 648 GLY A CA 1
ATOM 5163 C C . GLY A 1 648 ? 4.346 -8.234 -44.346 1.00 76.25 648 GLY A C 1
ATOM 5164 O O . GLY A 1 648 ? 4.411 -9.267 -45.013 1.00 76.25 648 GLY A O 1
ATOM 5165 N N . PRO A 1 649 ? 5.445 -7.538 -43.998 1.00 71.50 649 PRO A N 1
ATOM 5166 C CA . PRO A 1 649 ? 6.779 -7.827 -44.537 1.00 71.50 649 PRO A CA 1
ATOM 5167 C C . PRO A 1 649 ? 7.275 -9.270 -44.351 1.00 71.50 649 PRO A C 1
ATOM 5169 O O . PRO A 1 649 ? 7.955 -9.827 -45.209 1.00 71.50 649 PRO A O 1
ATOM 5172 N N . ASP A 1 650 ? 6.894 -9.877 -43.232 1.00 79.12 650 ASP A N 1
ATOM 5173 C CA . ASP A 1 650 ? 7.361 -11.179 -42.748 1.00 79.12 650 ASP A CA 1
ATOM 5174 C C . ASP A 1 650 ? 6.193 -12.161 -42.519 1.00 79.12 650 ASP A C 1
ATOM 5176 O O . ASP A 1 650 ? 6.305 -13.144 -41.778 1.00 79.12 650 ASP A O 1
ATOM 5180 N N . ILE A 1 651 ? 5.023 -11.848 -43.090 1.00 86.81 651 ILE A N 1
ATOM 5181 C CA . ILE A 1 651 ? 3.755 -12.504 -42.770 1.00 86.81 651 ILE A CA 1
ATOM 5182 C C . ILE A 1 651 ? 2.967 -12.771 -44.052 1.00 86.81 651 ILE A C 1
ATOM 5184 O O . ILE A 1 651 ? 2.315 -11.881 -44.600 1.00 86.81 651 ILE A O 1
ATOM 5188 N N . ASP A 1 652 ? 2.944 -14.034 -44.462 1.00 89.69 652 ASP A N 1
ATOM 5189 C CA . ASP A 1 652 ? 2.177 -14.485 -45.618 1.00 89.69 652 ASP A CA 1
ATOM 5190 C C . ASP A 1 652 ? 0.868 -15.143 -45.180 1.00 89.69 652 ASP A C 1
ATOM 5192 O O . ASP A 1 652 ? 0.827 -15.961 -44.256 1.00 89.69 652 ASP A O 1
ATOM 5196 N N . LEU A 1 653 ? -0.212 -14.866 -45.902 1.00 93.19 653 LEU A N 1
ATOM 5197 C CA . LEU A 1 653 ? -1.376 -15.737 -45.912 1.00 93.19 653 LEU A CA 1
ATOM 5198 C C . LEU A 1 653 ? -1.111 -16.858 -46.912 1.00 93.19 653 LEU A C 1
ATOM 5200 O O . LEU A 1 653 ? -1.016 -16.621 -48.113 1.00 93.19 653 LEU A O 1
ATOM 5204 N N . VAL A 1 654 ? -1.036 -18.093 -46.430 1.00 95.06 654 VAL A N 1
ATOM 5205 C CA . VAL A 1 654 ? -0.740 -19.263 -47.260 1.00 95.06 654 VAL A CA 1
ATOM 5206 C C . VAL A 1 654 ? -1.830 -20.319 -47.141 1.00 95.06 654 VAL A C 1
ATOM 5208 O O . VAL A 1 654 ? -2.659 -20.310 -46.225 1.00 95.06 654 VAL A O 1
ATOM 5211 N N . SER A 1 655 ? -1.834 -21.266 -48.072 1.00 95.00 655 SER A N 1
ATOM 5212 C CA . SER A 1 655 ? -2.671 -22.456 -47.998 1.00 95.00 655 SER A CA 1
ATOM 5213 C C . SER A 1 655 ? -1.893 -23.736 -48.235 1.00 95.00 655 SER A C 1
ATOM 5215 O O . SER A 1 655 ? -0.894 -23.744 -48.945 1.00 95.00 655 SER A O 1
ATOM 5217 N N . TYR A 1 656 ? -2.370 -24.821 -47.631 1.00 94.38 656 TYR A N 1
ATOM 5218 C CA . TYR A 1 656 ? -1.877 -26.172 -47.887 1.00 94.38 656 TYR A CA 1
ATOM 5219 C C . TYR A 1 656 ? -3.014 -27.190 -47.788 1.00 94.38 656 TYR A C 1
ATOM 5221 O O . TYR A 1 656 ? -4.067 -26.913 -47.202 1.00 94.38 656 TYR A O 1
ATOM 5229 N N . GLN A 1 657 ? -2.806 -28.388 -48.334 1.00 89.44 657 GLN A N 1
ATOM 5230 C CA . GLN A 1 657 ? -3.753 -29.493 -48.193 1.00 89.44 657 GLN A CA 1
ATOM 5231 C C . GLN A 1 657 ? -3.410 -30.370 -46.976 1.00 89.44 657 GLN A C 1
ATOM 5233 O O . GLN A 1 657 ? -2.327 -30.955 -46.939 1.00 89.44 657 GLN A O 1
ATOM 5238 N N . PRO A 1 658 ? -4.293 -30.483 -45.961 1.00 81.12 658 PRO A N 1
ATOM 5239 C CA . PRO A 1 658 ? -4.015 -31.291 -44.770 1.00 81.12 658 PRO A CA 1
ATOM 5240 C C . PRO A 1 658 ? -3.976 -32.798 -45.036 1.00 81.12 658 PRO A C 1
ATOM 5242 O O . PRO A 1 658 ? -3.235 -33.509 -44.352 1.00 81.12 658 PRO A O 1
ATOM 5245 N N . HIS A 1 659 ? -4.782 -33.261 -45.994 1.00 76.62 659 HIS A N 1
ATOM 5246 C CA . HIS A 1 659 ? -4.847 -34.633 -46.486 1.00 76.62 659 HIS A CA 1
ATOM 5247 C C . HIS A 1 659 ? -5.194 -34.608 -47.986 1.00 76.62 659 HIS A C 1
ATOM 5249 O O . HIS A 1 659 ? -5.968 -33.738 -48.384 1.00 76.62 659 HIS A O 1
ATOM 5255 N N . PRO A 1 660 ? -4.701 -35.553 -48.807 1.00 72.69 660 PRO A N 1
ATOM 5256 C CA . PRO A 1 660 ? -5.036 -35.621 -50.236 1.00 72.69 660 PRO A CA 1
ATOM 5257 C C . PRO A 1 660 ? -6.540 -35.698 -50.553 1.00 72.69 660 PRO A C 1
ATOM 5259 O O . PRO A 1 660 ? -6.956 -35.336 -51.648 1.00 72.69 660 PRO A O 1
ATOM 5262 N N . ASP A 1 661 ? -7.347 -36.164 -49.597 1.00 72.81 661 ASP A N 1
ATOM 5263 C CA . ASP A 1 661 ? -8.796 -36.366 -49.750 1.00 72.81 661 ASP A CA 1
ATOM 5264 C C . ASP A 1 661 ? -9.644 -35.192 -49.213 1.00 72.81 661 ASP A C 1
ATOM 5266 O O . ASP A 1 661 ? -10.874 -35.251 -49.243 1.00 72.81 661 ASP A O 1
ATOM 5270 N N . ASP A 1 662 ? -9.019 -34.132 -48.683 1.00 74.12 662 ASP A N 1
ATOM 5271 C CA . ASP A 1 662 ? -9.743 -32.956 -48.188 1.00 74.12 662 ASP A CA 1
ATOM 5272 C C . ASP A 1 662 ? -10.155 -32.040 -49.352 1.00 74.12 662 ASP A C 1
ATOM 5274 O O . ASP A 1 662 ? -9.324 -31.492 -50.074 1.00 74.12 662 ASP A O 1
ATOM 5278 N N . ASN A 1 663 ? -11.461 -31.796 -49.492 1.00 67.31 663 ASN A N 1
ATOM 5279 C CA . ASN A 1 663 ? -12.028 -30.993 -50.586 1.00 67.31 663 ASN A CA 1
ATOM 5280 C C . ASN A 1 663 ? -11.719 -29.483 -50.508 1.00 67.31 663 ASN A C 1
ATOM 5282 O O . ASN A 1 663 ? -12.075 -28.743 -51.427 1.00 67.31 663 ASN A O 1
ATOM 5286 N N . SER A 1 664 ? -11.102 -28.991 -49.429 1.00 77.62 664 SER A N 1
ATOM 5287 C CA . SER A 1 664 ? -10.785 -27.567 -49.273 1.00 77.62 664 SER A CA 1
ATOM 5288 C C . SER A 1 664 ? -9.391 -27.351 -48.678 1.00 77.62 664 SER A C 1
ATOM 5290 O O . SER A 1 664 ? -9.132 -27.849 -47.579 1.00 77.62 664 SER A O 1
ATOM 5292 N N . PRO A 1 665 ? -8.515 -26.568 -49.337 1.00 87.06 665 PRO A N 1
ATOM 5293 C CA . PRO A 1 665 ? -7.208 -26.236 -48.788 1.00 87.06 665 PRO A CA 1
ATOM 5294 C C . PRO A 1 665 ? -7.363 -25.403 -47.511 1.00 87.06 665 PRO A C 1
ATOM 5296 O O . PRO A 1 665 ? -8.205 -24.502 -47.421 1.00 87.06 665 PRO A O 1
ATOM 5299 N N . LYS A 1 666 ? -6.542 -25.704 -46.506 1.00 92.38 666 LYS A N 1
ATOM 5300 C CA . LYS A 1 666 ? -6.544 -25.000 -45.226 1.00 92.38 666 LYS A CA 1
ATOM 5301 C C . LYS A 1 666 ? -5.728 -23.721 -45.355 1.00 92.38 666 LYS A C 1
ATOM 5303 O O . LYS A 1 666 ? -4.565 -23.777 -45.741 1.00 92.38 666 LYS A O 1
ATOM 5308 N N . LYS A 1 667 ? -6.326 -22.583 -44.995 1.00 94.44 667 LYS A N 1
ATOM 5309 C CA . LYS A 1 667 ? -5.640 -21.286 -44.928 1.00 94.44 667 LYS A CA 1
ATOM 5310 C C . LYS A 1 667 ? -4.970 -21.100 -43.571 1.00 94.44 667 LYS A C 1
ATOM 5312 O O . LYS A 1 667 ? -5.593 -21.350 -42.536 1.00 94.44 667 LYS A O 1
ATOM 5317 N N . VAL A 1 668 ? -3.723 -20.654 -43.580 1.00 96.12 668 VAL A N 1
ATOM 5318 C CA . VAL A 1 668 ? -2.914 -20.388 -42.386 1.00 96.12 668 VAL A CA 1
ATOM 5319 C C . VAL A 1 668 ? -2.045 -19.158 -42.604 1.00 96.12 668 VAL A C 1
ATOM 5321 O O . VAL A 1 668 ? -1.780 -18.773 -43.738 1.00 96.12 668 VAL A O 1
ATOM 5324 N N . VAL A 1 669 ? -1.611 -18.538 -41.515 1.00 95.56 669 VAL A N 1
ATOM 5325 C CA . VAL A 1 669 ? -0.664 -17.423 -41.556 1.00 95.56 669 VAL A CA 1
ATOM 5326 C C . VAL A 1 669 ? 0.732 -17.989 -41.352 1.00 95.56 669 VAL A C 1
ATOM 5328 O O . VAL A 1 669 ? 0.977 -18.655 -40.347 1.00 95.56 669 VAL A O 1
ATOM 5331 N N . PHE A 1 670 ? 1.631 -17.763 -42.302 1.00 94.00 670 PHE A N 1
ATOM 5332 C CA . PHE A 1 670 ? 3.032 -18.142 -42.209 1.00 94.00 670 PHE A CA 1
ATOM 5333 C C . PHE A 1 670 ? 3.864 -16.927 -41.816 1.00 94.00 670 PHE A C 1
ATOM 5335 O O . PHE A 1 670 ? 3.974 -15.972 -42.577 1.00 94.00 670 PHE A O 1
ATOM 5342 N N . LYS A 1 671 ? 4.447 -16.980 -40.617 1.00 90.31 671 LYS A N 1
ATOM 5343 C CA . LYS A 1 671 ? 5.345 -15.943 -40.109 1.00 90.31 671 LYS A CA 1
ATOM 5344 C C . LYS A 1 671 ? 6.784 -16.416 -40.276 1.00 90.31 671 LYS A C 1
ATOM 5346 O O . LYS A 1 671 ? 7.109 -17.506 -39.806 1.00 90.31 671 LYS A O 1
ATOM 5351 N N . TYR A 1 672 ? 7.639 -15.632 -40.920 1.00 84.00 672 TYR A N 1
ATOM 5352 C CA . TYR A 1 672 ? 9.065 -15.924 -41.134 1.00 84.00 672 TYR A CA 1
ATOM 5353 C C . TYR A 1 672 ? 9.920 -14.683 -40.840 1.00 84.00 672 TYR A C 1
ATOM 5355 O O . TYR A 1 672 ? 9.376 -13.676 -40.425 1.00 84.00 672 TYR A O 1
ATOM 5363 N N . TYR A 1 673 ? 11.251 -14.786 -40.908 1.00 74.88 673 TYR A N 1
ATOM 5364 C CA . TYR A 1 673 ? 12.158 -13.642 -40.720 1.00 74.88 673 TYR A CA 1
ATOM 5365 C C . TYR A 1 673 ? 13.361 -13.773 -41.651 1.00 74.88 673 TYR A C 1
ATOM 5367 O O . TYR A 1 673 ? 13.936 -14.858 -41.755 1.00 74.88 673 TYR A O 1
ATOM 5375 N N . PHE A 1 674 ? 13.782 -12.665 -42.260 1.00 67.19 674 PHE A N 1
ATOM 5376 C CA . PHE A 1 674 ? 15.014 -12.573 -43.063 1.00 67.19 674 PHE A CA 1
ATOM 5377 C C . PHE A 1 674 ? 16.141 -11.781 -42.368 1.00 67.19 674 PHE A C 1
ATOM 5379 O O . PHE A 1 674 ? 17.302 -11.885 -42.752 1.00 67.19 674 PHE A O 1
ATOM 5386 N N . LEU A 1 675 ? 15.853 -11.044 -41.287 1.00 64.69 675 LEU A N 1
ATOM 5387 C CA . LEU A 1 675 ? 16.858 -10.228 -40.592 1.00 64.69 675 LEU A CA 1
ATOM 5388 C C . LEU A 1 675 ? 17.569 -10.978 -39.467 1.00 64.69 675 LEU A C 1
ATOM 5390 O O . LEU A 1 675 ? 16.979 -11.331 -38.440 1.00 64.69 675 LEU A O 1
ATOM 5394 N N . THR A 1 676 ? 18.882 -11.135 -39.616 1.00 64.56 676 THR A N 1
ATOM 5395 C CA . THR A 1 676 ? 19.748 -11.806 -38.636 1.00 64.56 676 THR A CA 1
ATOM 5396 C C . THR A 1 676 ? 19.741 -11.123 -37.268 1.00 64.56 676 THR A C 1
ATOM 5398 O O . THR A 1 676 ? 19.812 -11.812 -36.252 1.00 64.56 676 THR A O 1
ATOM 5401 N N . GLN A 1 677 ? 19.556 -9.799 -37.190 1.00 65.44 677 GLN A N 1
ATOM 5402 C CA . GLN A 1 677 ? 19.489 -9.086 -35.906 1.00 65.44 677 GLN A CA 1
ATOM 5403 C C . GLN A 1 677 ? 18.294 -9.485 -35.020 1.00 65.44 677 GLN A C 1
ATOM 5405 O O . GLN A 1 677 ? 18.341 -9.292 -33.804 1.00 65.44 677 GLN A O 1
ATOM 5410 N N . PHE A 1 678 ? 17.231 -10.061 -35.594 1.00 70.69 678 PHE A N 1
ATOM 5411 C CA . PHE A 1 678 ? 16.021 -10.441 -34.858 1.00 70.69 678 PHE A CA 1
ATOM 5412 C C . PHE A 1 678 ? 15.895 -11.951 -34.619 1.00 70.69 678 PHE A C 1
ATOM 5414 O O . PHE A 1 678 ? 14.934 -12.382 -33.979 1.00 70.69 678 PHE A O 1
ATOM 5421 N N . ILE A 1 679 ? 16.899 -12.747 -35.014 1.00 74.50 679 ILE A N 1
ATOM 5422 C CA . ILE A 1 679 ? 16.917 -14.217 -34.897 1.00 74.50 679 ILE A CA 1
ATOM 5423 C C . ILE A 1 679 ? 16.535 -14.721 -33.509 1.00 74.50 679 ILE A C 1
ATOM 5425 O O . ILE A 1 679 ? 15.747 -15.661 -33.386 1.00 74.50 679 ILE A O 1
ATOM 5429 N N . GLN A 1 680 ? 17.087 -14.104 -32.462 1.00 76.56 680 GLN A N 1
ATOM 5430 C CA . GLN A 1 680 ? 16.899 -14.572 -31.092 1.00 76.56 680 GLN A CA 1
ATOM 5431 C C . GLN A 1 680 ? 15.478 -14.296 -30.608 1.00 76.56 680 GLN A C 1
ATOM 5433 O O . GLN A 1 680 ? 14.870 -15.142 -29.955 1.00 76.56 680 GLN A O 1
ATOM 5438 N N . ARG A 1 681 ? 14.942 -13.115 -30.937 1.00 78.94 681 ARG A N 1
ATOM 5439 C CA . ARG A 1 681 ? 13.563 -12.739 -30.606 1.00 78.94 681 ARG A CA 1
ATOM 5440 C C . ARG A 1 681 ? 12.593 -13.676 -31.308 1.00 78.94 681 ARG A C 1
ATOM 5442 O O . ARG A 1 681 ? 11.731 -14.266 -30.666 1.00 78.94 681 ARG A O 1
ATOM 5449 N N . ALA A 1 682 ? 12.836 -13.879 -32.594 1.00 80.38 682 ALA A N 1
ATOM 5450 C CA . ALA A 1 682 ? 12.066 -14.765 -33.429 1.00 80.38 682 ALA A CA 1
ATOM 5451 C C . ALA A 1 682 ? 12.052 -16.212 -32.896 1.00 80.38 682 ALA A C 1
ATOM 5453 O O . ALA A 1 682 ? 11.009 -16.855 -32.772 1.00 80.38 682 ALA A O 1
ATOM 5454 N N . TRP A 1 683 ? 13.212 -16.712 -32.476 1.00 84.38 683 TRP A N 1
ATOM 5455 C CA . TRP A 1 683 ? 13.318 -18.029 -31.859 1.00 84.38 683 TRP A CA 1
ATOM 5456 C C . TRP A 1 683 ? 12.535 -18.138 -30.547 1.00 84.38 683 TRP A C 1
ATOM 5458 O O . TRP A 1 683 ? 11.858 -19.142 -30.306 1.00 84.38 683 TRP A O 1
ATOM 5468 N N . ASN A 1 684 ? 12.622 -17.113 -29.697 1.00 85.62 684 ASN A N 1
ATOM 5469 C CA . ASN A 1 684 ? 11.954 -17.088 -28.399 1.00 85.62 684 ASN A CA 1
ATOM 5470 C C . ASN A 1 684 ? 10.429 -17.068 -28.549 1.00 85.62 684 ASN A C 1
ATOM 5472 O O . ASN A 1 684 ? 9.762 -17.869 -27.896 1.00 85.62 684 ASN A O 1
ATOM 5476 N N . GLU A 1 685 ? 9.897 -16.223 -29.437 1.00 89.00 685 GLU A N 1
ATOM 5477 C CA . GLU A 1 685 ? 8.464 -16.145 -29.743 1.00 89.00 685 GLU A CA 1
ATOM 5478 C C . GLU A 1 685 ? 7.917 -17.520 -30.136 1.00 89.00 685 GLU A C 1
ATOM 5480 O O . GLU A 1 685 ? 6.986 -18.025 -29.506 1.00 89.00 685 GLU A O 1
ATOM 5485 N N . MET A 1 686 ? 8.521 -18.152 -31.152 1.00 88.12 686 MET A N 1
ATOM 5486 C CA . MET A 1 686 ? 8.079 -19.460 -31.635 1.00 88.12 686 MET A CA 1
ATOM 5487 C C . MET A 1 686 ? 8.049 -20.479 -30.499 1.00 88.12 686 MET A C 1
ATOM 5489 O O . MET A 1 686 ? 7.050 -21.172 -30.316 1.00 88.12 686 MET A O 1
ATOM 5493 N N . ASN A 1 687 ? 9.136 -20.559 -29.723 1.00 87.69 687 ASN A N 1
ATOM 5494 C CA . ASN A 1 687 ? 9.267 -21.557 -28.670 1.00 87.69 687 ASN A CA 1
ATOM 5495 C C . ASN A 1 687 ? 8.294 -21.338 -27.513 1.00 87.69 687 ASN A C 1
ATOM 5497 O O . ASN A 1 687 ? 7.830 -22.326 -26.939 1.00 87.69 687 ASN A O 1
ATOM 5501 N N . LEU A 1 688 ? 7.997 -20.084 -27.186 1.00 89.44 688 LEU A N 1
ATOM 5502 C CA . LEU A 1 688 ? 7.031 -19.711 -26.167 1.00 89.44 688 LEU A CA 1
ATOM 5503 C C . LEU A 1 688 ? 5.615 -20.042 -26.635 1.00 89.44 688 LEU A C 1
ATOM 5505 O O . LEU A 1 688 ? 4.926 -20.824 -25.982 1.00 89.44 688 LEU A O 1
ATOM 5509 N N . TRP A 1 689 ? 5.207 -19.535 -27.800 1.00 90.94 689 TRP A N 1
ATOM 5510 C CA . TRP A 1 689 ? 3.835 -19.659 -28.286 1.00 90.94 689 TRP A CA 1
ATOM 5511 C C . TRP A 1 689 ? 3.444 -21.116 -28.556 1.00 90.94 689 TRP A C 1
ATOM 5513 O O . TRP A 1 689 ? 2.385 -21.564 -28.121 1.00 90.94 689 TRP A O 1
ATOM 5523 N N . MET A 1 690 ? 4.325 -21.912 -29.172 1.00 88.88 690 MET A N 1
ATOM 5524 C CA . MET A 1 690 ? 4.045 -23.332 -29.437 1.00 88.88 690 MET A CA 1
ATOM 5525 C C . MET A 1 690 ? 3.986 -24.206 -28.170 1.00 88.88 690 MET A C 1
ATOM 5527 O O . MET A 1 690 ? 3.510 -25.338 -28.238 1.00 88.88 690 MET A O 1
ATOM 5531 N N . ARG A 1 691 ? 4.500 -23.716 -27.031 1.00 89.56 691 ARG A N 1
ATOM 5532 C CA . ARG A 1 691 ? 4.489 -24.412 -25.729 1.00 89.56 691 ARG A CA 1
ATOM 5533 C C . ARG A 1 691 ? 3.393 -23.922 -24.792 1.00 89.56 691 ARG A C 1
ATOM 5535 O O . ARG A 1 691 ? 3.183 -24.541 -23.748 1.00 89.56 691 ARG A O 1
ATOM 5542 N N . LEU A 1 692 ? 2.686 -22.851 -25.147 1.00 89.19 692 LEU A N 1
ATOM 5543 C CA . LEU A 1 692 ? 1.513 -22.432 -24.396 1.00 89.19 692 LEU A CA 1
ATOM 5544 C C . LEU A 1 692 ? 0.415 -23.501 -24.511 1.00 89.19 692 LEU A C 1
ATOM 5546 O O . LEU A 1 692 ? 0.161 -24.018 -25.605 1.00 89.19 692 LEU A O 1
ATOM 5550 N N . PRO A 1 693 ? -0.276 -23.836 -23.407 1.00 86.75 693 PRO A N 1
ATOM 5551 C CA . PRO A 1 693 ? -1.459 -24.678 -23.481 1.00 86.75 693 PRO A CA 1
ATOM 5552 C C . PRO A 1 693 ? -2.502 -24.064 -24.415 1.00 86.75 693 PRO A C 1
ATOM 5554 O O . PRO A 1 693 ? -2.640 -22.842 -24.495 1.00 86.75 693 PRO A O 1
ATOM 5557 N N . ARG A 1 694 ? -3.285 -24.910 -25.093 1.00 87.56 694 ARG A N 1
ATOM 5558 C CA . ARG A 1 694 ? -4.388 -24.423 -25.930 1.00 87.56 694 ARG A CA 1
ATOM 5559 C C . ARG A 1 694 ? -5.332 -23.558 -25.099 1.00 87.56 694 ARG A C 1
ATOM 5561 O O . ARG A 1 694 ? -5.842 -24.005 -24.071 1.00 87.56 694 ARG A O 1
ATOM 5568 N N . HIS A 1 695 ? -5.590 -22.350 -25.586 1.00 93.12 695 HIS A N 1
ATOM 5569 C CA . HIS A 1 695 ? -6.430 -21.369 -24.918 1.00 93.12 695 HIS A CA 1
ATOM 5570 C C . HIS A 1 695 ? -7.501 -20.846 -25.889 1.00 93.12 695 HIS A C 1
ATOM 5572 O O . HIS A 1 695 ? -7.169 -20.537 -27.032 1.00 93.12 695 HIS A O 1
ATOM 5578 N N . PRO A 1 696 ? -8.776 -20.714 -25.475 1.00 93.62 696 PRO A N 1
ATOM 5579 C CA . PRO A 1 696 ? -9.863 -20.276 -26.360 1.00 93.62 696 PRO A CA 1
ATOM 5580 C C . PRO A 1 696 ? -9.742 -18.820 -26.836 1.00 93.62 696 PRO A C 1
ATOM 5582 O O . PRO A 1 696 ? -10.465 -18.421 -27.742 1.00 93.62 696 PRO A O 1
ATOM 5585 N N . ASN A 1 697 ? -8.865 -18.030 -26.210 1.00 97.12 697 ASN A N 1
ATOM 5586 C CA . ASN A 1 697 ? -8.616 -16.622 -26.533 1.00 97.12 697 ASN A CA 1
ATOM 5587 C C . ASN A 1 697 ? -7.182 -16.351 -27.031 1.00 97.12 697 ASN A C 1
ATOM 5589 O O . ASN A 1 697 ? -6.742 -15.209 -26.989 1.00 97.12 697 ASN A O 1
ATOM 5593 N N . ILE A 1 698 ? -6.437 -17.378 -27.457 1.00 96.38 698 ILE A N 1
ATOM 5594 C CA . ILE A 1 698 ? -5.119 -17.229 -28.101 1.00 96.38 698 ILE A CA 1
ATOM 5595 C C . ILE A 1 698 ? -5.186 -17.908 -29.466 1.00 96.38 698 ILE A C 1
ATOM 5597 O O . ILE A 1 698 ? -5.689 -19.029 -29.562 1.00 96.38 698 ILE A O 1
ATOM 5601 N N . VAL A 1 699 ? -4.680 -17.259 -30.517 1.00 95.62 699 VAL A N 1
ATOM 5602 C CA . VAL A 1 699 ? -4.599 -17.897 -31.839 1.00 95.62 699 VAL A CA 1
ATOM 5603 C C . VAL A 1 699 ? -3.658 -19.107 -31.754 1.00 95.62 699 VAL A C 1
ATOM 5605 O O . VAL A 1 699 ? -2.516 -18.970 -31.309 1.00 95.62 699 VAL A O 1
ATOM 5608 N N . PRO A 1 700 ? -4.105 -20.311 -32.141 1.00 92.19 700 PRO A N 1
ATOM 5609 C CA . PRO A 1 700 ? -3.283 -21.504 -32.016 1.00 92.19 700 PRO A CA 1
ATOM 5610 C C . PRO A 1 700 ? -2.215 -21.578 -33.114 1.00 92.19 700 PRO A C 1
ATOM 5612 O O . PRO A 1 700 ? -2.478 -21.303 -34.289 1.00 92.19 700 PRO A O 1
ATOM 5615 N N . VAL A 1 701 ? -1.026 -22.040 -32.722 1.00 93.44 701 VAL A N 1
ATOM 5616 C CA . VAL A 1 701 ? 0.008 -22.505 -33.655 1.00 93.44 701 VAL A CA 1
ATOM 5617 C C . VAL A 1 701 ? -0.501 -23.760 -34.369 1.00 93.44 701 VAL A C 1
ATOM 5619 O O . VAL A 1 701 ? -1.046 -24.670 -33.739 1.00 93.44 701 VAL A O 1
ATOM 5622 N N . ASP A 1 702 ? -0.333 -23.800 -35.688 1.00 93.75 702 ASP A N 1
ATOM 5623 C CA . ASP A 1 702 ? -0.733 -24.912 -36.546 1.00 93.75 702 ASP A CA 1
ATOM 5624 C C . ASP A 1 702 ? 0.426 -25.896 -36.751 1.00 93.75 702 ASP A C 1
ATOM 5626 O O . ASP A 1 702 ? 0.319 -27.063 -36.358 1.00 93.75 702 ASP A O 1
ATOM 5630 N N . ARG A 1 703 ? 1.539 -25.447 -37.350 1.00 93.19 703 ARG A N 1
ATOM 5631 C CA . ARG A 1 703 ? 2.681 -26.309 -37.701 1.00 93.19 703 ARG A CA 1
ATOM 5632 C C . ARG A 1 703 ? 4.019 -25.592 -37.608 1.00 93.19 703 ARG A C 1
ATOM 5634 O O . ARG A 1 703 ? 4.086 -24.379 -37.737 1.00 93.19 703 ARG A O 1
ATOM 5641 N N . LEU A 1 704 ? 5.093 -26.363 -37.451 1.00 93.31 704 LEU A N 1
ATOM 5642 C CA . LEU A 1 704 ? 6.454 -25.899 -37.727 1.00 93.31 704 LEU A CA 1
ATOM 5643 C C . LEU A 1 704 ? 6.759 -26.060 -39.216 1.00 93.31 704 LEU A C 1
ATOM 5645 O O . LEU A 1 704 ? 6.528 -27.126 -39.788 1.00 93.31 704 LEU A O 1
ATOM 5649 N N . VAL A 1 705 ? 7.299 -25.015 -39.828 1.00 92.12 705 VAL A N 1
ATOM 5650 C CA . VAL A 1 705 ? 7.704 -25.023 -41.234 1.00 92.12 705 VAL A CA 1
ATOM 5651 C C . VAL A 1 705 ? 9.170 -25.409 -41.310 1.00 92.12 705 VAL A C 1
ATOM 5653 O O . VAL A 1 705 ? 9.983 -24.837 -40.584 1.00 92.12 705 VAL A O 1
ATOM 5656 N N . VAL A 1 706 ? 9.508 -26.369 -42.167 1.00 91.62 706 VAL A N 1
ATOM 5657 C CA . VAL A 1 706 ? 10.893 -26.782 -42.427 1.00 91.62 706 VAL A CA 1
ATOM 5658 C C . VAL A 1 706 ? 11.285 -26.522 -43.875 1.00 91.62 706 VAL A C 1
ATOM 5660 O O . VAL A 1 706 ? 10.431 -26.561 -44.758 1.00 91.62 706 VAL A O 1
ATOM 5663 N N . ASP A 1 707 ? 12.562 -26.252 -44.122 1.00 86.81 707 ASP A N 1
ATOM 5664 C CA . ASP A 1 707 ? 13.069 -26.073 -45.482 1.00 86.81 707 ASP A CA 1
ATOM 5665 C C . ASP A 1 707 ? 13.279 -27.421 -46.191 1.00 86.81 707 ASP A C 1
ATOM 5667 O O . ASP A 1 707 ? 13.543 -28.452 -45.568 1.00 86.81 707 ASP A O 1
ATOM 5671 N N . GLU A 1 708 ? 13.178 -27.396 -47.512 1.00 87.25 708 GLU A N 1
ATOM 5672 C CA . GLU A 1 708 ? 13.334 -28.539 -48.408 1.00 87.25 708 GLU A CA 1
ATOM 5673 C C . GLU A 1 708 ? 14.796 -28.946 -48.668 1.00 87.25 708 GLU A C 1
ATOM 5675 O O . GLU A 1 708 ? 15.044 -30.049 -49.152 1.00 87.25 708 GLU A O 1
ATOM 5680 N N . LEU A 1 709 ? 15.772 -28.089 -48.348 1.00 83.06 709 LEU A N 1
ATOM 5681 C CA . LEU A 1 709 ? 17.188 -28.290 -48.677 1.00 83.06 709 LEU A CA 1
ATOM 5682 C C . LEU A 1 709 ? 17.905 -29.164 -47.640 1.00 83.06 709 LEU A C 1
ATOM 5684 O O . LEU A 1 709 ? 18.670 -30.066 -47.980 1.00 83.06 709 LEU A O 1
ATOM 5688 N N . LYS A 1 710 ? 17.712 -28.852 -46.357 1.00 83.25 710 LYS A N 1
ATOM 5689 C CA . LYS A 1 710 ? 18.414 -29.434 -45.205 1.00 83.25 710 LYS A CA 1
ATOM 5690 C C . LYS A 1 710 ? 17.467 -29.819 -44.063 1.00 83.25 710 LYS A C 1
ATOM 5692 O O . LYS A 1 710 ? 17.952 -30.315 -43.046 1.00 83.25 710 LYS A O 1
ATOM 5697 N N . GLY A 1 711 ? 16.154 -29.604 -44.196 1.00 84.75 711 GLY A N 1
ATOM 5698 C CA . GLY A 1 711 ? 15.170 -29.974 -43.172 1.00 84.75 711 GLY A CA 1
ATOM 5699 C C . GLY A 1 711 ? 15.313 -29.180 -41.870 1.00 84.75 711 GLY A C 1
ATOM 5700 O O . GLY A 1 711 ? 15.087 -29.717 -40.778 1.00 84.75 711 GLY A O 1
ATOM 5701 N N . ARG A 1 712 ? 15.754 -27.922 -41.954 1.00 86.19 712 ARG A N 1
ATOM 5702 C CA . ARG A 1 712 ? 15.899 -27.023 -40.805 1.00 86.19 712 ARG A CA 1
ATOM 5703 C C . ARG A 1 712 ? 14.607 -26.269 -40.572 1.00 86.19 712 ARG A C 1
ATOM 5705 O O . ARG A 1 712 ? 13.796 -26.089 -41.475 1.00 86.19 712 ARG A O 1
ATOM 5712 N N . VAL A 1 713 ? 14.403 -25.851 -39.330 1.00 88.38 713 VAL A N 1
ATOM 5713 C CA . VAL A 1 713 ? 13.191 -25.128 -38.936 1.00 88.38 713 VAL A CA 1
ATOM 5714 C C . VAL A 1 713 ? 13.228 -23.730 -39.537 1.00 88.38 713 VAL A C 1
ATOM 5716 O O . VAL A 1 713 ? 14.059 -22.934 -39.150 1.00 88.38 713 VAL A O 1
ATOM 5719 N N . VAL A 1 714 ? 12.327 -23.397 -40.452 1.00 86.62 714 VAL A N 1
ATOM 5720 C CA . VAL A 1 714 ? 12.224 -22.034 -40.987 1.00 86.62 714 VAL A CA 1
ATOM 5721 C C . VAL A 1 714 ? 11.525 -21.145 -39.963 1.00 86.62 714 VAL A C 1
ATOM 5723 O O . VAL A 1 714 ? 12.109 -20.167 -39.516 1.00 86.62 714 VAL A O 1
ATOM 5726 N N . ARG A 1 715 ? 10.300 -21.514 -39.559 1.00 89.25 715 ARG A N 1
ATOM 5727 C CA . ARG A 1 715 ? 9.484 -20.871 -38.506 1.00 89.25 715 ARG A CA 1
ATOM 5728 C C . ARG A 1 715 ? 8.210 -21.711 -38.258 1.00 89.25 715 ARG A C 1
ATOM 5730 O O . ARG A 1 715 ? 8.297 -22.934 -38.158 1.00 89.25 715 ARG A O 1
ATOM 5737 N N . PHE A 1 716 ? 7.032 -21.094 -38.145 1.00 92.44 716 PHE A N 1
ATOM 5738 C CA . PHE A 1 716 ? 5.760 -21.727 -37.833 1.00 92.44 716 PHE A CA 1
ATOM 5739 C C . PHE A 1 716 ? 4.606 -21.083 -38.610 1.00 92.44 716 PHE A C 1
ATOM 5741 O O . PHE A 1 716 ? 4.682 -19.930 -39.031 1.00 92.44 716 PHE A O 1
ATOM 5748 N N . THR A 1 717 ? 3.519 -21.833 -38.763 1.00 95.25 717 THR A N 1
ATOM 5749 C CA . THR A 1 717 ? 2.223 -21.320 -39.206 1.00 95.25 717 THR A CA 1
ATOM 5750 C C . THR A 1 717 ? 1.253 -21.228 -38.032 1.00 95.25 717 THR A C 1
ATOM 5752 O O . THR A 1 717 ? 1.294 -22.054 -37.116 1.00 95.25 717 THR A O 1
ATOM 5755 N N . SER A 1 718 ? 0.354 -20.249 -38.052 1.00 94.88 718 SER A N 1
ATOM 5756 C CA . SER A 1 718 ? -0.776 -20.126 -37.125 1.00 94.88 718 SER A CA 1
ATOM 5757 C C . SER A 1 718 ? -2.105 -20.182 -37.877 1.00 94.88 718 SER A C 1
ATOM 5759 O O . SER A 1 718 ? -2.166 -20.020 -39.099 1.00 94.88 718 SER A O 1
ATOM 5761 N N . ILE A 1 719 ? -3.195 -20.476 -37.168 1.00 93.38 719 ILE A N 1
ATOM 5762 C CA . ILE A 1 719 ? -4.516 -20.533 -37.801 1.00 93.38 719 ILE A CA 1
ATOM 5763 C C . ILE A 1 719 ? -4.934 -19.140 -38.275 1.00 93.38 719 ILE A C 1
ATOM 5765 O O . ILE A 1 719 ? -4.950 -18.189 -37.497 1.00 93.38 719 ILE A O 1
ATOM 5769 N N . TYR A 1 720 ? -5.324 -19.043 -39.548 1.00 94.56 720 TYR A N 1
ATOM 5770 C CA . TYR A 1 720 ? -5.868 -17.811 -40.103 1.00 94.56 720 TYR A CA 1
ATOM 5771 C C . TYR A 1 720 ? -7.270 -17.539 -39.550 1.00 94.56 720 TYR A C 1
ATOM 5773 O O . TYR A 1 720 ? -8.166 -18.380 -39.670 1.00 94.56 720 TYR A O 1
ATOM 5781 N N . ILE A 1 721 ? -7.461 -16.348 -38.981 1.00 94.06 721 ILE A N 1
ATOM 5782 C CA . ILE A 1 721 ? -8.758 -15.866 -38.502 1.00 94.06 721 ILE A CA 1
ATOM 5783 C C . ILE A 1 721 ? -9.258 -14.777 -39.462 1.00 94.06 721 ILE A C 1
ATOM 5785 O O . ILE A 1 721 ? -8.626 -13.725 -39.566 1.00 94.06 721 ILE A O 1
ATOM 5789 N N . PRO A 1 722 ? -10.377 -14.997 -40.174 1.00 89.19 722 PRO A N 1
ATOM 5790 C CA . PRO A 1 722 ? -10.883 -14.021 -41.131 1.00 89.19 722 PRO A CA 1
ATOM 5791 C C . PRO A 1 722 ? -11.532 -12.810 -40.444 1.00 89.19 722 PRO A C 1
ATOM 5793 O O . PRO A 1 722 ? -12.108 -12.916 -39.362 1.00 89.19 722 PRO A O 1
ATOM 5796 N N . GLY A 1 723 ? -11.507 -11.662 -41.128 1.00 85.00 723 GLY A N 1
ATOM 5797 C CA . GLY A 1 723 ? -12.196 -10.433 -40.710 1.00 85.00 723 GLY A CA 1
ATOM 5798 C C . GLY A 1 723 ? -11.294 -9.306 -40.196 1.00 85.00 723 GLY A C 1
ATOM 5799 O O . GLY A 1 723 ? -11.827 -8.258 -39.823 1.00 85.00 723 GLY A O 1
ATOM 5800 N N . GLY A 1 724 ? -9.976 -9.512 -40.196 1.00 88.56 724 GLY A N 1
ATOM 5801 C CA . GLY A 1 724 ? -8.997 -8.515 -39.763 1.00 88.56 724 GLY A CA 1
ATOM 5802 C C . GLY A 1 724 ? -8.990 -8.289 -38.252 1.00 88.56 724 GLY A C 1
ATOM 5803 O O . GLY A 1 724 ? -9.840 -8.801 -37.509 1.00 88.56 724 GLY A O 1
ATOM 5804 N N . THR A 1 725 ? -8.000 -7.529 -37.808 1.00 91.62 725 THR A N 1
ATOM 5805 C CA . THR A 1 725 ? -7.798 -7.139 -36.414 1.00 91.62 725 THR A CA 1
ATOM 5806 C C . THR A 1 725 ? -8.826 -6.086 -35.987 1.00 91.62 725 THR A C 1
ATOM 5808 O O . THR A 1 725 ? -9.632 -5.591 -36.786 1.00 91.62 725 THR A O 1
ATOM 5811 N N . LEU A 1 726 ? -8.842 -5.737 -34.700 1.00 89.38 726 LEU A N 1
ATOM 5812 C CA . LEU A 1 726 ? -9.662 -4.625 -34.213 1.00 89.38 726 LEU A CA 1
ATOM 5813 C C . LEU A 1 726 ? -9.182 -3.261 -34.733 1.00 89.38 726 LEU A C 1
ATOM 5815 O O . LEU A 1 726 ? -9.982 -2.324 -34.766 1.00 89.38 726 LEU A O 1
ATOM 5819 N N . GLU A 1 727 ? -7.917 -3.160 -35.150 1.00 87.69 727 GLU A N 1
ATOM 5820 C CA . GLU A 1 727 ? -7.376 -1.984 -35.837 1.00 87.69 727 GLU A CA 1
ATOM 5821 C C . GLU A 1 727 ? -7.885 -1.901 -37.282 1.00 87.69 727 GLU A C 1
ATOM 5823 O O . GLU A 1 727 ? -8.419 -0.864 -37.676 1.00 87.69 727 GLU A O 1
ATOM 5828 N N . ASP A 1 728 ? -7.819 -3.008 -38.030 1.00 85.31 728 ASP A N 1
ATOM 5829 C CA . ASP A 1 728 ? -8.222 -3.053 -39.445 1.00 85.31 728 ASP A CA 1
ATOM 5830 C C . ASP A 1 728 ? -9.717 -2.775 -39.632 1.00 85.31 728 ASP A C 1
ATOM 5832 O O . ASP A 1 728 ? -10.148 -2.168 -40.613 1.00 85.31 728 ASP A O 1
ATOM 5836 N N . ASN A 1 729 ? -10.545 -3.238 -38.689 1.00 84.00 729 ASN A N 1
ATOM 5837 C CA . ASN A 1 729 ? -11.993 -3.101 -38.765 1.00 84.00 729 ASN A CA 1
ATOM 5838 C C . ASN A 1 729 ? -12.534 -2.150 -37.697 1.00 84.00 729 ASN A C 1
ATOM 5840 O O . ASN A 1 729 ? -13.214 -2.552 -36.748 1.00 84.00 729 ASN A O 1
ATOM 5844 N N . GLN A 1 730 ? -12.298 -0.856 -37.907 1.00 74.62 730 GLN A N 1
ATOM 5845 C CA . GLN A 1 730 ? -12.772 0.192 -37.004 1.00 74.62 730 GLN A CA 1
ATOM 5846 C C . GLN A 1 730 ? -14.305 0.282 -36.930 1.00 74.62 730 GLN A C 1
ATOM 5848 O O . GLN A 1 730 ? -14.845 0.725 -35.921 1.00 74.62 730 GLN A O 1
ATOM 5853 N N . SER A 1 731 ? -15.034 -0.194 -37.945 1.00 78.69 731 SER A N 1
ATOM 5854 C CA . SER A 1 731 ? -16.505 -0.232 -37.921 1.00 78.69 731 SER A CA 1
ATOM 5855 C C . SER A 1 731 ? -17.083 -1.309 -36.991 1.00 78.69 731 SER A C 1
ATOM 5857 O O . SER A 1 731 ? -18.278 -1.300 -36.685 1.00 78.69 731 SER A O 1
ATOM 5859 N N . ARG A 1 732 ? -16.251 -2.253 -36.529 1.00 83.19 732 ARG A N 1
ATOM 5860 C CA . ARG A 1 732 ? -16.680 -3.364 -35.683 1.00 83.19 732 ARG A CA 1
ATOM 5861 C C . ARG A 1 732 ? -17.125 -2.851 -34.315 1.00 83.19 732 ARG A C 1
ATOM 5863 O O . ARG A 1 732 ? -16.355 -2.237 -33.579 1.00 83.19 732 ARG A O 1
ATOM 5870 N N . VAL A 1 733 ? -18.361 -3.179 -33.940 1.00 81.44 733 VAL A N 1
ATOM 5871 C CA . VAL A 1 733 ? -18.891 -2.866 -32.608 1.00 81.44 733 VAL A CA 1
ATOM 5872 C C . VAL A 1 733 ? -18.124 -3.667 -31.563 1.00 81.44 733 VAL A C 1
ATOM 5874 O O . VAL A 1 733 ? -18.212 -4.897 -31.516 1.00 81.44 733 VAL A O 1
ATOM 5877 N N . PHE A 1 734 ? -17.377 -2.962 -30.718 1.00 82.56 734 PHE A N 1
ATOM 5878 C CA . PHE A 1 734 ? -16.615 -3.572 -29.642 1.00 82.56 734 PHE A CA 1
ATOM 5879 C C . PHE A 1 734 ? -17.544 -4.066 -28.526 1.00 82.56 734 PHE A C 1
ATOM 5881 O O . PHE A 1 734 ? -18.350 -3.311 -27.982 1.00 82.56 734 PHE A O 1
ATOM 5888 N N . LYS A 1 735 ? -17.456 -5.358 -28.187 1.00 86.00 735 LYS A N 1
ATOM 5889 C CA . LYS A 1 735 ? -18.346 -5.995 -27.205 1.00 86.00 735 LYS A CA 1
ATOM 5890 C C . LYS A 1 735 ? -17.694 -6.044 -25.828 1.00 86.00 735 LYS A C 1
ATOM 5892 O O . LYS A 1 735 ? -16.562 -6.495 -25.689 1.00 86.00 735 LYS A O 1
ATOM 5897 N N . LEU A 1 736 ? -18.457 -5.740 -24.776 1.00 81.88 736 LEU A N 1
ATOM 5898 C CA . LEU A 1 736 ? -17.982 -5.840 -23.386 1.00 81.88 736 LEU A CA 1
ATOM 5899 C C . LEU A 1 736 ? -17.450 -7.244 -23.034 1.00 81.88 736 LEU A C 1
ATOM 5901 O O . LEU A 1 736 ? -16.516 -7.390 -22.245 1.00 81.88 736 LEU A O 1
ATOM 5905 N N . LYS A 1 737 ? -18.009 -8.294 -23.649 1.00 91.06 737 LYS A N 1
ATOM 5906 C CA . LYS A 1 737 ? -17.521 -9.667 -23.468 1.00 91.06 737 LYS A CA 1
ATOM 5907 C C . LYS A 1 737 ? -16.059 -9.839 -23.908 1.00 91.06 737 LYS A C 1
ATOM 5909 O O . LYS A 1 737 ? -15.350 -10.639 -23.308 1.00 91.06 737 LYS A O 1
ATOM 5914 N N . TRP A 1 738 ? -15.604 -9.077 -24.904 1.00 92.50 738 TRP A N 1
ATOM 5915 C CA . TRP A 1 738 ? -14.226 -9.118 -25.387 1.00 92.50 738 TRP A CA 1
ATOM 5916 C C . TRP A 1 738 ? -13.261 -8.501 -24.377 1.00 92.50 738 TRP A C 1
ATOM 5918 O O . TRP A 1 738 ? -12.175 -9.032 -24.203 1.00 92.50 738 TRP A O 1
ATOM 5928 N N . ILE A 1 739 ? -13.682 -7.486 -23.611 1.00 88.19 739 ILE A N 1
ATOM 5929 C CA . ILE A 1 739 ? -12.888 -6.964 -22.483 1.00 88.19 739 ILE A CA 1
ATOM 5930 C C . ILE A 1 739 ? -12.634 -8.069 -21.461 1.00 88.19 739 ILE A C 1
ATOM 5932 O O . ILE A 1 739 ? -11.497 -8.313 -21.075 1.00 88.19 739 ILE A O 1
ATOM 5936 N N . LYS A 1 740 ? -13.692 -8.790 -21.066 1.00 86.44 740 LYS A N 1
ATOM 5937 C CA . LYS A 1 740 ? -13.575 -9.909 -20.119 1.00 86.44 740 LYS A CA 1
ATOM 5938 C C . LYS A 1 740 ? -12.634 -10.994 -20.641 1.00 86.44 740 LYS A C 1
ATOM 5940 O O . LYS A 1 740 ? -11.842 -11.531 -19.874 1.00 86.44 740 LYS A O 1
ATOM 5945 N N . GLN A 1 741 ? -12.719 -11.308 -21.933 1.00 95.00 741 GLN A N 1
ATOM 5946 C CA . GLN A 1 741 ? -11.843 -12.283 -22.580 1.00 95.00 741 GLN A CA 1
ATOM 5947 C C . GLN A 1 741 ? -10.387 -11.811 -22.614 1.00 95.00 741 GLN A C 1
ATOM 5949 O O . GLN A 1 741 ? -9.508 -12.592 -22.262 1.00 95.00 741 GLN A O 1
ATOM 5954 N N . LEU A 1 742 ? -10.142 -10.539 -22.951 1.00 93.88 742 LEU A N 1
ATOM 5955 C CA . LEU A 1 742 ? -8.809 -9.940 -22.984 1.00 93.88 742 LEU A CA 1
ATOM 5956 C C . LEU A 1 742 ? -8.153 -9.930 -21.601 1.00 93.88 742 LEU A C 1
ATOM 5958 O O . LEU A 1 742 ? -7.041 -10.419 -21.434 1.00 93.88 742 LEU A O 1
ATOM 5962 N N . THR A 1 743 ? -8.854 -9.417 -20.587 1.00 89.69 743 THR A N 1
ATOM 5963 C CA . THR A 1 743 ? -8.326 -9.369 -19.219 1.00 89.69 743 THR A CA 1
ATOM 5964 C C . THR A 1 743 ? -8.054 -10.774 -18.687 1.00 89.69 743 THR A C 1
ATOM 5966 O O . THR A 1 743 ? -7.048 -10.987 -18.015 1.00 89.69 743 THR A O 1
ATOM 5969 N N . ARG A 1 744 ? -8.910 -11.751 -19.017 1.00 91.31 744 ARG A N 1
ATOM 5970 C CA . ARG A 1 744 ? -8.725 -13.143 -18.599 1.00 91.31 744 ARG A CA 1
ATOM 5971 C C . ARG A 1 744 ? -7.514 -13.791 -19.261 1.00 91.31 744 ARG A C 1
ATOM 5973 O O . ARG A 1 744 ? -6.714 -14.381 -18.548 1.00 91.31 744 ARG A O 1
ATOM 5980 N N . VAL A 1 745 ? -7.355 -13.666 -20.581 1.00 94.69 745 VAL A N 1
ATOM 5981 C CA . VAL A 1 745 ? -6.206 -14.271 -21.276 1.00 94.69 745 VAL A CA 1
ATOM 5982 C C . VAL A 1 745 ? -4.886 -13.644 -20.836 1.00 94.69 745 VAL A C 1
ATOM 5984 O O . VAL A 1 745 ? -3.920 -14.366 -20.619 1.00 94.69 745 VAL A O 1
ATOM 5987 N N . VAL A 1 746 ? -4.855 -12.326 -20.615 1.00 93.94 746 VAL A N 1
ATOM 5988 C CA . VAL A 1 746 ? -3.684 -11.632 -20.057 1.00 93.94 746 VAL A CA 1
ATOM 5989 C C . VAL A 1 746 ? -3.400 -12.088 -18.624 1.00 93.94 746 VAL A C 1
ATOM 5991 O O . VAL A 1 746 ? -2.250 -12.333 -18.270 1.00 93.94 746 VAL A O 1
ATOM 5994 N N . GLY A 1 747 ? -4.439 -12.252 -17.800 1.00 88.12 747 GLY A N 1
ATOM 5995 C CA . GLY A 1 747 ? -4.306 -12.804 -16.451 1.00 88.12 747 GLY A CA 1
ATOM 5996 C C . GLY A 1 747 ? -3.741 -14.225 -16.455 1.00 88.12 747 GLY A C 1
ATOM 5997 O O . GLY A 1 747 ? -2.803 -14.509 -15.716 1.00 88.12 747 GLY A O 1
ATOM 5998 N N . ASP A 1 748 ? -4.248 -15.097 -17.327 1.00 91.31 748 ASP A N 1
ATOM 5999 C CA . ASP A 1 748 ? -3.759 -16.470 -17.473 1.00 91.31 748 ASP A CA 1
ATOM 6000 C C . ASP A 1 748 ? -2.296 -16.494 -17.957 1.00 91.31 748 ASP A C 1
ATOM 6002 O O . ASP A 1 748 ? -1.469 -17.217 -17.398 1.00 91.31 748 ASP A O 1
ATOM 6006 N N . LEU A 1 749 ? -1.923 -15.667 -18.937 1.00 90.12 749 LEU A N 1
ATOM 6007 C CA . LEU A 1 749 ? -0.530 -15.544 -19.381 1.00 90.12 749 LEU A CA 1
ATOM 6008 C C . LEU A 1 749 ? 0.396 -15.107 -18.233 1.00 90.12 749 LEU A C 1
ATOM 6010 O O . LEU A 1 749 ? 1.364 -15.809 -17.916 1.00 90.12 749 LEU A O 1
ATOM 6014 N N . ASN A 1 750 ? 0.057 -14.013 -17.551 1.00 90.12 750 ASN A N 1
ATOM 6015 C CA . ASN A 1 750 ? 0.918 -13.411 -16.535 1.00 90.12 750 ASN A CA 1
ATOM 6016 C C . ASN A 1 750 ? 1.011 -14.259 -15.268 1.00 90.12 750 ASN A C 1
ATOM 6018 O O . ASN A 1 750 ? 2.104 -14.507 -14.762 1.00 90.12 750 ASN A O 1
ATOM 6022 N N . LEU A 1 751 ? -0.135 -14.691 -14.743 1.00 82.94 751 LEU A N 1
ATOM 6023 C CA . LEU A 1 751 ? -0.231 -15.280 -13.408 1.00 82.94 751 LEU A CA 1
ATOM 6024 C C . LEU A 1 751 ? -0.068 -16.798 -13.435 1.00 82.94 751 LEU A C 1
ATOM 6026 O O . LEU A 1 751 ? 0.561 -17.363 -12.545 1.00 82.94 751 LEU A O 1
ATOM 6030 N N . LYS A 1 752 ? -0.607 -17.471 -14.458 1.00 89.12 752 LYS A N 1
ATOM 6031 C CA . LYS A 1 752 ? -0.562 -18.937 -14.554 1.00 89.12 752 LYS A CA 1
ATOM 6032 C C . LYS A 1 752 ? 0.638 -19.428 -15.354 1.00 89.12 752 LYS A C 1
ATOM 6034 O O . LYS A 1 752 ? 1.226 -20.449 -15.004 1.00 89.12 752 LYS A O 1
ATOM 6039 N N . HIS A 1 753 ? 1.001 -18.723 -16.422 1.00 86.44 753 HIS A N 1
ATOM 6040 C CA . HIS A 1 753 ? 2.108 -19.117 -17.297 1.00 86.44 753 HIS A CA 1
ATOM 6041 C C . HIS A 1 753 ? 3.395 -18.320 -17.052 1.00 86.44 753 HIS A C 1
ATOM 6043 O O . HIS A 1 753 ? 4.413 -18.609 -17.684 1.00 86.44 753 HIS A O 1
ATOM 6049 N N . GLY A 1 754 ? 3.382 -17.349 -16.130 1.00 88.94 754 GLY A N 1
ATOM 6050 C CA . GLY A 1 754 ? 4.558 -16.544 -15.787 1.00 88.94 754 GLY A CA 1
ATOM 6051 C C . GLY A 1 754 ? 5.145 -15.814 -16.995 1.00 88.94 754 GLY A C 1
ATOM 6052 O O . GLY A 1 754 ? 6.362 -15.656 -17.087 1.00 88.94 754 GLY A O 1
ATOM 6053 N N . THR A 1 755 ? 4.298 -15.449 -17.955 1.00 88.12 755 THR A N 1
ATOM 6054 C CA . THR A 1 755 ? 4.675 -14.940 -19.273 1.00 88.12 755 THR A CA 1
ATOM 6055 C C . THR A 1 755 ? 3.930 -13.644 -19.539 1.00 88.12 755 THR A C 1
ATOM 6057 O O . THR A 1 755 ? 2.709 -13.646 -19.488 1.00 88.12 755 THR A O 1
ATOM 6060 N N . MET A 1 756 ? 4.645 -12.567 -19.862 1.00 90.94 756 MET A N 1
ATOM 6061 C CA . MET A 1 756 ? 4.030 -11.340 -20.376 1.00 90.94 756 MET A CA 1
ATOM 6062 C C . MET A 1 756 ? 4.105 -11.305 -21.896 1.00 90.94 756 MET A C 1
ATOM 6064 O O . MET A 1 756 ? 5.132 -11.665 -22.468 1.00 90.94 756 MET A O 1
ATOM 6068 N N . HIS A 1 757 ? 3.042 -10.835 -22.540 1.00 94.12 757 HIS A N 1
ATOM 6069 C CA . HIS A 1 757 ? 2.960 -10.585 -23.976 1.00 94.12 757 HIS A CA 1
ATOM 6070 C C . HIS A 1 757 ? 3.767 -9.347 -24.398 1.00 94.12 757 HIS A C 1
ATOM 6072 O O . HIS A 1 757 ? 4.413 -9.351 -25.439 1.00 94.12 757 HIS A O 1
ATOM 6078 N N . GLN A 1 758 ? 3.752 -8.296 -23.578 1.00 92.50 758 GLN A N 1
ATOM 6079 C CA . GLN A 1 758 ? 4.461 -7.017 -23.707 1.00 92.50 758 GLN A CA 1
ATOM 6080 C C . GLN A 1 758 ? 4.132 -6.167 -24.947 1.00 92.50 758 GLN A C 1
ATOM 6082 O O . GLN A 1 758 ? 4.805 -5.164 -25.201 1.00 92.50 758 GLN A O 1
ATOM 6087 N N . ASP A 1 759 ? 3.097 -6.545 -25.700 1.00 92.00 759 ASP A N 1
ATOM 6088 C CA . ASP A 1 759 ? 2.579 -5.801 -26.862 1.00 92.00 759 ASP A CA 1
ATOM 6089 C C . ASP A 1 759 ? 1.066 -6.016 -27.032 1.00 92.00 759 ASP A C 1
ATOM 6091 O O . ASP A 1 759 ? 0.572 -6.425 -28.082 1.00 92.00 759 ASP A O 1
ATOM 6095 N N . ILE A 1 760 ? 0.313 -5.814 -25.947 1.00 93.56 760 ILE A N 1
ATOM 6096 C CA . ILE A 1 760 ? -1.151 -5.813 -26.016 1.00 93.56 760 ILE A CA 1
ATOM 6097 C C . ILE A 1 760 ? -1.583 -4.529 -26.730 1.00 93.56 760 ILE A C 1
ATOM 6099 O O . ILE A 1 760 ? -1.423 -3.439 -26.174 1.00 93.56 760 ILE A O 1
ATOM 6103 N N . ASN A 1 761 ? -2.103 -4.674 -27.951 1.00 91.06 761 ASN A N 1
ATOM 6104 C CA . ASN A 1 761 ? -2.559 -3.581 -28.810 1.00 91.06 761 ASN A CA 1
ATOM 6105 C C . ASN A 1 761 ? -3.709 -4.036 -29.738 1.00 91.06 761 ASN A C 1
ATOM 6107 O O . ASN A 1 761 ? -3.849 -5.232 -29.990 1.00 91.06 761 ASN A O 1
ATOM 6111 N N . ALA A 1 762 ? -4.532 -3.116 -30.260 1.00 89.62 762 ALA A N 1
ATOM 6112 C CA . ALA A 1 762 ? -5.682 -3.433 -31.118 1.00 89.62 762 ALA A CA 1
ATOM 6113 C C . ALA A 1 762 ? -5.294 -4.198 -32.398 1.00 89.62 762 ALA A C 1
ATOM 6115 O O . ALA A 1 762 ? -6.042 -5.083 -32.822 1.00 89.62 762 ALA A O 1
ATOM 6116 N N . ARG A 1 763 ? -4.102 -3.927 -32.949 1.00 89.81 763 ARG A N 1
ATOM 6117 C CA . ARG A 1 763 ? -3.517 -4.675 -34.078 1.00 89.81 763 ARG A CA 1
ATOM 6118 C C . ARG A 1 763 ? -3.195 -6.141 -33.755 1.00 89.81 763 ARG A C 1
ATOM 6120 O O . ARG A 1 763 ? -3.141 -6.965 -34.651 1.00 89.81 763 ARG A O 1
ATOM 6127 N N . ASN A 1 764 ? -3.065 -6.490 -32.474 1.00 93.94 764 ASN A N 1
ATOM 6128 C CA . ASN A 1 764 ? -2.763 -7.850 -32.003 1.00 93.94 764 ASN A CA 1
ATOM 6129 C C . ASN A 1 764 ? -4.015 -8.579 -31.481 1.00 93.94 764 ASN A C 1
ATOM 6131 O O . ASN A 1 764 ? -3.930 -9.612 -30.812 1.00 93.94 764 ASN A O 1
ATOM 6135 N N . LEU A 1 765 ? -5.206 -8.046 -31.780 1.00 94.69 765 LEU A N 1
ATOM 6136 C CA . LEU A 1 765 ? -6.489 -8.595 -31.353 1.00 94.69 765 LEU A CA 1
ATOM 6137 C C . LEU A 1 765 ? -7.375 -8.926 -32.552 1.00 94.69 765 LEU A C 1
ATOM 6139 O O . LEU A 1 765 ? -7.795 -8.049 -33.304 1.00 94.69 765 LEU A O 1
ATOM 6143 N N . LEU A 1 766 ? -7.717 -10.203 -32.681 1.00 94.88 766 LEU A N 1
ATOM 6144 C CA . LEU A 1 766 ? -8.650 -10.730 -33.672 1.00 94.88 766 LEU A CA 1
ATOM 6145 C C . LEU A 1 766 ? -9.974 -11.087 -33.003 1.00 94.88 766 LEU A C 1
ATOM 6147 O O . LEU A 1 766 ? -10.046 -11.313 -31.796 1.00 94.88 766 LEU A O 1
ATOM 6151 N N . VAL A 1 767 ? -11.037 -11.187 -33.793 1.00 94.38 767 VAL A N 1
ATOM 6152 C CA . VAL A 1 767 ? -12.313 -11.739 -33.328 1.00 94.38 767 VAL A CA 1
ATOM 6153 C C . VAL A 1 767 ? -12.741 -12.823 -34.296 1.00 94.38 767 VAL A C 1
ATOM 6155 O O . VAL A 1 767 ? -13.034 -12.535 -35.458 1.00 94.38 767 VAL A O 1
ATOM 6158 N N . ASP A 1 768 ? -12.804 -14.051 -33.793 1.00 93.50 768 ASP A N 1
ATOM 6159 C CA . ASP A 1 768 ? -13.249 -15.210 -34.557 1.00 93.50 768 ASP A CA 1
ATOM 6160 C C . ASP A 1 768 ? -14.725 -15.047 -34.942 1.00 93.50 768 ASP A C 1
ATOM 6162 O O . ASP A 1 768 ? -15.577 -14.973 -34.054 1.00 93.50 768 ASP A O 1
ATOM 6166 N N . PRO A 1 769 ? -15.068 -14.998 -36.240 1.00 90.06 769 PRO A N 1
ATOM 6167 C CA . PRO A 1 769 ? -16.449 -14.797 -36.662 1.00 90.06 769 PRO A CA 1
ATOM 6168 C C . PRO A 1 769 ? -17.364 -15.983 -36.339 1.00 90.06 769 PRO A C 1
ATOM 6170 O O . PRO A 1 769 ? -18.577 -15.802 -36.282 1.00 90.06 769 PRO A O 1
ATOM 6173 N N . SER A 1 770 ? -16.816 -17.183 -36.121 1.00 90.44 770 SER A N 1
ATOM 6174 C CA . SER A 1 770 ? -17.604 -18.383 -35.825 1.00 90.44 770 SER A CA 1
ATOM 6175 C C . SER A 1 770 ? -17.998 -18.483 -34.351 1.00 90.44 770 SER A C 1
ATOM 6177 O O . SER A 1 770 ? -19.131 -18.838 -34.031 1.00 90.44 770 SER A O 1
ATOM 6179 N N . THR A 1 771 ? -17.080 -18.137 -33.446 1.00 92.75 771 THR A N 1
ATOM 6180 C CA . THR A 1 771 ? -17.298 -18.209 -31.992 1.00 92.75 771 THR A CA 1
ATOM 6181 C C . THR A 1 771 ? -17.593 -16.851 -31.359 1.00 92.75 771 THR A C 1
ATOM 6183 O O . THR A 1 771 ? -18.018 -16.777 -30.205 1.00 92.75 771 THR A O 1
ATOM 6186 N N . ASP A 1 772 ? -17.383 -15.764 -32.106 1.00 93.31 772 ASP A N 1
ATOM 6187 C CA . ASP A 1 772 ? -17.466 -14.379 -31.642 1.00 93.31 772 ASP A CA 1
ATOM 6188 C C . ASP A 1 772 ? -16.528 -14.115 -30.444 1.00 93.31 772 ASP A C 1
ATOM 6190 O O . ASP A 1 772 ? -16.815 -13.271 -29.590 1.00 93.31 772 ASP A O 1
ATOM 6194 N N . ASN A 1 773 ? -15.427 -14.867 -30.341 1.00 95.44 773 ASN A N 1
ATOM 6195 C CA . ASN A 1 773 ? -14.427 -14.742 -29.283 1.00 95.44 773 ASN A CA 1
ATOM 6196 C C . ASN A 1 773 ? -13.275 -13.839 -29.713 1.00 95.44 773 ASN A C 1
ATOM 6198 O O . ASN A 1 773 ? -12.795 -13.928 -30.841 1.00 95.44 773 ASN A O 1
ATOM 6202 N N . LEU A 1 774 ? -12.797 -13.020 -28.778 1.00 96.25 774 LEU A N 1
ATOM 6203 C CA . LEU A 1 774 ? -11.545 -12.292 -28.928 1.00 96.25 774 LEU A CA 1
ATOM 6204 C C . LEU A 1 774 ? -10.366 -13.272 -28.870 1.00 96.25 774 LEU A C 1
ATOM 6206 O O . LEU A 1 774 ? -10.312 -14.119 -27.975 1.00 96.25 774 LEU A O 1
ATOM 6210 N N . LEU A 1 775 ? -9.423 -13.133 -29.792 1.00 97.25 775 LEU A N 1
ATOM 6211 C CA . LEU A 1 775 ? -8.206 -13.925 -29.887 1.00 97.25 775 LEU A CA 1
ATOM 6212 C C . LEU A 1 775 ? -6.991 -12.993 -29.865 1.00 97.25 775 LEU A C 1
ATOM 6214 O O . LEU A 1 775 ? -6.890 -12.084 -30.685 1.00 97.25 775 LEU A O 1
ATOM 6218 N N . LEU A 1 776 ? -6.076 -13.240 -28.931 1.00 97.12 776 LEU A N 1
ATOM 6219 C CA . LEU A 1 776 ? -4.770 -12.594 -28.848 1.00 97.12 776 LEU A CA 1
ATOM 6220 C C . LEU A 1 776 ? -3.758 -13.362 -29.706 1.00 97.12 776 LEU A C 1
ATOM 6222 O O . LEU A 1 776 ? -3.752 -14.599 -29.715 1.00 97.12 776 LEU A O 1
ATOM 6226 N N . PHE A 1 777 ? -2.913 -12.637 -30.425 1.00 94.00 777 PHE A N 1
ATOM 6227 C CA . PHE A 1 777 ? -1.848 -13.192 -31.253 1.00 94.00 777 PHE A CA 1
ATOM 6228 C C . PHE A 1 777 ? -0.641 -12.244 -31.264 1.00 94.00 777 PHE A C 1
ATOM 6230 O O . PHE A 1 777 ? -0.721 -11.156 -30.710 1.00 94.00 777 PHE A O 1
ATOM 6237 N N . ASP A 1 778 ? 0.441 -12.673 -31.914 1.00 90.06 778 ASP A N 1
ATOM 6238 C CA . ASP A 1 778 ? 1.685 -11.916 -32.102 1.00 90.06 778 ASP A CA 1
ATOM 6239 C C . ASP A 1 778 ? 2.551 -11.755 -30.838 1.00 90.06 778 ASP A C 1
ATOM 6241 O O . ASP A 1 778 ? 2.663 -10.698 -30.222 1.00 90.06 778 ASP A O 1
ATOM 6245 N N . PHE A 1 779 ? 3.214 -12.846 -30.453 1.00 91.88 779 PHE A N 1
ATOM 6246 C CA . PHE A 1 779 ? 3.984 -12.956 -29.210 1.00 91.88 779 PHE A CA 1
ATOM 6247 C C . PHE A 1 779 ? 5.434 -12.442 -29.340 1.00 91.88 779 PHE A C 1
ATOM 6249 O O . PHE A 1 779 ? 6.304 -12.845 -28.565 1.00 91.88 779 PHE A O 1
ATOM 6256 N N . ASP A 1 780 ? 5.739 -11.572 -30.304 1.00 85.62 780 ASP A N 1
ATOM 6257 C CA . ASP A 1 780 ? 7.112 -11.154 -30.636 1.00 85.62 780 ASP A CA 1
ATOM 6258 C C . ASP A 1 780 ? 7.892 -10.545 -29.475 1.00 85.62 780 ASP A C 1
ATOM 6260 O O . ASP A 1 780 ? 9.095 -10.770 -29.318 1.00 85.62 780 ASP A O 1
ATOM 6264 N N . PHE A 1 781 ? 7.207 -9.751 -28.659 1.00 88.00 781 PHE A N 1
ATOM 6265 C CA . PHE A 1 781 ? 7.791 -9.112 -27.485 1.00 88.00 781 PHE A CA 1
ATOM 6266 C C . PHE A 1 781 ? 7.594 -9.931 -26.215 1.00 88.00 781 PHE A C 1
ATOM 6268 O O . PHE A 1 781 ? 8.006 -9.498 -25.140 1.00 88.00 781 PHE A O 1
ATOM 6275 N N . SER A 1 782 ? 6.987 -11.113 -26.320 1.00 90.19 782 SER A N 1
ATOM 6276 C CA . SER A 1 782 ? 6.670 -11.902 -25.146 1.00 90.19 782 SER A CA 1
ATOM 6277 C C . SER A 1 782 ? 7.930 -12.387 -24.433 1.00 90.19 782 SER A C 1
ATOM 6279 O O . SER A 1 782 ? 8.972 -12.671 -25.030 1.00 90.19 782 SER A O 1
ATOM 6281 N N . GLY A 1 783 ? 7.843 -12.448 -23.111 1.00 85.69 783 GLY A N 1
ATOM 6282 C CA . GLY A 1 783 ? 8.962 -12.805 -22.256 1.00 85.69 783 GLY A CA 1
ATOM 6283 C C . GLY A 1 783 ? 8.485 -13.429 -20.958 1.00 85.69 783 GLY A C 1
ATOM 6284 O O . GLY A 1 783 ? 7.426 -13.090 -20.427 1.00 85.69 783 GLY A O 1
ATOM 6285 N N . ARG A 1 784 ? 9.289 -14.348 -20.422 1.00 85.50 784 ARG A N 1
ATOM 6286 C CA . ARG A 1 784 ? 9.046 -14.914 -19.092 1.00 85.50 784 ARG A CA 1
ATOM 6287 C C . ARG A 1 784 ? 9.303 -13.837 -18.042 1.00 85.50 784 ARG A C 1
ATOM 6289 O O . ARG A 1 784 ? 10.358 -13.211 -18.080 1.00 85.50 784 ARG A O 1
ATOM 6296 N N . ILE A 1 785 ? 8.386 -13.645 -17.099 1.00 81.62 785 ILE A N 1
ATOM 6297 C CA . ILE A 1 785 ? 8.498 -12.623 -16.048 1.00 81.62 785 ILE A CA 1
ATOM 6298 C C . ILE A 1 785 ? 9.807 -12.818 -15.270 1.00 81.62 785 ILE A C 1
ATOM 6300 O O . ILE A 1 785 ? 10.085 -13.910 -14.773 1.00 81.62 785 ILE A O 1
ATOM 6304 N N . GLY A 1 786 ? 10.629 -11.765 -15.213 1.00 76.62 786 GLY A N 1
ATOM 6305 C CA . GLY A 1 786 ? 11.962 -11.792 -14.594 1.00 76.62 786 GLY A CA 1
ATOM 6306 C C . GLY A 1 786 ? 13.041 -12.554 -15.383 1.00 76.62 786 GLY A C 1
ATOM 6307 O O . GLY A 1 786 ? 14.147 -12.734 -14.879 1.00 76.62 786 GLY A O 1
ATOM 6308 N N . GLY A 1 787 ? 12.737 -13.017 -16.599 1.00 75.81 787 GLY A N 1
ATOM 6309 C CA . GLY A 1 787 ? 13.631 -13.775 -17.475 1.00 75.81 787 GLY A CA 1
ATOM 6310 C C . GLY A 1 787 ? 14.014 -13.039 -18.765 1.00 75.81 787 GLY A C 1
ATOM 6311 O O . GLY A 1 787 ? 13.798 -11.841 -18.929 1.00 75.81 787 GLY A O 1
ATOM 6312 N N . THR A 1 788 ? 14.611 -13.769 -19.710 1.00 70.88 788 THR A N 1
ATOM 6313 C CA . THR A 1 788 ? 15.040 -13.221 -21.006 1.00 70.88 788 THR A CA 1
ATOM 6314 C C . THR A 1 788 ? 13.849 -12.695 -21.811 1.00 70.88 788 THR A C 1
ATOM 6316 O O . THR A 1 788 ? 12.851 -13.394 -21.976 1.00 70.88 788 THR A O 1
ATOM 6319 N N . GLY A 1 789 ? 13.972 -11.472 -22.334 1.00 71.19 789 GLY A N 1
ATOM 6320 C CA . GLY A 1 789 ? 12.930 -10.805 -23.124 1.00 71.19 789 GLY A CA 1
ATOM 6321 C C . GLY A 1 789 ? 11.931 -9.983 -22.304 1.00 71.19 789 GLY A C 1
ATOM 6322 O O . GLY A 1 789 ? 11.180 -9.220 -22.898 1.00 71.19 789 GLY A O 1
ATOM 6323 N N . TYR A 1 790 ? 11.938 -10.080 -20.969 1.00 81.69 790 TYR A N 1
ATOM 6324 C CA . TYR A 1 790 ? 11.064 -9.297 -20.088 1.00 81.69 790 TYR A CA 1
ATOM 6325 C C . TYR A 1 790 ? 11.552 -7.856 -19.893 1.00 81.69 790 TYR A C 1
ATOM 6327 O O . TYR A 1 790 ? 12.704 -7.620 -19.531 1.00 81.69 790 TYR A O 1
ATOM 6335 N N . VAL A 1 791 ? 10.646 -6.898 -20.080 1.00 81.56 791 VAL A N 1
ATOM 6336 C CA . VAL A 1 791 ? 10.844 -5.465 -19.863 1.00 81.56 791 VAL A CA 1
ATOM 6337 C C . VAL A 1 791 ? 9.728 -4.958 -18.954 1.00 81.56 791 VAL A C 1
ATOM 6339 O O . VAL A 1 791 ? 8.579 -4.843 -19.365 1.00 81.56 791 VAL A O 1
ATOM 6342 N N . GLU A 1 792 ? 10.075 -4.589 -17.723 1.00 77.00 792 GLU A N 1
ATOM 6343 C CA . GLU A 1 792 ? 9.109 -4.202 -16.681 1.00 77.00 792 GLU A CA 1
ATOM 6344 C C . GLU A 1 792 ? 8.156 -3.069 -17.108 1.00 77.00 792 GLU A C 1
ATOM 6346 O O . GLU A 1 792 ? 6.964 -3.086 -16.802 1.00 77.00 792 GLU A O 1
ATOM 6351 N N . ASN A 1 793 ? 8.658 -2.109 -17.890 1.00 80.44 793 ASN A N 1
ATOM 6352 C CA . ASN A 1 793 ? 7.864 -0.983 -18.383 1.00 80.44 793 ASN A CA 1
ATOM 6353 C C . ASN A 1 793 ? 6.796 -1.386 -19.421 1.00 80.44 793 ASN A C 1
ATOM 6355 O O . ASN A 1 793 ? 5.817 -0.653 -19.592 1.00 80.44 793 ASN A O 1
ATOM 6359 N N . ARG A 1 794 ? 6.948 -2.536 -20.096 1.00 81.31 794 ARG A N 1
ATOM 6360 C CA . ARG A 1 794 ? 5.994 -3.085 -21.078 1.00 81.31 794 ARG A CA 1
ATOM 6361 C C . ARG A 1 794 ? 4.982 -4.018 -20.412 1.00 81.31 794 ARG A C 1
ATOM 6363 O O . ARG A 1 794 ? 4.804 -5.170 -20.785 1.00 81.31 794 ARG A O 1
ATOM 6370 N N . ASN A 1 795 ? 4.326 -3.501 -19.385 1.00 83.25 795 ASN A N 1
ATOM 6371 C CA . ASN A 1 795 ? 3.366 -4.247 -18.586 1.00 83.25 795 ASN A CA 1
ATOM 6372 C C . ASN A 1 795 ? 2.062 -4.520 -19.372 1.00 83.25 795 ASN A C 1
ATOM 6374 O O . ASN A 1 795 ? 1.439 -3.590 -19.883 1.00 83.25 795 ASN A O 1
ATOM 6378 N N . ASP A 1 796 ? 1.594 -5.769 -19.417 1.00 88.19 796 ASP A N 1
ATOM 6379 C CA . ASP A 1 796 ? 0.369 -6.121 -20.154 1.00 88.19 796 ASP A CA 1
ATOM 6380 C C . ASP A 1 796 ? -0.906 -5.502 -19.586 1.00 88.19 796 ASP A C 1
ATOM 6382 O O . ASP A 1 796 ? -1.805 -5.158 -20.346 1.00 88.19 796 ASP A O 1
ATOM 6386 N N . ILE A 1 797 ? -1.001 -5.310 -18.267 1.00 86.12 797 ILE A N 1
ATOM 6387 C CA . ILE A 1 797 ? -2.161 -4.649 -17.645 1.00 86.12 797 ILE A CA 1
ATOM 6388 C C . ILE A 1 797 ? -2.273 -3.218 -18.158 1.00 86.12 797 ILE A C 1
ATOM 6390 O O . ILE A 1 797 ? -3.352 -2.732 -18.494 1.00 86.12 797 ILE A O 1
ATOM 6394 N N . LYS A 1 798 ? -1.125 -2.557 -18.272 1.00 86.81 798 LYS A N 1
ATOM 6395 C CA . LYS A 1 798 ? -1.019 -1.243 -18.880 1.00 86.81 798 LYS A CA 1
ATOM 6396 C C . LYS A 1 798 ? -1.395 -1.299 -20.363 1.00 86.81 798 LYS A C 1
ATOM 6398 O O . LYS A 1 798 ? -2.211 -0.489 -20.792 1.00 86.81 798 LYS A O 1
ATOM 6403 N N . GLY A 1 799 ? -0.882 -2.279 -21.106 1.00 87.12 799 GLY A N 1
ATOM 6404 C CA . GLY A 1 799 ? -1.246 -2.518 -22.505 1.00 87.12 799 GLY A CA 1
ATOM 6405 C C . GLY A 1 799 ? -2.755 -2.683 -22.716 1.00 87.12 799 GLY A C 1
ATOM 6406 O O . GLY A 1 799 ? -3.317 -2.035 -23.594 1.00 87.12 799 GLY A O 1
ATOM 6407 N N . VAL A 1 800 ? -3.448 -3.436 -21.852 1.00 90.69 800 VAL A N 1
ATOM 6408 C CA . VAL A 1 800 ? -4.917 -3.569 -21.874 1.00 90.69 800 VAL A CA 1
ATOM 6409 C C . VAL A 1 800 ? -5.600 -2.211 -21.700 1.00 90.69 800 VAL A C 1
ATOM 6411 O O . VAL A 1 800 ? -6.509 -1.893 -22.460 1.00 90.69 800 VAL A O 1
ATOM 6414 N N . ILE A 1 801 ? -5.166 -1.389 -20.740 1.00 86.25 801 ILE A N 1
ATOM 6415 C CA . ILE A 1 801 ? -5.765 -0.066 -20.492 1.00 86.25 801 ILE A CA 1
ATOM 6416 C C . ILE A 1 801 ? -5.612 0.843 -21.717 1.00 86.25 801 ILE A C 1
ATOM 6418 O O . ILE A 1 801 ? -6.600 1.412 -22.180 1.00 86.25 801 ILE A O 1
ATOM 6422 N N . PHE A 1 802 ? -4.393 0.964 -22.251 1.00 85.81 802 PHE A N 1
ATOM 6423 C CA . PHE A 1 802 ? -4.124 1.816 -23.413 1.00 85.81 802 PHE A CA 1
ATOM 6424 C C . PHE A 1 802 ? -4.831 1.302 -24.674 1.00 85.81 802 PHE A C 1
ATOM 6426 O O . PHE A 1 802 ? -5.391 2.102 -25.415 1.00 85.81 802 PHE A O 1
ATOM 6433 N N . THR A 1 803 ? -4.904 -0.017 -24.866 1.00 88.19 803 THR A N 1
ATOM 6434 C CA . THR A 1 803 ? -5.646 -0.631 -25.979 1.00 88.19 803 THR A CA 1
ATOM 6435 C C . THR A 1 803 ? -7.140 -0.348 -25.887 1.00 88.19 803 THR A C 1
ATOM 6437 O O . THR A 1 803 ? -7.774 -0.021 -26.884 1.00 88.19 803 THR A O 1
ATOM 6440 N N . LEU A 1 804 ? -7.728 -0.452 -24.692 1.00 86.56 804 LEU A N 1
ATOM 6441 C CA . LEU A 1 804 ? -9.149 -0.160 -24.501 1.00 86.56 804 LEU A CA 1
ATOM 6442 C C . LEU A 1 804 ? -9.454 1.317 -24.713 1.00 86.56 804 LEU A C 1
ATOM 6444 O O . LEU A 1 804 ? -10.474 1.631 -25.322 1.00 86.56 804 LEU A O 1
ATOM 6448 N N . TYR A 1 805 ? -8.579 2.207 -24.239 1.00 83.44 805 TYR A N 1
ATOM 6449 C CA . TYR A 1 805 ? -8.690 3.624 -24.551 1.00 83.44 805 TYR A CA 1
ATOM 6450 C C . TYR A 1 805 ? -8.698 3.835 -26.059 1.00 83.44 805 TYR A C 1
ATOM 6452 O O . TYR A 1 805 ? -9.667 4.373 -26.572 1.00 83.44 805 TYR A O 1
ATOM 6460 N N . GLU A 1 806 ? -7.687 3.331 -26.759 1.00 85.31 806 GLU A N 1
ATOM 6461 C CA . GLU A 1 806 ? -7.536 3.501 -28.199 1.00 85.31 806 GLU A CA 1
ATOM 6462 C C . GLU A 1 806 ? -8.744 2.966 -28.984 1.00 85.31 806 GLU A C 1
ATOM 6464 O O . GLU A 1 806 ? -9.262 3.641 -29.868 1.00 85.31 806 GLU A O 1
ATOM 6469 N N . ILE A 1 807 ? -9.267 1.791 -28.622 1.00 81.75 807 ILE A N 1
ATOM 6470 C CA . ILE A 1 807 ? -10.458 1.220 -29.266 1.00 81.75 807 ILE A CA 1
ATOM 6471 C C . ILE A 1 807 ? -11.685 2.127 -29.085 1.00 81.75 807 ILE A C 1
ATOM 6473 O O . ILE A 1 807 ? -12.512 2.236 -29.992 1.00 81.75 807 ILE A O 1
ATOM 6477 N N . ILE A 1 808 ? -11.824 2.758 -27.918 1.00 79.06 808 ILE A N 1
ATOM 6478 C CA . ILE A 1 808 ? -13.021 3.524 -27.551 1.00 79.06 808 ILE A CA 1
ATOM 6479 C C . ILE A 1 808 ? -12.941 4.970 -28.026 1.00 79.06 808 ILE A C 1
ATOM 6481 O O . ILE A 1 808 ? -13.926 5.496 -28.536 1.00 79.06 808 ILE A O 1
ATOM 6485 N N . THR A 1 809 ? -11.786 5.611 -27.878 1.00 79.19 809 THR A N 1
ATOM 6486 C CA . THR A 1 809 ? -11.578 7.014 -28.250 1.00 79.19 809 THR A CA 1
ATOM 6487 C C . THR A 1 809 ? -11.080 7.183 -29.676 1.00 79.19 809 THR A C 1
ATOM 6489 O O . THR A 1 809 ? -11.158 8.291 -30.198 1.00 79.19 809 THR A O 1
ATOM 6492 N N . ARG A 1 810 ? -10.582 6.108 -30.305 1.00 78.44 810 ARG A N 1
ATOM 6493 C CA . ARG A 1 810 ? -9.856 6.137 -31.588 1.00 78.44 810 ARG A CA 1
ATOM 6494 C C . ARG A 1 810 ? -8.591 6.988 -31.551 1.00 78.44 810 ARG A C 1
ATOM 6496 O O . ARG A 1 810 ? -8.082 7.381 -32.595 1.00 78.44 810 ARG A O 1
ATOM 6503 N N . ASP A 1 811 ? -8.079 7.244 -30.353 1.00 78.75 811 ASP A N 1
ATOM 6504 C CA . ASP A 1 811 ? -6.876 8.029 -30.136 1.00 78.75 811 ASP A CA 1
ATOM 6505 C C . ASP A 1 811 ? -5.684 7.111 -29.836 1.00 78.75 811 ASP A C 1
ATOM 6507 O O . ASP A 1 811 ? -5.667 6.377 -28.843 1.00 78.75 811 ASP A O 1
ATOM 6511 N N . ASN A 1 812 ? -4.683 7.170 -30.714 1.00 79.19 812 ASN A N 1
ATOM 6512 C CA . ASN A 1 812 ? -3.489 6.338 -30.689 1.00 79.19 812 ASN A CA 1
ATOM 6513 C C . ASN A 1 812 ? -2.222 7.085 -30.230 1.00 79.19 812 ASN A C 1
ATOM 6515 O O . ASN A 1 812 ? -1.150 6.480 -30.235 1.00 79.19 812 ASN A O 1
ATOM 6519 N N . HIS A 1 813 ? -2.305 8.345 -29.776 1.00 80.25 813 HIS A N 1
ATOM 6520 C CA . HIS A 1 813 ? -1.114 9.151 -29.451 1.00 80.25 813 HIS A CA 1
ATOM 6521 C C . HIS A 1 813 ? -0.218 8.517 -28.374 1.00 80.25 813 HIS A C 1
ATOM 6523 O O . HIS A 1 813 ? 0.994 8.726 -28.339 1.00 80.25 813 HIS A O 1
ATOM 6529 N N . PHE A 1 814 ? -0.793 7.697 -27.489 1.00 78.19 814 PHE A N 1
ATOM 6530 C CA . PHE A 1 814 ? -0.023 6.997 -26.463 1.00 78.19 814 PHE A CA 1
ATOM 6531 C C . PHE A 1 814 ? 0.935 5.946 -27.023 1.00 78.19 814 PHE A C 1
ATOM 6533 O O . PHE A 1 814 ? 1.866 5.569 -26.310 1.00 78.19 814 PHE A O 1
ATOM 6540 N N . ARG A 1 815 ? 0.762 5.505 -28.276 1.00 79.81 815 ARG A N 1
ATOM 6541 C CA . ARG A 1 815 ? 1.713 4.612 -28.950 1.00 79.81 815 ARG A CA 1
ATOM 6542 C C . ARG A 1 815 ? 3.092 5.252 -29.108 1.00 79.81 815 ARG A C 1
ATOM 6544 O O . ARG A 1 815 ? 4.091 4.550 -29.009 1.00 79.81 815 ARG A O 1
ATOM 6551 N N . GLU A 1 816 ? 3.149 6.570 -29.293 1.00 76.44 816 GLU A N 1
ATOM 6552 C CA . GLU A 1 816 ? 4.399 7.323 -29.471 1.00 76.44 816 GLU A CA 1
ATOM 6553 C C . GLU A 1 816 ? 5.074 7.677 -28.139 1.00 76.44 816 GLU A C 1
ATOM 6555 O O . GLU A 1 816 ? 6.258 8.013 -28.083 1.00 76.44 816 GLU A O 1
ATOM 6560 N N . VAL A 1 817 ? 4.333 7.588 -27.032 1.00 80.06 817 VAL A N 1
ATOM 6561 C CA . VAL A 1 817 ? 4.866 7.866 -25.700 1.00 80.06 817 VAL A CA 1
ATOM 6562 C C . VAL A 1 817 ? 5.707 6.669 -25.245 1.00 80.06 817 VAL A C 1
ATOM 6564 O O . VAL A 1 817 ? 5.171 5.562 -25.154 1.00 80.06 817 VAL A O 1
ATOM 6567 N N . PRO A 1 818 ? 6.990 6.858 -24.871 1.00 80.06 818 PRO A N 1
ATOM 6568 C CA . PRO A 1 818 ? 7.815 5.776 -24.344 1.00 80.06 818 PRO A CA 1
ATOM 6569 C C . PRO A 1 818 ? 7.120 5.045 -23.194 1.00 80.06 818 PRO A C 1
ATOM 6571 O O . PRO A 1 818 ? 6.541 5.686 -22.312 1.00 80.06 818 PRO A O 1
ATOM 6574 N N . HIS A 1 819 ? 7.203 3.712 -23.163 1.00 78.88 819 HIS A N 1
ATOM 6575 C CA . HIS A 1 819 ? 6.479 2.904 -22.177 1.00 78.88 819 HIS A CA 1
ATOM 6576 C C . HIS A 1 819 ? 6.758 3.329 -20.731 1.00 78.88 819 HIS A C 1
ATOM 6578 O O . HIS A 1 819 ? 5.849 3.345 -19.923 1.00 78.88 819 HIS A O 1
ATOM 6584 N N . GLU A 1 820 ? 7.961 3.759 -20.378 1.00 76.88 820 GLU A N 1
ATOM 6585 C CA . GLU A 1 820 ? 8.288 4.307 -19.049 1.00 76.88 820 GLU A CA 1
ATOM 6586 C C . GLU A 1 820 ? 7.551 5.618 -18.694 1.00 76.88 820 GLU A C 1
ATOM 6588 O O . GLU A 1 820 ? 7.293 5.896 -17.524 1.00 76.88 820 GLU A O 1
ATOM 6593 N N . LYS A 1 821 ? 7.149 6.411 -19.695 1.00 77.19 821 LYS A N 1
ATOM 6594 C CA . LYS A 1 821 ? 6.440 7.695 -19.536 1.00 77.19 821 LYS A CA 1
ATOM 6595 C C . LYS A 1 821 ? 4.924 7.575 -19.657 1.00 77.19 821 LYS A C 1
ATOM 6597 O O . LYS A 1 821 ? 4.205 8.472 -19.221 1.00 77.19 821 LYS A O 1
ATOM 6602 N N . GLN A 1 822 ? 4.421 6.481 -20.223 1.00 74.00 822 GLN A N 1
ATOM 6603 C CA . GLN A 1 822 ? 2.989 6.199 -20.279 1.00 74.00 822 GLN A CA 1
ATOM 6604 C C . GLN A 1 822 ? 2.446 6.039 -18.845 1.00 74.00 822 GLN A C 1
ATOM 6606 O O . GLN A 1 822 ? 2.785 5.083 -18.149 1.00 74.00 822 GLN A O 1
ATOM 6611 N N . LYS A 1 823 ? 1.595 6.954 -18.375 1.00 71.06 823 LYS A N 1
ATOM 6612 C CA . LYS A 1 823 ? 0.980 6.867 -17.039 1.00 71.06 823 LYS A CA 1
ATOM 6613 C C . LYS A 1 823 ? -0.498 6.482 -17.182 1.00 71.06 823 LYS A C 1
ATOM 6615 O O . LYS A 1 823 ? -1.255 7.281 -17.727 1.00 71.06 823 LYS A O 1
ATOM 6620 N N . PRO A 1 824 ? -0.957 5.328 -16.654 1.00 59.84 824 PRO A N 1
ATOM 6621 C CA . PRO A 1 824 ? -2.371 4.919 -16.721 1.00 59.84 824 PRO A CA 1
ATOM 6622 C C . PRO A 1 824 ? -3.350 5.936 -16.102 1.00 59.84 824 PRO A C 1
ATOM 6624 O O . PRO A 1 824 ? -4.542 5.922 -16.385 1.00 59.84 824 PRO A O 1
ATOM 6627 N N . MET A 1 825 ? -2.836 6.841 -15.263 1.00 50.06 825 MET A N 1
ATOM 6628 C CA . MET A 1 825 ? -3.579 7.915 -14.597 1.00 50.06 825 MET A CA 1
ATOM 6629 C C . MET A 1 825 ? -4.071 9.025 -15.549 1.00 50.06 825 MET A C 1
ATOM 6631 O O . MET A 1 825 ? -4.939 9.799 -15.151 1.00 50.06 825 MET A O 1
ATOM 6635 N N . ILE A 1 826 ? -3.559 9.118 -16.787 1.00 46.69 826 ILE A N 1
ATOM 6636 C CA . ILE A 1 826 ? -3.890 10.204 -17.737 1.00 46.69 826 ILE A CA 1
ATOM 6637 C C . ILE A 1 826 ? -5.339 10.092 -18.265 1.00 46.69 826 ILE A C 1
ATOM 6639 O O . ILE A 1 826 ? -5.949 11.092 -18.634 1.00 46.69 826 ILE A O 1
ATOM 6643 N N . PHE A 1 827 ? -5.965 8.913 -18.189 1.00 46.47 827 PHE A N 1
ATOM 6644 C CA . PHE A 1 827 ? -7.346 8.687 -18.646 1.00 46.47 827 PHE A CA 1
ATOM 6645 C C . PHE A 1 827 ? -8.445 9.255 -17.741 1.00 46.47 827 PHE A C 1
ATOM 6647 O O . PHE A 1 827 ? -9.624 9.176 -18.079 1.00 46.47 827 PHE A O 1
ATOM 6654 N N . ARG A 1 828 ? -8.083 9.873 -16.611 1.00 41.00 828 ARG A N 1
ATOM 6655 C CA . ARG A 1 828 ? -9.038 10.431 -15.637 1.00 41.00 828 ARG A CA 1
ATOM 6656 C C . ARG A 1 828 ? -9.711 11.740 -16.077 1.00 41.00 828 ARG A C 1
ATOM 6658 O O . ARG A 1 828 ? -10.573 12.229 -15.355 1.00 41.00 828 ARG A O 1
ATOM 6665 N N . GLY A 1 829 ? -9.347 12.287 -17.240 1.00 37.41 829 GLY A N 1
ATOM 6666 C CA . GLY A 1 829 ? -9.914 13.525 -17.793 1.00 37.41 829 GLY A CA 1
ATOM 6667 C C . GLY A 1 829 ? -10.699 13.382 -19.105 1.00 37.41 829 GLY A C 1
ATOM 6668 O O . GLY A 1 829 ? -11.158 14.394 -19.625 1.00 37.41 829 GLY A O 1
ATOM 6669 N N . CYS A 1 830 ? -10.853 12.176 -19.670 1.00 31.48 830 CYS A N 1
ATOM 6670 C CA . CYS A 1 830 ? -11.534 11.997 -20.958 1.00 31.48 830 CYS A CA 1
ATOM 6671 C C . CYS A 1 830 ? -13.048 11.762 -20.755 1.00 31.48 830 CYS A C 1
ATOM 6673 O O . CYS A 1 830 ? -13.410 10.786 -20.097 1.00 31.48 830 CYS A O 1
ATOM 6675 N N . PRO A 1 831 ? -13.945 12.595 -21.323 1.00 33.62 831 PRO A N 1
ATOM 6676 C CA . PRO A 1 831 ? -15.390 12.497 -21.089 1.00 33.62 831 PRO A CA 1
ATOM 6677 C C . PRO A 1 831 ? -16.061 11.236 -21.668 1.00 33.62 831 PRO A C 1
ATOM 6679 O O . PRO A 1 831 ? -17.238 11.015 -21.396 1.00 33.62 831 PRO A O 1
ATOM 6682 N N . TYR A 1 832 ? -15.329 10.398 -22.416 1.00 36.72 832 TYR A N 1
ATOM 6683 C CA . TYR A 1 832 ? -15.862 9.217 -23.113 1.00 36.72 832 TYR A CA 1
ATOM 6684 C C . TYR A 1 832 ? -15.061 7.914 -22.892 1.00 36.72 832 TYR A C 1
ATOM 6686 O O . TYR A 1 832 ? -15.294 6.926 -23.583 1.00 36.72 832 TYR A O 1
ATOM 6694 N N . GLY A 1 833 ? -14.120 7.865 -21.939 1.00 30.27 833 GLY A N 1
ATOM 6695 C CA . GLY A 1 833 ? -13.368 6.635 -21.633 1.00 30.27 833 GLY A CA 1
ATOM 6696 C C . GLY A 1 833 ? -14.175 5.633 -20.786 1.00 30.27 833 GLY A C 1
ATOM 6697 O O . GLY A 1 833 ? -14.962 6.056 -19.934 1.00 30.27 833 GLY A O 1
ATOM 6698 N N . PRO A 1 834 ? -13.989 4.306 -20.945 1.00 29.19 834 PRO A N 1
ATOM 6699 C CA . PRO A 1 834 ? -14.653 3.337 -20.084 1.00 29.19 834 PRO A CA 1
ATOM 6700 C C . PRO A 1 834 ? -14.061 3.430 -18.674 1.00 29.19 834 PRO A C 1
ATOM 6702 O O . PRO A 1 834 ? -12.854 3.318 -18.455 1.00 29.19 834 PRO A O 1
ATOM 6705 N N . SER A 1 835 ? -14.921 3.593 -17.682 1.00 32.66 835 SER A N 1
ATOM 6706 C CA . SER A 1 835 ? -14.549 3.419 -16.283 1.00 32.66 835 SER A CA 1
ATOM 6707 C C . SER A 1 835 ? -14.393 1.920 -16.019 1.00 32.66 835 SER A C 1
ATOM 6709 O O . SER A 1 835 ? -15.371 1.202 -15.827 1.00 32.66 835 SER A O 1
ATOM 6711 N N . ILE A 1 836 ? -13.157 1.416 -16.040 1.00 31.09 836 ILE A N 1
ATOM 6712 C CA . ILE A 1 836 ? -12.867 0.043 -15.613 1.00 31.09 836 ILE A CA 1
ATOM 6713 C C . ILE A 1 836 ? -12.923 0.022 -14.080 1.00 31.09 836 ILE A C 1
ATOM 6715 O O . ILE A 1 836 ? -11.939 0.299 -13.397 1.00 31.09 836 ILE A O 1
ATOM 6719 N N . GLN A 1 837 ? -14.110 -0.266 -13.542 1.00 29.83 837 GLN A N 1
ATOM 6720 C CA . GLN A 1 837 ? -14.292 -0.692 -12.155 1.00 29.83 837 GLN A CA 1
ATOM 6721 C C . GLN A 1 837 ? -13.478 -1.969 -11.904 1.00 29.83 837 GLN A C 1
ATOM 6723 O O . GLN A 1 837 ? -13.418 -2.860 -12.756 1.00 29.83 837 GLN A O 1
ATOM 6728 N N . ARG A 1 838 ? -12.871 -2.079 -10.718 1.00 26.12 838 ARG A N 1
ATOM 6729 C CA . ARG A 1 838 ? -12.310 -3.347 -10.241 1.00 26.12 838 ARG A CA 1
ATOM 6730 C C . ARG A 1 838 ? -13.406 -4.412 -10.255 1.00 26.12 838 ARG A C 1
ATOM 6732 O O . ARG A 1 838 ? -14.454 -4.234 -9.641 1.00 26.12 838 ARG A O 1
ATOM 6739 N N . TYR A 1 839 ? -13.133 -5.532 -10.917 1.00 24.12 839 TYR A N 1
ATOM 6740 C CA . TYR A 1 839 ? -13.856 -6.775 -10.690 1.00 24.12 839 TYR A CA 1
ATOM 6741 C C . TYR A 1 839 ? -13.539 -7.246 -9.265 1.00 24.12 839 TYR A C 1
ATOM 6743 O O . TYR A 1 839 ? -12.488 -7.838 -9.039 1.00 24.12 839 TYR A O 1
ATOM 6751 N N . SER A 1 840 ? -14.425 -6.966 -8.306 1.00 26.59 840 SER A N 1
ATOM 6752 C CA . SER A 1 840 ? -14.534 -7.767 -7.087 1.00 26.59 840 SER A CA 1
ATOM 6753 C C . SER A 1 840 ? -15.577 -8.858 -7.331 1.00 26.59 840 SER A C 1
ATOM 6755 O O . SER A 1 840 ? -16.624 -8.651 -7.952 1.00 26.59 840 SER A O 1
ATOM 6757 N N . SER A 1 841 ? -15.245 -10.072 -6.923 1.00 27.44 841 SER A N 1
ATOM 6758 C CA . SER A 1 841 ? -16.085 -11.252 -7.036 1.00 27.44 841 SER A CA 1
ATOM 6759 C C . SER A 1 841 ? -17.290 -11.157 -6.098 1.00 27.44 841 SER A C 1
ATOM 6761 O O . SER A 1 841 ? -17.206 -11.540 -4.938 1.00 27.44 841 SER A O 1
ATOM 6763 N N . SER A 1 842 ? -18.432 -10.694 -6.603 1.00 25.06 842 SER A N 1
ATOM 6764 C CA . SER A 1 842 ? -19.747 -11.141 -6.126 1.00 25.06 842 SER A CA 1
ATOM 6765 C C . SER A 1 842 ? -20.822 -10.887 -7.190 1.00 25.06 842 SER A C 1
ATOM 6767 O O . SER A 1 842 ? -21.216 -9.759 -7.460 1.00 25.06 842 SER A O 1
ATOM 6769 N N . ILE A 1 843 ? -21.318 -11.956 -7.816 1.00 26.78 843 ILE A N 1
ATOM 6770 C CA . ILE A 1 843 ? -22.639 -11.951 -8.456 1.00 26.78 843 ILE A CA 1
ATOM 6771 C C . ILE A 1 843 ? -23.434 -13.075 -7.793 1.00 26.78 843 ILE A C 1
ATOM 6773 O O . ILE A 1 843 ? -23.111 -14.243 -8.021 1.00 26.78 843 ILE A O 1
ATOM 6777 N N . PRO A 1 844 ? -24.485 -12.776 -7.013 1.00 26.56 844 PRO A N 1
ATOM 6778 C CA . PRO A 1 844 ? -25.567 -13.719 -6.838 1.00 26.56 844 PRO A CA 1
ATOM 6779 C C . PRO A 1 844 ? -26.377 -13.760 -8.136 1.00 26.56 844 PRO A C 1
ATOM 6781 O O . PRO A 1 844 ? -26.797 -12.745 -8.691 1.00 26.56 844 PRO A O 1
ATOM 6784 N N . SER A 1 845 ? -26.586 -14.970 -8.630 1.00 34.22 845 SER A N 1
ATOM 6785 C CA . SER A 1 845 ? -27.457 -15.295 -9.751 1.00 34.22 845 SER A CA 1
ATOM 6786 C C . SER A 1 845 ? -28.873 -14.732 -9.567 1.00 34.22 845 SER A C 1
ATOM 6788 O O . SER A 1 845 ? -29.589 -15.200 -8.681 1.00 34.22 845 SER A O 1
ATOM 6790 N N . ARG A 1 846 ? -29.301 -13.809 -10.437 1.00 28.73 846 ARG A N 1
ATOM 6791 C CA . ARG A 1 846 ? -30.545 -13.873 -11.241 1.00 28.73 846 ARG A CA 1
ATOM 6792 C C . ARG A 1 846 ? -30.894 -12.507 -11.837 1.00 28.73 846 ARG A C 1
ATOM 6794 O O . ARG A 1 846 ? -30.989 -11.534 -11.106 1.00 28.73 846 ARG A O 1
ATOM 6801 N N . ASN A 1 847 ? -31.190 -12.546 -13.139 1.00 35.66 847 ASN A N 1
ATOM 6802 C CA . ASN A 1 847 ? -31.889 -11.561 -13.970 1.00 35.66 847 ASN A CA 1
ATOM 6803 C C . ASN A 1 847 ? -31.299 -10.146 -14.012 1.00 35.66 847 ASN A C 1
ATOM 6805 O O . ASN A 1 847 ? -31.321 -9.454 -13.011 1.00 35.66 847 ASN A O 1
ATOM 6809 N N . ILE A 1 848 ? -30.889 -9.703 -15.203 1.00 26.77 848 ILE A N 1
ATOM 6810 C CA . ILE A 1 848 ? -31.280 -8.420 -15.817 1.00 26.77 848 ILE A CA 1
ATOM 6811 C C . ILE A 1 848 ? -30.879 -8.533 -17.296 1.00 26.77 848 ILE A C 1
ATOM 6813 O O . ILE A 1 848 ? -29.716 -8.387 -17.670 1.00 26.77 848 ILE A O 1
ATOM 6817 N N . ASP A 1 849 ? -31.866 -8.883 -18.119 1.00 26.75 849 ASP A N 1
ATOM 6818 C CA . ASP A 1 849 ? -31.896 -8.511 -19.528 1.00 26.75 849 ASP A CA 1
ATOM 6819 C C . ASP A 1 849 ? -32.162 -7.000 -19.627 1.00 26.75 849 ASP A C 1
ATOM 6821 O O . ASP A 1 849 ? -32.899 -6.450 -18.811 1.00 26.75 849 ASP A O 1
ATOM 6825 N N . GLN A 1 850 ? -31.621 -6.387 -20.684 1.00 29.88 850 GLN A N 1
ATOM 6826 C CA . GLN A 1 850 ? -31.806 -5.002 -21.154 1.00 29.88 850 GLN A CA 1
ATOM 6827 C C . GLN A 1 850 ? -30.966 -3.907 -20.484 1.00 29.88 850 GLN A C 1
ATOM 6829 O O . GLN A 1 850 ? -31.293 -3.458 -19.400 1.00 29.88 850 GLN A O 1
ATOM 6834 N N . PHE A 1 851 ? -29.991 -3.369 -21.231 1.00 24.23 851 PHE A N 1
ATOM 6835 C CA . PHE A 1 851 ? -29.806 -1.919 -21.407 1.00 24.23 851 PHE A CA 1
ATOM 6836 C C . PHE A 1 851 ? -29.173 -1.644 -22.783 1.00 24.23 851 PHE A C 1
ATOM 6838 O O . PHE A 1 851 ? -28.125 -2.194 -23.120 1.00 24.23 851 PHE A O 1
ATOM 6845 N N . SER A 1 852 ? -29.842 -0.821 -23.595 1.00 21.94 852 SER A N 1
ATOM 6846 C CA . SER A 1 852 ? -29.366 -0.317 -24.888 1.00 21.94 852 SER A CA 1
ATOM 6847 C C . SER A 1 852 ? -28.529 0.948 -24.697 1.00 21.94 852 SER A C 1
ATOM 6849 O O . SER A 1 852 ? -28.957 1.848 -23.975 1.00 21.94 852 SER A O 1
ATOM 6851 N N . ILE A 1 853 ? -27.400 1.058 -25.395 1.00 24.16 853 ILE A N 1
ATOM 6852 C CA . ILE A 1 853 ? -26.638 2.307 -25.521 1.00 24.16 853 ILE A CA 1
ATOM 6853 C C . ILE A 1 853 ? -27.053 2.947 -26.851 1.00 24.16 853 ILE A C 1
ATOM 6855 O O . ILE A 1 853 ? -26.822 2.362 -27.908 1.00 24.16 853 ILE A O 1
ATOM 6859 N N . VAL A 1 854 ? -27.710 4.107 -26.793 1.00 22.61 854 VAL A N 1
ATOM 6860 C CA . VAL A 1 854 ? -27.861 5.009 -27.947 1.00 22.61 854 VAL A CA 1
ATOM 6861 C C . VAL A 1 854 ? -26.677 5.974 -27.902 1.00 22.61 854 VAL A C 1
ATOM 6863 O O . VAL A 1 854 ? -26.309 6.412 -26.810 1.00 22.61 854 VAL A O 1
ATOM 6866 N N . GLY A 1 855 ? -26.053 6.162 -29.069 1.00 26.05 855 GLY A N 1
ATOM 6867 C CA . GLY A 1 855 ? -24.722 6.748 -29.255 1.00 26.05 855 GLY A CA 1
ATOM 6868 C C . GLY A 1 855 ? -24.594 8.248 -29.066 1.00 26.05 855 GLY A C 1
ATOM 6869 O O . GLY A 1 855 ? -25.609 8.922 -28.781 1.00 26.05 855 GLY A O 1
#

Radius of gyration: 35.7 Å; chains: 1; bounding box: 74×78×108 Å

Sequence (855 aa):
MVELCYRDPVSTEQKNVIVIGIDFGTTFSGVSWAFSGQPKNVEVITQWASELNFNSDTEKTPSTLLYRGLQDEAFWGYNIPAASDEEALKWFKLLLIDAKNLSPDLQKSCQIATAKRLLDDANRDTVEAVSSYLRRLWNHAIDHIGQSTGIGLMKLCKFHVVITLPAIWPEYSKARMKRAVENAGILETRPAGDTVLSFISEPEAAALATMEDLKNRPDIRDGDHFVVCDAGGGTVDLISYEIVGTSPMAVKEAVKGNGRLCGGVFLDQAFVELLRRQLSPGMWDAMSKDEVQRLLNDNWEHGIKKQFYGQQKDWVVTMPQSRQQKSHRSTFRRGTLILSHADLDPVFRPIAKEVEDLVGEQIHQIEEKHHRKVKYIILVGGFGRCPYLYTYLARELANSDTSSTSARIETVRTTLSWKYLTNYDPQVHLKIDRTWDAREMIWKADNQMKWYLTEGTDVCETKAIRDSYYRLYDKPPSEIVETLWYSAHDDLSLGITLTTLTTQPNRPSSVASHNLPQTSSATITTHHKEMIDPEFGYWAPGGAIFPRVPSTWYILSIDQRRIIAVTMDGKQESEDLAVEILKKHIDTLPDDVYAIKVSPDGNLTSMSTDPEDDETLCVHYPPLGEIERPEGIRTIVRSELQEIDRLGPDIDLVSYQPHPDDNSPKKVVFKYYFLTQFIQRAWNEMNLWMRLPRHPNIVPVDRLVVDELKGRVVRFTSIYIPGGTLEDNQSRVFKLKWIKQLTRVVGDLNLKHGTMHQDINARNLLVDPSTDNLLLFDFDFSGRIGGTGYVENRNDIKGVIFTLYEIITRDNHFREVPHEKQKPMIFRGCPYGPSIQRYSSSIPSRNIDQFSIVG

Foldseek 3Di:
DDWQDVPPLPPPPQQFAKEKEWELDQFKIWIWIDGSVCVVPIGTLQADDAPDPPRGGHSIFTQKWDDDDDPLDIQGTRHPDLPDLGDIQGRLLVVLADLVPADPCVNVDPNVVVNVVVCVVVVHDSLRSLLSHLLVVVVVVLVVVCLFVPVVSNLQHAYEYEYEDALPDDPSSVVSNVSSCVSSCVQPAGNNGTYHYHYDYPQVVVCVVCLVVVLPDPPDDQQAKAKEWAQAAFKTKIWMWGFHDSVVTIIDTLDRIDMHRLHPVLLVVLVLVLVCVQDDPCLSVPDRPSQVVCQCVVQPVVHCQQPDQLDFDKGKRAHDPVRQDDDPDPQRDRRIGIAGSVSNCVSVVVSLVVSLVSVVVVQVSNCVRPVDAHAEYEQHYPRSSGNNSQNVNQVVVVPPPPPDHNYFYFYDDDDQKDWDKAADDVVPADPVQWDADPVVRGIIGGRDMDGQDDPPDDDDPPDDRDDDDDDDDPDDDPDDDDDDDDCPRDDDDDDDDDDDDDDDDDDDDDDDDDDDDDDDDDDDDDDDDPQDDPVQQKDWPDKDQDPDDWIWTWMAGLVLLFTEIEIEGDRDPDCVLVVVLCVVCVVVDDNLWRYFYAYPVSHTDDTDSPCVSGPFAAQFADAPVVDDADPPAAEDEPVQWAFDGAPHSQKTFTWHCPDPPDPDTFTWIGGFDRDPVLNVLQVVQQVLQNPDDDDPAAFHWHHFYAYPPRRGTRHTITHDAPDAFLVVCLVDDDDPVQLVLLVVVQCCQCPVVQKHLLAQARNQWDAHPVVRYIHGYDSSQMDRHVGPSDDPLSGVVLSSLLRQQCSFVVDDVCVVPPSNRDDSVPVPPDPGGDSPNDDDDDDDDDDDDDDDDDD